Protein AF-A0A9W8A1Z5-F1 (afdb_monomer_lite)

Secondary structure (DSSP, 8-state):
--PPPPPPS-S----HHHHHTTTTSHHHHHHHHHHHHHHTGGGTEEEEEEEEEEEEEE-TT----S--HHHHHHHH-SS--TT---SPTT---S-SEEEEEEESS---GGGGTS--THHHHHHHHHHHHHTGGGGGGEEEEEEEEETTEEEEEEEEGGGTTSEEEEEEEEEE-SGGGTSTTSEEEEEEEEETTEEEEEEEEE---STT-HHHHHHHHHHHHHH-EEPPPGGGG--S---PPPPP-PPP-PPP--------------------------------------------------PPPPPP------HHHHHGGGGS----S-PPEEGGGSSEEEEEEE------S-HHHHHHHHHTT-HHHHHTT-HHHHHHHTT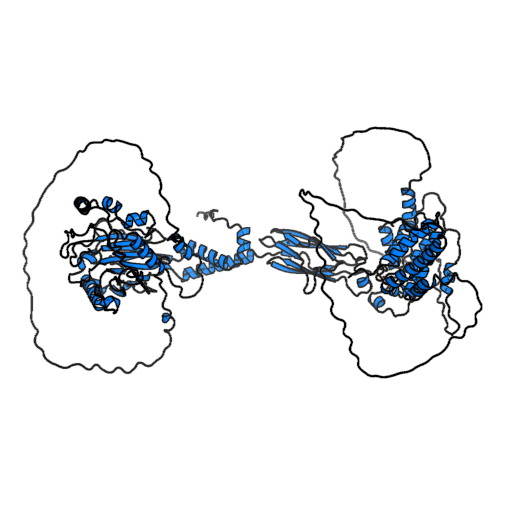SSSTT-B-PPP-S---B-BPTT-SS-B-TTS--B--EEEEEE-TTTTTTEEE---EE-TT--SSSS--EEEEEEEEEEEE-HHHHHHHHHHHHHHHHHHHHHTS--EEES-SEEEEEEE-BT--EEEEEEEEE-SSS-EEEEEEPPTT-SSSS-TTEEEESSEEEE-TT-EEEEEEEE-B-TTTHHHHHTTSS-SEEEEEEEETTS--EEEEEEEEE---STT--HHHHTT-SS-GGGS-HHHHHT--SS-S-SS-HHHHHHHHHHHHHTTT-TTTTTSPPPHHHHHHHHHHHHH-PPP-HHHHSPPPSS-----PPP---SHHHHHT----S---------PPPP------------------------------------------------------HHHHHHHHHHHHHHHHHHHHHHHT-SS-SS-HHHHHHHHHHHHHHHHHHHHHHHHT---S-PPP----------------------------------------------------------STTSTTHHHHHHHTTS-HHHHHHHHHHHHHHHHHHHHSSSHHHHHHHHHHHHHHHHSPPPPP-

Structure (mmCIF, N/CA/C/O backbone):
data_AF-A0A9W8A1Z5-F1
#
_entry.id   AF-A0A9W8A1Z5-F1
#
loop_
_atom_site.group_PDB
_atom_site.id
_atom_site.type_symbol
_atom_site.label_atom_id
_atom_site.label_alt_id
_atom_site.label_comp_id
_atom_site.label_asym_id
_atom_site.label_entity_id
_atom_site.label_seq_id
_atom_site.pdbx_PDB_ins_code
_atom_site.Cartn_x
_atom_site.Cartn_y
_atom_site.Cartn_z
_atom_site.occupancy
_atom_site.B_iso_or_equiv
_atom_site.auth_seq_id
_atom_site.auth_comp_id
_atom_site.auth_asym_id
_atom_site.auth_atom_id
_atom_site.pdbx_PDB_model_num
ATOM 1 N N . MET A 1 1 ? -24.259 -37.748 -8.317 1.00 34.50 1 MET A N 1
ATOM 2 C CA . MET A 1 1 ? -22.861 -37.577 -8.777 1.00 34.50 1 MET A CA 1
ATOM 3 C C . MET A 1 1 ? -22.940 -36.384 -9.686 1.00 34.50 1 MET A C 1
ATOM 5 O O . MET A 1 1 ? -23.249 -36.540 -10.858 1.00 34.50 1 MET A O 1
ATOM 9 N N . ASP A 1 2 ? -22.791 -35.209 -9.100 1.00 25.62 2 ASP A N 1
ATOM 10 C CA . ASP A 1 2 ? -23.153 -33.954 -9.739 1.00 25.62 2 ASP A CA 1
ATOM 11 C C . ASP A 1 2 ? -21.896 -33.095 -9.767 1.00 25.62 2 ASP A C 1
ATOM 13 O O . ASP A 1 2 ? -21.134 -33.070 -8.796 1.00 25.62 2 ASP A O 1
ATOM 17 N N . ALA A 1 3 ? -21.621 -32.506 -10.928 1.00 24.94 3 ALA A N 1
ATOM 18 C CA . ALA A 1 3 ? -20.380 -31.790 -11.178 1.00 24.94 3 ALA A CA 1
ATOM 19 C C . ALA A 1 3 ? -20.265 -30.552 -10.264 1.00 24.94 3 ALA A C 1
ATOM 21 O O . ALA A 1 3 ? -21.286 -29.938 -9.940 1.00 24.94 3 ALA A O 1
ATOM 22 N N . PRO A 1 4 ? -19.045 -30.166 -9.844 1.00 32.12 4 PRO A N 1
ATOM 23 C CA . PRO A 1 4 ? -18.856 -28.943 -9.076 1.00 32.12 4 PRO A CA 1
ATOM 24 C C . PRO A 1 4 ? -19.269 -27.730 -9.918 1.00 32.12 4 PRO A C 1
ATOM 26 O O . PRO A 1 4 ? -18.931 -27.639 -11.097 1.00 32.12 4 PRO A O 1
ATOM 29 N N . ALA A 1 5 ? -20.011 -26.809 -9.303 1.00 28.22 5 ALA A N 1
ATOM 30 C CA . ALA A 1 5 ? -20.472 -25.590 -9.955 1.00 28.22 5 ALA A CA 1
ATOM 31 C C . ALA A 1 5 ? -19.297 -24.677 -10.347 1.00 28.22 5 ALA A C 1
ATOM 33 O O . ALA A 1 5 ? -18.311 -24.574 -9.615 1.00 28.22 5 ALA A O 1
ATOM 34 N N . GLU A 1 6 ? -19.432 -23.988 -11.481 1.00 27.75 6 GLU A N 1
ATOM 35 C CA . GLU A 1 6 ? -18.455 -22.997 -11.934 1.00 27.75 6 GLU A CA 1
ATOM 36 C C . GLU A 1 6 ? -18.339 -21.818 -10.945 1.00 27.75 6 GLU A C 1
ATOM 38 O O . GLU A 1 6 ? -19.338 -21.416 -10.334 1.00 27.75 6 GLU A O 1
ATOM 43 N N . PRO A 1 7 ? -17.138 -21.236 -10.771 1.00 30.55 7 PRO A N 1
ATOM 44 C CA . PRO A 1 7 ? -16.956 -20.068 -9.920 1.00 30.55 7 PRO A CA 1
ATOM 45 C C . PRO A 1 7 ? -17.626 -18.832 -10.540 1.00 30.55 7 PRO A C 1
ATOM 47 O O . PRO A 1 7 ? -17.414 -18.512 -11.708 1.00 30.55 7 PRO A O 1
ATOM 50 N N . ARG A 1 8 ? -18.413 -18.103 -9.737 1.00 27.30 8 ARG A N 1
ATOM 51 C CA . ARG A 1 8 ? -19.038 -16.832 -10.142 1.00 27.30 8 ARG A CA 1
ATOM 52 C C . ARG A 1 8 ? -17.990 -15.803 -10.571 1.00 27.30 8 ARG A C 1
ATOM 54 O O . ARG A 1 8 ? -17.060 -15.523 -9.819 1.00 27.30 8 ARG A O 1
ATOM 61 N N . ALA A 1 9 ? -18.222 -15.165 -11.713 1.00 30.00 9 ALA A N 1
ATOM 62 C CA . ALA A 1 9 ? -17.362 -14.135 -12.299 1.00 30.00 9 ALA A CA 1
ATOM 63 C C . ALA A 1 9 ? -17.538 -12.726 -11.676 1.00 30.00 9 ALA A C 1
ATOM 65 O O . ALA A 1 9 ? -17.346 -11.727 -12.361 1.00 30.00 9 ALA A O 1
ATOM 66 N N . ASP A 1 10 ? -17.892 -12.645 -10.387 1.00 30.38 10 ASP A N 1
ATOM 67 C CA . ASP A 1 10 ? -18.286 -11.400 -9.700 1.00 30.38 10 ASP A CA 1
ATOM 68 C C . ASP A 1 10 ? -17.311 -10.984 -8.574 1.00 30.38 10 ASP A C 1
ATOM 70 O O . ASP A 1 10 ? -17.693 -10.298 -7.623 1.00 30.38 10 ASP A O 1
ATOM 74 N N . ALA A 1 11 ? -16.042 -11.395 -8.650 1.00 29.61 11 ALA A N 1
ATOM 75 C CA . ALA A 1 11 ? -14.982 -10.713 -7.905 1.00 29.61 11 ALA A CA 1
ATOM 76 C C . ALA A 1 11 ? -14.683 -9.370 -8.603 1.00 29.61 11 ALA A C 1
ATOM 78 O O . ALA A 1 11 ? -14.668 -9.340 -9.836 1.00 29.61 11 ALA A O 1
ATOM 79 N N . PRO A 1 12 ? -14.447 -8.260 -7.874 1.00 35.97 12 PRO A N 1
ATOM 80 C CA . PRO A 1 12 ? -14.129 -6.985 -8.506 1.00 35.97 12 PRO A CA 1
ATOM 81 C C . PRO A 1 12 ? -12.854 -7.148 -9.333 1.00 35.97 12 PRO A C 1
ATOM 83 O O . PRO A 1 12 ? -11.787 -7.422 -8.785 1.00 35.97 12 PRO A O 1
ATOM 86 N N . GLY A 1 13 ? -12.989 -7.014 -10.654 1.00 33.50 13 GLY A N 1
ATOM 87 C CA . GLY A 1 13 ? -11.880 -7.160 -11.585 1.00 33.50 13 GLY A CA 1
ATOM 88 C C . GLY A 1 13 ? -10.772 -6.182 -11.227 1.00 33.50 13 GLY A C 1
ATOM 89 O O . GLY A 1 13 ? -10.922 -4.975 -11.418 1.00 33.50 13 GLY A O 1
ATOM 90 N N . LEU A 1 14 ? -9.673 -6.712 -10.690 1.00 40.78 14 LEU A N 1
ATOM 91 C CA . LEU A 1 14 ? -8.438 -5.966 -10.531 1.00 40.78 14 LEU A CA 1
ATOM 92 C C . LEU A 1 14 ? -7.964 -5.598 -11.933 1.00 40.78 14 LEU A C 1
ATOM 94 O O . LEU A 1 14 ? -7.590 -6.471 -12.715 1.00 40.78 14 LEU A O 1
ATOM 98 N N . ASP A 1 15 ? -8.032 -4.307 -12.244 1.00 39.72 15 ASP A N 1
ATOM 99 C CA . ASP A 1 15 ? -7.438 -3.757 -13.452 1.00 39.72 15 ASP A CA 1
ATOM 100 C C . ASP A 1 15 ? -5.943 -4.096 -13.449 1.00 39.72 15 ASP A C 1
ATOM 102 O O . ASP A 1 15 ? -5.185 -3.607 -12.605 1.00 39.72 15 ASP A O 1
ATOM 106 N N . TYR A 1 16 ? -5.548 -4.986 -14.362 1.00 48.47 16 TYR A N 1
ATOM 107 C CA . TYR A 1 16 ? -4.198 -5.535 -14.429 1.00 48.47 16 TYR A CA 1
ATOM 108 C C . TYR A 1 16 ? -3.152 -4.427 -14.586 1.00 48.47 16 TYR A C 1
ATOM 110 O O . TYR A 1 16 ? -2.090 -4.525 -13.969 1.00 48.47 16 TYR A O 1
ATOM 118 N N . ASP A 1 17 ? -3.469 -3.358 -15.323 1.00 42.94 17 ASP A N 1
ATOM 119 C CA . ASP A 1 17 ? -2.543 -2.252 -15.561 1.00 42.94 17 ASP A CA 1
ATOM 120 C C . ASP A 1 17 ? -2.391 -1.376 -14.304 1.00 42.94 17 ASP A C 1
ATOM 122 O O . ASP A 1 17 ? -1.274 -1.176 -13.814 1.00 42.94 17 ASP A O 1
ATOM 126 N N . THR A 1 18 ? -3.494 -0.925 -13.690 1.00 44.88 18 THR A N 1
ATOM 127 C CA . THR A 1 18 ? -3.427 -0.122 -12.449 1.00 44.88 18 THR A CA 1
ATOM 128 C C . THR A 1 18 ? -2.825 -0.902 -11.271 1.00 44.88 18 THR A C 1
ATOM 130 O O . THR A 1 18 ? -2.148 -0.312 -10.419 1.00 44.88 18 THR A O 1
ATOM 133 N N . PHE A 1 19 ? -3.037 -2.221 -11.198 1.00 51.06 19 PHE A N 1
ATOM 134 C CA . PHE A 1 19 ? -2.542 -3.046 -10.094 1.00 51.06 19 PHE A CA 1
ATOM 135 C C . PHE A 1 19 ? -1.055 -3.406 -10.251 1.00 51.06 19 PHE A C 1
ATOM 137 O O . PHE A 1 19 ? -0.282 -3.216 -9.308 1.00 51.06 19 PHE A O 1
ATOM 144 N N . ALA A 1 20 ? -0.614 -3.837 -11.442 1.00 51.03 20 ALA A N 1
ATOM 145 C CA . ALA A 1 20 ? 0.776 -4.242 -11.673 1.00 51.03 20 ALA A CA 1
ATOM 146 C C . ALA A 1 20 ? 1.781 -3.094 -11.463 1.00 51.03 20 ALA A C 1
ATOM 148 O O . ALA A 1 20 ? 2.845 -3.310 -10.880 1.00 51.03 20 ALA A O 1
ATOM 149 N N . HIS A 1 21 ? 1.437 -1.862 -11.857 1.00 51.47 21 HIS A N 1
ATOM 150 C CA . HIS A 1 21 ? 2.330 -0.708 -11.701 1.00 51.47 21 HIS A CA 1
ATOM 151 C C . HIS A 1 21 ? 2.569 -0.272 -10.240 1.00 51.47 21 HIS A C 1
ATOM 153 O O . HIS A 1 21 ? 3.580 0.372 -9.962 1.00 51.47 21 HIS A O 1
ATOM 159 N N . ASN A 1 22 ? 1.689 -0.631 -9.295 1.00 52.16 22 ASN A N 1
ATOM 160 C CA . ASN A 1 22 ? 1.742 -0.147 -7.904 1.00 52.16 22 ASN A CA 1
ATOM 161 C C . ASN A 1 22 ? 2.207 -1.193 -6.870 1.00 52.16 22 ASN A C 1
ATOM 163 O O . ASN A 1 22 ? 2.483 -0.838 -5.716 1.00 52.16 22 ASN A O 1
ATOM 167 N N . LEU A 1 23 ? 2.339 -2.467 -7.262 1.00 55.66 23 LEU A N 1
ATOM 168 C CA . LEU A 1 23 ? 2.708 -3.561 -6.352 1.00 55.66 23 LEU A CA 1
ATOM 169 C C . LEU A 1 23 ? 4.126 -3.458 -5.768 1.00 55.66 23 LEU A C 1
ATOM 171 O O . LEU A 1 23 ? 4.424 -4.113 -4.774 1.00 55.66 23 LEU A O 1
ATOM 175 N N . THR A 1 24 ? 5.012 -2.639 -6.336 1.00 57.50 24 THR A N 1
ATOM 176 C CA . THR A 1 24 ? 6.395 -2.487 -5.848 1.00 57.50 24 THR A CA 1
ATOM 177 C C . THR A 1 24 ? 6.475 -1.880 -4.442 1.00 57.50 24 THR A C 1
ATOM 179 O O . THR A 1 24 ? 7.471 -2.075 -3.742 1.00 57.50 24 THR A O 1
ATOM 182 N N . SER A 1 25 ? 5.434 -1.172 -3.991 1.00 68.50 25 SER A N 1
ATOM 183 C CA . SER A 1 25 ? 5.431 -0.502 -2.691 1.00 68.50 25 SER A CA 1
ATOM 184 C C . SER A 1 25 ? 4.894 -1.397 -1.564 1.00 68.50 25 SER A C 1
ATOM 186 O O . SER A 1 25 ? 3.772 -1.904 -1.606 1.00 68.50 25 SER A O 1
ATOM 188 N N . LYS A 1 26 ? 5.685 -1.540 -0.491 1.00 74.25 26 LYS A N 1
ATOM 189 C CA . LYS A 1 26 ? 5.293 -2.291 0.715 1.00 74.25 26 LYS A CA 1
ATOM 190 C C . LYS A 1 26 ? 3.901 -1.910 1.270 1.00 74.25 26 LYS A C 1
ATOM 192 O O . LYS A 1 26 ? 3.162 -2.832 1.602 1.00 74.25 26 LYS A O 1
ATOM 197 N N . PRO A 1 27 ? 3.490 -0.625 1.348 1.00 75.50 27 PRO A N 1
ATOM 198 C CA . PRO A 1 27 ? 2.172 -0.268 1.879 1.00 75.50 27 PRO A CA 1
ATOM 199 C C . PRO A 1 27 ? 0.997 -0.842 1.078 1.00 75.50 27 PRO A C 1
ATOM 201 O O . PRO A 1 27 ? -0.014 -1.199 1.676 1.00 75.50 27 PRO A O 1
ATOM 204 N N . VAL A 1 28 ? 1.122 -0.962 -0.251 1.00 77.19 28 VAL A N 1
ATOM 205 C CA . VAL A 1 28 ? 0.077 -1.555 -1.106 1.00 77.19 28 VAL A CA 1
ATOM 206 C C . VAL A 1 28 ? -0.020 -3.062 -0.865 1.00 77.19 28 VAL A C 1
ATOM 208 O O . VAL A 1 28 ? -1.125 -3.576 -0.695 1.00 77.19 28 VAL A O 1
ATOM 211 N N . LYS A 1 29 ? 1.124 -3.754 -0.749 1.00 80.31 29 LYS A N 1
ATOM 212 C CA . LYS A 1 29 ? 1.179 -5.180 -0.380 1.00 80.31 29 LYS A CA 1
ATOM 213 C C . LYS A 1 29 ? 0.546 -5.439 0.989 1.00 80.31 29 LYS A C 1
ATOM 215 O O . LYS A 1 29 ? -0.350 -6.272 1.106 1.00 80.31 29 LYS A O 1
ATOM 220 N N . ASP A 1 30 ? 0.972 -4.688 2.007 1.00 80.50 30 ASP A N 1
ATOM 221 C CA . ASP A 1 30 ? 0.468 -4.811 3.380 1.00 80.50 30 ASP A CA 1
ATOM 222 C C . ASP A 1 30 ? -1.053 -4.549 3.436 1.00 80.50 30 ASP A C 1
ATOM 224 O O . ASP A 1 30 ? -1.775 -5.261 4.134 1.00 80.50 30 ASP A O 1
ATOM 228 N N . ALA A 1 31 ? -1.560 -3.570 2.673 1.00 80.44 31 ALA A N 1
ATOM 229 C CA . ALA A 1 31 ? -2.989 -3.264 2.587 1.00 80.44 31 ALA A CA 1
ATOM 230 C C . ALA A 1 31 ? -3.801 -4.360 1.873 1.00 80.44 31 ALA A C 1
ATOM 232 O O . ALA A 1 31 ? -4.887 -4.704 2.344 1.00 80.44 31 ALA A O 1
ATOM 233 N N . TRP A 1 32 ? -3.284 -4.940 0.782 1.00 85.12 32 TRP A N 1
ATOM 234 C CA . TRP A 1 32 ? -3.938 -6.057 0.090 1.00 85.12 32 TRP A CA 1
ATOM 235 C C . TRP A 1 32 ? -4.024 -7.300 0.985 1.00 85.12 32 TRP A C 1
ATOM 237 O O . TRP A 1 32 ? -5.110 -7.853 1.156 1.00 85.12 32 TRP A O 1
ATOM 247 N N . ILE A 1 33 ? -2.921 -7.671 1.651 1.00 87.00 33 ILE A N 1
ATOM 248 C CA . ILE A 1 33 ? -2.903 -8.788 2.610 1.00 87.00 33 ILE A CA 1
ATOM 249 C C . ILE A 1 33 ? -3.905 -8.537 3.745 1.00 87.00 33 ILE A C 1
ATOM 251 O O . ILE A 1 33 ? -4.642 -9.445 4.118 1.00 87.00 33 ILE A O 1
ATOM 255 N N . GLN A 1 34 ? -3.979 -7.317 4.290 1.00 84.38 34 GLN A N 1
ATOM 256 C CA . GLN A 1 34 ? -4.960 -6.982 5.331 1.00 84.38 34 GLN A CA 1
ATOM 257 C C . GLN A 1 34 ? -6.413 -7.067 4.837 1.00 84.38 34 GLN A C 1
ATOM 259 O O . GLN A 1 34 ? -7.278 -7.486 5.608 1.00 84.38 34 GLN A O 1
ATOM 264 N N . GLY A 1 35 ? -6.682 -6.705 3.578 1.00 84.88 35 GLY A N 1
ATOM 265 C CA . GLY A 1 35 ? -7.985 -6.883 2.934 1.00 84.88 35 GLY A CA 1
ATOM 266 C C . GLY A 1 35 ? -8.379 -8.357 2.844 1.00 84.88 35 GLY A C 1
ATOM 267 O O . GLY A 1 35 ? -9.369 -8.767 3.443 1.00 84.88 35 GLY A O 1
ATOM 268 N N . GLU A 1 36 ? -7.543 -9.175 2.206 1.00 89.44 36 GLU A N 1
ATOM 269 C CA . GLU A 1 36 ? -7.762 -10.621 2.070 1.00 89.44 36 GLU A CA 1
ATOM 270 C C . GLU A 1 36 ? -7.882 -11.340 3.423 1.00 89.44 36 GLU A C 1
ATOM 272 O O . GLU A 1 36 ? -8.762 -12.178 3.618 1.00 89.44 36 GLU A O 1
ATOM 277 N N . MET A 1 37 ? -7.037 -10.994 4.400 1.00 90.44 37 MET A N 1
ATOM 278 C CA . MET A 1 37 ? -7.113 -11.550 5.756 1.00 90.44 37 MET A CA 1
ATOM 279 C C . MET A 1 37 ? -8.435 -11.211 6.451 1.00 90.44 37 MET A C 1
ATOM 281 O O . MET A 1 37 ? -8.927 -12.015 7.240 1.00 90.44 37 MET A O 1
ATOM 285 N N . LYS A 1 38 ? -9.012 -10.037 6.175 1.00 85.56 38 LYS A N 1
ATOM 286 C CA . LYS A 1 38 ? -10.305 -9.616 6.719 1.00 85.56 38 LYS A CA 1
ATOM 287 C C . LYS A 1 38 ? -11.466 -10.324 6.016 1.00 85.56 38 LYS A C 1
ATOM 289 O O . LYS A 1 38 ? -12.375 -10.805 6.685 1.00 85.56 38 LYS A O 1
ATOM 294 N N . ASP A 1 39 ? -11.423 -10.454 4.696 1.00 88.50 39 ASP A N 1
ATOM 295 C CA . ASP A 1 39 ? -12.479 -11.144 3.946 1.00 88.50 39 ASP A CA 1
ATOM 296 C C . ASP A 1 39 ? -12.488 -12.658 4.243 1.00 88.50 39 ASP A C 1
ATOM 298 O O . ASP A 1 39 ? -13.541 -13.300 4.252 1.00 88.50 39 ASP A O 1
ATOM 302 N N . ARG A 1 40 ? -11.327 -13.220 4.609 1.00 91.69 40 ARG A N 1
ATOM 303 C CA . ARG A 1 40 ? -11.168 -14.595 5.108 1.00 91.69 40 ARG A CA 1
ATOM 304 C C . ARG A 1 40 ? -11.283 -14.716 6.645 1.00 91.69 40 ARG A C 1
ATOM 306 O O . ARG A 1 40 ? -11.088 -15.815 7.160 1.00 91.69 40 ARG A O 1
ATOM 313 N N . GLU A 1 41 ? -11.650 -13.661 7.390 1.00 87.81 41 GLU A N 1
ATOM 314 C CA . GLU A 1 41 ? -11.654 -13.636 8.875 1.00 87.81 41 GLU A CA 1
ATOM 315 C C . GLU A 1 41 ? -12.489 -14.765 9.500 1.00 87.81 41 GLU A C 1
ATOM 317 O O . GLU A 1 41 ? -12.067 -15.394 10.474 1.00 87.81 41 GLU A O 1
ATOM 322 N N . ALA A 1 42 ? -13.636 -15.086 8.894 1.00 89.56 42 ALA A N 1
ATOM 323 C CA . ALA A 1 42 ? -14.524 -16.164 9.335 1.00 89.56 42 ALA A CA 1
ATOM 324 C C . ALA A 1 42 ? -13.899 -17.573 9.244 1.00 89.56 42 ALA A C 1
ATOM 326 O O . ALA A 1 42 ? -14.386 -18.497 9.891 1.00 89.56 42 ALA A O 1
ATOM 327 N N . GLN A 1 43 ? -12.824 -17.758 8.469 1.00 92.50 43 GLN A N 1
ATOM 328 C CA . GLN A 1 43 ? -12.132 -19.048 8.356 1.00 92.50 43 GLN A CA 1
ATOM 329 C C . GLN A 1 43 ? -11.260 -19.352 9.579 1.00 92.50 43 GLN A C 1
ATOM 331 O O . GLN A 1 43 ? -11.012 -20.519 9.853 1.00 92.50 43 GLN A O 1
ATOM 336 N N . PHE A 1 44 ? -10.819 -18.327 10.318 1.00 93.06 44 PHE A N 1
ATOM 337 C CA . PHE A 1 44 ? -9.899 -18.457 11.454 1.00 93.06 44 PHE A CA 1
ATOM 338 C C . PHE A 1 44 ? -10.428 -17.830 12.757 1.00 93.06 44 PHE A C 1
ATOM 340 O O . PHE A 1 44 ? -9.675 -17.697 13.723 1.00 93.06 44 PHE A O 1
ATOM 347 N N . THR A 1 45 ? -11.704 -17.436 12.807 1.00 93.81 45 THR A N 1
ATOM 348 C CA . THR A 1 45 ? -12.300 -16.721 13.947 1.00 93.81 45 THR A CA 1
ATOM 349 C C . THR A 1 45 ? -13.584 -17.389 14.421 1.00 93.81 45 THR A C 1
ATOM 351 O O . THR A 1 45 ? -14.546 -17.499 13.664 1.00 93.81 45 THR A O 1
ATOM 354 N N . ASP A 1 46 ? -13.625 -17.760 15.700 1.00 93.06 46 ASP A N 1
ATOM 355 C CA . ASP A 1 46 ? -14.859 -18.118 16.400 1.00 93.06 46 ASP A CA 1
ATOM 356 C C . ASP A 1 46 ? -15.490 -16.885 17.056 1.00 93.06 46 ASP A C 1
ATOM 358 O O . ASP A 1 46 ? -14.802 -15.938 17.452 1.00 93.06 46 ASP A O 1
ATOM 362 N N . TYR A 1 47 ? -16.814 -16.905 17.209 1.00 91.38 47 TYR A N 1
ATOM 363 C CA . TYR A 1 47 ? -17.570 -15.836 17.858 1.00 91.38 47 TYR A CA 1
ATOM 364 C C . TYR A 1 47 ? -18.300 -16.362 19.096 1.00 91.38 47 TYR A C 1
ATOM 366 O O . TYR A 1 47 ? -19.066 -17.323 19.015 1.00 91.38 47 TYR A O 1
ATOM 374 N N . HIS A 1 48 ? -18.106 -15.695 20.234 1.00 91.19 48 HIS A N 1
ATOM 375 C CA . HIS A 1 48 ? -18.726 -16.047 21.511 1.00 91.19 48 HIS A CA 1
ATOM 376 C C . HIS A 1 48 ? -19.469 -14.853 22.104 1.00 91.19 48 HIS A C 1
ATOM 378 O O . HIS A 1 48 ? -18.886 -13.787 22.319 1.00 91.19 48 HIS A O 1
ATOM 384 N N . ASP A 1 49 ? -20.749 -15.042 22.404 1.00 92.19 49 ASP A N 1
ATOM 385 C CA . ASP A 1 49 ? -21.570 -14.034 23.067 1.00 92.19 49 ASP A CA 1
ATOM 386 C C . ASP A 1 49 ? -21.324 -14.073 24.586 1.00 92.19 49 ASP A C 1
ATOM 388 O O . ASP A 1 49 ? -21.506 -15.114 25.213 1.00 92.19 49 ASP A O 1
ATOM 392 N N . ILE A 1 50 ? -20.939 -12.938 25.177 1.00 94.12 50 ILE A N 1
ATOM 393 C CA . ILE A 1 50 ? -20.744 -12.761 26.626 1.00 94.12 50 ILE A CA 1
ATOM 394 C C . ILE A 1 50 ? -21.771 -11.798 27.217 1.00 94.12 50 ILE A C 1
ATOM 396 O O . ILE A 1 50 ? -22.285 -10.912 26.529 1.00 94.12 50 ILE A O 1
ATOM 400 N N . ARG A 1 51 ? -22.037 -11.941 28.513 1.00 94.38 51 ARG A N 1
ATOM 401 C CA . ARG A 1 51 ? -22.909 -11.086 29.316 1.00 94.38 51 ARG A CA 1
ATOM 402 C C . ARG A 1 51 ? -22.076 -10.090 30.127 1.00 94.38 51 ARG A C 1
ATOM 404 O O . ARG A 1 51 ? -21.244 -10.471 30.946 1.00 94.38 51 ARG A O 1
ATOM 411 N N . VAL A 1 52 ? -22.334 -8.798 29.933 1.00 96.25 52 VAL A N 1
ATOM 412 C CA . VAL A 1 52 ? -21.674 -7.705 30.667 1.00 96.25 52 VAL A CA 1
ATOM 413 C C . VAL A 1 52 ? -22.722 -6.908 31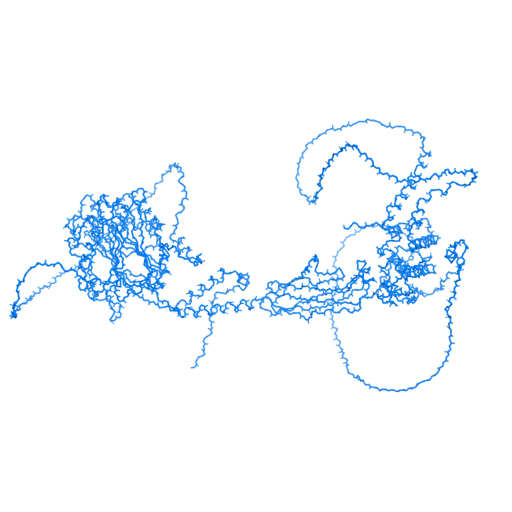.428 1.00 96.25 52 VAL A C 1
ATOM 415 O O . VAL A 1 52 ? -23.532 -6.203 30.826 1.00 96.25 52 VAL A O 1
ATOM 418 N N . PHE A 1 53 ? -22.727 -7.021 32.754 1.00 97.31 53 PHE A N 1
ATOM 419 C CA . PHE A 1 53 ? -23.542 -6.168 33.610 1.00 97.31 53 PHE A CA 1
ATOM 420 C C . PHE A 1 53 ? -22.816 -4.853 33.851 1.00 97.31 53 PHE A C 1
ATOM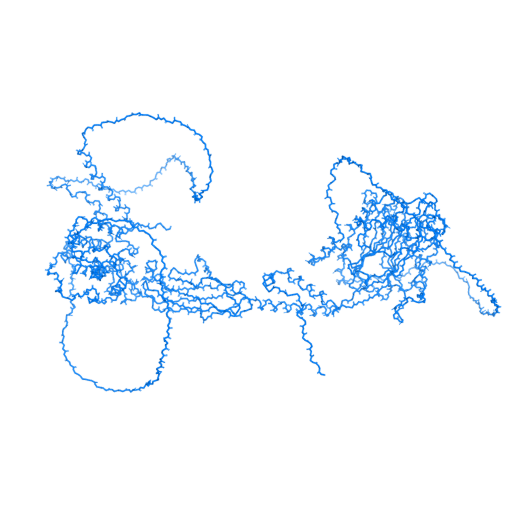 422 O O . PHE A 1 53 ? -21.649 -4.825 34.240 1.00 97.31 53 PHE A O 1
ATOM 429 N N . THR A 1 54 ? -23.535 -3.756 33.664 1.00 97.56 54 THR A N 1
ATOM 430 C CA . THR A 1 54 ? -23.048 -2.414 33.968 1.00 97.56 54 THR A CA 1
ATOM 431 C C . THR A 1 54 ? -24.031 -1.686 34.863 1.00 97.56 54 THR A C 1
ATOM 433 O O . THR A 1 54 ? -25.244 -1.877 34.750 1.00 97.56 54 THR A O 1
ATOM 436 N N . GLY A 1 55 ? -23.518 -0.846 35.754 1.00 97.00 55 GLY A N 1
ATOM 437 C CA . GLY A 1 55 ? -24.342 -0.027 36.631 1.00 97.00 55 GLY A CA 1
ATOM 438 C C . GLY A 1 55 ? -23.720 1.338 36.864 1.00 97.00 55 GLY A C 1
ATOM 439 O O . GLY A 1 55 ? -22.504 1.445 36.969 1.00 97.00 55 GLY A O 1
ATOM 440 N N . THR A 1 56 ? -24.550 2.374 36.975 1.00 98.62 56 THR A N 1
ATOM 441 C CA . THR A 1 56 ? -24.115 3.725 37.351 1.00 98.62 56 THR A CA 1
ATOM 442 C C . THR A 1 56 ? -24.936 4.269 38.514 1.00 98.62 56 THR A C 1
ATOM 444 O O . THR A 1 56 ? -26.154 4.081 38.544 1.00 98.62 56 THR A O 1
ATOM 447 N N . TRP A 1 57 ? -24.287 4.955 39.459 1.00 98.50 57 TRP A N 1
ATOM 448 C CA . TRP A 1 57 ? -24.974 5.622 40.563 1.00 98.50 57 TRP A CA 1
ATOM 449 C C . TRP A 1 57 ? -24.209 6.828 41.129 1.00 98.50 57 TRP A C 1
ATOM 451 O O . TRP A 1 57 ? -23.108 6.688 41.667 1.00 98.50 57 TRP A O 1
ATOM 461 N N . ASN A 1 58 ? -24.830 8.009 41.099 1.00 98.44 58 ASN A N 1
ATOM 462 C CA . ASN A 1 58 ? -24.368 9.147 41.887 1.00 98.44 58 ASN A CA 1
ATOM 463 C C . ASN A 1 58 ? -24.781 8.945 43.362 1.00 98.44 58 ASN A C 1
ATOM 465 O O . ASN A 1 58 ? -25.966 8.827 43.684 1.00 98.44 58 ASN A O 1
ATOM 469 N N . VAL A 1 59 ? -23.806 8.863 44.270 1.00 97.44 59 VAL A N 1
ATOM 470 C CA . VAL A 1 59 ? -24.016 8.494 45.684 1.00 97.44 59 VAL A CA 1
ATOM 471 C C . VAL A 1 59 ? -24.008 9.688 46.641 1.00 97.44 59 VAL A C 1
ATOM 473 O O . VAL A 1 59 ? -24.157 9.481 47.844 1.00 97.44 59 VAL A O 1
ATOM 476 N N . ASN A 1 60 ? -23.854 10.922 46.142 1.00 95.69 60 ASN A N 1
ATOM 477 C CA . ASN A 1 60 ? -23.958 12.168 46.920 1.00 95.69 60 ASN A CA 1
ATOM 478 C C . ASN A 1 60 ? -23.170 12.132 48.255 1.00 95.69 60 ASN A C 1
ATOM 480 O O . ASN A 1 60 ? -23.696 12.348 49.352 1.00 95.69 60 ASN A O 1
ATOM 484 N N . GLY A 1 61 ? -21.898 11.738 48.177 1.00 93.38 61 GLY A N 1
ATOM 485 C CA . GLY A 1 61 ? -20.959 11.642 49.298 1.00 93.38 61 GLY A CA 1
ATOM 486 C C . GLY A 1 61 ? -21.230 10.529 50.317 1.00 93.38 61 GLY A C 1
ATOM 487 O O . GLY A 1 61 ? -20.478 10.429 51.294 1.00 93.38 61 GLY A O 1
ATOM 488 N N . ARG A 1 62 ? -22.282 9.717 50.132 1.00 94.06 62 ARG A N 1
ATOM 489 C CA . ARG A 1 62 ? -22.743 8.712 51.100 1.00 94.06 62 ARG A CA 1
ATOM 490 C C . ARG A 1 62 ? -21.910 7.428 51.083 1.00 94.06 62 ARG A C 1
ATOM 492 O O . ARG A 1 62 ? -21.297 7.046 50.088 1.00 94.06 62 ARG A O 1
ATOM 499 N N . LEU A 1 63 ? -21.938 6.747 52.226 1.00 94.19 63 LEU A N 1
ATOM 500 C CA . LEU A 1 63 ? -21.480 5.368 52.384 1.00 94.19 63 LEU A CA 1
ATOM 501 C C . LEU A 1 63 ? -22.632 4.393 52.070 1.00 94.19 63 LEU A C 1
ATOM 503 O O . LEU A 1 63 ? -23.795 4.791 52.188 1.00 94.19 63 LEU A O 1
ATOM 507 N N . PRO A 1 64 ? -22.344 3.128 51.718 1.00 95.06 64 PRO A N 1
ATOM 508 C CA . PRO A 1 64 ? -23.367 2.118 51.461 1.00 95.06 64 PRO A CA 1
ATOM 509 C C . PRO A 1 64 ? -24.008 1.644 52.778 1.00 95.06 64 PRO A C 1
ATOM 511 O O . PRO A 1 64 ? -23.652 0.613 53.333 1.00 95.06 64 PRO A O 1
ATOM 514 N N . THR A 1 65 ? -24.951 2.424 53.313 1.00 93.69 65 THR A N 1
ATOM 515 C CA . THR A 1 65 ? -25.661 2.115 54.573 1.00 93.69 65 THR A CA 1
ATOM 516 C C . THR A 1 65 ? -26.939 1.293 54.373 1.00 93.69 65 THR A C 1
ATOM 518 O O . THR A 1 65 ? -27.758 1.203 55.283 1.00 93.69 65 THR A O 1
ATOM 521 N N . GLN A 1 66 ? -27.150 0.748 53.176 1.00 92.88 66 GLN A N 1
ATOM 522 C CA . GLN A 1 66 ? -28.271 -0.125 52.826 1.00 92.88 66 GLN A CA 1
ATOM 523 C C . GLN A 1 66 ? -27.745 -1.268 51.935 1.00 92.88 66 GLN A C 1
ATOM 525 O O . GLN A 1 66 ? -26.793 -1.025 51.184 1.00 92.88 66 GLN A O 1
ATOM 530 N N . PRO A 1 67 ? -28.351 -2.468 51.972 1.00 93.12 67 PRO A N 1
ATOM 531 C CA . PRO A 1 67 ? -27.974 -3.568 51.085 1.00 93.12 67 PRO A CA 1
ATOM 532 C C . PRO A 1 67 ? -28.161 -3.198 49.603 1.00 93.12 67 PRO A C 1
ATOM 534 O O . PRO A 1 67 ? -29.070 -2.435 49.259 1.00 93.12 67 PRO A O 1
ATOM 537 N N . LEU A 1 68 ? -27.283 -3.696 48.725 1.00 95.50 68 LEU A N 1
ATOM 538 C CA . LEU A 1 68 ? -27.283 -3.364 47.289 1.00 95.50 68 LEU A CA 1
ATOM 539 C C . LEU A 1 68 ? -28.021 -4.397 46.423 1.00 95.50 68 LEU A C 1
ATOM 541 O O . LEU A 1 68 ? -28.113 -4.218 45.210 1.00 95.50 68 LEU A O 1
ATOM 545 N N . ASP A 1 69 ? -28.587 -5.436 47.035 1.00 90.62 69 ASP A N 1
ATOM 546 C CA . ASP A 1 69 ? -29.285 -6.551 46.390 1.00 90.62 69 ASP A CA 1
ATOM 547 C C . ASP A 1 69 ? -30.353 -6.093 45.382 1.00 90.62 69 ASP A C 1
ATOM 549 O O . ASP A 1 69 ? -30.373 -6.644 44.284 1.00 90.62 69 ASP A O 1
ATOM 553 N N . PRO A 1 70 ? -31.169 -5.040 45.633 1.00 92.06 70 PRO A N 1
ATOM 554 C CA . PRO A 1 70 ? -32.116 -4.544 44.631 1.00 92.06 70 PRO A CA 1
ATOM 555 C C . PRO A 1 70 ? -31.447 -4.091 43.324 1.00 92.06 70 PRO A C 1
ATOM 557 O O . PRO A 1 70 ? -31.994 -4.315 42.251 1.00 92.06 70 PRO A O 1
ATOM 560 N N . TRP A 1 71 ? -30.247 -3.494 43.389 1.00 93.50 71 TRP A N 1
ATOM 561 C CA . TRP A 1 71 ? -29.494 -3.070 42.197 1.00 93.50 71 TRP A CA 1
ATOM 562 C C . TRP A 1 71 ? -28.925 -4.260 41.429 1.00 93.50 71 TRP A C 1
ATOM 564 O O . TRP A 1 71 ? -28.921 -4.270 40.196 1.00 93.50 71 TRP A O 1
ATOM 574 N N . LEU A 1 72 ? -28.443 -5.255 42.175 1.00 90.25 72 LEU A N 1
ATOM 575 C CA . LEU A 1 72 ? -27.789 -6.452 41.655 1.00 90.25 72 LEU A CA 1
ATOM 576 C C . LEU A 1 72 ? -28.778 -7.604 41.400 1.00 90.25 72 LEU A C 1
ATOM 578 O O . LEU A 1 72 ? -28.357 -8.674 40.976 1.00 90.25 72 LEU A O 1
ATOM 582 N N . GLN A 1 73 ? -30.085 -7.388 41.584 1.00 79.06 73 GLN A N 1
ATOM 583 C CA . GLN A 1 73 ? -31.133 -8.412 41.490 1.00 79.06 73 GLN A CA 1
ATOM 584 C C . GLN A 1 73 ? -31.083 -9.207 40.174 1.00 79.06 73 GLN A C 1
ATOM 586 O O . GLN A 1 73 ? -31.186 -10.427 40.191 1.00 79.06 73 GLN A O 1
ATOM 591 N N . ALA A 1 74 ? -30.791 -8.546 39.048 1.00 69.25 74 ALA A N 1
ATOM 592 C CA . ALA A 1 74 ? -30.637 -9.190 37.736 1.00 69.25 74 ALA A CA 1
ATOM 593 C C . ALA A 1 74 ? -29.394 -10.110 37.596 1.00 69.25 74 ALA A C 1
ATOM 595 O O . ALA A 1 74 ? -29.188 -10.698 36.537 1.00 69.25 74 ALA A O 1
ATOM 596 N N . ILE A 1 75 ? -28.543 -10.190 38.624 1.00 76.56 75 ILE A N 1
ATOM 597 C CA . ILE A 1 75 ? -27.427 -11.144 38.783 1.00 76.56 75 ILE A CA 1
ATOM 598 C C . ILE A 1 75 ? -27.807 -12.238 39.802 1.00 76.56 75 ILE A C 1
ATOM 600 O O . ILE A 1 75 ? -27.342 -13.376 39.715 1.00 76.56 75 ILE A O 1
ATOM 604 N N . LEU A 1 76 ? -28.637 -11.884 40.788 1.00 71.62 76 LEU A N 1
ATOM 605 C CA . LEU A 1 76 ? -29.077 -12.766 41.869 1.00 71.62 76 LEU A CA 1
ATOM 606 C C . LEU A 1 76 ? -30.165 -13.752 41.424 1.00 71.62 76 LEU A C 1
ATOM 608 O O . LEU A 1 76 ? -30.185 -14.872 41.920 1.00 71.62 76 LEU A O 1
ATOM 612 N N . GLU A 1 77 ? -31.030 -13.368 40.484 1.00 70.56 77 GLU A N 1
ATOM 613 C CA . GLU A 1 77 ? -32.078 -14.236 39.934 1.00 70.56 77 GLU A CA 1
ATOM 614 C C . GLU A 1 77 ? -31.492 -15.367 39.069 1.00 70.56 77 GLU A C 1
ATOM 616 O O . GLU A 1 77 ? -30.796 -15.125 38.084 1.00 70.56 77 GLU A O 1
ATOM 621 N N . ASP A 1 78 ? -31.794 -16.621 39.422 1.00 55.31 78 ASP A N 1
ATOM 622 C CA . ASP A 1 78 ? -31.223 -17.810 38.765 1.00 55.31 78 ASP A CA 1
ATOM 623 C C . ASP A 1 78 ? -31.832 -18.120 37.384 1.00 55.31 78 ASP A C 1
ATOM 625 O O . ASP A 1 78 ? -31.254 -18.889 36.614 1.00 55.31 78 ASP A O 1
ATOM 629 N N . ALA A 1 79 ? -32.976 -17.521 37.035 1.00 53.66 79 ALA A N 1
ATOM 630 C CA . ALA A 1 79 ? -33.664 -17.749 35.766 1.00 53.66 79 ALA A CA 1
ATOM 631 C C . ALA A 1 79 ? -34.244 -16.448 35.177 1.00 53.66 79 ALA A C 1
ATOM 633 O O . ALA A 1 79 ? -34.835 -15.659 35.916 1.00 53.66 79 ALA A O 1
ATOM 634 N N . PRO A 1 80 ? -34.146 -16.225 33.849 1.00 52.84 80 PRO A N 1
ATOM 635 C CA . PRO A 1 80 ? -34.863 -15.135 33.194 1.00 52.84 80 PRO A CA 1
ATOM 636 C C . PRO A 1 80 ? -36.388 -15.361 33.254 1.00 52.84 80 PRO A C 1
ATOM 638 O O . PRO A 1 80 ? -36.830 -16.515 33.308 1.00 52.84 80 PRO A O 1
ATOM 641 N N . PRO A 1 81 ? -37.209 -14.296 33.165 1.00 47.16 81 PRO A N 1
ATOM 642 C CA . PRO A 1 81 ? -38.661 -14.424 33.081 1.00 47.16 81 PRO A CA 1
ATOM 643 C C . PRO A 1 81 ? -39.088 -15.374 31.954 1.00 47.16 81 PRO A C 1
ATOM 645 O O . PRO A 1 81 ? -38.537 -15.343 30.846 1.00 47.16 81 PRO A O 1
ATOM 648 N N . ALA A 1 82 ? -40.082 -16.219 32.233 1.00 39.78 82 ALA A N 1
ATOM 649 C CA . ALA A 1 82 ? -40.555 -17.232 31.297 1.00 39.78 82 ALA A CA 1
ATOM 650 C C . ALA A 1 82 ? -41.060 -16.592 29.988 1.00 39.78 82 ALA A C 1
ATOM 652 O O . ALA A 1 82 ? -42.112 -15.956 29.965 1.00 39.78 82 ALA A O 1
ATOM 653 N N . GLY A 1 83 ? -40.301 -16.774 28.901 1.00 48.03 83 GLY A N 1
ATOM 654 C CA . GLY A 1 83 ? -40.641 -16.286 27.559 1.00 48.03 83 GLY A CA 1
ATOM 655 C C . GLY A 1 83 ? -39.492 -15.638 26.775 1.00 48.03 83 GLY A C 1
ATOM 656 O O . GLY A 1 83 ? -39.578 -15.586 25.553 1.00 48.03 83 GLY A O 1
ATOM 657 N N . GLU A 1 84 ? -38.410 -15.185 27.426 1.00 48.75 84 GLU A N 1
ATOM 658 C CA . GLU A 1 84 ? -37.341 -14.410 26.749 1.00 48.75 84 GLU A CA 1
ATOM 659 C C . GLU A 1 84 ? -35.992 -15.145 26.569 1.00 48.75 84 GLU A C 1
ATOM 661 O O . GLU A 1 84 ? -35.063 -14.594 25.971 1.00 48.75 84 GLU A O 1
ATOM 666 N N . SER A 1 85 ? -35.841 -16.389 27.044 1.00 46.94 85 SER A N 1
ATOM 667 C CA . SER A 1 85 ? -34.568 -17.116 26.899 1.00 46.94 85 SER A CA 1
ATOM 668 C C . SER A 1 85 ? -34.390 -17.724 25.504 1.00 46.94 85 SER A C 1
ATOM 670 O O . SER A 1 85 ? -34.998 -18.736 25.168 1.00 46.94 85 SER A O 1
ATOM 672 N N . THR A 1 86 ? -33.485 -17.139 24.719 1.00 45.28 86 THR A N 1
ATOM 673 C CA . THR A 1 86 ? -32.956 -17.710 23.463 1.00 45.28 86 THR A CA 1
ATOM 674 C C . THR A 1 86 ? -31.672 -18.526 23.671 1.00 45.28 86 THR A C 1
ATOM 676 O O . THR A 1 86 ? -31.052 -18.961 22.702 1.00 45.28 86 THR A O 1
ATOM 679 N N . ALA A 1 87 ? -31.240 -18.718 24.922 1.00 49.53 87 ALA A N 1
ATOM 680 C CA . ALA A 1 87 ? -29.989 -19.394 25.248 1.00 49.53 87 ALA A CA 1
ATOM 681 C C . ALA A 1 87 ? -30.161 -20.929 25.320 1.00 49.53 87 ALA A C 1
ATOM 683 O O . ALA A 1 87 ? -31.199 -21.395 25.800 1.00 49.53 87 ALA A O 1
ATOM 684 N N . PRO A 1 88 ? -29.159 -21.724 24.891 1.00 48.22 88 PRO A N 1
ATOM 685 C CA . PRO A 1 88 ? -29.181 -23.177 25.050 1.00 48.22 88 PRO A CA 1
ATOM 686 C C . PRO A 1 88 ? -29.339 -23.603 26.521 1.00 48.22 88 PRO A C 1
ATOM 688 O O . PRO A 1 88 ? -28.763 -22.965 27.407 1.00 48.22 88 PRO A O 1
ATOM 691 N N . PRO A 1 89 ? -30.064 -24.700 26.812 1.00 42.38 89 PRO A N 1
ATOM 692 C CA . PRO A 1 89 ? -30.164 -25.216 28.173 1.00 42.38 89 PRO A CA 1
ATOM 693 C C . PRO A 1 89 ? -28.773 -25.578 28.716 1.00 42.38 89 PRO A C 1
ATOM 695 O O . PRO A 1 89 ? -28.045 -26.356 28.104 1.00 42.38 89 PRO A O 1
ATOM 698 N N . GLY A 1 90 ? -28.415 -25.008 29.872 1.00 50.22 90 GLY A N 1
ATOM 699 C CA . GLY A 1 90 ? -27.129 -25.228 30.544 1.00 50.22 90 GLY A CA 1
ATOM 700 C C . GLY A 1 90 ? -26.120 -24.073 30.462 1.00 50.22 90 GLY A C 1
ATOM 701 O O . GLY A 1 90 ? -25.072 -24.167 31.094 1.00 50.22 90 GLY A O 1
ATOM 702 N N . THR A 1 91 ? -26.401 -22.975 29.748 1.00 55.00 91 THR A N 1
ATOM 703 C CA . THR A 1 91 ? -25.553 -21.768 29.836 1.00 55.00 91 THR A CA 1
ATOM 704 C C . THR A 1 91 ? -25.742 -21.055 31.184 1.00 55.00 91 THR A C 1
ATOM 706 O O . THR A 1 91 ? -26.900 -20.800 31.532 1.00 55.00 91 THR A O 1
ATOM 709 N N . PRO A 1 92 ? -24.669 -20.655 31.897 1.00 63.41 92 PRO A N 1
ATOM 710 C CA . PRO A 1 92 ? -24.773 -19.796 33.078 1.00 63.41 92 PRO A CA 1
ATOM 711 C C . PRO A 1 92 ? -25.567 -18.516 32.788 1.00 63.41 92 PRO A C 1
ATOM 713 O O . PRO A 1 92 ? -25.425 -17.907 31.722 1.00 63.41 92 PRO A O 1
ATOM 716 N N . THR A 1 93 ? -26.420 -18.109 33.727 1.00 75.19 93 THR A N 1
ATOM 717 C CA . THR A 1 93 ? -27.202 -16.865 33.627 1.00 75.19 93 THR A CA 1
ATOM 718 C C . THR A 1 93 ? -26.396 -15.664 34.124 1.00 75.19 93 THR A C 1
ATOM 720 O O . THR A 1 93 ? -26.610 -14.540 33.657 1.00 75.19 93 THR A O 1
ATOM 723 N N . GLU A 1 94 ? -25.425 -15.916 35.004 1.00 87.88 94 GLU A N 1
ATOM 724 C CA . GLU A 1 94 ? -24.494 -14.955 35.582 1.00 87.88 94 GLU A CA 1
ATOM 725 C C . GLU A 1 94 ? -23.632 -14.255 34.520 1.00 87.88 94 GLU A C 1
ATOM 727 O O . GLU A 1 94 ? -22.996 -14.928 33.706 1.00 87.88 94 GLU A O 1
ATOM 732 N N . PRO A 1 95 ? -23.507 -12.917 34.559 1.00 93.31 95 PRO A N 1
ATOM 733 C CA . PRO A 1 95 ? -22.587 -12.190 33.692 1.00 93.31 95 PRO A CA 1
ATOM 734 C C . PRO A 1 95 ? -21.123 -12.633 33.829 1.00 93.31 95 PRO A C 1
ATOM 736 O O . PRO A 1 95 ? -20.632 -12.889 34.923 1.00 93.31 95 PRO A O 1
ATOM 739 N N . GLU A 1 96 ? -20.372 -12.641 32.730 1.00 94.94 96 GLU A N 1
ATOM 740 C CA . GLU A 1 96 ? -18.912 -12.806 32.754 1.00 94.94 96 GLU A CA 1
ATOM 741 C C . GLU A 1 96 ? -18.202 -11.606 33.410 1.00 94.94 96 GLU A C 1
ATOM 743 O O . GLU A 1 96 ? -17.119 -11.750 33.987 1.00 94.94 96 GLU A O 1
ATOM 748 N N . LEU A 1 97 ? -18.803 -10.416 33.308 1.00 96.81 97 LEU A N 1
ATOM 749 C CA . LEU A 1 97 ? -18.234 -9.136 33.732 1.00 96.81 97 LEU A CA 1
ATOM 750 C C . LEU A 1 97 ? -19.275 -8.292 34.480 1.00 96.81 97 LEU A C 1
ATOM 752 O O . LEU A 1 97 ? -20.377 -8.082 33.968 1.00 96.81 97 LEU A O 1
ATOM 756 N N . LEU A 1 98 ? -18.904 -7.749 35.645 1.00 97.50 98 LEU A N 1
ATOM 757 C CA . LEU A 1 98 ? -19.676 -6.733 36.376 1.00 97.50 98 LEU A CA 1
ATOM 758 C C . LEU A 1 98 ? -18.853 -5.444 36.444 1.00 97.50 98 LEU A C 1
ATOM 760 O O . LEU A 1 98 ? -17.742 -5.446 36.977 1.00 97.50 98 LEU A O 1
ATOM 764 N N . ILE A 1 99 ? -19.377 -4.340 35.911 1.00 98.31 99 ILE A N 1
ATOM 765 C CA . ILE A 1 99 ? -18.652 -3.067 35.828 1.00 98.31 99 ILE A CA 1
ATOM 766 C C . ILE A 1 99 ? -19.517 -1.951 36.417 1.00 98.31 99 ILE A C 1
ATOM 768 O O . ILE A 1 99 ? -20.529 -1.552 35.844 1.00 98.31 99 ILE A O 1
ATOM 772 N N . LEU A 1 100 ? -19.127 -1.458 37.591 1.00 98.44 100 LEU A N 1
ATOM 773 C CA . LEU A 1 100 ? -19.927 -0.542 38.402 1.00 98.44 100 LEU A CA 1
ATOM 774 C C . LEU A 1 100 ? -19.253 0.829 38.478 1.00 98.44 100 LEU A C 1
ATOM 776 O O . LEU A 1 100 ? -18.096 0.949 38.879 1.00 98.44 100 LEU A O 1
ATOM 780 N N . GLY A 1 101 ? -19.984 1.859 38.062 1.00 98.31 101 GLY A N 1
ATOM 781 C CA . GLY A 1 101 ? -19.589 3.258 38.092 1.00 98.31 101 GLY A CA 1
ATOM 782 C C . GLY A 1 101 ? -20.301 4.018 39.205 1.00 98.31 101 GLY A C 1
ATOM 783 O O . GLY A 1 101 ? -21.521 3.961 39.331 1.00 98.31 101 GLY A O 1
ATOM 784 N N . PHE A 1 102 ? -19.543 4.781 39.979 1.00 98.44 102 PHE A N 1
ATOM 785 C CA . PHE A 1 102 ? -20.058 5.685 40.997 1.00 98.44 102 PHE A CA 1
ATOM 786 C C . PHE A 1 102 ? -19.647 7.125 40.699 1.00 98.44 102 PHE A C 1
ATOM 788 O O . PHE A 1 102 ? -18.579 7.368 40.124 1.00 98.44 102 PHE A O 1
ATOM 795 N N . GLN A 1 103 ? -20.481 8.078 41.109 1.00 98.25 103 GLN A N 1
ATOM 796 C CA . GLN A 1 103 ? -20.191 9.513 41.067 1.00 98.25 103 GLN A CA 1
ATOM 797 C C . GLN A 1 103 ? -20.473 10.152 42.433 1.00 98.25 103 GLN A C 1
ATOM 799 O O . GLN A 1 103 ? -21.268 9.635 43.210 1.00 98.25 103 GLN A O 1
ATOM 804 N N . GLU A 1 104 ? -19.802 11.266 42.735 1.00 95.56 104 GLU A N 1
ATOM 805 C CA . GLU A 1 104 ? -19.831 11.921 44.057 1.00 95.56 104 GLU A CA 1
ATOM 806 C C . GLU A 1 104 ? -19.452 10.996 45.226 1.00 95.56 104 GLU A C 1
ATOM 808 O O . GLU A 1 104 ? -19.895 11.205 46.349 1.00 95.56 104 GLU A O 1
ATOM 813 N N . LEU A 1 105 ? -18.597 9.993 44.992 1.00 93.50 105 LEU A N 1
ATOM 814 C CA . LEU A 1 105 ? -18.099 9.089 46.033 1.00 93.50 105 LEU A CA 1
ATOM 815 C C . LEU A 1 105 ? -17.509 9.874 47.215 1.00 93.50 105 LEU A C 1
ATOM 817 O O . LEU A 1 105 ? -17.828 9.616 48.379 1.00 93.50 105 LEU A O 1
ATOM 821 N N . ASP A 1 106 ? -16.695 10.890 46.914 1.00 86.94 106 ASP A N 1
ATOM 822 C CA . ASP A 1 106 ? -16.232 11.857 47.895 1.00 86.94 106 ASP A CA 1
ATOM 823 C C . ASP A 1 106 ? -16.477 13.308 47.477 1.00 86.94 106 ASP A C 1
ATOM 825 O O . ASP A 1 106 ? -16.214 13.708 46.343 1.00 86.94 106 ASP A O 1
ATOM 829 N N . LEU A 1 107 ? -16.993 14.075 48.439 1.00 85.94 107 LEU A N 1
ATOM 830 C CA . LEU A 1 107 ? -17.336 15.496 48.337 1.00 85.94 107 LEU A CA 1
ATOM 831 C C . LEU A 1 107 ? -16.464 16.368 49.257 1.00 85.94 107 LEU A C 1
ATOM 833 O O . LEU A 1 107 ? -16.583 17.592 49.238 1.00 85.94 107 LEU A O 1
ATOM 837 N N . ARG A 1 108 ? -15.592 15.745 50.062 1.00 84.00 108 ARG A N 1
ATOM 838 C CA . ARG A 1 108 ? -14.600 16.419 50.909 1.00 84.00 108 ARG A CA 1
ATOM 839 C C . ARG A 1 108 ? -13.636 17.261 50.068 1.00 84.00 108 ARG A C 1
ATOM 841 O O . ARG A 1 108 ? -13.201 16.828 49.001 1.00 84.00 108 ARG A O 1
ATOM 848 N N . ALA A 1 109 ? -13.261 18.441 50.561 1.00 78.88 109 ALA A N 1
ATOM 849 C CA . ALA A 1 109 ? -12.285 19.303 49.887 1.00 78.88 109 ALA A CA 1
ATOM 850 C C . ALA A 1 109 ? -10.887 18.655 49.860 1.00 78.88 109 ALA A C 1
ATOM 852 O O . ALA A 1 109 ? -10.122 18.826 48.915 1.00 78.88 109 ALA A O 1
ATOM 853 N N . GLU A 1 110 ? -10.590 17.833 50.862 1.00 79.69 110 GLU A N 1
ATOM 854 C CA . GLU A 1 110 ? -9.358 17.066 51.018 1.00 79.69 110 GLU A CA 1
ATOM 855 C C . GLU A 1 110 ? -9.163 16.037 49.889 1.00 79.69 110 GLU A C 1
ATOM 857 O O . GLU A 1 110 ? -8.029 15.786 49.486 1.00 79.69 110 GLU A O 1
ATOM 862 N N . ALA A 1 111 ? -10.251 15.513 49.305 1.00 77.44 111 ALA A N 1
ATOM 863 C CA . ALA A 1 111 ? -10.211 14.540 48.204 1.00 77.44 111 ALA A CA 1
ATOM 864 C C . ALA A 1 111 ? -9.661 15.117 46.879 1.00 77.44 111 ALA A C 1
ATOM 866 O O . ALA A 1 111 ? -9.427 14.376 45.925 1.00 77.44 111 ALA A O 1
ATOM 867 N N . TYR A 1 112 ? -9.450 16.437 46.811 1.00 75.81 112 TYR A N 1
ATOM 868 C CA . TYR A 1 112 ? -8.762 17.116 45.708 1.00 75.81 112 TYR A CA 1
ATOM 869 C C . TYR A 1 112 ? -7.232 17.103 45.866 1.00 75.81 112 TYR A C 1
ATOM 871 O O . TYR A 1 112 ? -6.526 17.382 44.899 1.00 75.81 112 TYR A O 1
ATOM 879 N N . LEU A 1 113 ? -6.727 16.813 47.071 1.00 76.06 113 LEU A N 1
ATOM 880 C CA . LEU A 1 113 ? -5.305 16.866 47.429 1.00 76.06 113 LEU A CA 1
ATOM 881 C C . LEU A 1 113 ? -4.742 15.490 47.801 1.00 76.06 113 LEU A C 1
ATOM 883 O O . LEU A 1 113 ? -3.592 15.196 47.486 1.00 76.06 113 LEU A O 1
ATOM 887 N N . VAL A 1 114 ? -5.536 14.656 48.478 1.00 76.06 114 VAL A N 1
ATOM 888 C CA . VAL A 1 114 ? -5.111 13.359 49.016 1.00 76.06 114 VAL A CA 1
ATOM 889 C C . VAL A 1 114 ? -6.107 12.277 48.610 1.00 76.06 114 VAL A C 1
ATOM 891 O O . VAL A 1 114 ? -7.317 12.437 48.762 1.00 76.06 114 VAL A O 1
ATOM 894 N N . TYR A 1 115 ? -5.589 11.158 48.107 1.00 81.12 115 TYR A N 1
ATOM 895 C CA . TYR A 1 115 ? -6.389 9.974 47.815 1.00 81.12 115 TYR A CA 1
ATOM 896 C C . TYR A 1 115 ? -6.684 9.177 49.095 1.00 81.12 115 TYR A C 1
ATOM 898 O O . TYR A 1 115 ? -5.767 8.820 49.832 1.00 81.12 115 TYR A O 1
ATOM 906 N N . ASP A 1 116 ? -7.960 8.865 49.325 1.00 80.75 116 ASP A N 1
ATOM 907 C CA . ASP A 1 116 ? -8.446 8.041 50.434 1.00 80.75 116 ASP A CA 1
ATOM 908 C C . ASP A 1 116 ? -9.283 6.874 49.883 1.00 80.75 116 ASP A C 1
ATOM 910 O O . ASP A 1 116 ? -10.428 7.046 49.460 1.00 80.75 116 ASP A O 1
ATOM 914 N N . GLY A 1 117 ? -8.697 5.674 49.900 1.00 86.75 117 GLY A N 1
ATOM 915 C CA . GLY A 1 117 ? -9.330 4.445 49.415 1.00 86.75 117 GLY A CA 1
ATOM 916 C C . GLY A 1 117 ? -10.362 3.825 50.368 1.00 86.75 117 GLY A C 1
ATOM 917 O O . GLY A 1 117 ? -10.954 2.804 50.023 1.00 86.75 117 GLY A O 1
ATOM 918 N N . SER A 1 118 ? -10.609 4.400 51.554 1.00 91.19 118 SER A N 1
ATOM 919 C CA . SER A 1 118 ? -11.566 3.840 52.527 1.00 91.19 118 SER A CA 1
ATOM 920 C C . SER A 1 118 ? -12.987 3.745 51.965 1.00 91.19 118 SER A C 1
ATOM 922 O O . SER A 1 118 ? -13.680 2.747 52.180 1.00 91.19 118 SER A O 1
ATOM 924 N N . LYS A 1 119 ? -13.405 4.746 51.180 1.00 91.81 119 LYS A N 1
ATOM 925 C CA . LYS A 1 119 ? -14.707 4.753 50.505 1.00 91.81 119 LYS A CA 1
ATOM 926 C C . LYS A 1 119 ? -14.784 3.717 49.390 1.00 91.81 119 LYS A C 1
ATOM 928 O O . LYS A 1 119 ? -15.784 3.009 49.316 1.00 91.81 119 LYS A O 1
ATOM 933 N N . GLU A 1 120 ? -13.740 3.584 48.570 1.00 94.31 120 GLU A N 1
ATOM 934 C CA . GLU A 1 120 ? -13.669 2.521 47.559 1.00 94.31 120 GLU A CA 1
ATOM 935 C C . GLU A 1 120 ? -13.825 1.143 48.218 1.00 94.31 120 GLU A C 1
ATOM 937 O O . GLU A 1 120 ? -14.648 0.341 47.779 1.00 94.31 120 GLU A O 1
ATOM 942 N N . MET A 1 121 ? -13.089 0.893 49.305 1.00 95.44 121 MET A N 1
ATOM 943 C CA . MET A 1 121 ? -13.138 -0.368 50.045 1.00 95.44 121 MET A CA 1
ATOM 944 C C . MET A 1 121 ? -14.536 -0.652 50.612 1.00 95.44 121 MET A C 1
ATOM 946 O O . MET A 1 121 ? -15.043 -1.761 50.460 1.00 95.44 121 MET A O 1
ATOM 950 N N . ALA A 1 122 ? -15.187 0.349 51.216 1.00 96.56 122 ALA A N 1
ATOM 951 C CA . ALA A 1 122 ? -16.545 0.213 51.745 1.00 96.56 122 ALA A CA 1
ATOM 952 C C . ALA A 1 122 ? -17.567 -0.136 50.648 1.00 96.56 122 ALA A C 1
ATOM 954 O O . ALA A 1 122 ? -18.414 -1.004 50.851 1.00 96.56 122 ALA A O 1
ATOM 955 N N . TRP A 1 123 ? -17.466 0.499 49.477 1.00 96.62 123 TRP A N 1
ATOM 956 C CA . TRP A 1 123 ? -18.338 0.212 48.338 1.00 96.62 123 TRP A CA 1
ATOM 957 C C . TRP A 1 123 ? -18.058 -1.158 47.704 1.00 96.62 123 TRP A C 1
ATOM 959 O O . TRP A 1 123 ? -19.010 -1.869 47.399 1.00 96.62 123 TRP A O 1
ATOM 969 N N . CYS A 1 124 ? -16.794 -1.582 47.585 1.00 96.88 124 CYS A N 1
ATOM 970 C CA . CYS A 1 124 ? -16.443 -2.938 47.132 1.00 96.88 124 CYS A CA 1
ATOM 971 C C . CYS A 1 124 ? -16.997 -4.013 48.080 1.00 96.88 124 CYS A C 1
ATOM 973 O O . CYS A 1 124 ? -17.638 -4.957 47.629 1.00 96.88 124 CYS A O 1
ATOM 975 N N . LYS A 1 125 ? -16.838 -3.820 49.396 1.00 96.88 125 LYS A N 1
ATOM 976 C CA . LYS A 1 125 ? -17.385 -4.721 50.419 1.00 96.88 125 LYS A CA 1
ATOM 977 C C . LYS A 1 125 ? -18.909 -4.837 50.325 1.00 96.88 125 LYS A C 1
ATOM 979 O O . LYS A 1 125 ? -19.425 -5.946 50.348 1.00 96.88 125 LYS A O 1
ATOM 984 N N . ALA A 1 126 ? -19.620 -3.723 50.141 1.00 96.88 126 ALA A N 1
ATOM 985 C CA . ALA A 1 126 ? -21.076 -3.734 49.982 1.00 96.88 126 ALA A CA 1
ATOM 986 C C . ALA A 1 126 ? -21.550 -4.414 48.680 1.00 96.88 126 ALA A C 1
ATOM 988 O O . ALA A 1 126 ? -22.623 -5.012 48.664 1.00 96.88 126 ALA A O 1
ATOM 989 N N . ILE A 1 127 ? -20.763 -4.347 47.597 1.00 96.62 127 ILE A N 1
ATOM 990 C CA . ILE A 1 127 ? -21.022 -5.108 46.360 1.00 96.62 127 ILE A CA 1
ATOM 991 C C . ILE A 1 127 ? -20.844 -6.608 46.618 1.00 96.62 127 ILE A C 1
ATOM 993 O O . ILE A 1 127 ? -21.700 -7.399 46.241 1.00 96.62 127 ILE A O 1
ATOM 997 N N . GLU A 1 128 ? -19.750 -7.003 47.271 1.00 95.69 128 GLU A N 1
ATOM 998 C CA . GLU A 1 128 ? -19.447 -8.406 47.579 1.00 95.69 128 GLU A CA 1
ATOM 999 C C . GLU A 1 128 ? -20.467 -9.016 48.554 1.00 95.69 128 GLU A C 1
ATOM 1001 O O . GLU A 1 128 ? -20.905 -10.144 48.347 1.00 95.69 128 GLU A O 1
ATOM 1006 N N . GLU A 1 129 ? -20.920 -8.256 49.555 1.00 95.25 129 GLU A N 1
ATOM 1007 C CA . GLU A 1 129 ? -21.995 -8.658 50.470 1.00 95.25 129 GLU A CA 1
ATOM 1008 C C . GLU A 1 129 ? -23.334 -8.841 49.740 1.00 95.25 129 GLU A C 1
ATOM 1010 O O . GLU A 1 129 ? -23.988 -9.865 49.927 1.00 95.25 129 GLU A O 1
ATOM 1015 N N . ALA A 1 130 ? -23.705 -7.911 48.854 1.00 94.19 130 ALA A N 1
ATOM 1016 C CA . ALA A 1 130 ? -24.939 -7.979 48.064 1.00 94.19 130 ALA A CA 1
ATOM 1017 C C . ALA A 1 130 ? -24.910 -9.007 46.917 1.00 94.19 130 ALA A C 1
ATOM 1019 O O . ALA A 1 130 ? -25.945 -9.300 46.326 1.00 94.19 130 ALA A O 1
ATOM 1020 N N . LEU A 1 131 ? -23.742 -9.558 46.570 1.00 92.69 131 LEU A N 1
ATOM 1021 C CA . LEU A 1 131 ? -23.635 -10.736 45.701 1.00 92.69 131 LEU A CA 1
ATOM 1022 C C . LEU A 1 131 ? -23.828 -12.048 46.482 1.00 92.69 131 LEU A C 1
ATOM 1024 O O . LEU A 1 131 ? -24.000 -13.103 45.865 1.00 92.69 131 LEU A O 1
ATOM 1028 N N . GLY A 1 132 ? -23.789 -12.010 47.819 1.00 91.00 132 GLY A N 1
ATOM 1029 C CA . GLY A 1 132 ? -23.978 -13.166 48.691 1.00 91.00 132 GLY A CA 1
ATOM 1030 C C . GLY A 1 132 ? -23.099 -14.355 48.292 1.00 91.00 132 GLY A C 1
ATOM 1031 O O . GLY A 1 132 ? -21.896 -14.223 48.060 1.00 91.00 132 GLY A O 1
ATOM 1032 N N . VAL A 1 133 ? -23.707 -15.535 48.146 1.00 89.62 133 VAL A N 1
ATOM 1033 C CA . VAL A 1 133 ? -22.999 -16.750 47.700 1.00 89.62 133 VAL A CA 1
ATOM 1034 C C . VAL A 1 133 ? -22.384 -16.614 46.300 1.00 89.62 133 VAL A C 1
ATOM 1036 O O . VAL A 1 133 ? -21.337 -17.206 46.036 1.00 89.62 133 VAL A O 1
ATOM 1039 N N . LYS A 1 134 ? -22.964 -15.787 45.414 1.00 90.00 134 LYS A N 1
ATOM 1040 C CA . LYS A 1 134 ? -22.442 -15.568 44.056 1.00 90.00 134 LYS A CA 1
ATOM 1041 C C . LYS A 1 134 ? -21.151 -14.740 44.051 1.00 90.00 134 LYS A C 1
ATOM 1043 O O . LYS A 1 134 ? -20.427 -14.785 43.061 1.00 90.00 134 LYS A O 1
ATOM 1048 N N . ALA A 1 135 ? -20.765 -14.079 45.150 1.00 92.50 135 ALA A N 1
ATOM 1049 C CA . ALA A 1 135 ? -19.453 -13.424 45.273 1.00 92.50 135 ALA A CA 1
ATOM 1050 C C . ALA A 1 135 ? -18.280 -14.412 45.069 1.00 92.50 135 ALA A C 1
ATOM 1052 O O . ALA A 1 135 ? -17.239 -14.061 44.504 1.00 92.50 135 ALA A O 1
ATOM 1053 N N . ALA A 1 136 ? -18.471 -15.688 45.429 1.00 93.38 136 ALA A N 1
ATOM 1054 C CA . ALA A 1 136 ? -17.507 -16.760 45.176 1.00 93.38 136 ALA A CA 1
ATOM 1055 C C . ALA A 1 136 ? -17.284 -17.059 43.675 1.00 93.38 136 ALA A C 1
ATOM 1057 O O . ALA A 1 136 ? -16.277 -17.673 43.318 1.00 93.38 136 ALA A O 1
ATOM 1058 N N . LEU A 1 137 ? -18.127 -16.542 42.775 1.00 93.62 137 LEU A N 1
ATOM 1059 C CA . LEU A 1 137 ? -17.926 -16.624 41.325 1.00 93.62 137 LEU A CA 1
ATOM 1060 C C . LEU A 1 137 ? -17.028 -15.505 40.776 1.00 93.62 137 LEU A C 1
ATOM 1062 O O . LEU A 1 137 ? -16.403 -15.707 39.742 1.00 93.62 137 LEU A O 1
ATOM 1066 N N . TYR A 1 138 ? -16.897 -14.360 41.457 1.00 96.12 138 TYR A N 1
ATOM 1067 C CA . TYR A 1 138 ? -16.229 -13.163 40.919 1.00 96.12 138 TYR A CA 1
ATOM 1068 C C . TYR A 1 138 ? -14.961 -12.744 41.672 1.00 96.12 138 TYR A C 1
ATOM 1070 O O . TYR A 1 138 ? -14.918 -12.736 42.903 1.00 96.12 138 TYR A O 1
ATOM 1078 N N . ARG A 1 139 ? -13.935 -12.302 40.934 1.00 95.50 139 ARG A N 1
ATOM 1079 C CA . ARG A 1 139 ? -12.780 -11.575 41.489 1.00 95.50 139 ARG A CA 1
ATOM 1080 C C . ARG A 1 139 ? -12.815 -10.110 41.057 1.00 95.50 139 ARG A C 1
ATOM 1082 O O . ARG A 1 139 ? -13.083 -9.832 39.889 1.00 95.50 139 ARG A O 1
ATOM 1089 N N . LYS A 1 140 ? -12.491 -9.179 41.960 1.00 97.19 140 LYS A N 1
ATOM 1090 C CA . LYS A 1 140 ? -12.197 -7.787 41.588 1.00 97.19 140 LYS A CA 1
ATOM 1091 C C . LYS A 1 140 ? -10.932 -7.784 40.727 1.00 97.19 140 LYS A C 1
ATOM 1093 O O . LYS A 1 140 ? -9.882 -8.226 41.184 1.00 97.19 140 LYS A O 1
ATOM 1098 N N . ALA A 1 141 ? -11.041 -7.335 39.481 1.00 96.25 141 ALA A N 1
ATOM 1099 C CA . ALA A 1 141 ? -9.920 -7.259 38.547 1.00 96.25 141 ALA A CA 1
ATOM 1100 C C . ALA A 1 141 ? -9.235 -5.890 38.586 1.00 96.25 141 ALA A C 1
ATOM 1102 O O . ALA A 1 141 ? -8.014 -5.815 38.496 1.00 96.25 141 ALA A O 1
ATOM 1103 N N . THR A 1 142 ? -10.004 -4.807 38.739 1.00 96.81 142 THR A N 1
ATOM 1104 C CA . THR A 1 142 ? -9.448 -3.461 38.911 1.00 96.81 142 THR A CA 1
ATOM 1105 C C . THR A 1 142 ? -10.444 -2.492 39.543 1.00 96.81 142 THR A C 1
ATOM 1107 O O . THR A 1 142 ? -11.650 -2.752 39.610 1.00 96.81 142 THR A O 1
ATOM 1110 N N . SER A 1 143 ? -9.931 -1.340 39.951 1.00 96.31 143 SER A N 1
ATOM 1111 C CA . SER A 1 143 ? -10.692 -0.137 40.266 1.00 96.31 143 SER A CA 1
ATOM 1112 C C . SER A 1 143 ? -9.886 1.106 39.890 1.00 96.31 143 SER A C 1
ATOM 1114 O O . SER A 1 143 ? -8.653 1.095 39.880 1.00 96.31 143 SER A O 1
ATOM 1116 N N . LYS A 1 144 ? -10.581 2.198 39.565 1.00 95.12 144 LYS A N 1
ATOM 1117 C CA . LYS A 1 144 ? -9.963 3.504 39.311 1.00 95.12 144 LYS A CA 1
ATOM 1118 C C . LYS A 1 144 ? -10.855 4.614 39.843 1.00 95.12 144 LYS A C 1
ATOM 1120 O O . LYS A 1 144 ? -11.988 4.766 39.390 1.00 95.12 144 LYS A O 1
ATOM 1125 N N . GLN A 1 145 ? -10.313 5.412 40.760 1.00 94.06 145 GLN A N 1
ATOM 1126 C CA . GLN A 1 145 ? -10.959 6.609 41.291 1.00 94.06 145 GLN A CA 1
ATOM 1127 C C . GLN A 1 145 ? -10.307 7.890 40.739 1.00 94.06 145 GLN A C 1
ATOM 1129 O O . GLN A 1 145 ? -9.092 7.952 40.542 1.00 94.06 145 GLN A O 1
ATOM 1134 N N . LEU A 1 146 ? -11.122 8.923 40.517 1.00 91.19 146 LEU A N 1
ATOM 1135 C CA . LEU A 1 146 ? -10.723 10.310 40.278 1.00 91.19 146 LEU A CA 1
ATOM 1136 C C . LEU A 1 146 ? -11.658 11.217 41.091 1.00 91.19 146 LEU A C 1
ATOM 1138 O O . LEU A 1 146 ? -12.801 11.455 40.701 1.00 91.19 146 LEU A O 1
ATOM 1142 N N . ILE A 1 147 ? -11.169 11.695 42.240 1.00 89.31 147 ILE A N 1
ATOM 1143 C CA . ILE A 1 147 ? -11.926 12.464 43.245 1.00 89.31 147 ILE A CA 1
ATOM 1144 C C . ILE A 1 147 ? -13.238 11.747 43.619 1.00 89.31 147 ILE A C 1
ATOM 1146 O O . ILE A 1 147 ? -13.206 10.784 44.382 1.00 89.31 147 ILE A O 1
ATOM 1150 N N . GLY A 1 148 ? -14.376 12.177 43.065 1.00 91.88 148 GLY A N 1
ATOM 1151 C CA . GLY A 1 148 ? -15.695 11.602 43.328 1.00 91.88 148 GLY A CA 1
ATOM 1152 C C . GLY A 1 148 ? -16.165 10.560 42.309 1.00 91.88 148 GLY A C 1
ATOM 1153 O O . GLY A 1 148 ? -17.239 10.001 42.497 1.00 91.88 148 GLY A O 1
ATOM 1154 N N . MET A 1 149 ? -15.430 10.304 41.227 1.00 95.31 149 MET A N 1
ATOM 1155 C CA . MET A 1 149 ? -15.768 9.258 40.252 1.00 95.31 149 MET A CA 1
ATOM 1156 C C . MET A 1 149 ? -14.989 7.986 40.562 1.00 95.31 149 MET A C 1
ATOM 1158 O O . MET A 1 149 ? -13.781 8.062 40.757 1.00 95.31 149 MET A O 1
ATOM 1162 N N . LEU A 1 150 ? -15.648 6.830 40.563 1.00 97.44 150 LEU A N 1
ATOM 1163 C CA . LEU A 1 150 ? -15.024 5.519 40.764 1.00 97.44 150 LEU A CA 1
ATOM 1164 C C . LEU A 1 150 ? -15.583 4.526 39.746 1.00 97.44 150 LEU A C 1
ATOM 1166 O O . LEU A 1 150 ? -16.793 4.459 39.572 1.00 97.44 150 LEU A O 1
ATOM 1170 N N . ILE A 1 151 ? -14.734 3.741 39.091 1.00 98.25 151 ILE A N 1
ATOM 1171 C CA . ILE A 1 151 ? -15.144 2.544 38.347 1.00 98.25 151 ILE A CA 1
ATOM 1172 C C . ILE A 1 151 ? -14.543 1.312 39.021 1.00 98.25 151 ILE A C 1
ATOM 1174 O O . ILE A 1 151 ? -13.376 1.337 39.414 1.00 98.25 151 ILE A O 1
ATOM 1178 N N . VAL A 1 152 ? -15.337 0.254 39.172 1.00 98.19 152 VAL A N 1
ATOM 1179 C CA . VAL A 1 152 ? -14.931 -1.035 39.747 1.00 98.19 152 VAL A CA 1
ATOM 1180 C C . VAL A 1 152 ? -15.283 -2.143 38.762 1.00 98.19 152 VAL A C 1
ATOM 1182 O O . VAL A 1 152 ? -16.393 -2.165 38.232 1.00 98.19 152 VAL A O 1
ATOM 1185 N N . VAL A 1 153 ? -14.344 -3.057 38.517 1.00 98.19 153 VAL A N 1
ATOM 1186 C CA . VAL A 1 153 ? -14.502 -4.182 37.587 1.00 98.19 153 VAL A CA 1
ATOM 1187 C C . VAL A 1 153 ? -14.354 -5.491 38.346 1.00 98.19 153 VAL A C 1
ATOM 1189 O O . VAL A 1 153 ? -13.295 -5.764 38.916 1.00 98.19 153 VAL A O 1
ATOM 1192 N N . TYR A 1 154 ? -15.385 -6.326 38.286 1.00 98.06 154 TYR A N 1
ATOM 1193 C CA . TYR A 1 154 ? -15.349 -7.724 38.696 1.00 98.06 154 TYR A CA 1
ATOM 1194 C C . TYR A 1 154 ? -15.441 -8.629 37.464 1.00 98.06 154 TYR A C 1
ATOM 1196 O O . TYR A 1 154 ? -16.194 -8.357 36.529 1.00 98.06 154 TYR A O 1
ATOM 1204 N N . VAL A 1 155 ? -14.675 -9.717 37.477 1.00 97.62 155 VAL A N 1
ATOM 1205 C CA . VAL A 1 155 ? -14.604 -10.717 36.402 1.00 97.62 155 VAL A CA 1
ATOM 1206 C C . VAL A 1 155 ? -14.920 -12.084 36.996 1.00 97.62 155 VAL A C 1
ATOM 1208 O O . VAL A 1 155 ? -14.397 -12.422 38.066 1.00 97.62 155 VAL A O 1
ATOM 1211 N N . ARG A 1 156 ? -15.771 -12.867 36.327 1.00 96.19 156 ARG A N 1
ATOM 1212 C CA . ARG A 1 156 ? -16.101 -14.236 36.748 1.00 96.19 156 ARG A CA 1
ATOM 1213 C C . ARG A 1 156 ? -14.847 -15.122 36.641 1.00 96.19 156 ARG A C 1
ATOM 1215 O O . ARG A 1 156 ? -14.079 -15.010 35.685 1.00 96.19 156 ARG A O 1
ATOM 1222 N N . ARG A 1 157 ? -14.561 -15.918 37.677 1.00 95.62 157 ARG A N 1
ATOM 1223 C CA . ARG A 1 157 ? -13.256 -16.580 37.899 1.00 95.62 157 ARG A CA 1
ATOM 1224 C C . ARG A 1 157 ? -12.875 -17.554 36.780 1.00 95.62 157 ARG A C 1
ATOM 1226 O O . ARG A 1 157 ? -11.703 -17.625 36.433 1.00 95.62 157 ARG A O 1
ATOM 1233 N N . ASP A 1 158 ? -13.859 -18.252 36.225 1.00 94.44 158 ASP A N 1
ATOM 1234 C CA . ASP A 1 158 ? -13.750 -19.231 35.136 1.00 94.44 158 ASP A CA 1
ATOM 1235 C C . ASP A 1 158 ? -13.323 -18.619 33.794 1.00 94.44 158 ASP A C 1
ATOM 1237 O O . ASP A 1 158 ? -12.610 -19.255 33.029 1.00 94.44 158 ASP A O 1
ATOM 1241 N N . VAL A 1 159 ? -13.718 -17.375 33.510 1.00 94.19 159 VAL A N 1
ATOM 1242 C CA . VAL A 1 159 ? -13.361 -16.680 32.260 1.00 94.19 159 VAL A CA 1
ATOM 1243 C C . VAL A 1 159 ? -12.217 -15.686 32.427 1.00 94.19 159 VAL A C 1
ATOM 1245 O O . VAL A 1 159 ? -11.893 -14.959 31.490 1.00 94.19 159 VAL A O 1
ATOM 1248 N N . ALA A 1 160 ? -11.607 -15.616 33.609 1.00 93.19 160 ALA A N 1
ATOM 1249 C CA . ALA A 1 160 ? -10.724 -14.515 33.968 1.00 93.19 160 ALA A CA 1
ATOM 1250 C C . ALA A 1 160 ? -9.362 -14.514 33.249 1.00 93.19 160 ALA A C 1
ATOM 1252 O O . ALA A 1 160 ? -8.655 -13.511 33.328 1.00 93.19 160 ALA A O 1
ATOM 1253 N N . GLU A 1 161 ? -9.012 -15.604 32.559 1.00 92.94 161 GLU A N 1
ATOM 1254 C CA . GLU A 1 161 ? -7.875 -15.708 31.629 1.00 92.94 161 GLU A CA 1
ATOM 1255 C C . GLU A 1 161 ? -8.152 -15.063 30.260 1.00 92.94 161 GLU A C 1
ATOM 1257 O O . GLU A 1 161 ? -7.229 -14.619 29.581 1.00 92.94 161 GLU A O 1
ATOM 1262 N N . HIS A 1 162 ? -9.426 -14.945 29.867 1.00 94.12 162 HIS A N 1
ATOM 1263 C CA . HIS A 1 162 ? -9.813 -14.301 28.613 1.00 94.12 162 HIS A CA 1
ATOM 1264 C C . HIS A 1 162 ? -9.682 -12.774 28.672 1.00 94.12 162 HIS A C 1
ATOM 1266 O O . HIS A 1 162 ? -9.712 -12.141 27.622 1.00 94.12 162 HIS A O 1
ATOM 1272 N N . VAL A 1 163 ? -9.553 -12.183 29.866 1.00 95.00 163 VAL A N 1
ATOM 1273 C CA . VAL A 1 163 ? -9.373 -10.738 30.064 1.00 95.00 163 VAL A CA 1
ATOM 1274 C C . VAL A 1 163 ? -7.881 -10.415 30.098 1.00 95.00 163 VAL A C 1
ATOM 1276 O O . VAL A 1 163 ? -7.198 -10.698 31.082 1.00 95.00 163 VAL A O 1
ATOM 1279 N N . ARG A 1 164 ? -7.387 -9.796 29.025 1.00 93.12 164 ARG A N 1
ATOM 1280 C CA . ARG A 1 164 ? -5.984 -9.408 28.829 1.00 93.12 164 ARG A CA 1
ATOM 1281 C C . ARG A 1 164 ? -5.846 -7.892 28.711 1.00 93.12 164 ARG A C 1
ATOM 1283 O O . ARG A 1 164 ? -6.837 -7.179 28.558 1.00 93.12 164 ARG A O 1
ATOM 1290 N N . ASP A 1 165 ? -4.609 -7.406 28.806 1.00 90.56 165 ASP A N 1
ATOM 1291 C CA . ASP A 1 165 ? -4.232 -6.025 28.466 1.00 90.56 165 ASP A CA 1
ATOM 1292 C C . ASP A 1 165 ? -5.110 -4.957 29.152 1.00 90.56 165 ASP A C 1
ATOM 1294 O O . ASP A 1 165 ? -5.531 -3.957 28.560 1.00 90.56 165 ASP A O 1
ATOM 1298 N N . LEU A 1 166 ? -5.413 -5.213 30.431 1.00 93.50 166 LEU A N 1
ATOM 1299 C CA . LEU A 1 166 ? -6.274 -4.384 31.262 1.00 93.50 166 LEU A CA 1
ATOM 1300 C C . LEU A 1 166 ? -5.535 -3.110 31.695 1.00 93.50 166 LEU A C 1
ATOM 1302 O O . LEU A 1 166 ? -4.547 -3.161 32.428 1.00 93.50 166 LEU A O 1
ATOM 1306 N N . VAL A 1 167 ? -6.050 -1.955 31.274 1.00 94.44 167 VAL A N 1
ATOM 1307 C CA . VAL A 1 167 ? -5.484 -0.623 31.536 1.00 94.44 167 VAL A CA 1
ATOM 1308 C C . VAL A 1 167 ? -6.590 0.317 32.011 1.00 94.44 167 VAL A C 1
ATOM 1310 O O . VAL A 1 167 ? -7.712 0.272 31.510 1.00 94.44 167 VAL A O 1
ATOM 1313 N N . VAL A 1 168 ? -6.282 1.188 32.974 1.00 94.44 168 VAL A N 1
ATOM 1314 C CA . VAL A 1 168 ? -7.200 2.218 33.486 1.00 94.44 168 VAL A CA 1
ATOM 1315 C C . VAL A 1 168 ? -6.642 3.616 33.254 1.00 94.44 168 VAL A C 1
ATOM 1317 O O . VAL A 1 168 ? -5.452 3.849 33.451 1.00 94.44 168 VAL A O 1
ATOM 1320 N N . ASP A 1 169 ? -7.514 4.557 32.901 1.00 94.81 169 ASP A N 1
ATOM 1321 C CA . ASP A 1 169 ? -7.170 5.966 32.685 1.00 94.81 169 ASP A CA 1
ATOM 1322 C C . ASP A 1 169 ? -8.270 6.896 33.239 1.00 94.81 169 ASP A C 1
ATOM 1324 O O . ASP A 1 169 ? -9.329 6.445 33.690 1.00 94.81 169 ASP A O 1
ATOM 1328 N N . SER A 1 170 ? -8.013 8.201 33.299 1.00 94.69 170 SER A N 1
ATOM 1329 C CA . SER A 1 170 ? -8.938 9.186 33.853 1.00 94.69 170 SER A CA 1
ATOM 1330 C C . SER A 1 170 ? -8.696 10.599 33.319 1.00 94.69 170 SER A C 1
ATOM 1332 O O . SER A 1 170 ? -7.580 11.112 33.392 1.00 94.69 170 SER A O 1
ATOM 1334 N N . ALA A 1 171 ? -9.761 11.277 32.890 1.00 93.75 171 ALA A N 1
ATOM 1335 C CA . ALA A 1 171 ? -9.726 12.647 32.387 1.00 93.75 171 ALA A CA 1
ATOM 1336 C C . ALA A 1 171 ? -10.547 13.572 33.300 1.00 93.75 171 ALA A C 1
ATOM 1338 O O . ALA A 1 171 ? -11.751 13.385 33.447 1.00 93.75 171 ALA A O 1
ATOM 1339 N N . GLY A 1 172 ? -9.913 14.577 33.912 1.00 91.44 172 GLY A N 1
ATOM 1340 C CA . GLY A 1 172 ? -10.599 15.614 34.693 1.00 91.44 172 GLY A CA 1
ATOM 1341 C C . GLY A 1 172 ? -11.012 16.802 33.823 1.00 91.44 172 GLY A C 1
ATOM 1342 O O . GLY A 1 172 ? -10.152 17.404 33.187 1.00 91.44 172 GLY A O 1
ATOM 1343 N N . CYS A 1 173 ? -12.301 17.145 33.832 1.00 87.62 173 CYS A N 1
ATOM 1344 C CA . CYS A 1 173 ? -12.939 18.202 33.029 1.00 87.62 173 CYS A CA 1
ATOM 1345 C C . CYS A 1 173 ? -13.604 19.286 33.898 1.00 87.62 173 CYS A C 1
ATOM 1347 O O . CYS A 1 173 ? -14.458 20.026 33.425 1.00 87.62 173 CYS A O 1
ATOM 1349 N N . GLY A 1 174 ? -13.297 19.360 35.193 1.00 79.88 174 GLY A N 1
ATOM 1350 C CA . GLY A 1 174 ? -13.974 20.233 36.152 1.00 79.88 174 GLY A CA 1
ATOM 1351 C C . GLY A 1 174 ? -13.457 21.670 36.175 1.00 79.88 174 GLY A C 1
ATOM 1352 O O . GLY A 1 174 ? -13.500 22.392 35.173 1.00 79.88 174 GLY A O 1
ATOM 1353 N N . ILE A 1 175 ? -13.010 22.120 37.350 1.00 74.69 175 ILE A N 1
ATOM 1354 C CA . ILE A 1 175 ? -12.441 23.466 37.530 1.00 74.69 175 ILE A CA 1
ATOM 1355 C C . ILE A 1 175 ? -11.261 23.654 36.558 1.00 74.69 175 ILE A C 1
ATOM 1357 O O . ILE A 1 175 ? -10.449 22.745 36.369 1.00 74.69 175 ILE A O 1
ATOM 1361 N N . MET A 1 176 ? -11.227 24.811 35.884 1.00 70.81 176 MET A N 1
ATOM 1362 C CA . MET A 1 176 ? -10.303 25.144 34.782 1.00 70.81 176 MET A CA 1
ATOM 1363 C C . MET A 1 176 ? -10.276 24.135 33.609 1.00 70.81 176 MET A C 1
ATOM 1365 O O . MET A 1 176 ? -9.371 24.184 32.789 1.00 70.81 176 MET A O 1
ATOM 1369 N N . GLY A 1 177 ? -11.253 23.222 33.506 1.00 71.38 177 GLY A N 1
ATOM 1370 C CA . GLY A 1 177 ? -11.248 22.133 32.515 1.00 71.38 177 GLY A CA 1
ATOM 1371 C C . GLY A 1 177 ? -10.264 20.999 32.834 1.00 71.38 177 GLY A C 1
ATOM 1372 O O . GLY A 1 177 ? -10.087 20.097 32.026 1.00 71.38 177 GLY A O 1
ATOM 1373 N N . MET A 1 178 ? -9.614 21.017 34.004 1.00 68.00 178 MET A N 1
ATOM 1374 C CA . MET A 1 178 ? -8.519 20.088 34.325 1.00 68.00 178 MET A CA 1
ATOM 1375 C C . MET A 1 178 ? -8.745 19.279 35.608 1.00 68.00 178 MET A C 1
ATOM 1377 O O . MET A 1 178 ? -8.268 18.148 35.702 1.00 68.00 178 MET A O 1
ATOM 1381 N N . ILE A 1 179 ? -9.472 19.821 36.592 1.00 80.06 179 ILE A N 1
ATOM 1382 C CA . ILE A 1 179 ? -9.651 19.178 37.905 1.00 80.06 179 ILE A CA 1
ATOM 1383 C C . ILE A 1 179 ? -10.688 18.042 37.846 1.00 80.06 179 ILE A C 1
ATOM 1385 O O . ILE A 1 179 ? -11.708 18.139 37.167 1.00 80.06 179 ILE A O 1
ATOM 1389 N N . GLY A 1 180 ? -10.445 16.960 38.589 1.00 78.38 180 GLY A N 1
ATOM 1390 C CA . GLY A 1 180 ? -11.234 15.721 38.562 1.00 78.38 180 GLY A CA 1
ATOM 1391 C C . GLY A 1 180 ? -12.625 15.751 39.212 1.00 78.38 180 GLY A C 1
ATOM 1392 O O . GLY A 1 180 ? -13.195 14.695 39.447 1.00 78.38 180 GLY A O 1
ATOM 1393 N N . ASN A 1 181 ? -13.193 16.917 39.537 1.00 84.44 181 ASN A N 1
ATOM 1394 C CA . ASN A 1 181 ? -14.531 17.008 40.150 1.00 84.44 181 ASN A CA 1
ATOM 1395 C C . ASN A 1 181 ? -15.687 16.861 39.138 1.00 84.44 181 ASN A C 1
ATOM 1397 O O . ASN A 1 181 ? -16.860 16.768 39.521 1.00 84.44 181 ASN A O 1
ATOM 1401 N N . LYS A 1 182 ? -15.334 16.871 37.850 1.00 92.06 182 LYS A N 1
ATOM 1402 C CA . LYS A 1 182 ? -16.110 16.466 36.672 1.00 92.06 182 LYS A CA 1
ATOM 1403 C C . LYS A 1 182 ? -15.138 15.800 35.694 1.00 92.06 182 LYS A C 1
ATOM 1405 O O . LYS A 1 182 ? -13.929 16.003 35.824 1.00 92.06 182 LYS A O 1
ATOM 1410 N N . GLY A 1 183 ? -15.637 15.040 34.727 1.00 95.50 183 GLY A N 1
ATOM 1411 C CA . GLY A 1 183 ? -14.818 14.306 33.757 1.00 95.50 183 GLY A CA 1
ATOM 1412 C C . GLY A 1 183 ? -15.180 12.824 33.704 1.00 95.50 183 GLY A C 1
ATOM 1413 O O . GLY A 1 183 ? -16.366 12.497 33.735 1.00 95.50 183 GLY A O 1
ATOM 1414 N N . ALA A 1 184 ? -14.183 11.940 33.626 1.00 97.56 184 ALA A N 1
ATOM 1415 C CA . ALA A 1 184 ? -14.375 10.491 33.624 1.00 97.56 184 ALA A CA 1
ATOM 1416 C C . ALA A 1 184 ? -13.203 9.688 34.212 1.00 97.56 184 ALA A C 1
ATOM 1418 O O . ALA A 1 184 ? -12.052 10.125 34.209 1.00 97.56 184 ALA A O 1
ATOM 1419 N N . VAL A 1 185 ? -13.517 8.464 34.635 1.00 97.44 185 VAL A N 1
ATOM 1420 C CA . VAL A 1 185 ? -12.585 7.341 34.812 1.00 97.44 185 VAL A CA 1
ATOM 1421 C C . VAL A 1 185 ? -12.975 6.240 33.828 1.00 97.44 185 VAL A C 1
ATOM 1423 O O . VAL A 1 185 ? -14.160 6.027 33.576 1.00 97.44 185 VAL A O 1
ATOM 1426 N N . ALA A 1 186 ? -12.003 5.542 33.257 1.00 97.88 186 ALA A N 1
ATOM 1427 C CA . ALA A 1 186 ? -12.258 4.509 32.265 1.00 97.88 186 ALA A CA 1
ATOM 1428 C C . ALA A 1 186 ? -11.328 3.310 32.437 1.00 97.88 186 ALA A C 1
ATOM 1430 O O . ALA A 1 186 ? -10.228 3.421 32.978 1.00 97.88 186 ALA A O 1
ATOM 1431 N N . VAL A 1 187 ? -11.783 2.167 31.938 1.00 97.31 187 VAL A N 1
ATOM 1432 C CA . VAL A 1 187 ? -11.018 0.926 31.833 1.00 97.31 187 VAL A CA 1
ATOM 1433 C C . VAL A 1 187 ? -11.090 0.427 30.396 1.00 97.31 187 VAL A C 1
ATOM 1435 O O . VAL A 1 187 ? -12.146 0.507 29.769 1.00 97.31 187 VAL A O 1
ATOM 1438 N N . ARG A 1 188 ? -9.992 -0.112 29.874 1.00 95.81 188 ARG A N 1
ATOM 1439 C CA . ARG A 1 188 ? -9.995 -0.958 28.679 1.00 95.81 188 ARG A CA 1
ATOM 1440 C C . ARG A 1 188 ? -9.338 -2.291 28.965 1.00 95.81 188 ARG A C 1
ATOM 1442 O O . ARG A 1 188 ? -8.500 -2.379 29.858 1.00 95.81 188 ARG A O 1
ATOM 1449 N N . PHE A 1 189 ? -9.731 -3.306 28.218 1.00 95.81 189 PHE A N 1
ATOM 1450 C CA . PHE A 1 189 ? -9.163 -4.648 28.247 1.00 95.81 189 PHE A CA 1
ATOM 1451 C C . PHE A 1 189 ? -9.527 -5.361 26.946 1.00 95.81 189 PHE A C 1
ATOM 1453 O O . PHE A 1 189 ? -10.531 -5.040 26.309 1.00 95.81 189 PHE A O 1
ATOM 1460 N N . ASP A 1 190 ? -8.740 -6.355 26.569 1.00 94.94 190 ASP A N 1
ATOM 1461 C CA . ASP A 1 190 ? -9.086 -7.272 25.493 1.00 94.94 190 ASP A CA 1
ATOM 1462 C C . ASP A 1 190 ? -9.801 -8.481 26.101 1.00 94.94 190 ASP A C 1
ATOM 1464 O O . ASP A 1 190 ? -9.249 -9.161 26.965 1.00 94.94 190 ASP A O 1
ATOM 1468 N N . TYR A 1 191 ? -11.047 -8.736 25.688 1.00 95.44 191 TYR A N 1
ATOM 1469 C CA . TYR A 1 191 ? -11.732 -9.988 26.006 1.00 95.44 191 TYR A CA 1
ATOM 1470 C C . TYR A 1 191 ? -11.561 -10.937 24.821 1.00 95.44 191 TYR A C 1
ATOM 1472 O O . TYR A 1 191 ? -12.103 -10.685 23.742 1.00 95.44 191 TYR A O 1
ATOM 1480 N N . ARG A 1 192 ? -10.799 -12.019 25.018 1.00 92.88 192 ARG A N 1
ATOM 1481 C CA . ARG A 1 192 ? -10.285 -12.892 23.949 1.00 92.88 192 ARG A CA 1
ATOM 1482 C C . ARG A 1 192 ? -9.498 -12.067 22.925 1.00 92.88 192 ARG A C 1
ATOM 1484 O O . ARG A 1 192 ? -8.390 -11.645 23.246 1.00 92.88 192 ARG A O 1
ATOM 1491 N N . ASP A 1 193 ? -10.058 -11.809 21.746 1.00 92.38 193 ASP A N 1
ATOM 1492 C CA . ASP A 1 193 ? -9.477 -10.969 20.689 1.00 92.38 193 ASP A CA 1
ATOM 1493 C C . ASP A 1 193 ? -10.379 -9.773 20.318 1.00 92.38 193 ASP A C 1
ATOM 1495 O O . ASP A 1 193 ? -10.287 -9.232 19.212 1.00 92.38 193 ASP A O 1
ATOM 1499 N N . SER A 1 194 ? -11.261 -9.359 21.237 1.00 94.25 194 SER A N 1
ATOM 1500 C CA . SER A 1 194 ? -12.125 -8.180 21.113 1.00 94.25 194 SER A CA 1
ATOM 1501 C C . SER A 1 194 ? -11.797 -7.103 22.165 1.00 94.25 194 SER A C 1
ATOM 1503 O O . SER A 1 194 ? -12.124 -7.297 23.341 1.00 94.25 194 SER A O 1
ATOM 1505 N N . PRO A 1 195 ? -11.222 -5.948 21.770 1.00 95.19 195 PRO A N 1
ATOM 1506 C CA . PRO A 1 195 ? -11.010 -4.810 22.666 1.00 95.19 195 PRO A CA 1
ATOM 1507 C C . PRO A 1 195 ? -12.322 -4.184 23.154 1.00 95.19 195 PRO A C 1
ATOM 1509 O O . PRO A 1 195 ? -13.134 -3.703 22.361 1.00 95.19 195 PRO A O 1
ATOM 1512 N N . ILE A 1 196 ? -12.493 -4.116 24.474 1.00 96.38 196 ILE A N 1
ATOM 1513 C CA . ILE A 1 196 ? -13.622 -3.480 25.162 1.00 96.38 196 ILE A CA 1
ATOM 1514 C C . ILE A 1 196 ? -13.099 -2.299 25.987 1.00 96.38 196 ILE A C 1
ATOM 1516 O O . ILE A 1 196 ? -12.123 -2.425 26.724 1.00 96.38 196 ILE A O 1
ATOM 1520 N N . CYS A 1 197 ? -13.777 -1.154 25.911 1.00 97.62 197 CYS A N 1
ATOM 1521 C CA . CYS A 1 197 ? -13.577 -0.020 26.806 1.00 97.62 197 CYS A CA 1
ATOM 1522 C C . CYS A 1 197 ? -14.883 0.337 27.530 1.00 97.62 197 CYS A C 1
ATOM 1524 O O . CYS A 1 197 ? -15.961 0.339 26.933 1.00 97.62 197 CYS A O 1
ATOM 1526 N N . VAL A 1 198 ? -14.794 0.655 28.823 1.00 98.38 198 VAL A N 1
ATOM 1527 C CA . VAL A 1 198 ? -15.918 1.146 29.625 1.00 98.38 198 VAL A CA 1
ATOM 1528 C C . VAL A 1 198 ? -15.542 2.446 30.322 1.00 98.38 198 VAL A C 1
ATOM 1530 O O . VAL A 1 198 ? -14.561 2.512 31.063 1.00 98.38 198 VAL A O 1
ATOM 1533 N N . VAL A 1 199 ? -16.349 3.480 30.093 1.00 98.62 199 VAL A N 1
ATOM 1534 C CA . VAL A 1 199 ? -16.185 4.832 30.636 1.00 98.62 199 VAL A CA 1
ATOM 1535 C C . VAL A 1 199 ? -17.256 5.085 31.694 1.00 98.62 199 VAL A C 1
ATOM 1537 O O . VAL A 1 199 ? -18.439 4.897 31.424 1.00 98.62 199 VAL A O 1
ATOM 1540 N N . ASN A 1 200 ? -16.853 5.553 32.875 1.00 98.69 200 ASN A N 1
ATOM 1541 C CA . ASN A 1 200 ? -17.733 6.141 33.883 1.00 98.69 200 ASN A CA 1
ATOM 1542 C C . ASN A 1 200 ? -17.467 7.653 33.978 1.00 98.69 200 ASN A C 1
ATOM 1544 O O . ASN A 1 200 ? -16.355 8.056 34.323 1.00 98.69 200 ASN A O 1
ATOM 1548 N N . CYS A 1 201 ? -18.472 8.492 33.717 1.00 98.19 201 CYS A N 1
ATOM 1549 C CA . CYS A 1 201 ? -18.338 9.949 33.750 1.00 98.19 201 CYS A CA 1
ATOM 1550 C C . CYS A 1 201 ? -19.196 10.659 34.810 1.00 98.19 201 CYS A C 1
ATOM 1552 O O . CYS A 1 201 ? -20.243 10.179 35.241 1.00 98.19 201 CYS A O 1
ATOM 1554 N N . HIS A 1 202 ? -18.787 11.881 35.145 1.00 98.25 202 HIS A N 1
ATOM 1555 C CA . HIS A 1 202 ? -19.617 12.886 35.800 1.00 98.25 202 HIS A CA 1
ATOM 1556 C C . HIS A 1 202 ? -19.469 14.203 35.021 1.00 98.25 202 HIS A C 1
ATOM 1558 O O . HIS A 1 202 ? -18.482 14.920 35.191 1.00 98.25 202 HIS A O 1
ATOM 1564 N N . LEU A 1 203 ? -20.439 14.527 34.160 1.00 97.62 203 LEU A N 1
ATOM 1565 C CA . LEU A 1 203 ? -20.408 15.724 33.300 1.00 97.62 203 LEU A CA 1
ATOM 1566 C C . LEU A 1 203 ? -20.997 16.961 33.999 1.00 97.62 203 LEU A C 1
ATOM 1568 O O . LEU A 1 203 ? -21.680 16.848 35.019 1.00 97.62 203 LEU A O 1
ATOM 1572 N N . ALA A 1 204 ? -20.735 18.159 33.471 1.00 96.00 204 ALA A N 1
ATOM 1573 C CA . ALA A 1 204 ? -21.170 19.424 34.058 1.00 96.00 204 ALA A CA 1
ATOM 1574 C C . ALA A 1 204 ? -22.675 19.476 34.383 1.00 96.00 204 ALA A C 1
ATOM 1576 O O . ALA A 1 204 ? -23.543 19.311 33.523 1.00 96.00 204 ALA A O 1
ATOM 1577 N N . ALA A 1 205 ? -22.980 19.772 35.646 1.00 91.88 205 ALA A N 1
ATOM 1578 C CA . ALA A 1 205 ? -24.339 19.896 36.154 1.00 91.88 205 ALA A CA 1
ATOM 1579 C C . ALA A 1 205 ? -25.024 21.209 35.720 1.00 91.88 205 ALA A C 1
ATOM 1581 O O . ALA A 1 205 ? -24.401 22.104 35.152 1.00 91.88 205 ALA A O 1
ATOM 1582 N N . ASN A 1 206 ? -26.302 21.345 36.096 1.00 91.50 206 ASN A N 1
ATOM 1583 C CA . ASN A 1 206 ? -27.190 22.497 35.862 1.00 91.50 206 ASN A CA 1
ATOM 1584 C C . ASN A 1 206 ? -27.870 22.530 34.472 1.00 91.50 206 ASN A C 1
ATOM 1586 O O . ASN A 1 206 ? -27.320 22.081 33.468 1.00 91.50 206 ASN A O 1
ATOM 1590 N N . MET A 1 207 ? -29.103 23.053 34.421 1.00 91.25 207 MET A N 1
ATOM 1591 C CA . MET A 1 207 ? -30.004 22.977 33.255 1.00 91.25 207 MET A CA 1
ATOM 1592 C C . MET A 1 207 ? -29.375 23.574 31.989 1.00 91.25 207 MET A C 1
ATOM 1594 O O . MET A 1 207 ? -29.352 22.920 30.949 1.00 91.25 207 MET A O 1
ATOM 1598 N N . ASN A 1 208 ? -28.790 24.765 32.122 1.00 94.19 208 ASN A N 1
ATOM 1599 C CA . ASN A 1 208 ? -28.327 25.603 31.011 1.00 94.19 208 ASN A CA 1
ATOM 1600 C C . ASN A 1 208 ? -26.879 25.304 30.567 1.00 94.19 208 ASN A C 1
ATOM 1602 O O . ASN A 1 208 ? -26.294 26.099 29.848 1.00 94.19 208 ASN A O 1
ATOM 1606 N N . GLN A 1 209 ? -26.275 24.207 31.035 1.00 95.62 209 GLN A N 1
ATOM 1607 C CA . GLN A 1 209 ? -24.877 23.840 30.753 1.00 95.62 209 GLN A CA 1
ATOM 1608 C C . GLN A 1 209 ? -24.767 22.713 29.706 1.00 95.62 209 GLN A C 1
ATOM 1610 O O . GLN A 1 209 ? -23.922 21.826 29.820 1.00 95.62 209 GLN A O 1
ATOM 1615 N N . VAL A 1 210 ? -25.647 22.712 28.698 1.00 96.81 210 VAL A N 1
ATOM 1616 C CA . VAL A 1 210 ? -25.705 21.658 27.664 1.00 96.81 210 VAL A CA 1
ATOM 1617 C C . VAL A 1 210 ? -24.429 21.657 26.828 1.00 96.81 210 VAL A C 1
ATOM 1619 O O . VAL A 1 210 ? -23.781 20.627 26.665 1.00 96.81 210 VAL A O 1
ATOM 1622 N N . GLU A 1 211 ? -24.014 22.836 26.379 1.00 96.56 211 GLU A N 1
ATOM 1623 C CA . GLU A 1 211 ? -22.813 23.057 25.582 1.00 96.56 211 GLU A CA 1
ATOM 1624 C C . GLU A 1 211 ? -21.562 22.658 26.367 1.00 96.56 211 GLU A C 1
ATOM 1626 O O . GLU A 1 211 ? -20.634 22.087 25.797 1.00 96.56 211 GLU A O 1
ATOM 1631 N N . ARG A 1 212 ? -21.554 22.875 27.690 1.00 95.94 212 ARG A N 1
ATOM 1632 C CA . ARG A 1 212 ? -20.456 22.425 28.548 1.00 95.94 212 ARG A CA 1
ATOM 1633 C C . ARG A 1 212 ? -20.436 20.903 28.720 1.00 95.94 212 ARG A C 1
ATOM 1635 O O . ARG A 1 212 ? -19.359 20.328 28.653 1.00 95.94 212 ARG A O 1
ATOM 1642 N N . ARG A 1 213 ? -21.583 20.224 28.848 1.00 97.75 213 ARG A N 1
ATOM 1643 C CA . ARG A 1 213 ? -21.625 18.745 28.825 1.00 97.75 213 ARG A CA 1
ATOM 1644 C C . ARG A 1 213 ? -21.133 18.172 27.495 1.00 97.75 213 ARG A C 1
ATOM 1646 O O . ARG A 1 213 ? -20.410 17.177 27.494 1.00 97.75 213 ARG A O 1
ATOM 1653 N N . ASN A 1 214 ? -21.466 18.823 26.378 1.00 97.75 214 ASN A N 1
ATOM 1654 C CA . ASN A 1 214 ? -20.914 18.473 25.071 1.00 97.75 214 ASN A CA 1
ATOM 1655 C C . ASN A 1 214 ? -19.385 18.660 25.055 1.00 97.75 214 ASN A C 1
ATOM 1657 O O . ASN A 1 214 ? -18.673 17.790 24.560 1.00 97.75 214 ASN A O 1
ATOM 1661 N N . GLN A 1 215 ? -18.862 19.767 25.594 1.00 95.56 215 GLN A N 1
ATOM 1662 C CA . GLN A 1 215 ? -17.415 20.013 25.695 1.00 95.56 215 GLN A CA 1
ATOM 1663 C C . GLN A 1 215 ? -16.714 18.960 26.564 1.00 95.56 215 GLN A C 1
ATOM 1665 O O . GLN A 1 215 ? -15.733 18.379 26.104 1.00 95.56 215 GLN A O 1
ATOM 1670 N N . ASP A 1 216 ? -17.247 18.656 27.753 1.00 95.94 216 ASP A N 1
ATOM 1671 C CA . ASP A 1 216 ? -16.715 17.618 28.645 1.00 95.94 216 ASP A CA 1
ATOM 1672 C C . ASP A 1 216 ? -16.640 16.260 27.914 1.00 95.94 216 ASP A C 1
ATOM 1674 O O . ASP A 1 216 ? -15.608 15.597 27.956 1.00 95.94 216 ASP A O 1
ATOM 1678 N N . PHE A 1 217 ? -17.687 15.867 27.170 1.00 97.06 217 PHE A N 1
ATOM 1679 C CA . PHE A 1 217 ? -17.694 14.641 26.354 1.00 97.06 217 PHE A CA 1
ATOM 1680 C C . PHE A 1 217 ? -16.550 14.599 25.324 1.00 97.06 217 PHE A C 1
ATOM 1682 O O . PHE A 1 217 ? -15.817 13.608 25.263 1.00 97.06 217 PHE A O 1
ATOM 1689 N N . HIS A 1 218 ? -16.364 15.661 24.530 1.00 95.12 218 HIS A N 1
ATOM 1690 C CA . HIS A 1 218 ? -15.281 15.706 23.537 1.00 95.12 218 HIS A CA 1
ATOM 1691 C C . HIS A 1 218 ? -13.902 15.740 24.196 1.00 95.12 218 HIS A C 1
ATOM 1693 O O . HIS A 1 218 ? -12.959 15.142 23.681 1.00 95.12 218 HIS A O 1
ATOM 1699 N N . GLU A 1 219 ? -13.769 16.423 25.333 1.00 92.81 219 GLU A N 1
ATOM 1700 C CA . GLU A 1 219 ? -12.514 16.472 26.067 1.00 92.81 219 GLU A CA 1
ATOM 1701 C C . GLU A 1 219 ? -12.142 15.104 26.657 1.00 92.81 219 GLU A C 1
ATOM 1703 O O . GLU A 1 219 ? -10.986 14.699 26.538 1.00 92.81 219 GLU A O 1
ATOM 1708 N N . ILE A 1 220 ? -13.111 14.355 27.195 1.00 95.31 220 ILE A N 1
ATOM 1709 C CA . ILE A 1 220 ? -12.921 12.962 27.622 1.00 95.31 220 ILE A CA 1
ATOM 1710 C C . ILE A 1 220 ? -12.486 12.097 26.427 1.00 95.31 220 ILE A C 1
ATOM 1712 O O . ILE A 1 220 ? -11.466 11.418 26.521 1.00 95.31 220 ILE A O 1
ATOM 1716 N N . CYS A 1 221 ? -13.181 12.180 25.283 1.00 94.06 221 CYS A N 1
ATOM 1717 C CA . CYS A 1 221 ? -12.818 11.437 24.063 1.00 94.06 221 CYS A CA 1
ATOM 1718 C C . CYS A 1 221 ? -11.408 11.765 23.542 1.00 94.06 221 CYS A C 1
ATOM 1720 O O . CYS A 1 221 ? -10.766 10.911 22.939 1.00 94.06 221 CYS A O 1
ATOM 1722 N N . ARG A 1 222 ? -10.940 13.005 23.738 1.00 90.75 222 ARG A N 1
ATOM 1723 C CA . ARG A 1 222 ? -9.617 13.483 23.307 1.00 90.75 222 ARG A CA 1
ATOM 1724 C C . ARG A 1 222 ? -8.496 13.107 24.280 1.00 90.75 222 ARG A C 1
ATOM 1726 O O . ARG A 1 222 ? -7.347 13.033 23.858 1.00 90.75 222 ARG A O 1
ATOM 1733 N N . ARG A 1 223 ? -8.798 12.981 25.577 1.00 91.38 223 ARG A N 1
ATOM 1734 C CA . ARG A 1 223 ? -7.789 12.802 26.637 1.00 91.38 223 ARG A CA 1
ATOM 1735 C C . ARG A 1 223 ? -7.622 11.359 27.083 1.00 91.38 223 ARG A C 1
ATOM 1737 O O . ARG A 1 223 ? -6.492 11.003 27.395 1.00 91.38 223 ARG A O 1
ATOM 1744 N N . LEU A 1 224 ? -8.689 10.554 27.103 1.00 91.50 224 LEU A N 1
ATOM 1745 C CA . LEU A 1 224 ? -8.581 9.143 27.479 1.00 91.50 224 LEU A CA 1
ATOM 1746 C C . LEU A 1 224 ? -7.700 8.393 26.478 1.00 91.50 224 LEU A C 1
ATOM 1748 O O . LEU A 1 224 ? -8.060 8.253 25.307 1.00 91.50 224 LEU A O 1
ATOM 1752 N N . THR A 1 225 ? -6.543 7.944 26.958 1.00 89.88 225 THR A N 1
ATOM 1753 C CA . THR A 1 225 ? -5.461 7.397 26.139 1.00 89.88 225 THR A CA 1
ATOM 1754 C C . THR A 1 225 ? -4.797 6.248 26.888 1.00 89.88 225 THR A C 1
ATOM 1756 O O . THR A 1 225 ? -4.114 6.452 27.888 1.00 89.88 225 THR A O 1
ATOM 1759 N N . PHE A 1 226 ? -4.984 5.023 26.407 1.00 88.12 226 PHE A N 1
ATOM 1760 C CA . PHE A 1 226 ? -4.560 3.817 27.111 1.00 88.12 226 PHE A CA 1
ATOM 1761 C C . PHE A 1 226 ? -3.244 3.292 26.531 1.00 88.12 226 PHE A C 1
ATOM 1763 O O . PHE A 1 226 ? -3.227 2.638 25.489 1.00 88.12 226 PHE A O 1
ATOM 1770 N N . THR A 1 227 ? -2.129 3.571 27.204 1.00 80.31 227 THR A N 1
ATOM 1771 C CA . THR A 1 227 ? -0.831 2.956 26.899 1.00 80.31 227 THR A CA 1
ATOM 1772 C C . THR A 1 227 ? -0.682 1.621 27.625 1.00 80.31 227 THR A C 1
ATOM 1774 O O . THR A 1 227 ? -0.945 1.512 28.824 1.00 80.31 227 THR A O 1
ATOM 1777 N N . ALA A 1 228 ? -0.227 0.589 26.910 1.00 59.19 228 ALA A N 1
ATOM 1778 C CA . ALA A 1 228 ? 0.226 -0.643 27.548 1.00 59.19 228 ALA A CA 1
ATOM 1779 C C . ALA A 1 228 ? 1.465 -0.348 28.415 1.00 59.19 228 ALA A C 1
ATOM 1781 O O . ALA A 1 228 ? 2.347 0.415 28.011 1.00 59.19 228 ALA A O 1
ATOM 1782 N N . ARG A 1 229 ? 1.550 -0.940 29.613 1.00 52.00 229 ARG A N 1
ATOM 1783 C CA . ARG A 1 229 ? 2.731 -0.777 30.478 1.00 52.00 229 ARG A CA 1
ATOM 1784 C C . ARG A 1 229 ? 3.913 -1.524 29.866 1.00 52.00 229 ARG A C 1
ATOM 1786 O O . ARG A 1 229 ? 3.822 -2.725 29.632 1.00 52.00 229 ARG A O 1
ATOM 1793 N N . ALA A 1 230 ? 5.037 -0.833 29.684 1.00 38.28 230 ALA A N 1
ATOM 1794 C CA . ALA A 1 230 ? 6.283 -1.436 29.198 1.00 38.28 230 ALA A CA 1
ATOM 1795 C C . ALA A 1 230 ? 6.890 -2.464 30.183 1.00 38.28 230 ALA A C 1
ATOM 1797 O O . ALA A 1 230 ? 7.739 -3.265 29.801 1.00 38.28 230 ALA A O 1
ATOM 1798 N N . ASP A 1 231 ? 6.420 -2.471 31.435 1.00 32.12 231 ASP A N 1
ATOM 1799 C CA . ASP A 1 231 ? 6.941 -3.276 32.548 1.00 32.12 231 ASP A CA 1
ATOM 1800 C C . ASP A 1 231 ? 6.742 -4.804 32.383 1.00 32.12 231 ASP A C 1
ATOM 1802 O O . ASP A 1 231 ? 7.272 -5.579 33.174 1.00 32.12 231 ASP A O 1
ATOM 1806 N N . ALA A 1 232 ? 5.989 -5.261 31.374 1.00 35.78 232 ALA A N 1
ATOM 1807 C CA . ALA A 1 232 ? 5.677 -6.680 31.157 1.00 35.78 232 ALA A CA 1
ATOM 1808 C C . ALA A 1 232 ? 6.751 -7.474 30.376 1.00 35.78 232 ALA A C 1
ATOM 1810 O O . ALA A 1 232 ? 6.587 -8.675 30.182 1.00 35.78 232 ALA A O 1
ATOM 1811 N N . VAL A 1 233 ? 7.834 -6.832 29.916 1.00 33.97 233 VAL A N 1
ATOM 1812 C CA . VAL A 1 233 ? 8.840 -7.456 29.023 1.00 33.97 233 VAL A CA 1
ATOM 1813 C C . VAL A 1 233 ? 10.072 -8.008 29.771 1.00 33.97 233 VAL A C 1
ATOM 1815 O O . VAL A 1 233 ? 10.881 -8.703 29.172 1.00 33.97 233 VAL A O 1
ATOM 1818 N N . ASN A 1 234 ? 10.205 -7.778 31.086 1.00 28.67 234 ASN A N 1
ATOM 1819 C CA . ASN A 1 234 ? 11.316 -8.299 31.904 1.00 28.67 234 ASN A CA 1
ATOM 1820 C C . ASN A 1 234 ? 10.815 -9.071 33.141 1.00 28.67 234 ASN A C 1
ATOM 1822 O O . ASN A 1 234 ? 10.924 -8.604 34.273 1.00 28.67 234 ASN A O 1
ATOM 1826 N N . MET A 1 235 ? 10.280 -10.273 32.915 1.00 30.92 235 MET A N 1
ATOM 1827 C CA . MET A 1 235 ? 9.970 -11.258 33.966 1.00 30.92 235 MET A CA 1
ATOM 1828 C C . MET A 1 235 ? 10.344 -12.693 33.537 1.00 30.92 235 MET A C 1
ATOM 1830 O O . MET A 1 235 ? 9.630 -13.652 33.811 1.00 30.92 235 MET A O 1
ATOM 1834 N N . GLU A 1 236 ? 11.513 -12.850 32.908 1.00 31.02 236 GLU A N 1
ATOM 1835 C CA . GLU A 1 236 ? 12.242 -14.124 32.889 1.00 31.02 236 GLU A CA 1
ATOM 1836 C C . GLU A 1 236 ? 13.681 -13.919 33.391 1.00 31.02 236 GLU A C 1
ATOM 1838 O O . GLU A 1 236 ? 14.382 -12.995 32.983 1.00 31.02 236 GLU A O 1
ATOM 1843 N N . SER A 1 237 ? 14.134 -14.823 34.266 1.00 35.22 237 SER A N 1
ATOM 1844 C CA . SER A 1 237 ? 15.507 -14.940 34.794 1.00 35.22 237 SER A CA 1
ATOM 1845 C C . SER A 1 237 ? 16.057 -13.832 35.723 1.00 35.22 237 SER A C 1
ATOM 1847 O O . SER A 1 237 ? 17.107 -13.247 35.473 1.00 35.22 237 SER A O 1
ATOM 1849 N N . THR A 1 238 ? 15.480 -13.689 36.922 1.00 28.28 238 THR A N 1
ATOM 1850 C CA . THR A 1 238 ? 16.276 -13.326 38.118 1.00 28.28 238 THR A CA 1
ATOM 1851 C C . THR A 1 238 ? 16.257 -14.467 39.127 1.00 28.28 238 THR A C 1
ATOM 1853 O O . THR A 1 238 ? 15.302 -14.642 39.882 1.00 28.28 238 THR A O 1
ATOM 1856 N N . ASN A 1 239 ? 17.325 -15.263 39.117 1.00 35.72 239 ASN A N 1
ATOM 1857 C CA . ASN A 1 239 ? 17.535 -16.378 40.034 1.00 35.72 239 ASN A CA 1
ATOM 1858 C C . ASN A 1 239 ? 18.192 -15.861 41.331 1.00 35.72 239 ASN A C 1
ATOM 1860 O O . ASN A 1 239 ? 19.387 -16.061 41.541 1.00 35.72 239 ASN A O 1
ATOM 1864 N N . GLU A 1 240 ? 17.432 -15.140 42.166 1.00 33.22 240 GLU A N 1
ATOM 1865 C CA . GLU A 1 240 ? 17.875 -14.729 43.509 1.00 33.22 240 GLU A CA 1
ATOM 1866 C C . GLU A 1 240 ? 17.342 -15.681 44.599 1.00 33.22 240 GLU A C 1
ATOM 1868 O O . GLU A 1 240 ? 16.198 -16.139 44.507 1.00 33.22 240 GLU A O 1
ATOM 1873 N N . PRO A 1 241 ? 18.126 -15.989 45.654 1.00 30.03 241 PRO A N 1
ATOM 1874 C CA . PRO A 1 241 ? 17.677 -16.870 46.728 1.00 30.03 241 PRO A CA 1
ATOM 1875 C C . PRO A 1 241 ? 16.616 -16.203 47.611 1.00 30.03 241 PRO A C 1
ATOM 1877 O O . PRO A 1 241 ? 16.786 -15.072 48.064 1.00 30.03 241 PRO A O 1
ATOM 1880 N N . LEU A 1 242 ? 15.556 -16.946 47.940 1.00 31.09 242 LEU A N 1
ATOM 1881 C CA . LEU A 1 242 ? 14.554 -16.521 48.921 1.00 31.09 242 LEU A CA 1
ATOM 1882 C C . LEU A 1 242 ? 15.207 -16.207 50.286 1.00 31.09 242 LEU A C 1
ATOM 1884 O O . LEU A 1 242 ? 15.977 -17.034 50.789 1.00 31.09 242 LEU A O 1
ATOM 1888 N N . PRO A 1 243 ? 14.874 -15.074 50.937 1.00 35.53 243 PRO A N 1
ATOM 1889 C CA . PRO A 1 243 ? 15.302 -14.815 52.307 1.00 35.53 243 PRO A CA 1
ATOM 1890 C C . PRO A 1 243 ? 14.652 -15.821 53.279 1.00 35.53 243 PRO A C 1
ATOM 1892 O O . PRO A 1 243 ? 13.532 -16.283 53.039 1.00 35.53 243 PRO A O 1
ATOM 1895 N N . PRO A 1 244 ? 15.324 -16.176 54.391 1.00 31.94 244 PRO A N 1
ATOM 1896 C CA . PRO A 1 244 ? 14.847 -17.216 55.293 1.00 31.94 244 PRO A CA 1
ATOM 1897 C C . PRO A 1 244 ? 13.551 -16.810 56.006 1.00 31.94 244 PRO A C 1
ATOM 1899 O O . PRO A 1 244 ? 13.449 -15.732 56.594 1.00 31.94 244 PRO A O 1
ATOM 1902 N N . VAL A 1 245 ? 12.576 -17.720 55.998 1.00 32.53 245 VAL A N 1
ATOM 1903 C CA . VAL A 1 245 ? 11.300 -17.569 56.706 1.00 32.53 245 VAL A CA 1
ATOM 1904 C C . VAL A 1 245 ? 11.549 -17.530 58.216 1.00 32.53 245 VAL A C 1
ATOM 1906 O O . VAL A 1 245 ? 11.918 -18.538 58.818 1.00 32.53 245 VAL A O 1
ATOM 1909 N N . LEU A 1 246 ? 11.306 -16.376 58.841 1.00 34.59 246 LEU A N 1
ATOM 1910 C CA . LEU A 1 246 ? 11.199 -16.270 60.296 1.00 34.59 246 LEU A CA 1
ATOM 1911 C C . LEU A 1 246 ? 9.788 -16.701 60.745 1.00 34.59 246 LEU A C 1
ATOM 1913 O O . LEU A 1 246 ? 8.805 -16.285 60.127 1.00 34.59 246 LEU A O 1
ATOM 1917 N N . PRO A 1 247 ? 9.657 -17.530 61.798 1.00 33.59 247 PRO A N 1
ATOM 1918 C CA . PRO A 1 247 ? 8.361 -18.021 62.259 1.00 33.59 247 PRO A CA 1
ATOM 1919 C C . PRO A 1 247 ? 7.530 -16.916 62.943 1.00 33.59 247 PRO A C 1
ATOM 1921 O O . PRO A 1 247 ? 8.095 -15.985 63.524 1.00 33.59 247 PRO A O 1
ATOM 1924 N N . PRO A 1 248 ? 6.187 -17.011 62.913 1.00 33.94 248 PRO A N 1
ATOM 1925 C CA . PRO A 1 248 ? 5.307 -15.964 63.422 1.00 33.94 248 PRO A CA 1
ATOM 1926 C C . PRO A 1 248 ? 5.322 -15.874 64.954 1.00 33.94 248 PRO A C 1
ATOM 1928 O O . PRO A 1 248 ? 5.108 -16.861 65.658 1.00 33.94 248 PRO A O 1
ATOM 1931 N N . VAL A 1 249 ? 5.498 -14.656 65.469 1.00 32.88 249 VAL A N 1
ATOM 1932 C CA . VAL A 1 249 ? 5.319 -14.336 66.892 1.00 32.88 249 VAL A CA 1
ATOM 1933 C C . VAL A 1 249 ? 3.835 -14.082 67.165 1.00 32.88 249 VAL A C 1
ATOM 1935 O O . VAL A 1 249 ? 3.260 -13.118 66.663 1.00 32.88 249 VAL A O 1
ATOM 1938 N N . LEU A 1 250 ? 3.219 -14.942 67.977 1.00 32.75 250 LEU A N 1
ATOM 1939 C CA . LEU A 1 250 ? 1.854 -14.760 68.479 1.00 32.75 250 LEU A CA 1
ATOM 1940 C C . LEU A 1 250 ? 1.823 -13.736 69.630 1.00 32.75 250 LEU A C 1
ATOM 1942 O O . LEU A 1 250 ? 2.628 -13.856 70.558 1.00 32.75 250 LEU A O 1
ATOM 1946 N N . PRO A 1 251 ? 0.853 -12.805 69.668 1.00 33.22 251 PRO A N 1
ATOM 1947 C CA . PRO A 1 251 ? 0.463 -12.134 70.902 1.00 33.22 251 PRO A CA 1
ATOM 1948 C C . PRO A 1 251 ? -0.289 -13.118 71.810 1.00 33.22 251 PRO A C 1
ATOM 1950 O O . PRO A 1 251 ? -1.231 -13.782 71.378 1.00 33.22 251 PRO A O 1
ATOM 1953 N N . ALA A 1 252 ? 0.112 -13.205 73.076 1.00 32.88 252 ALA A N 1
ATOM 1954 C CA . ALA A 1 252 ? -0.575 -14.006 74.087 1.00 32.88 252 ALA A CA 1
ATOM 1955 C C . ALA A 1 252 ? -1.656 -13.188 74.817 1.00 32.88 252 ALA A C 1
ATOM 1957 O O . ALA A 1 252 ? -1.454 -12.000 75.061 1.00 32.88 252 ALA A O 1
ATOM 1958 N N . GLY A 1 253 ? -2.736 -13.842 75.272 1.00 32.03 253 GLY A N 1
ATOM 1959 C CA . GLY A 1 253 ? -3.543 -13.307 76.378 1.00 32.03 253 GLY A CA 1
ATOM 1960 C C . GLY A 1 253 ? -5.037 -13.649 76.414 1.00 32.03 253 GLY A C 1
ATOM 1961 O O . GLY A 1 253 ? -5.828 -12.805 76.024 1.00 32.03 253 GLY A O 1
ATOM 1962 N N . LEU A 1 254 ? -5.375 -14.783 77.057 1.00 31.25 254 LEU A N 1
ATOM 1963 C CA . LEU A 1 254 ? -6.625 -15.050 77.817 1.00 31.25 254 LEU A CA 1
ATOM 1964 C C . LEU A 1 254 ? -7.968 -15.076 77.033 1.00 31.25 254 LEU A C 1
ATOM 1966 O O . LEU A 1 254 ? -8.200 -14.255 76.162 1.00 31.25 254 LEU A O 1
ATOM 1970 N N . SER A 1 255 ? -8.979 -15.903 77.331 1.00 31.81 255 SER A N 1
ATOM 1971 C CA . SER A 1 255 ? -9.124 -17.179 78.067 1.00 31.81 255 SER A CA 1
ATOM 1972 C C . SER A 1 255 ? -10.498 -17.802 77.671 1.00 31.81 255 SER A C 1
ATOM 1974 O O . SER A 1 255 ? -11.320 -17.080 77.108 1.00 31.81 255 SER A O 1
ATOM 1976 N N . PRO A 1 256 ? -10.761 -19.110 77.891 1.00 38.91 256 PRO A N 1
ATOM 1977 C CA . PRO A 1 256 ? -11.809 -19.867 77.171 1.00 38.91 256 PRO A CA 1
ATOM 1978 C C . PRO A 1 256 ? -13.153 -20.035 77.932 1.00 38.91 256 PRO A C 1
ATOM 1980 O O . PRO A 1 256 ? -13.322 -19.429 78.988 1.00 38.91 256 PRO A O 1
ATOM 1983 N N . LEU A 1 257 ? -14.012 -20.947 77.413 1.00 28.66 257 LEU A N 1
ATOM 1984 C CA . LEU A 1 257 ? -15.356 -21.443 77.841 1.00 28.66 257 LEU A CA 1
ATOM 1985 C C . LEU A 1 257 ? -16.502 -20.846 76.975 1.00 28.66 257 LEU A C 1
ATOM 1987 O O . LEU A 1 257 ? -16.497 -19.647 76.731 1.00 28.66 257 LEU A O 1
ATOM 1991 N N . GLU A 1 258 ? -17.496 -21.573 76.434 1.00 28.09 258 GLU A N 1
ATOM 1992 C CA . GLU A 1 258 ? -17.897 -22.998 76.509 1.00 28.09 258 GLU A CA 1
ATOM 1993 C C . GLU A 1 258 ? -18.773 -23.398 75.282 1.00 28.09 258 GLU A C 1
ATOM 1995 O O . GLU A 1 258 ? -19.436 -22.553 74.686 1.00 28.09 258 GLU A O 1
ATOM 2000 N N . ILE A 1 259 ? -18.810 -24.692 74.929 1.00 34.06 259 ILE A N 1
ATOM 2001 C CA . ILE A 1 259 ? -19.767 -25.368 74.011 1.00 34.06 259 ILE A CA 1
ATOM 2002 C C . ILE A 1 259 ? -20.054 -26.722 74.701 1.00 34.06 259 ILE A C 1
ATOM 2004 O O . ILE A 1 259 ? -19.056 -27.376 75.023 1.00 34.06 259 ILE A O 1
ATOM 2008 N N . PRO A 1 260 ? -21.311 -27.170 74.982 1.00 39.47 260 PRO A N 1
ATOM 2009 C CA . PRO A 1 260 ? -22.163 -27.766 73.928 1.00 39.47 260 PRO A CA 1
ATOM 2010 C C . PRO A 1 260 ? -23.708 -27.822 74.126 1.00 39.47 260 PRO A C 1
ATOM 2012 O O . PRO A 1 260 ? -24.237 -27.659 75.221 1.00 39.47 260 PRO A O 1
ATOM 2015 N N . GLY A 1 261 ? -24.408 -28.226 73.051 1.00 27.95 261 GLY A N 1
ATOM 2016 C CA . GLY A 1 261 ? -25.786 -28.767 73.053 1.00 27.95 261 GLY A CA 1
ATOM 2017 C C . GLY A 1 261 ? -26.837 -27.861 72.384 1.00 27.95 261 GLY A C 1
ATOM 2018 O O . GLY A 1 261 ? -26.751 -26.646 72.496 1.00 27.95 261 GLY A O 1
ATOM 2019 N N . GLY A 1 262 ? -27.855 -28.364 71.671 1.00 27.22 262 GLY A N 1
ATOM 2020 C CA . GLY A 1 262 ? -28.159 -29.748 71.271 1.00 27.22 262 GLY A CA 1
ATOM 2021 C C . GLY A 1 262 ? -29.614 -29.909 70.773 1.00 27.22 262 GLY A C 1
ATOM 2022 O O . GLY A 1 262 ? -30.511 -29.341 71.378 1.00 27.22 262 GLY A O 1
ATOM 2023 N N . SER A 1 263 ? -29.806 -30.689 69.696 1.00 26.98 263 SER A N 1
ATOM 2024 C CA . SER A 1 263 ? -31.053 -31.311 69.165 1.00 26.98 263 SER A CA 1
ATOM 2025 C C . SER A 1 263 ? -32.352 -30.498 68.927 1.00 26.98 263 SER A C 1
ATOM 2027 O O . SER A 1 263 ? -32.951 -29.968 69.851 1.00 26.98 263 SER A O 1
ATOM 2029 N N . GLU A 1 264 ? -32.835 -30.590 67.678 1.00 31.84 264 GLU A N 1
ATOM 2030 C CA . GLU A 1 264 ? -34.207 -30.966 67.244 1.00 31.84 264 GLU A CA 1
ATOM 2031 C C . GLU A 1 264 ? -35.469 -30.386 67.928 1.00 31.84 264 GLU A C 1
ATOM 2033 O O . GLU A 1 264 ? -35.731 -30.645 69.097 1.00 31.84 264 GLU A O 1
ATOM 2038 N N . ALA A 1 265 ? -36.376 -29.798 67.125 1.00 29.22 265 ALA A N 1
ATOM 2039 C CA . ALA A 1 265 ? -37.666 -30.429 66.757 1.00 29.22 265 ALA A CA 1
ATOM 2040 C C . ALA A 1 265 ? -38.534 -29.536 65.831 1.00 29.22 265 ALA A C 1
ATOM 2042 O O . ALA A 1 265 ? -38.512 -28.311 65.925 1.00 29.22 265 ALA A O 1
ATOM 2043 N N . VAL A 1 266 ? -39.335 -30.173 64.968 1.00 32.19 266 VAL A N 1
ATOM 2044 C CA . VAL A 1 266 ? -40.394 -29.573 64.117 1.00 32.19 266 VAL A CA 1
ATOM 2045 C C . VAL A 1 266 ? -41.762 -29.838 64.779 1.00 32.19 266 VAL A C 1
ATOM 2047 O O . VAL A 1 266 ? -41.884 -30.832 65.500 1.00 32.19 266 VAL A O 1
ATOM 2050 N N . PRO A 1 267 ? -42.790 -28.985 64.590 1.00 44.09 267 PRO A N 1
ATOM 2051 C CA . PRO A 1 267 ? -43.989 -29.491 63.896 1.00 44.09 267 PRO A CA 1
ATOM 2052 C C . PRO A 1 267 ? -44.722 -28.476 62.982 1.00 44.09 267 PRO A C 1
ATOM 2054 O O . PRO A 1 267 ? -44.623 -27.261 63.142 1.00 44.09 267 PRO A O 1
ATOM 2057 N N . ASP A 1 268 ? -45.504 -29.026 62.048 1.00 30.98 268 ASP A N 1
ATOM 2058 C CA . ASP A 1 268 ? -46.387 -28.349 61.082 1.00 30.98 268 ASP A CA 1
ATOM 2059 C C . ASP A 1 268 ? -47.607 -27.623 61.695 1.00 30.98 268 ASP A C 1
ATOM 2061 O O . ASP A 1 268 ? -48.108 -28.011 62.753 1.00 30.98 268 ASP A O 1
ATOM 2065 N N . SER A 1 269 ? -48.223 -26.687 60.951 1.00 32.28 269 SER A N 1
ATOM 2066 C CA . SER A 1 269 ? -49.538 -26.944 60.301 1.00 32.28 269 SER A CA 1
ATOM 2067 C C . SER A 1 269 ? -50.144 -25.754 59.525 1.00 32.28 269 SER A C 1
ATOM 2069 O O . SER A 1 269 ? -49.919 -24.585 59.816 1.00 32.28 269 SER A O 1
ATOM 2071 N N . ALA A 1 270 ? -50.904 -26.125 58.489 1.00 30.53 270 ALA A N 1
ATOM 2072 C CA . ALA A 1 270 ? -51.538 -25.340 57.425 1.00 30.53 270 ALA A CA 1
ATOM 2073 C C . ALA A 1 270 ? -52.598 -24.285 57.830 1.00 30.53 270 ALA A C 1
ATOM 2075 O O . ALA A 1 270 ? -53.079 -24.287 58.957 1.00 30.53 270 ALA A O 1
ATOM 2076 N N . VAL A 1 271 ? -53.058 -23.482 56.847 1.00 30.66 271 VAL A N 1
ATOM 2077 C CA . VAL A 1 271 ? -54.475 -23.376 56.382 1.00 30.66 271 VAL A CA 1
ATOM 2078 C C . VAL A 1 271 ? -54.574 -22.461 55.128 1.00 30.66 271 VAL A C 1
ATOM 2080 O O . VAL A 1 271 ? -53.585 -21.865 54.710 1.00 30.66 271 VAL A O 1
ATOM 2083 N N . SER A 1 272 ? -55.729 -22.477 54.454 1.00 28.89 272 SER A N 1
ATOM 2084 C CA . SER A 1 272 ? -55.998 -22.174 53.037 1.00 28.89 272 SER A CA 1
ATOM 2085 C C . SER A 1 272 ? -56.383 -20.732 52.630 1.00 28.89 272 SER A C 1
ATOM 2087 O O . SER A 1 272 ? -56.848 -19.933 53.438 1.00 28.89 272 SER A O 1
ATOM 2089 N N . ASP A 1 273 ? -56.294 -20.510 51.310 1.00 30.97 273 ASP A N 1
ATOM 2090 C CA . ASP A 1 273 ? -56.971 -19.526 50.422 1.00 30.97 273 ASP A CA 1
ATOM 2091 C C . ASP A 1 273 ? -58.524 -19.467 50.640 1.00 30.97 273 ASP A C 1
ATOM 2093 O O . ASP A 1 273 ? -59.029 -20.401 51.283 1.00 30.97 273 ASP A O 1
ATOM 2097 N N . PRO A 1 274 ? -59.326 -18.467 50.149 1.00 49.38 274 PRO A N 1
ATOM 2098 C CA . PRO A 1 274 ? -59.576 -18.295 48.696 1.00 49.38 274 PRO A CA 1
ATOM 2099 C C . PRO A 1 274 ? -59.988 -16.898 48.112 1.00 49.38 274 PRO A C 1
ATOM 2101 O O . PRO A 1 274 ? -60.792 -16.155 48.674 1.00 49.38 274 PRO A O 1
ATOM 2104 N N . THR A 1 275 ? -59.649 -16.698 46.826 1.00 29.08 275 THR A N 1
ATOM 2105 C CA . THR A 1 275 ? -60.450 -16.071 45.721 1.00 29.08 275 THR A CA 1
ATOM 2106 C C . THR A 1 275 ? -60.832 -14.571 45.654 1.00 29.08 275 THR A C 1
ATOM 2108 O O . THR A 1 275 ? -61.415 -13.989 46.562 1.00 29.08 275 THR A O 1
ATOM 2111 N N . ILE A 1 276 ? -60.698 -14.022 44.430 1.00 29.78 276 ILE A N 1
ATOM 2112 C CA . ILE A 1 276 ? -61.405 -12.849 43.858 1.00 29.78 276 ILE A CA 1
ATOM 2113 C C . ILE A 1 276 ? -61.782 -13.174 42.393 1.00 29.78 276 ILE A C 1
ATOM 2115 O O . ILE A 1 276 ? -60.972 -13.803 41.708 1.00 29.78 276 ILE A O 1
ATOM 2119 N N . PRO A 1 277 ? -62.932 -12.706 41.865 1.00 43.62 277 PRO A N 1
ATOM 2120 C CA . PRO A 1 277 ? -63.144 -12.598 40.417 1.00 43.62 277 PRO A CA 1
ATOM 2121 C C . PRO A 1 277 ? -63.571 -11.190 39.935 1.00 43.62 277 PRO A C 1
ATOM 2123 O O . PRO A 1 277 ? -64.415 -10.567 40.565 1.00 43.62 277 PRO A O 1
ATOM 2126 N N . THR A 1 278 ? -63.075 -10.791 38.747 1.00 30.42 278 THR A N 1
ATOM 2127 C CA . THR A 1 278 ? -63.719 -9.925 37.706 1.00 30.42 278 THR A CA 1
ATOM 2128 C C . THR A 1 278 ? -64.258 -8.527 38.093 1.00 30.42 278 THR A C 1
ATOM 2130 O O . THR A 1 278 ? -64.906 -8.360 39.111 1.00 30.42 278 THR A O 1
ATOM 2133 N N . GLY A 1 279 ? -64.156 -7.458 37.295 1.00 27.42 279 GLY A N 1
ATOM 2134 C CA . GLY A 1 279 ? -63.762 -7.229 35.890 1.00 27.42 279 GLY A CA 1
ATOM 2135 C C . GLY A 1 279 ? -64.537 -5.991 35.364 1.00 27.42 279 GLY A C 1
ATOM 2136 O O . GLY A 1 279 ? -65.402 -5.523 36.096 1.00 27.42 279 GLY A O 1
ATOM 2137 N N . LEU A 1 280 ? -64.236 -5.452 34.164 1.00 27.80 280 LEU A N 1
ATOM 2138 C CA . LEU A 1 280 ? -65.129 -4.708 33.219 1.00 27.80 280 LEU A CA 1
ATOM 2139 C C . LEU A 1 280 ? -64.301 -3.951 32.121 1.00 27.80 280 LEU A C 1
ATOM 2141 O O . LEU A 1 280 ? -63.088 -3.821 32.304 1.00 27.80 280 LEU A O 1
ATOM 2145 N N . PRO A 1 281 ? -64.902 -3.503 30.985 1.00 46.25 281 PRO A N 1
ATOM 2146 C CA . PRO A 1 281 ? -64.176 -3.153 29.745 1.00 46.25 281 PRO A CA 1
ATOM 2147 C C . PRO A 1 281 ? -64.466 -1.744 29.131 1.00 46.25 281 PRO A C 1
ATOM 2149 O O . PRO A 1 281 ? -65.310 -1.019 29.640 1.00 46.25 281 PRO A O 1
ATOM 2152 N N . GLU A 1 282 ? -63.781 -1.440 28.006 1.00 29.02 282 GLU A N 1
ATOM 2153 C CA . GLU A 1 282 ? -64.241 -0.747 26.755 1.00 29.02 282 GLU A CA 1
ATOM 2154 C C . GLU A 1 282 ? -64.816 0.718 26.766 1.00 29.02 282 GLU A C 1
ATOM 2156 O O . GLU A 1 282 ? -65.682 1.041 27.564 1.00 29.02 282 GLU A O 1
ATOM 2161 N N . ILE A 1 283 ? -64.262 1.666 25.957 1.00 32.34 283 ILE A N 1
ATOM 2162 C CA . ILE A 1 283 ? -64.785 2.254 24.661 1.00 32.34 283 ILE A CA 1
ATOM 2163 C C . ILE A 1 283 ? -65.735 3.483 24.871 1.00 32.34 283 ILE A C 1
ATOM 2165 O O . ILE A 1 283 ? -66.379 3.548 25.909 1.00 32.34 283 ILE A O 1
ATOM 2169 N N . ASP A 1 284 ? -65.865 4.559 24.058 1.00 31.41 284 ASP A N 1
ATOM 2170 C CA . ASP A 1 284 ? -65.467 4.987 22.673 1.00 31.41 284 ASP A CA 1
ATOM 2171 C C . ASP A 1 284 ? -64.896 6.472 22.688 1.00 31.41 284 ASP A C 1
ATOM 2173 O O . ASP A 1 284 ? -64.503 6.896 23.779 1.00 31.41 284 ASP A O 1
ATOM 2177 N N . PRO A 1 285 ? -64.770 7.291 21.591 1.00 63.16 285 PRO A N 1
ATOM 2178 C CA . PRO A 1 285 ? -63.896 8.487 21.538 1.00 63.16 285 PRO A CA 1
ATOM 2179 C C . PRO A 1 285 ? -64.578 9.802 21.016 1.00 63.16 285 PRO A C 1
ATOM 2181 O O . PRO A 1 285 ? -65.554 10.248 21.608 1.00 63.16 285 PRO A O 1
ATOM 2184 N N . ASP A 1 286 ? -64.058 10.404 19.920 1.00 28.89 286 ASP A N 1
ATOM 2185 C CA . ASP A 1 286 ? -64.387 11.698 19.251 1.00 28.89 286 ASP A CA 1
ATOM 2186 C C . ASP A 1 286 ? -63.910 13.012 19.938 1.00 28.89 286 ASP A C 1
ATOM 2188 O O . ASP A 1 286 ? -63.776 13.073 21.155 1.00 28.89 286 ASP A O 1
ATOM 2192 N N . THR A 1 287 ? -63.588 14.125 19.241 1.00 31.41 287 THR A N 1
ATOM 2193 C CA . THR A 1 287 ? -63.661 14.484 17.794 1.00 31.41 287 THR A CA 1
ATOM 2194 C C . THR A 1 287 ? -62.538 15.470 17.353 1.00 31.41 287 THR A C 1
ATOM 2196 O O . THR A 1 287 ? -61.767 15.981 18.162 1.00 31.41 287 THR A O 1
ATOM 2199 N N . SER A 1 288 ? -62.469 15.770 16.046 1.00 29.92 288 SER A N 1
ATOM 2200 C CA . SER A 1 288 ? -61.495 16.623 15.319 1.00 29.92 288 SER A CA 1
ATOM 2201 C C . SER A 1 288 ? -61.832 18.127 15.154 1.00 29.92 288 SER A C 1
ATOM 2203 O O . SER A 1 288 ? -63.009 18.444 15.009 1.00 29.92 288 SER A O 1
ATOM 2205 N N . ALA A 1 289 ? -60.813 18.997 14.972 1.00 29.59 289 ALA A N 1
ATOM 2206 C CA . ALA A 1 289 ? -60.714 20.135 14.002 1.00 29.59 289 ALA A CA 1
ATOM 2207 C C . ALA A 1 289 ? -59.423 20.960 14.290 1.00 29.59 289 ALA A C 1
ATOM 2209 O O . ALA A 1 289 ? -59.186 21.312 15.439 1.00 29.59 289 ALA A O 1
ATOM 2210 N N . VAL A 1 290 ? -58.430 21.114 13.396 1.00 30.08 290 VAL A N 1
ATOM 2211 C CA . VAL A 1 290 ? -58.324 22.003 12.206 1.00 30.08 290 VAL A CA 1
ATOM 2212 C C . VAL A 1 290 ? -58.429 23.508 12.516 1.00 30.08 290 VAL A C 1
ATOM 2214 O O . VAL A 1 290 ? -59.530 23.982 12.753 1.00 30.08 290 VAL A O 1
ATOM 2217 N N . ASP A 1 291 ? -57.315 24.254 12.386 1.00 27.81 291 ASP A N 1
ATOM 2218 C CA . ASP A 1 291 ? -57.251 25.452 11.515 1.00 27.81 291 ASP A CA 1
ATOM 2219 C C . ASP A 1 291 ? -55.800 25.888 11.175 1.00 27.81 291 ASP A C 1
ATOM 2221 O O . ASP A 1 291 ? -54.832 25.376 11.744 1.00 27.81 291 ASP A O 1
ATOM 2225 N N . SER A 1 292 ? -55.645 26.810 10.217 1.00 29.64 292 SER A N 1
ATOM 2226 C CA . SER A 1 292 ? -54.385 27.202 9.561 1.00 29.64 292 SER A CA 1
ATOM 2227 C C . SER A 1 292 ? -54.165 28.725 9.498 1.00 29.64 292 SER A C 1
ATOM 2229 O O . SER A 1 292 ? -55.114 29.479 9.310 1.00 29.64 292 SER A O 1
ATOM 2231 N N . ALA A 1 293 ? -52.909 29.194 9.587 1.00 28.14 293 ALA A N 1
ATOM 2232 C CA . ALA A 1 293 ? -52.524 30.571 9.233 1.00 28.14 293 ALA A CA 1
ATOM 2233 C C . ALA A 1 293 ? -51.018 30.711 8.907 1.00 28.14 293 ALA A C 1
ATOM 2235 O O . ALA A 1 293 ? -50.197 29.892 9.317 1.00 28.14 293 ALA A O 1
ATOM 2236 N N . ALA A 1 294 ? -50.679 31.749 8.133 1.00 29.16 294 ALA A N 1
ATOM 2237 C CA . ALA A 1 294 ? -49.426 31.917 7.382 1.00 29.16 294 ALA A CA 1
ATOM 2238 C C . ALA A 1 294 ? -48.302 32.693 8.142 1.00 29.16 294 ALA A C 1
ATOM 2240 O O . ALA A 1 294 ? -48.551 33.218 9.228 1.00 29.16 294 ALA A O 1
ATOM 2241 N N . PRO A 1 295 ? -47.055 32.766 7.615 1.00 32.97 295 PRO A N 1
ATOM 2242 C CA . PRO A 1 295 ? -45.877 33.191 8.380 1.00 32.97 295 PRO A CA 1
ATOM 2243 C C . PRO A 1 295 ? -45.575 34.699 8.306 1.00 32.97 295 PRO A C 1
ATOM 2245 O O . PRO A 1 295 ? -45.928 35.377 7.343 1.00 32.97 295 PRO A O 1
ATOM 2248 N N . VAL A 1 296 ? -44.821 35.202 9.292 1.00 30.00 296 VAL A N 1
ATOM 2249 C CA . VAL A 1 296 ? -44.316 36.586 9.340 1.00 30.00 296 VAL A CA 1
ATOM 2250 C C . VAL A 1 296 ? -42.787 36.598 9.264 1.00 30.00 296 VAL A C 1
ATOM 2252 O O . VAL A 1 296 ? -42.103 36.012 10.100 1.00 30.00 296 VAL A O 1
ATOM 2255 N N . THR A 1 297 ? -42.246 37.296 8.267 1.00 30.55 297 THR A N 1
ATOM 2256 C CA . THR A 1 297 ? -40.809 37.568 8.100 1.00 30.55 297 THR A CA 1
ATOM 2257 C C . THR A 1 297 ? -40.333 38.712 8.995 1.00 30.55 297 THR A C 1
ATOM 2259 O O . THR A 1 297 ? -40.940 39.782 8.976 1.00 30.55 297 THR A O 1
ATOM 2262 N N . ALA A 1 298 ? -39.191 38.550 9.675 1.00 28.89 298 ALA A N 1
ATOM 2263 C CA . ALA A 1 298 ? -38.496 39.648 10.353 1.00 28.89 298 ALA A CA 1
ATOM 2264 C C . ALA A 1 298 ? -36.958 39.509 10.288 1.00 28.89 298 ALA A C 1
ATOM 2266 O O . ALA A 1 298 ? -36.363 38.670 10.954 1.00 28.89 298 ALA A O 1
ATOM 2267 N N . THR A 1 299 ? -36.353 40.362 9.454 1.00 27.47 299 THR A N 1
ATOM 2268 C CA . THR A 1 299 ? -35.065 41.077 9.627 1.00 27.47 299 THR A CA 1
ATOM 2269 C C . THR A 1 299 ? -33.945 40.478 10.498 1.00 27.47 299 THR A C 1
ATOM 2271 O O . THR A 1 299 ? -34.065 40.368 11.717 1.00 27.47 299 THR A O 1
ATOM 2274 N N . ALA A 1 300 ? -32.775 40.279 9.882 1.00 30.95 300 ALA A N 1
ATOM 2275 C CA . ALA A 1 300 ? -31.517 39.951 10.556 1.00 30.95 300 ALA A CA 1
ATOM 2276 C C . ALA A 1 300 ? -30.840 41.168 11.236 1.00 30.95 300 ALA A C 1
ATOM 2278 O O . ALA A 1 300 ? -30.861 42.263 10.669 1.00 30.95 300 ALA A O 1
ATOM 2279 N N . PRO A 1 301 ? -30.144 40.968 12.373 1.00 30.61 301 PRO A N 1
ATOM 2280 C CA . PRO A 1 301 ? -29.165 41.916 12.900 1.00 30.61 301 PRO A CA 1
ATOM 2281 C C . PRO A 1 301 ? -27.713 41.383 12.881 1.00 30.61 301 PRO A C 1
ATOM 2283 O O . PRO A 1 301 ? -27.425 40.298 13.372 1.00 30.61 301 PRO A O 1
ATOM 2286 N N . VAL A 1 302 ? -26.821 42.215 12.330 1.00 27.89 302 VAL A N 1
ATOM 2287 C CA . VAL A 1 302 ? -25.398 42.468 12.672 1.00 27.89 302 VAL A CA 1
ATOM 2288 C C . VAL A 1 302 ? -24.575 41.348 13.348 1.00 27.89 302 VAL A C 1
ATOM 2290 O O . VAL A 1 302 ? -24.811 40.970 14.493 1.00 27.89 302 VAL A O 1
ATOM 2293 N N . ALA A 1 303 ? -23.491 40.930 12.683 1.00 26.55 303 ALA A N 1
ATOM 2294 C CA . ALA A 1 303 ? -22.535 39.941 13.187 1.00 26.55 303 ALA A CA 1
ATOM 2295 C C . ALA A 1 303 ? -21.492 40.514 14.186 1.00 26.55 303 ALA A C 1
ATOM 2297 O O . ALA A 1 303 ? -20.880 41.545 13.896 1.00 26.55 303 ALA A O 1
ATOM 2298 N N . PRO A 1 304 ? -21.213 39.825 15.312 1.00 28.66 304 PRO A N 1
ATOM 2299 C CA . PRO A 1 304 ? -19.995 39.991 16.115 1.00 28.66 304 PRO A CA 1
ATOM 2300 C C . PRO A 1 304 ? -18.825 39.131 15.562 1.00 28.66 304 PRO A C 1
ATOM 2302 O O . PRO A 1 304 ? -19.056 38.254 14.727 1.00 28.66 304 PRO A O 1
ATOM 2305 N N . PRO A 1 305 ? -17.562 39.375 15.973 1.00 28.52 305 PRO A N 1
ATOM 2306 C CA . PRO A 1 305 ? -16.379 38.884 15.253 1.00 28.52 305 PRO A CA 1
ATOM 2307 C C . PRO A 1 305 ? -16.102 37.376 15.388 1.00 28.52 305 PRO A C 1
ATOM 2309 O O . PRO A 1 305 ? -16.427 36.745 16.392 1.00 28.52 305 PRO A O 1
ATOM 2312 N N . ASN A 1 306 ? -15.430 36.833 14.365 1.00 26.22 306 ASN A N 1
ATOM 2313 C CA . ASN A 1 306 ? -15.085 35.417 14.200 1.00 26.22 306 ASN A CA 1
ATOM 2314 C C . ASN A 1 306 ? -14.403 34.781 15.431 1.00 26.22 306 ASN A C 1
ATOM 2316 O O . ASN A 1 306 ? -13.272 35.159 15.752 1.00 26.22 306 ASN A O 1
ATOM 2320 N N . PRO A 1 307 ? -14.978 33.722 16.033 1.00 28.75 307 PRO A N 1
ATOM 2321 C CA . PRO A 1 307 ? -14.187 32.720 16.732 1.00 28.75 307 PRO A CA 1
ATOM 2322 C C . PRO A 1 307 ? -13.433 31.855 15.709 1.00 28.75 307 PRO A C 1
ATOM 2324 O O . PRO A 1 307 ? -13.960 31.501 14.653 1.00 28.75 307 PRO A O 1
ATOM 2327 N N . THR A 1 308 ? -12.188 31.503 16.021 1.00 26.25 308 THR A N 1
ATOM 2328 C CA . THR A 1 308 ? -11.337 30.643 15.191 1.00 26.25 308 THR A CA 1
ATOM 2329 C C . THR A 1 308 ? -11.988 29.283 14.930 1.00 26.25 308 THR A C 1
ATOM 2331 O O . THR A 1 308 ? -12.424 28.598 15.853 1.00 26.25 308 THR A O 1
ATOM 2334 N N . SER A 1 309 ? -12.019 28.872 13.660 1.00 25.27 309 SER A N 1
ATOM 2335 C CA . SER A 1 309 ? -12.620 27.613 13.211 1.00 25.27 309 SER A CA 1
ATOM 2336 C C . SER A 1 309 ? -11.816 26.384 13.661 1.00 25.27 309 SER A C 1
ATOM 2338 O O . SER A 1 309 ? -11.024 25.828 12.898 1.00 25.27 309 SER A O 1
ATOM 2340 N N . THR A 1 310 ? -12.076 25.887 14.869 1.00 29.55 310 THR A N 1
ATOM 2341 C CA . THR A 1 310 ? -11.849 24.474 15.196 1.00 29.55 310 THR A CA 1
ATOM 2342 C C . THR A 1 310 ? -12.973 23.639 14.588 1.00 29.55 310 THR A C 1
ATOM 2344 O O . THR A 1 310 ? -14.046 23.481 15.169 1.00 29.55 310 THR A O 1
ATOM 2347 N N . ALA A 1 311 ? -12.729 23.098 13.391 1.00 29.14 311 ALA A N 1
ATOM 2348 C CA . ALA A 1 311 ? -13.635 22.136 12.774 1.00 29.14 311 ALA A CA 1
ATOM 2349 C C . ALA A 1 311 ? -13.831 20.937 13.719 1.00 29.14 311 ALA A C 1
ATOM 2351 O O . ALA A 1 311 ? -12.864 20.297 14.140 1.00 29.14 311 ALA A O 1
ATOM 2352 N N . ALA A 1 312 ? -15.082 20.653 14.084 1.00 33.72 312 ALA A N 1
ATOM 2353 C CA . ALA A 1 312 ? -15.404 19.566 14.997 1.00 33.72 312 ALA A CA 1
ATOM 2354 C C . ALA A 1 312 ? -15.147 18.214 14.312 1.00 33.72 312 ALA A C 1
ATOM 2356 O O . ALA A 1 312 ? -15.923 17.799 13.451 1.00 33.72 312 ALA A O 1
ATOM 2357 N N . LEU A 1 313 ? -14.063 17.538 14.707 1.00 39.88 313 LEU A N 1
ATOM 2358 C CA . LEU A 1 313 ? -13.757 16.169 14.288 1.00 39.88 313 LEU A CA 1
ATOM 2359 C C . LEU A 1 313 ? -14.947 15.262 14.609 1.00 39.88 313 LEU A C 1
ATOM 2361 O O . LEU A 1 313 ? -15.338 15.124 15.770 1.00 39.88 313 LEU A O 1
ATOM 2365 N N . THR A 1 314 ? -15.526 14.634 13.589 1.00 46.09 314 THR A N 1
ATOM 2366 C CA . THR A 1 314 ? -16.628 13.697 13.795 1.00 46.09 314 THR A CA 1
ATOM 2367 C C . THR A 1 314 ? -16.101 12.355 14.305 1.00 46.09 314 THR A C 1
ATOM 2369 O O . THR A 1 314 ? -14.943 11.992 14.093 1.00 46.09 314 THR A O 1
ATOM 2372 N N . VAL A 1 315 ? -16.969 11.551 14.925 1.00 46.66 315 VAL A N 1
ATOM 2373 C CA . VAL A 1 315 ? -16.628 10.167 15.311 1.00 46.66 315 VAL A CA 1
ATOM 2374 C C . VAL A 1 315 ? -16.217 9.329 14.085 1.00 46.66 315 VAL A C 1
ATOM 2376 O O . VAL A 1 315 ? -15.384 8.436 14.207 1.00 46.66 315 VAL A O 1
ATOM 2379 N N . ALA A 1 316 ? -16.707 9.666 12.884 1.00 42.88 316 ALA A N 1
ATOM 2380 C CA . ALA A 1 316 ? -16.260 9.052 11.634 1.00 42.88 316 ALA A CA 1
ATOM 2381 C C . ALA A 1 316 ? -14.831 9.473 11.228 1.00 42.88 316 ALA A C 1
ATOM 2383 O O . ALA A 1 316 ? -14.095 8.658 10.681 1.00 42.88 316 ALA A O 1
ATOM 2384 N N . ASP A 1 317 ? -14.405 10.706 11.524 1.00 43.59 317 ASP A N 1
ATOM 2385 C CA . ASP A 1 317 ? -13.026 11.169 11.280 1.00 43.59 317 ASP A CA 1
ATOM 2386 C C . ASP A 1 317 ? -12.021 10.536 12.243 1.00 43.59 317 ASP A C 1
ATOM 2388 O O . ASP A 1 317 ? -10.880 10.276 11.868 1.00 43.59 317 ASP A O 1
ATOM 2392 N N . LEU A 1 318 ? -12.455 10.252 13.473 1.00 45.53 318 LEU A N 1
ATOM 2393 C CA . LEU A 1 318 ? -11.670 9.502 14.452 1.00 45.53 318 LEU A CA 1
ATOM 2394 C C . LEU A 1 318 ? -11.569 8.021 14.054 1.00 45.53 318 LEU A C 1
ATOM 2396 O O . LEU A 1 318 ? -10.462 7.498 13.973 1.00 45.53 318 LEU A O 1
ATOM 2400 N N . ALA A 1 319 ? -12.685 7.376 13.695 1.00 41.75 319 ALA A N 1
ATOM 2401 C CA . ALA A 1 319 ? -12.698 5.980 13.246 1.00 41.75 319 ALA A CA 1
ATOM 2402 C C . ALA A 1 319 ? -11.883 5.741 11.955 1.00 41.75 319 ALA A C 1
ATOM 2404 O O . ALA A 1 319 ? -11.275 4.682 11.796 1.00 41.75 319 ALA A O 1
ATOM 2405 N N . ARG A 1 320 ? -11.807 6.730 11.050 1.00 40.62 320 ARG A N 1
ATOM 2406 C CA . ARG A 1 320 ? -10.978 6.665 9.830 1.00 40.62 320 ARG A CA 1
ATOM 2407 C C . ARG A 1 320 ? -9.474 6.518 10.100 1.00 40.62 320 ARG A C 1
ATOM 2409 O O . ARG A 1 320 ? -8.768 6.004 9.238 1.00 40.62 320 ARG A O 1
ATOM 2416 N N . ARG A 1 321 ? -8.972 6.899 11.284 1.00 43.88 321 ARG A N 1
ATOM 2417 C CA . ARG A 1 321 ? -7.540 6.781 11.638 1.00 43.88 321 ARG A CA 1
ATOM 2418 C C . ARG A 1 321 ? -7.063 5.338 11.844 1.00 43.88 321 ARG A C 1
ATOM 2420 O O . ARG A 1 321 ? -5.859 5.097 11.816 1.00 43.88 321 ARG A O 1
ATOM 2427 N N . ARG A 1 322 ? -7.986 4.375 11.971 1.00 41.62 322 ARG A N 1
ATOM 2428 C CA . ARG A 1 322 ? -7.692 2.935 12.098 1.00 41.62 322 ARG A CA 1
ATOM 2429 C C . ARG A 1 322 ? -6.937 2.354 10.887 1.00 41.62 322 ARG A C 1
ATOM 2431 O O . ARG A 1 322 ? -6.338 1.295 11.012 1.00 41.62 322 ARG A O 1
ATOM 2438 N N . ALA A 1 323 ? -6.947 3.032 9.735 1.00 32.06 323 ALA A N 1
ATOM 2439 C CA . ALA A 1 323 ? -6.400 2.525 8.472 1.00 32.06 323 ALA A CA 1
ATOM 2440 C C . ALA A 1 323 ? -4.901 2.815 8.216 1.00 32.06 323 ALA A C 1
ATOM 2442 O O . ALA A 1 323 ? -4.392 2.410 7.176 1.00 32.06 323 ALA A O 1
ATOM 2443 N N . THR A 1 324 ? -4.191 3.536 9.096 1.00 30.17 324 THR A N 1
ATOM 2444 C CA . THR A 1 324 ? -2.856 4.098 8.766 1.00 30.17 324 THR A CA 1
ATOM 2445 C C . THR A 1 324 ? -1.732 3.828 9.776 1.00 30.17 324 THR A C 1
ATOM 2447 O O . THR A 1 324 ? -0.686 4.464 9.682 1.00 30.17 324 THR A O 1
ATOM 2450 N N . SER A 1 325 ? -1.898 2.915 10.741 1.00 32.75 325 SER A N 1
ATOM 2451 C CA . SER A 1 325 ? -0.862 2.641 11.756 1.00 32.75 325 SER A CA 1
ATOM 2452 C C . SER A 1 325 ? -0.292 1.223 11.659 1.00 32.75 325 SER A C 1
ATOM 2454 O O . SER A 1 325 ? -0.796 0.288 12.277 1.00 32.75 325 SER A O 1
ATOM 2456 N N . VAL A 1 326 ? 0.796 1.078 10.896 1.00 35.19 326 VAL A N 1
ATOM 2457 C CA . VAL A 1 326 ? 1.676 -0.101 10.920 1.00 35.19 326 VAL A CA 1
ATOM 2458 C C . VAL A 1 326 ? 3.024 0.327 11.497 1.00 35.19 326 VAL A C 1
ATOM 2460 O O . VAL A 1 326 ? 3.853 0.916 10.806 1.00 35.19 326 VAL A O 1
ATOM 2463 N N . THR A 1 327 ? 3.263 0.057 12.781 1.00 28.83 327 THR A N 1
ATOM 2464 C CA . THR A 1 327 ? 4.614 0.086 13.374 1.00 28.83 327 THR A CA 1
ATOM 2465 C C . THR A 1 327 ? 4.632 -0.678 14.695 1.00 28.83 327 THR A C 1
ATOM 2467 O O . THR A 1 327 ? 3.802 -0.425 15.566 1.00 28.83 327 THR A O 1
ATOM 2470 N N . LEU A 1 328 ? 5.586 -1.603 14.859 1.00 31.36 328 LEU A N 1
ATOM 2471 C CA . LEU A 1 328 ? 5.772 -2.341 16.111 1.00 31.36 328 LEU A CA 1
ATOM 2472 C C . LEU A 1 328 ? 6.283 -1.399 17.214 1.00 31.36 328 LEU A C 1
ATOM 2474 O O . LEU A 1 328 ? 7.418 -0.932 17.179 1.00 31.36 328 LEU A O 1
ATOM 2478 N N . GLY A 1 329 ? 5.428 -1.153 18.200 1.00 32.03 329 GLY A N 1
ATOM 2479 C CA . GLY A 1 329 ? 5.692 -0.380 19.409 1.00 32.03 329 GLY A CA 1
ATOM 2480 C C . GLY A 1 329 ? 4.415 -0.324 20.247 1.00 32.03 329 GLY A C 1
ATOM 2481 O O . GLY A 1 329 ? 3.326 -0.528 19.711 1.00 32.03 329 GLY A O 1
ATOM 2482 N N . ALA A 1 330 ? 4.524 -0.069 21.553 1.00 48.16 330 ALA A N 1
ATOM 2483 C CA . ALA A 1 330 ? 3.367 0.032 22.448 1.00 48.16 330 ALA A CA 1
ATOM 2484 C C . ALA A 1 330 ? 2.587 1.338 22.192 1.00 48.16 330 ALA A C 1
ATOM 2486 O O . ALA A 1 330 ? 2.711 2.313 22.935 1.00 48.16 330 ALA A O 1
ATOM 2487 N N . GLN A 1 331 ? 1.829 1.374 21.094 1.00 57.44 331 GLN A N 1
ATOM 2488 C CA . GLN A 1 331 ? 1.057 2.543 20.689 1.00 57.44 331 GLN A CA 1
ATOM 2489 C C . GLN A 1 331 ? -0.062 2.834 21.707 1.00 57.44 331 GLN A C 1
ATOM 2491 O O . GLN A 1 331 ? -0.717 1.905 22.184 1.00 57.44 331 GLN A O 1
ATOM 2496 N N . PRO A 1 332 ? -0.310 4.111 22.048 1.00 74.25 332 PRO A N 1
ATOM 2497 C CA . PRO A 1 332 ? -1.472 4.494 22.838 1.00 74.25 332 PRO A CA 1
ATOM 2498 C C . PRO A 1 332 ? -2.776 4.174 22.095 1.00 74.25 332 PRO A C 1
ATOM 2500 O O . PRO A 1 332 ? -2.993 4.674 20.993 1.00 74.25 332 PRO A O 1
ATOM 2503 N N . HIS A 1 333 ? -3.674 3.417 22.725 1.00 82.00 333 HIS A N 1
ATOM 2504 C CA . HIS A 1 333 ? -5.030 3.210 22.217 1.00 82.00 333 HIS A CA 1
ATOM 2505 C C . HIS A 1 333 ? -5.934 4.382 22.616 1.00 82.00 333 HIS A C 1
ATOM 2507 O O . HIS A 1 333 ? -6.084 4.689 23.801 1.00 82.00 333 HIS A O 1
ATOM 2513 N N . ALA A 1 334 ? -6.581 5.012 21.641 1.00 88.75 334 ALA A N 1
ATOM 2514 C CA . ALA A 1 334 ? -7.659 5.964 21.864 1.00 88.75 334 ALA A CA 1
ATOM 2515 C C . ALA A 1 334 ? -8.993 5.238 22.115 1.00 88.75 334 ALA A C 1
ATOM 2517 O O . ALA A 1 334 ? -9.149 4.040 21.866 1.00 88.75 334 ALA A O 1
ATOM 2518 N N . LEU A 1 335 ? -10.005 5.975 22.581 1.00 87.56 335 LEU A N 1
ATOM 2519 C CA . LEU A 1 335 ? -11.317 5.407 22.910 1.00 87.56 335 LEU A CA 1
ATOM 2520 C C . LEU A 1 335 ? -11.941 4.602 21.750 1.00 87.56 335 LEU A C 1
ATOM 2522 O O . LEU A 1 335 ? -12.407 3.486 21.963 1.00 87.56 335 LEU A O 1
ATOM 2526 N N . PHE A 1 336 ? -11.910 5.142 20.529 1.00 88.25 336 PHE A N 1
ATOM 2527 C CA . PHE A 1 336 ? -12.560 4.554 19.347 1.00 88.25 336 PHE A CA 1
ATOM 2528 C C . PHE A 1 336 ? -11.710 3.516 18.590 1.00 88.25 336 PHE A C 1
ATOM 2530 O O . PHE A 1 336 ? -12.158 3.012 17.561 1.00 88.25 336 PHE A O 1
ATOM 2537 N N . ASP A 1 337 ? -10.533 3.151 19.112 1.00 87.75 337 ASP A N 1
ATOM 2538 C CA . ASP A 1 337 ? -9.751 2.008 18.610 1.00 87.75 337 ASP A CA 1
ATOM 2539 C C . ASP A 1 337 ? -10.294 0.659 19.127 1.00 87.75 337 ASP A C 1
ATOM 2541 O O . ASP A 1 337 ? -9.860 -0.405 18.687 1.00 87.75 337 ASP A O 1
ATOM 2545 N N . HIS A 1 338 ? -11.249 0.697 20.063 1.00 92.81 338 HIS A N 1
ATOM 2546 C CA . HIS A 1 338 ? -11.884 -0.475 20.662 1.00 92.81 338 HIS A CA 1
ATOM 2547 C C . HIS A 1 338 ? -13.104 -0.932 19.845 1.00 92.81 338 HIS A C 1
ATOM 2549 O O . HIS A 1 338 ? -13.824 -0.122 19.263 1.00 92.81 338 HIS A O 1
ATOM 2555 N N . ASP A 1 339 ? -13.379 -2.237 19.846 1.00 93.25 339 ASP A N 1
ATOM 2556 C CA . ASP A 1 339 ? -14.549 -2.826 19.183 1.00 93.25 339 ASP A CA 1
ATOM 2557 C C . ASP A 1 339 ? -15.859 -2.413 19.860 1.00 93.25 339 ASP A C 1
ATOM 2559 O O . ASP A 1 339 ? -16.901 -2.281 19.212 1.00 93.25 339 ASP A O 1
ATOM 2563 N N . TYR A 1 340 ? -15.799 -2.242 21.180 1.00 96.25 340 TYR A N 1
ATOM 2564 C CA . TYR A 1 340 ? -16.947 -1.994 22.035 1.00 96.25 340 TYR A CA 1
ATOM 2565 C C . TYR A 1 340 ? -16.607 -0.899 23.036 1.00 96.25 340 TYR A C 1
ATOM 2567 O O . TYR A 1 340 ? -15.672 -1.038 23.822 1.00 96.25 340 TYR A O 1
ATOM 2575 N N . VAL A 1 341 ? -17.390 0.177 23.036 1.00 97.38 341 VAL A N 1
ATOM 2576 C CA . VAL A 1 341 ? -17.300 1.246 24.033 1.00 97.38 341 VAL A CA 1
ATOM 2577 C C . VAL A 1 341 ? -18.626 1.317 24.775 1.00 97.38 341 VAL A C 1
ATOM 2579 O O . VAL A 1 341 ? -19.633 1.690 24.179 1.00 97.38 341 VAL A O 1
ATOM 2582 N N . ILE A 1 342 ? -18.645 0.993 26.067 1.00 98.31 342 ILE A N 1
ATOM 2583 C CA . ILE A 1 342 ? -19.787 1.288 26.944 1.00 98.31 342 ILE A CA 1
ATOM 2584 C C . ILE A 1 342 ? -19.500 2.610 27.654 1.00 98.31 342 ILE A C 1
ATOM 2586 O O . ILE A 1 342 ? -18.432 2.796 28.231 1.00 98.31 342 ILE A O 1
ATOM 2590 N N . TRP A 1 343 ? -20.454 3.535 27.632 1.00 98.56 343 TRP A N 1
ATOM 2591 C CA . TRP A 1 343 ? -20.335 4.823 28.303 1.00 98.56 343 TRP A CA 1
ATOM 2592 C C . TRP A 1 343 ? -21.479 4.998 29.289 1.00 98.56 343 TRP A C 1
ATOM 2594 O O . TRP A 1 343 ? -22.642 5.098 28.901 1.00 98.56 343 TRP A O 1
ATOM 2604 N N . MET A 1 344 ? -21.143 5.068 30.570 1.00 98.56 344 MET A N 1
ATOM 2605 C CA . MET A 1 344 ? -22.088 5.248 31.662 1.00 98.56 344 MET A CA 1
ATOM 2606 C C . MET A 1 344 ? -21.700 6.422 32.558 1.00 98.56 344 MET A C 1
ATOM 2608 O O . MET A 1 344 ? -20.592 6.952 32.463 1.00 98.56 344 MET A O 1
ATOM 2612 N N . GLY A 1 345 ? -22.608 6.839 33.432 1.00 98.44 345 GLY A N 1
ATOM 2613 C CA . GLY A 1 345 ? -22.305 7.833 34.454 1.00 98.44 345 GLY A CA 1
ATOM 2614 C C . GLY A 1 345 ? -23.482 8.724 34.819 1.00 98.44 345 GLY A C 1
ATOM 2615 O O . GLY A 1 345 ? -24.602 8.522 34.347 1.00 98.44 345 GLY A O 1
ATOM 2616 N N . ASP A 1 346 ? -23.181 9.775 35.581 1.00 98.56 346 ASP A N 1
ATOM 2617 C CA . ASP A 1 346 ? -24.023 10.965 35.676 1.00 98.56 346 ASP A CA 1
ATOM 2618 C C . ASP A 1 346 ? -23.654 11.902 34.516 1.00 98.56 346 ASP A C 1
ATOM 2620 O O . ASP A 1 346 ? -22.727 12.720 34.584 1.00 98.56 346 ASP A O 1
ATOM 2624 N N . LEU A 1 347 ? -24.370 11.751 33.402 1.00 98.50 347 LEU A N 1
ATOM 2625 C CA . LEU A 1 347 ? -24.195 12.591 32.221 1.00 98.50 347 LEU A CA 1
ATOM 2626 C C . LEU A 1 347 ? -24.851 13.967 32.400 1.00 98.50 347 LEU A C 1
ATOM 2628 O O . LEU A 1 347 ? -24.647 14.845 31.567 1.00 98.50 347 LEU A O 1
ATOM 2632 N N . ASN A 1 348 ? -25.621 14.178 33.472 1.00 98.19 348 ASN A N 1
ATOM 2633 C CA . ASN A 1 348 ? -26.189 15.457 33.891 1.00 98.19 348 ASN A CA 1
ATOM 2634 C C . ASN A 1 348 ? -27.083 16.202 32.873 1.00 98.19 348 ASN A C 1
ATOM 2636 O O . ASN A 1 348 ? -27.458 17.352 33.127 1.00 98.19 348 ASN A O 1
ATOM 2640 N N . TYR A 1 349 ? -27.461 15.582 31.749 1.00 98.25 349 TYR A N 1
ATOM 2641 C CA . TYR A 1 349 ? -28.453 16.128 30.819 1.00 98.25 349 TYR A CA 1
ATOM 2642 C C . TYR A 1 349 ? -29.840 16.159 31.459 1.00 98.25 349 TYR A C 1
ATOM 2644 O O . TYR A 1 349 ? -30.190 15.322 32.289 1.00 98.25 349 TYR A O 1
ATOM 2652 N N . ARG A 1 350 ? -30.608 17.195 31.120 1.00 97.44 350 ARG A N 1
ATOM 2653 C CA . ARG A 1 350 ? -31.850 17.562 31.803 1.00 97.44 350 ARG A CA 1
ATOM 2654 C C . ARG A 1 350 ? -33.023 17.625 30.828 1.00 97.44 350 ARG A C 1
ATOM 2656 O O . ARG A 1 350 ? -32.838 17.579 29.616 1.00 97.44 350 ARG A O 1
ATOM 2663 N N . ILE A 1 351 ? -34.224 17.782 31.374 1.00 96.50 351 ILE A N 1
ATOM 2664 C CA . ILE A 1 351 ? -35.459 17.958 30.609 1.00 96.50 351 ILE A CA 1
ATOM 2665 C C . ILE A 1 351 ? -35.907 19.424 30.779 1.00 96.50 351 ILE A C 1
ATOM 2667 O O . ILE A 1 351 ? -36.236 19.818 31.899 1.00 96.50 351 ILE A O 1
ATOM 2671 N N . PRO A 1 352 ? -35.922 20.260 29.722 1.00 94.56 352 PRO A N 1
ATOM 2672 C CA . PRO A 1 352 ? -36.214 21.691 29.791 1.00 94.56 352 PRO A CA 1
ATOM 2673 C C . PRO A 1 352 ? -37.730 21.966 29.815 1.00 94.56 352 PRO A C 1
ATOM 2675 O O . PRO A 1 352 ? -38.247 22.785 29.059 1.00 94.56 352 PRO A O 1
ATOM 2678 N N . LEU A 1 353 ? -38.457 21.266 30.688 1.00 94.38 353 LEU A N 1
ATOM 2679 C CA . LEU A 1 353 ? -39.882 21.470 30.953 1.00 94.38 353 LEU A CA 1
ATOM 2680 C C . LEU A 1 353 ? -40.087 21.941 32.400 1.00 94.38 353 LEU A C 1
ATOM 2682 O O . LEU A 1 353 ? -39.254 21.714 33.274 1.00 94.38 353 LEU A O 1
ATOM 2686 N N . SER A 1 354 ? -41.221 22.586 32.680 1.00 93.44 354 SER A N 1
ATOM 2687 C CA . SER A 1 354 ? -41.606 22.925 34.056 1.00 93.44 354 SER A CA 1
ATOM 2688 C C . SER A 1 354 ? -41.823 21.658 34.891 1.00 93.44 354 SER A C 1
ATOM 2690 O O . SER A 1 354 ? -42.449 20.718 34.396 1.00 93.44 354 SER A O 1
ATOM 2692 N N . GLY A 1 355 ? -41.418 21.668 36.166 1.00 90.69 355 GLY A N 1
ATOM 2693 C CA . GLY A 1 355 ? -41.574 20.520 37.070 1.00 90.69 355 GLY A CA 1
ATOM 2694 C C . GLY A 1 355 ? -43.002 19.963 37.120 1.00 90.69 355 GLY A C 1
ATOM 2695 O O . GLY A 1 355 ? -43.173 18.758 36.996 1.00 90.69 355 GLY A O 1
ATOM 2696 N N . ALA A 1 356 ? -44.021 20.832 37.176 1.00 91.81 356 ALA A N 1
ATOM 2697 C CA . ALA A 1 356 ? -45.431 20.429 37.141 1.00 91.81 356 ALA A CA 1
ATOM 2698 C C . ALA A 1 356 ? -45.785 19.598 35.891 1.00 91.81 356 ALA A C 1
ATOM 2700 O O . ALA A 1 356 ? -46.284 18.486 36.020 1.00 91.81 356 ALA A O 1
ATOM 2701 N N . LYS A 1 357 ? -45.440 20.084 34.686 1.00 93.81 357 LYS A N 1
ATOM 2702 C CA . LYS A 1 357 ? -45.659 19.348 33.425 1.00 93.81 357 LYS A CA 1
ATOM 2703 C C . LYS A 1 357 ? -44.943 17.994 33.406 1.00 93.81 357 LYS A C 1
ATOM 2705 O O . LYS A 1 357 ? -45.499 17.037 32.881 1.00 93.81 357 LYS A O 1
ATOM 2710 N N . ILE A 1 358 ? -43.729 17.902 33.960 1.00 93.81 358 ILE A N 1
ATOM 2711 C CA . ILE A 1 358 ? -43.034 16.611 34.059 1.00 93.81 358 ILE A CA 1
ATOM 2712 C C . ILE A 1 358 ? -43.802 15.670 34.985 1.00 93.81 358 ILE A C 1
ATOM 2714 O O . ILE A 1 358 ? -44.080 14.552 34.575 1.00 93.81 358 ILE A O 1
ATOM 2718 N N . LEU A 1 359 ? -44.189 16.112 36.185 1.00 93.12 359 LEU A N 1
ATOM 2719 C CA . LEU A 1 359 ? -44.923 15.275 37.141 1.00 93.12 359 LEU A CA 1
ATOM 2720 C C . LEU A 1 359 ? -46.229 14.721 36.540 1.00 93.12 359 LEU A C 1
ATOM 2722 O O . LEU A 1 359 ? -46.433 13.513 36.601 1.00 93.12 359 LEU A O 1
ATOM 2726 N N . THR A 1 360 ? -47.023 15.541 35.841 1.00 93.94 360 THR A N 1
ATOM 2727 C CA . THR A 1 360 ? -48.223 15.076 35.114 1.00 93.94 360 THR A CA 1
ATOM 2728 C C . THR A 1 360 ? -47.902 14.011 34.053 1.00 93.94 360 THR A C 1
ATOM 2730 O O . THR A 1 360 ? -48.624 13.025 33.917 1.00 93.94 360 THR A O 1
ATOM 2733 N N . LEU A 1 361 ? -46.796 14.155 33.311 1.00 93.50 361 LEU A N 1
ATOM 2734 C CA . LEU A 1 361 ? -46.358 13.136 32.345 1.00 93.50 361 LEU A CA 1
ATOM 2735 C C . LEU A 1 361 ? -45.847 11.855 33.031 1.00 93.50 361 LEU A C 1
ATOM 2737 O O . LEU A 1 361 ? -45.976 10.771 32.467 1.00 93.50 361 LEU A O 1
ATOM 2741 N N . LEU A 1 362 ? -45.289 11.945 34.243 1.00 92.69 362 LEU A N 1
ATOM 2742 C CA . LEU A 1 362 ? -44.866 10.775 35.020 1.00 92.69 362 LEU A CA 1
ATOM 2743 C C . LEU A 1 362 ? -46.051 10.010 35.621 1.00 92.69 362 LEU A C 1
ATOM 2745 O O . LEU A 1 362 ? -46.006 8.781 35.636 1.00 92.69 362 LEU A O 1
ATOM 2749 N N . GLU A 1 363 ? -47.108 10.706 36.048 1.00 91.81 363 GLU A N 1
ATOM 2750 C CA . GLU A 1 363 ? -48.379 10.105 36.482 1.00 91.81 363 GLU A CA 1
ATOM 2751 C C . GLU A 1 363 ? -49.015 9.280 35.351 1.00 91.81 363 GLU A C 1
ATOM 2753 O O . GLU A 1 363 ? -49.378 8.122 35.561 1.00 91.81 363 GLU A O 1
ATOM 2758 N N . GLY A 1 364 ? -49.041 9.824 34.128 1.00 91.88 364 GLY A N 1
ATOM 2759 C CA . GLY A 1 364 ? -49.474 9.108 32.919 1.00 91.88 364 GLY A CA 1
ATOM 2760 C C . GLY A 1 364 ? -48.486 8.058 32.384 1.00 91.88 364 GLY A C 1
ATOM 2761 O O . GLY A 1 364 ? -48.805 7.361 31.427 1.00 91.88 364 GLY A O 1
ATOM 2762 N N . LYS A 1 365 ? -47.289 7.924 32.978 1.00 92.19 365 LYS A N 1
ATOM 2763 C CA . LYS A 1 365 ? -46.173 7.079 32.490 1.00 92.19 365 LYS A CA 1
ATOM 2764 C C . LYS A 1 365 ? -45.737 7.382 31.045 1.00 92.19 365 LYS A C 1
ATOM 2766 O O . LYS A 1 365 ? -45.180 6.521 30.363 1.00 92.19 365 LYS A O 1
ATOM 2771 N N . GLU A 1 366 ? -45.901 8.628 30.601 1.00 93.88 366 GLU A N 1
ATOM 2772 C CA . GLU A 1 366 ? -45.601 9.123 29.248 1.00 93.88 366 GLU A CA 1
ATOM 2773 C C . GLU A 1 366 ? -44.093 9.338 29.005 1.00 93.88 366 GLU A C 1
ATOM 2775 O O . GLU A 1 366 ? -43.630 10.363 28.492 1.00 93.88 366 GLU A O 1
ATOM 2780 N N . TYR A 1 367 ? -43.277 8.349 29.384 1.00 93.25 367 TYR A N 1
ATOM 2781 C CA . TYR A 1 367 ? -41.817 8.420 29.311 1.00 93.25 367 TYR A CA 1
ATOM 2782 C C . TYR A 1 367 ? -41.308 8.589 27.878 1.00 93.25 367 TYR A C 1
ATOM 2784 O O . TYR A 1 367 ? -40.242 9.171 27.683 1.00 93.25 367 TYR A O 1
ATOM 2792 N N . LYS A 1 368 ? -42.044 8.088 26.875 1.00 92.44 368 LYS A N 1
ATOM 2793 C CA . LYS A 1 368 ? -41.676 8.215 25.457 1.00 92.44 368 LYS A CA 1
ATOM 2794 C C . LYS A 1 368 ? -41.741 9.675 25.003 1.00 92.44 368 LYS A C 1
ATOM 2796 O O . LYS A 1 368 ? -40.752 10.180 24.496 1.00 92.44 368 LYS A O 1
ATOM 2801 N N . TYR A 1 369 ? -42.854 10.361 25.258 1.00 93.19 369 TYR A N 1
ATOM 2802 C CA . TYR A 1 369 ? -43.000 11.778 24.919 1.00 93.19 369 TYR A CA 1
ATOM 2803 C C . TYR A 1 369 ? -42.052 12.667 25.738 1.00 93.19 369 TYR A C 1
ATOM 2805 O O . TYR A 1 369 ? -41.476 13.626 25.234 1.00 93.19 369 TYR A O 1
ATOM 2813 N N . LEU A 1 370 ? -41.814 12.317 27.005 1.00 94.69 370 LEU A N 1
ATOM 2814 C CA . LEU A 1 370 ? -40.859 13.033 27.849 1.00 94.69 370 LEU A CA 1
ATOM 2815 C C . LEU A 1 370 ? -39.402 12.913 27.336 1.00 94.69 370 LEU A C 1
ATOM 2817 O O . LEU A 1 370 ? -38.613 13.840 27.528 1.00 94.69 370 LEU A O 1
ATOM 2821 N N . GLN A 1 371 ? -39.052 11.817 26.647 1.00 94.44 371 GLN A N 1
ATOM 2822 C CA . GLN A 1 371 ? -37.741 11.614 26.008 1.00 94.44 371 GLN A CA 1
ATOM 2823 C C . GLN A 1 371 ? -37.497 12.509 24.783 1.00 94.44 371 GLN A C 1
ATOM 2825 O O . GLN A 1 371 ? -36.329 12.747 24.471 1.00 94.44 371 GLN A O 1
ATOM 2830 N N . ASP A 1 372 ? -38.536 13.045 24.135 1.00 94.50 372 ASP A N 1
ATOM 2831 C CA . ASP A 1 372 ? -38.388 13.981 23.006 1.00 94.50 372 ASP A CA 1
ATOM 2832 C C . ASP A 1 372 ? -37.823 15.343 23.459 1.00 94.50 372 ASP A C 1
ATOM 2834 O O . ASP A 1 372 ? -37.206 16.071 22.682 1.00 94.50 372 ASP A O 1
ATOM 2838 N N . PHE A 1 373 ? -37.980 15.669 24.748 1.00 96.38 373 PHE A N 1
ATOM 2839 C CA . PHE A 1 373 ? -37.425 16.867 25.384 1.00 96.38 373 PHE A CA 1
ATOM 2840 C C . PHE A 1 373 ? -36.090 16.605 26.107 1.00 96.38 373 PHE A C 1
ATOM 2842 O O . PHE A 1 373 ? -35.463 17.549 26.583 1.00 96.38 373 PHE A O 1
ATOM 2849 N N . ASP A 1 374 ? -35.635 15.353 26.220 1.00 97.12 374 ASP A N 1
ATOM 2850 C CA . ASP A 1 374 ? -34.372 15.025 26.889 1.00 97.12 374 ASP A CA 1
ATOM 2851 C C . ASP A 1 374 ? -33.181 15.648 26.148 1.00 97.12 374 ASP A C 1
ATOM 2853 O O . ASP A 1 374 ? -32.937 15.367 24.972 1.00 97.12 374 ASP A O 1
ATOM 2857 N N . GLN A 1 375 ? -32.398 16.477 26.845 1.00 98.31 375 GLN A N 1
ATOM 2858 C CA . GLN A 1 375 ? -31.280 17.181 26.219 1.00 98.31 375 GLN A CA 1
ATOM 2859 C C . GLN A 1 375 ? -30.264 16.216 25.589 1.00 98.31 375 GLN A C 1
ATOM 2861 O O . GLN A 1 375 ? -29.745 16.543 24.526 1.00 98.31 375 GLN A O 1
ATOM 2866 N N . LEU A 1 376 ? -29.989 15.041 26.179 1.00 98.12 376 LEU A N 1
ATOM 2867 C CA . LEU A 1 376 ? -29.037 14.085 25.594 1.00 98.12 376 LEU A CA 1
ATOM 2868 C C . LEU A 1 376 ? -29.553 13.530 24.261 1.00 98.12 376 LEU A C 1
ATOM 2870 O O . LEU A 1 376 ? -28.805 13.505 23.285 1.00 98.12 376 LEU A O 1
ATOM 2874 N N . ASN A 1 377 ? -30.828 13.141 24.189 1.00 96.88 377 ASN A N 1
ATOM 2875 C CA . ASN A 1 377 ? -31.455 12.717 22.935 1.00 96.88 377 ASN A CA 1
ATOM 2876 C C . ASN A 1 377 ? -31.389 13.815 21.862 1.00 96.88 377 ASN A C 1
ATOM 2878 O O . ASN A 1 377 ? -30.976 13.537 20.735 1.00 96.88 377 ASN A O 1
ATOM 2882 N N . ILE A 1 378 ? -31.682 15.068 22.226 1.00 96.94 378 ILE A N 1
ATOM 2883 C CA . ILE A 1 378 ? -31.575 16.224 21.322 1.00 96.94 378 ILE A CA 1
ATOM 2884 C C . ILE A 1 378 ? -30.123 16.431 20.847 1.00 96.94 378 ILE A C 1
ATOM 2886 O O . ILE A 1 378 ? -29.891 16.644 19.656 1.00 96.94 378 ILE A O 1
ATOM 2890 N N . GLN A 1 379 ? -29.123 16.340 21.735 1.00 97.62 379 GLN A N 1
ATOM 2891 C CA . GLN A 1 379 ? -27.712 16.494 21.348 1.00 97.62 379 GLN A CA 1
ATOM 2892 C C . GLN A 1 379 ? -27.211 15.339 20.465 1.00 97.62 379 GLN A C 1
ATOM 2894 O O . GLN A 1 379 ? -26.475 15.597 19.510 1.00 97.62 379 GLN A O 1
ATOM 2899 N N . LYS A 1 380 ? -27.647 14.095 20.718 1.00 96.19 380 LYS A N 1
ATOM 2900 C CA . LYS A 1 380 ? -27.369 12.920 19.867 1.00 96.19 380 LYS A CA 1
ATOM 2901 C C . LYS A 1 380 ? -27.983 13.089 18.474 1.00 96.19 380 LYS A C 1
ATOM 2903 O O . LYS A 1 380 ? -27.285 12.924 17.474 1.00 96.19 380 LYS A O 1
ATOM 2908 N N . MET A 1 381 ? -29.261 13.469 18.402 1.00 94.94 381 MET A N 1
ATOM 2909 C CA . MET A 1 381 ? -29.991 13.689 17.146 1.00 94.94 381 MET A CA 1
ATOM 2910 C C . MET A 1 381 ? -29.349 14.799 16.302 1.00 94.94 381 MET A C 1
ATOM 2912 O O . MET A 1 381 ? -29.093 14.606 15.115 1.00 94.94 381 MET A O 1
ATOM 2916 N N . ASN A 1 382 ? -28.984 15.917 16.935 1.00 96.44 382 ASN A N 1
ATOM 2917 C CA . ASN A 1 382 ? -28.305 17.045 16.292 1.00 96.44 382 ASN A CA 1
ATOM 2918 C C . ASN A 1 382 ? -26.793 16.825 16.074 1.00 96.44 382 ASN A C 1
ATOM 2920 O O . ASN A 1 382 ? -26.092 17.758 15.672 1.00 96.44 382 ASN A O 1
ATOM 2924 N N . ARG A 1 383 ? -26.277 15.614 16.342 1.00 96.31 383 ARG A N 1
ATOM 2925 C CA . ARG A 1 383 ? -24.862 15.214 16.196 1.00 96.31 383 ARG A CA 1
ATOM 2926 C C . ARG A 1 383 ? -23.874 16.122 16.950 1.00 96.31 383 ARG A C 1
ATOM 2928 O O . ARG A 1 383 ? -22.737 16.301 16.515 1.00 96.31 383 ARG A O 1
ATOM 2935 N N . LYS A 1 384 ? -24.311 16.711 18.069 1.00 96.19 384 LYS A N 1
ATOM 2936 C CA . LYS A 1 384 ? -23.543 17.654 18.903 1.00 96.19 384 LYS A CA 1
ATOM 2937 C C . LYS A 1 384 ? -22.728 16.986 20.007 1.00 96.19 384 LYS A C 1
ATOM 2939 O O . LYS A 1 384 ? -21.762 17.585 20.455 1.00 96.19 384 LYS A O 1
ATOM 2944 N N . ALA A 1 385 ? -23.107 15.790 20.445 1.00 96.56 385 ALA A N 1
ATOM 2945 C CA . ALA A 1 385 ? -22.340 14.930 21.347 1.00 96.56 385 ALA A CA 1
ATOM 2946 C C . ALA A 1 385 ? -22.854 13.489 21.219 1.00 96.56 385 ALA A C 1
ATOM 2948 O O . ALA A 1 385 ? -23.969 13.279 20.738 1.00 96.56 385 ALA A O 1
ATOM 2949 N N . PHE A 1 386 ? -22.062 12.498 21.645 1.00 96.56 386 PHE A N 1
ATOM 2950 C CA . PHE A 1 386 ? -22.440 11.076 21.599 1.00 96.56 386 PHE A CA 1
ATOM 2951 C C . PHE A 1 386 ? -22.897 10.589 20.202 1.00 96.56 386 PHE A C 1
ATOM 2953 O O . PHE A 1 386 ? -23.702 9.668 20.072 1.00 96.56 386 PHE A O 1
ATOM 2960 N N . THR A 1 387 ? -22.378 11.193 19.129 1.00 91.19 387 THR A N 1
ATOM 2961 C CA . THR A 1 387 ? -22.732 10.845 17.745 1.00 91.19 387 THR A CA 1
ATOM 2962 C C . THR A 1 387 ? -22.404 9.380 17.450 1.00 91.19 387 THR A C 1
ATOM 2964 O O . THR A 1 387 ? -21.265 8.949 17.597 1.00 91.19 387 THR A O 1
ATOM 2967 N N . GLY A 1 388 ? -23.409 8.610 17.028 1.00 90.56 388 GLY A N 1
ATOM 2968 C CA . GLY A 1 388 ? -23.284 7.173 16.766 1.00 90.56 388 GLY A CA 1
ATOM 2969 C C . GLY A 1 388 ? -23.436 6.271 17.998 1.00 90.56 388 GLY A C 1
ATOM 2970 O O . GLY A 1 388 ? -23.586 5.064 17.821 1.00 90.56 388 GLY A O 1
ATOM 2971 N N . PHE A 1 389 ? -23.450 6.815 19.223 1.00 95.50 389 PHE A N 1
ATOM 2972 C CA . PHE A 1 389 ? -23.788 6.028 20.411 1.00 95.50 389 PHE A CA 1
ATOM 2973 C C . PHE A 1 389 ? -25.274 5.666 20.413 1.00 95.50 389 PHE A C 1
ATOM 2975 O O . PHE A 1 389 ? -26.155 6.485 20.135 1.00 95.50 389 PHE A O 1
ATOM 2982 N N . ARG A 1 390 ? -25.543 4.420 20.785 1.00 95.62 390 ARG A N 1
ATOM 2983 C CA . ARG A 1 390 ? -26.865 3.822 20.928 1.00 95.62 390 ARG A CA 1
ATOM 2984 C C . ARG A 1 390 ? -27.214 3.696 22.407 1.00 95.62 390 ARG A C 1
ATOM 2986 O O . ARG A 1 390 ? -26.351 3.654 23.279 1.00 95.62 390 ARG A O 1
ATOM 2993 N N . GLU A 1 391 ? -28.507 3.673 22.680 1.00 95.75 391 GLU A N 1
ATOM 2994 C CA . GLU A 1 391 ? -29.085 3.577 24.016 1.00 95.75 391 GLU A CA 1
ATOM 2995 C C . GLU A 1 391 ? -30.470 2.946 23.859 1.00 95.75 391 GLU A C 1
ATOM 2997 O O . GLU A 1 391 ? -31.210 3.317 22.941 1.00 95.75 391 GLU A O 1
ATOM 3002 N N . ARG A 1 392 ? -30.825 1.977 24.704 1.00 93.75 392 ARG A N 1
ATOM 3003 C CA . ARG A 1 392 ? -32.169 1.393 24.705 1.00 93.75 392 ARG A CA 1
ATOM 3004 C C . ARG A 1 392 ? -33.179 2.438 25.183 1.00 93.75 392 ARG A C 1
ATOM 3006 O O . ARG A 1 392 ? -32.917 3.159 26.139 1.00 93.75 392 ARG A O 1
ATOM 3013 N N . GLY A 1 393 ? -34.346 2.497 24.538 1.00 91.25 393 GLY A N 1
ATOM 3014 C CA . GLY A 1 393 ? -35.408 3.435 24.917 1.00 91.25 393 GLY A CA 1
ATOM 3015 C C . GLY A 1 393 ? -35.781 3.303 26.396 1.00 91.25 393 GLY A C 1
ATOM 3016 O O . GLY A 1 393 ? -36.032 2.194 26.876 1.00 91.25 393 GLY A O 1
ATOM 3017 N N . ILE A 1 394 ? -35.804 4.430 27.107 1.00 93.94 394 ILE A N 1
ATOM 3018 C CA . ILE A 1 394 ? -35.983 4.473 28.558 1.00 93.94 394 ILE A CA 1
ATOM 3019 C C . ILE A 1 394 ? -37.445 4.164 28.899 1.00 93.94 394 ILE A C 1
ATOM 3021 O O . ILE A 1 394 ? -38.369 4.725 28.307 1.00 93.94 394 ILE A O 1
ATOM 3025 N N . ARG A 1 395 ? -37.650 3.254 29.858 1.00 92.69 395 ARG A N 1
ATOM 3026 C CA . ARG A 1 395 ? -38.975 2.812 30.340 1.00 92.69 395 ARG A CA 1
ATOM 3027 C C . ARG A 1 395 ? -39.160 2.986 31.852 1.00 92.69 395 ARG A C 1
ATOM 3029 O O . ARG A 1 395 ? -40.083 2.425 32.430 1.00 92.69 395 ARG A O 1
ATOM 3036 N N . PHE A 1 396 ? -38.274 3.751 32.482 1.00 94.56 396 PHE A N 1
ATOM 3037 C CA . PHE A 1 396 ? -38.248 4.017 33.917 1.00 94.56 396 PHE A CA 1
ATOM 3038 C C . PHE A 1 396 ? -38.304 5.531 34.181 1.00 94.56 396 PHE A C 1
ATOM 3040 O O . PHE A 1 396 ? -37.854 6.309 33.335 1.00 94.56 396 PHE A O 1
ATOM 3047 N N . PRO A 1 397 ? -38.846 5.983 35.326 1.00 95.12 397 PRO A N 1
ATOM 3048 C CA . PRO A 1 397 ? -38.980 7.407 35.619 1.00 95.12 397 PRO A CA 1
ATOM 3049 C C . PRO A 1 397 ? -37.611 8.096 35.822 1.00 95.12 397 PRO A C 1
ATOM 3051 O O . PRO A 1 397 ? -36.621 7.415 36.108 1.00 95.12 397 PRO A O 1
ATOM 3054 N N . PRO A 1 398 ? -37.538 9.436 35.691 1.00 96.94 398 PRO A N 1
ATOM 3055 C CA . PRO A 1 398 ? -36.344 10.239 35.946 1.00 96.94 398 PRO A CA 1
ATOM 3056 C C . PRO A 1 398 ? -35.641 9.872 37.252 1.00 96.94 398 PRO A C 1
ATOM 3058 O O . PRO A 1 398 ? -36.284 9.761 38.295 1.00 96.94 398 PRO A O 1
ATOM 3061 N N . THR A 1 399 ? -34.324 9.688 37.197 1.00 97.31 399 THR A N 1
ATOM 3062 C CA . THR A 1 399 ? -33.501 9.171 38.305 1.00 97.31 399 THR A CA 1
ATOM 3063 C C . THR A 1 399 ? -33.063 10.250 39.290 1.00 97.31 399 THR A C 1
ATOM 3065 O O . THR A 1 399 ? -32.697 9.925 40.416 1.00 97.31 399 THR A O 1
ATOM 3068 N N . TYR A 1 400 ? -33.158 11.518 38.889 1.00 97.12 400 TYR A N 1
ATOM 3069 C CA . TYR A 1 400 ? -32.840 12.714 39.666 1.00 97.12 400 TYR A CA 1
ATOM 3070 C C . TYR A 1 400 ? -34.040 13.681 39.641 1.00 97.12 400 TYR A C 1
ATOM 3072 O O . TYR A 1 400 ? -34.768 13.711 38.654 1.00 97.12 400 TYR A O 1
ATOM 3080 N N . ARG A 1 401 ? -34.315 14.515 40.651 1.00 94.50 401 ARG A N 1
ATOM 3081 C CA . ARG A 1 401 ? -33.729 14.563 41.999 1.00 94.50 401 ARG A CA 1
ATOM 3082 C C . ARG A 1 401 ? -34.758 14.105 43.022 1.00 94.50 401 ARG A C 1
ATOM 3084 O O . ARG A 1 401 ? -35.801 14.739 43.139 1.00 94.50 401 ARG A O 1
ATOM 3091 N N . PHE A 1 402 ? -34.457 13.066 43.786 1.00 94.94 402 PHE A N 1
ATOM 3092 C CA . PHE A 1 402 ? -35.328 12.578 44.852 1.00 94.94 402 PHE A CA 1
ATOM 3093 C C . PHE A 1 402 ? -35.073 13.281 46.185 1.00 94.94 402 PHE A C 1
ATOM 3095 O O . PHE A 1 402 ? -33.973 13.752 46.467 1.00 94.94 402 PHE A O 1
ATOM 3102 N N . GLU A 1 403 ? -36.087 13.294 47.045 1.00 93.88 403 GLU A N 1
ATOM 3103 C CA . GLU A 1 403 ? -35.854 13.461 48.478 1.00 93.88 403 GLU A CA 1
ATOM 3104 C C . GLU A 1 403 ? -35.086 12.237 49.006 1.00 93.88 403 GLU A C 1
ATOM 3106 O O . GLU A 1 403 ? -35.499 11.095 48.785 1.00 93.88 403 GLU A O 1
ATOM 3111 N N . ILE A 1 404 ? -33.976 12.454 49.720 1.00 92.62 404 ILE A N 1
ATOM 3112 C CA . ILE A 1 404 ? -33.220 11.365 50.362 1.00 92.62 404 ILE A CA 1
ATOM 3113 C C . ILE A 1 404 ? -34.143 10.637 51.350 1.00 92.62 404 ILE A C 1
ATOM 3115 O O . ILE A 1 404 ? -34.849 11.274 52.131 1.00 92.62 404 ILE A O 1
ATOM 3119 N N . GLY A 1 405 ? -34.153 9.302 51.306 1.00 91.25 405 GLY A N 1
ATOM 3120 C CA . GLY A 1 405 ? -35.112 8.478 52.051 1.00 91.25 405 GLY A CA 1
ATOM 3121 C C . GLY A 1 405 ? -36.444 8.218 51.328 1.00 91.25 405 GLY A C 1
ATOM 3122 O O . GLY A 1 405 ? -37.279 7.494 51.863 1.00 91.25 405 GLY A O 1
ATOM 3123 N N . SER A 1 406 ? -36.665 8.759 50.122 1.00 88.12 406 SER A N 1
ATOM 3124 C CA . SER A 1 406 ? -37.892 8.556 49.336 1.00 88.12 406 SER A CA 1
ATOM 3125 C C . SER A 1 406 ? -37.647 7.779 48.038 1.00 88.12 406 SER A C 1
ATOM 3127 O O . SER A 1 406 ? -36.620 7.947 47.378 1.00 88.12 406 SER A O 1
ATOM 3129 N N . HIS A 1 407 ? -38.612 6.940 47.652 1.00 86.19 407 HIS A N 1
ATOM 3130 C CA . HIS A 1 407 ? -38.645 6.232 46.362 1.00 86.19 407 HIS A CA 1
ATOM 3131 C C . HIS A 1 407 ? -39.621 6.858 45.349 1.00 86.19 407 HIS A C 1
ATOM 3133 O O . HIS A 1 407 ? -39.573 6.506 44.175 1.00 86.19 407 HIS A O 1
ATOM 3139 N N . HIS A 1 408 ? -40.506 7.766 45.786 1.00 85.81 408 HIS A N 1
ATOM 3140 C CA . HIS A 1 408 ? -41.591 8.324 44.961 1.00 85.81 408 HIS A CA 1
ATOM 3141 C C . HIS A 1 408 ? -41.684 9.860 44.972 1.00 85.81 408 HIS A C 1
ATOM 3143 O O . HIS A 1 408 ? -42.425 10.416 44.167 1.00 85.81 408 HIS A O 1
ATOM 3149 N N . ARG A 1 409 ? -40.963 10.567 45.859 1.00 89.56 409 ARG A N 1
ATOM 3150 C CA . ARG A 1 409 ? -40.997 12.043 45.926 1.00 89.56 409 ARG A CA 1
ATOM 3151 C C . ARG A 1 409 ? -39.737 12.669 45.350 1.00 89.56 409 ARG A C 1
ATOM 3153 O O . ARG A 1 409 ? -38.629 12.390 45.812 1.00 89.56 409 ARG A O 1
ATOM 3160 N N . TYR A 1 410 ? -39.945 13.552 44.381 1.00 92.94 410 TYR A N 1
ATOM 3161 C CA . TYR A 1 410 ? -38.926 14.442 43.840 1.00 92.94 410 TYR A CA 1
ATOM 3162 C C . TYR A 1 410 ? -38.772 15.693 44.718 1.00 92.94 410 TYR A C 1
ATOM 3164 O O . TYR A 1 410 ? -39.762 16.206 45.235 1.00 92.94 410 TYR A O 1
ATOM 3172 N N . ASP A 1 411 ? -37.546 16.203 44.858 1.00 90.31 411 ASP A N 1
ATOM 3173 C CA . ASP A 1 411 ? -37.269 17.477 45.535 1.00 90.31 411 ASP A CA 1
ATOM 3174 C C . ASP A 1 411 ? -37.862 18.638 44.711 1.00 90.31 411 ASP A C 1
ATOM 3176 O O . ASP A 1 411 ? -37.363 18.909 43.613 1.00 90.31 411 ASP A O 1
ATOM 3180 N N . PRO A 1 412 ? -38.865 19.385 45.217 1.00 86.88 412 PRO A N 1
ATOM 3181 C CA . PRO A 1 412 ? -39.535 20.443 44.456 1.00 86.88 412 PRO A CA 1
ATOM 3182 C C . PRO A 1 412 ? -38.607 21.605 44.063 1.00 86.88 412 PRO A C 1
ATOM 3184 O O . PRO A 1 412 ? -38.962 22.418 43.210 1.00 86.88 412 PRO A O 1
ATOM 3187 N N . LYS A 1 413 ? -37.398 21.698 44.638 1.00 87.38 413 LYS A N 1
ATOM 3188 C CA . LYS A 1 413 ? -36.378 22.696 44.268 1.00 87.38 413 LYS A CA 1
ATOM 3189 C C . LYS A 1 413 ? -35.675 22.375 42.944 1.00 87.38 413 LYS A C 1
ATOM 3191 O O . LYS A 1 413 ? -34.887 23.199 42.461 1.00 87.38 413 LYS A O 1
ATOM 3196 N N . ARG A 1 414 ? -35.887 21.186 42.366 1.00 87.44 414 ARG A N 1
ATOM 3197 C CA . ARG A 1 414 ? -35.254 20.735 41.119 1.00 87.44 414 ARG A CA 1
ATOM 3198 C C . ARG A 1 414 ? -36.260 20.044 40.198 1.00 87.44 414 ARG A C 1
ATOM 3200 O O . ARG A 1 414 ? -37.093 19.257 40.617 1.00 87.44 414 ARG A O 1
ATOM 3207 N N . VAL A 1 415 ? -36.138 20.333 38.906 1.00 93.00 415 VAL A N 1
ATOM 3208 C CA . VAL A 1 415 ? -36.898 19.654 37.850 1.00 93.00 415 VAL A CA 1
ATOM 3209 C C . VAL A 1 415 ? -36.363 18.220 37.691 1.00 93.00 415 VAL A C 1
ATOM 3211 O O . VAL A 1 415 ? -35.135 18.075 37.610 1.00 93.00 415 VAL A O 1
ATOM 3214 N N . PRO A 1 416 ? -37.224 17.182 37.635 1.00 96.38 416 PRO A N 1
ATOM 3215 C CA . PRO A 1 416 ? -36.775 15.810 37.421 1.00 96.38 416 PRO A CA 1
ATOM 3216 C C . PRO A 1 416 ? -36.043 15.617 36.081 1.00 96.38 416 PRO A C 1
ATOM 3218 O O . PRO A 1 416 ? -36.383 16.255 35.085 1.00 96.38 416 PRO A O 1
ATOM 3221 N N . ALA A 1 417 ? -35.034 14.745 36.048 1.00 96.81 417 ALA A N 1
ATOM 3222 C CA . ALA A 1 417 ? -34.215 14.456 34.870 1.00 96.81 417 ALA A CA 1
ATOM 3223 C C . ALA A 1 417 ? -33.634 13.028 34.872 1.00 96.81 417 ALA A C 1
ATOM 3225 O O . ALA A 1 417 ? -33.366 12.453 35.928 1.00 96.81 417 ALA A O 1
ATOM 3226 N N . TRP A 1 418 ? -33.386 12.482 33.677 1.00 97.94 418 TRP A N 1
ATOM 3227 C CA . TRP A 1 418 ? -32.553 11.291 33.475 1.00 97.94 418 TRP A CA 1
ATOM 3228 C C . TRP A 1 418 ? -31.080 11.703 33.362 1.00 97.94 418 TRP A C 1
ATOM 3230 O O . TRP A 1 418 ? -30.511 11.752 32.269 1.00 97.94 418 TRP A O 1
ATOM 3240 N N . CYS A 1 419 ? -30.491 12.040 34.510 1.00 98.06 419 CYS A N 1
ATOM 3241 C CA . CYS A 1 419 ? -29.071 12.373 34.630 1.00 98.06 419 CYS A CA 1
ATOM 3242 C C . CYS A 1 419 ? -28.181 11.132 34.438 1.00 98.06 419 CYS A C 1
ATOM 3244 O O . CYS A 1 419 ? -27.167 11.191 33.744 1.00 98.06 419 CYS A O 1
ATOM 3246 N N . ASP A 1 420 ? -28.591 10.010 35.033 1.00 98.62 420 ASP A N 1
ATOM 3247 C CA . ASP A 1 420 ? -27.848 8.752 35.087 1.00 98.62 420 ASP A CA 1
ATOM 3248 C C . ASP A 1 420 ? -28.167 7.898 33.849 1.00 98.62 420 ASP A C 1
ATOM 3250 O O . ASP A 1 420 ? -29.330 7.561 33.614 1.00 98.62 420 ASP A O 1
ATOM 3254 N N . ARG A 1 421 ? -27.162 7.579 33.020 1.00 98.50 421 ARG A N 1
ATOM 3255 C CA . ARG A 1 421 ? -27.367 6.930 31.705 1.00 98.50 421 ARG A CA 1
ATOM 3256 C C . ARG A 1 421 ? -26.340 5.837 31.428 1.00 98.50 421 ARG A C 1
ATOM 3258 O O . ARG A 1 421 ? -25.234 5.876 31.962 1.00 98.50 421 ARG A O 1
ATOM 3265 N N . VAL A 1 422 ? -26.696 4.898 30.548 1.00 98.44 422 VAL A N 1
ATOM 3266 C CA . VAL A 1 422 ? -25.800 3.876 29.988 1.00 98.44 422 VAL A CA 1
ATOM 3267 C C . VAL A 1 422 ? -26.019 3.765 28.476 1.00 98.44 422 VAL A C 1
ATOM 3269 O O . VAL A 1 422 ? -27.063 3.304 28.013 1.00 98.44 422 VAL A O 1
ATOM 3272 N N . LEU A 1 423 ? -25.010 4.176 27.713 1.00 98.00 423 LEU A N 1
ATOM 3273 C CA . LEU A 1 423 ? -24.949 4.148 26.255 1.00 98.00 423 LEU A CA 1
ATOM 3274 C C . LEU A 1 423 ? -23.849 3.192 25.788 1.00 98.00 423 LEU A C 1
ATOM 3276 O O . LEU A 1 423 ? -22.972 2.805 26.559 1.00 98.00 423 LEU A O 1
ATOM 3280 N N . TRP A 1 424 ? -23.854 2.851 24.504 1.00 97.31 424 TRP A N 1
ATOM 3281 C CA . TRP A 1 424 ? -22.806 2.038 23.894 1.00 97.31 424 TRP A CA 1
ATOM 3282 C C . TRP A 1 424 ? -22.510 2.444 22.448 1.00 97.31 424 TRP A C 1
ATOM 3284 O O . TRP A 1 424 ? -23.357 3.010 21.759 1.00 97.31 424 TRP A O 1
ATOM 3294 N N . TRP A 1 425 ? -21.308 2.137 21.975 1.00 95.56 425 TRP A N 1
ATOM 3295 C CA . TRP A 1 425 ? -20.871 2.316 20.593 1.00 95.56 425 TRP A CA 1
ATOM 3296 C C . TRP A 1 425 ? -20.083 1.088 20.128 1.00 95.56 425 TRP A C 1
ATOM 3298 O O . TRP A 1 425 ? -19.354 0.474 20.908 1.00 95.56 425 TRP A O 1
ATOM 3308 N N . SER A 1 426 ? -20.252 0.725 18.858 1.00 93.44 426 SER A N 1
ATOM 3309 C CA . SER A 1 426 ? -19.489 -0.323 18.177 1.00 93.44 426 SER A CA 1
ATOM 3310 C C . SER A 1 426 ? -19.576 -0.109 16.662 1.00 93.44 426 SER A C 1
ATOM 3312 O O . SER A 1 426 ? -20.661 0.247 16.180 1.00 93.44 426 SER A O 1
ATOM 3314 N N . PRO A 1 427 ? -18.501 -0.343 15.885 1.00 88.38 427 PRO A N 1
ATOM 3315 C CA . PRO A 1 427 ? -18.550 -0.233 14.430 1.00 88.38 427 PRO A CA 1
ATOM 3316 C C . PRO A 1 427 ? -19.358 -1.369 13.778 1.00 88.38 427 PRO A C 1
ATOM 3318 O O . PRO A 1 427 ? -19.827 -1.198 12.657 1.00 88.38 427 PRO A O 1
ATOM 3321 N N . TYR A 1 428 ? -19.576 -2.494 14.473 1.00 83.19 428 TYR A N 1
ATOM 3322 C CA . TYR A 1 428 ? -20.270 -3.679 13.941 1.00 83.19 428 TYR A CA 1
ATOM 3323 C C . TYR A 1 428 ? -21.802 -3.653 14.133 1.00 83.19 428 TYR A C 1
ATOM 3325 O O . TYR A 1 428 ? -22.494 -4.613 13.805 1.00 83.19 428 TYR A O 1
ATOM 3333 N N . GLY A 1 429 ? -22.363 -2.562 14.668 1.00 77.88 429 GLY A N 1
ATOM 3334 C CA . GLY A 1 429 ? -23.814 -2.400 14.813 1.00 77.88 429 GLY A CA 1
ATOM 3335 C C . GLY A 1 429 ? -24.450 -3.229 15.940 1.00 77.88 429 GLY A C 1
ATOM 3336 O O . GLY A 1 429 ? -23.837 -3.490 16.971 1.00 77.88 429 GLY A O 1
ATOM 3337 N N . THR A 1 430 ? -25.735 -3.561 15.782 1.00 80.56 430 THR A N 1
ATOM 3338 C CA . THR A 1 430 ? -26.591 -4.177 16.823 1.00 80.56 430 THR A CA 1
ATOM 3339 C C . THR A 1 430 ? -26.510 -5.694 16.914 1.00 80.56 430 THR A C 1
ATOM 3341 O O . THR A 1 430 ? -26.908 -6.264 17.927 1.00 80.56 430 THR A O 1
ATOM 3344 N N . ASP A 1 431 ? -25.977 -6.360 15.895 1.00 82.12 431 ASP A N 1
ATOM 3345 C CA . ASP A 1 431 ? -25.912 -7.825 15.880 1.00 82.12 431 ASP A CA 1
ATOM 3346 C C . ASP A 1 431 ? -24.840 -8.327 16.860 1.00 82.12 431 ASP A C 1
ATOM 3348 O O . ASP A 1 431 ? -25.002 -9.362 17.519 1.00 82.12 431 ASP A O 1
ATOM 3352 N N . TYR A 1 432 ? -23.793 -7.514 17.036 1.00 89.56 432 TYR A N 1
ATOM 3353 C CA . TYR A 1 432 ? -22.679 -7.741 17.951 1.00 89.56 432 TYR A CA 1
ATOM 3354 C C . TYR A 1 432 ? -22.905 -7.187 19.364 1.00 89.56 432 TYR A C 1
ATOM 3356 O O . TYR A 1 432 ? -22.281 -7.684 20.297 1.00 89.56 432 TYR A O 1
ATOM 3364 N N . VAL A 1 433 ? -23.792 -6.201 19.555 1.00 93.19 433 VAL A N 1
ATOM 3365 C CA . VAL A 1 433 ? -24.123 -5.648 20.882 1.00 93.19 433 VAL A CA 1
ATOM 3366 C C . VAL A 1 433 ? -25.631 -5.488 21.046 1.00 93.19 433 VAL A C 1
ATOM 3368 O O . VAL A 1 433 ? -26.260 -4.668 20.376 1.00 93.19 433 VAL A O 1
ATOM 3371 N N . ALA A 1 434 ? -26.202 -6.209 22.011 1.00 91.50 434 ALA A N 1
ATOM 3372 C CA . ALA A 1 434 ? -27.596 -6.055 22.417 1.00 91.50 434 ALA A CA 1
ATOM 3373 C C . ALA A 1 434 ? -27.701 -5.648 23.893 1.00 91.50 434 ALA A C 1
ATOM 3375 O O . ALA A 1 434 ? -27.216 -6.348 24.779 1.00 91.50 434 ALA A O 1
ATOM 3376 N N . GLN A 1 435 ? -28.377 -4.531 24.165 1.00 92.31 435 GLN A N 1
ATOM 3377 C CA . GLN A 1 435 ? -28.688 -4.066 25.520 1.00 92.31 435 GLN A CA 1
ATOM 3378 C C . GLN A 1 435 ? -29.933 -4.813 26.040 1.00 92.31 435 GLN A C 1
ATOM 3380 O O . GLN A 1 435 ? -31.068 -4.410 25.780 1.00 92.31 435 GLN A O 1
ATOM 3385 N N . LEU A 1 436 ? -29.713 -5.944 26.719 1.00 90.50 436 LEU A N 1
ATOM 3386 C CA . LEU A 1 436 ? -30.736 -6.906 27.153 1.00 90.50 436 LEU A CA 1
ATOM 3387 C C . LEU A 1 436 ? -31.665 -6.363 28.244 1.00 90.50 436 LEU A C 1
ATOM 3389 O O . LEU A 1 436 ? -32.862 -6.640 28.218 1.00 90.50 436 LEU A O 1
ATOM 3393 N N . THR A 1 437 ? -31.149 -5.555 29.173 1.00 91.88 437 THR A N 1
ATOM 3394 C CA . THR A 1 437 ? -31.928 -4.859 30.218 1.00 91.88 437 THR A CA 1
ATOM 3395 C C . THR A 1 437 ? -31.482 -3.401 30.313 1.00 91.88 437 THR A C 1
ATOM 3397 O O . THR A 1 437 ? -30.352 -3.079 29.952 1.00 91.88 437 THR A O 1
ATOM 3400 N N . TYR A 1 438 ? -32.374 -2.499 30.733 1.00 94.81 438 TYR A N 1
ATOM 3401 C CA . TYR A 1 438 ? -32.026 -1.111 31.063 1.00 94.81 438 TYR A CA 1
ATOM 3402 C C . TYR A 1 438 ? -33.080 -0.547 32.020 1.00 94.81 438 TYR A C 1
ATOM 3404 O O . TYR A 1 438 ? -34.227 -0.339 31.619 1.00 94.81 438 TYR A O 1
ATOM 3412 N N . GLN A 1 439 ? -32.720 -0.370 33.291 1.00 94.94 439 GLN A N 1
ATOM 3413 C CA . GLN A 1 439 ? -33.674 -0.078 34.369 1.00 94.94 439 GLN A CA 1
ATOM 3414 C C . GLN A 1 439 ? -33.057 0.772 35.483 1.00 94.94 439 GLN A C 1
ATOM 3416 O O . GLN A 1 439 ? -31.842 0.751 35.683 1.00 94.94 439 GLN A O 1
ATOM 3421 N N . SER A 1 440 ? -33.900 1.491 36.227 1.00 95.56 440 SER A N 1
ATOM 3422 C CA . SER A 1 440 ? -33.515 2.177 37.463 1.00 95.56 440 SER A CA 1
ATOM 3423 C C . SER A 1 440 ? -34.035 1.450 38.702 1.00 95.56 440 SER A C 1
ATOM 3425 O O . SER A 1 440 ? -34.962 0.643 38.629 1.00 95.56 440 SER A O 1
ATOM 3427 N N . HIS A 1 441 ? -33.425 1.751 39.847 1.00 95.75 441 HIS A N 1
ATOM 3428 C CA . HIS A 1 441 ? -33.585 1.000 41.093 1.00 95.75 441 HIS A CA 1
ATOM 3429 C C . HIS A 1 441 ? -34.121 1.892 42.224 1.00 95.75 441 HIS A C 1
ATOM 3431 O O . HIS A 1 441 ? -33.379 2.275 43.133 1.00 95.75 441 HIS A O 1
ATOM 3437 N N . PRO A 1 442 ? -35.413 2.278 42.183 1.00 93.31 442 PRO A N 1
ATOM 3438 C CA . PRO A 1 442 ? -35.988 3.272 43.095 1.00 93.31 442 PRO A CA 1
ATOM 3439 C C . PRO A 1 442 ? -36.045 2.823 44.562 1.00 93.31 442 PRO A C 1
ATOM 3441 O O . PRO A 1 442 ? -36.145 3.678 45.441 1.00 93.31 442 PRO A O 1
ATOM 3444 N N . ALA A 1 443 ? -35.939 1.515 44.830 1.00 93.31 443 ALA A N 1
ATOM 3445 C CA . ALA A 1 443 ? -35.878 0.935 46.173 1.00 93.31 443 ALA A CA 1
ATOM 3446 C C . ALA A 1 443 ? -34.653 1.393 46.989 1.00 93.31 443 ALA A C 1
ATOM 3448 O O . ALA A 1 443 ? -34.657 1.279 48.211 1.00 93.31 443 ALA A O 1
ATOM 3449 N N . LEU A 1 444 ? -33.617 1.927 46.334 1.00 94.69 444 LEU A N 1
ATOM 3450 C CA . LEU A 1 444 ? -32.396 2.396 46.978 1.00 94.69 444 LEU A CA 1
ATOM 3451 C C . LEU A 1 444 ? -32.513 3.896 47.318 1.00 94.69 444 LEU A C 1
ATOM 3453 O O . LEU A 1 444 ? -32.765 4.743 46.457 1.00 94.69 444 LEU A O 1
ATOM 3457 N N . LEU A 1 445 ? -32.381 4.231 48.609 1.00 95.81 445 LEU A N 1
ATOM 3458 C CA . LEU A 1 445 ? -32.885 5.494 49.178 1.00 95.81 445 LEU A CA 1
ATOM 3459 C C . LEU A 1 445 ? -31.814 6.463 49.702 1.00 95.81 445 LEU A C 1
ATOM 3461 O O . LEU A 1 445 ? -32.142 7.621 49.964 1.00 95.81 445 LEU A O 1
ATOM 3465 N N . ILE A 1 446 ? -30.562 6.020 49.869 1.00 95.69 446 ILE A N 1
ATOM 3466 C CA . ILE A 1 446 ? -29.498 6.825 50.507 1.00 95.69 446 ILE A CA 1
ATOM 3467 C C . ILE A 1 446 ? -29.087 8.079 49.719 1.00 95.69 446 ILE A C 1
ATOM 3469 O O . ILE A 1 446 ? -28.583 9.027 50.318 1.00 95.69 446 ILE A O 1
ATOM 3473 N N . SER A 1 447 ? -29.308 8.093 48.402 1.00 96.50 447 SER A N 1
ATOM 3474 C CA . SER A 1 447 ? -28.959 9.194 47.498 1.00 96.50 447 SER A CA 1
ATOM 3475 C C . SER A 1 447 ? -30.214 9.873 46.935 1.00 96.50 447 SER A C 1
ATOM 3477 O O . SER A 1 447 ? -31.296 9.280 46.867 1.00 96.50 447 SER A O 1
ATOM 3479 N N . ASP A 1 448 ? -30.055 11.127 46.511 1.00 95.81 448 ASP A N 1
ATOM 3480 C CA . ASP A 1 448 ? -31.030 11.878 45.715 1.00 95.81 448 ASP A CA 1
ATOM 3481 C C . ASP A 1 448 ? -31.006 11.496 44.219 1.00 95.81 448 ASP A C 1
ATOM 3483 O O . ASP A 1 448 ? -31.867 11.949 43.460 1.00 95.81 448 ASP A O 1
ATOM 3487 N N . HIS A 1 449 ? -30.090 10.609 43.816 1.00 97.88 449 HIS A N 1
ATOM 3488 C CA . HIS A 1 449 ? -30.142 9.843 42.569 1.00 97.88 449 HIS A CA 1
ATOM 3489 C C . HIS A 1 449 ? -30.544 8.382 42.811 1.00 97.88 449 HIS A C 1
ATOM 3491 O O . HIS A 1 449 ? -30.192 7.781 43.834 1.00 97.88 449 HIS A O 1
ATOM 3497 N N . LYS A 1 450 ? -31.223 7.772 41.832 1.00 97.25 450 LYS A N 1
ATOM 3498 C CA . LYS A 1 450 ? -31.478 6.322 41.796 1.00 97.25 450 LYS A CA 1
ATOM 3499 C C . LYS A 1 450 ? -30.448 5.603 40.920 1.00 97.25 450 LYS A C 1
ATOM 3501 O O . LYS A 1 450 ? -30.194 6.082 39.816 1.00 97.25 450 LYS A O 1
ATOM 3506 N N . PRO A 1 451 ? -29.889 4.462 41.369 1.00 97.69 451 PRO A N 1
ATOM 3507 C CA . PRO A 1 451 ? -28.973 3.682 40.551 1.00 97.69 451 PRO A CA 1
ATOM 3508 C C . PRO A 1 451 ? -29.660 3.215 39.269 1.00 97.69 451 PRO A C 1
ATOM 3510 O O . PRO A 1 451 ? -30.860 2.926 39.258 1.00 97.69 451 PRO A O 1
ATOM 3513 N N . VAL A 1 452 ? -28.874 3.091 38.207 1.00 98.06 452 VAL A N 1
ATOM 3514 C CA . VAL A 1 452 ? -29.280 2.535 36.914 1.00 98.06 452 VAL A CA 1
ATOM 3515 C C . VAL A 1 452 ? -28.434 1.300 36.635 1.00 98.06 452 VAL A C 1
ATOM 3517 O O . VAL A 1 452 ? -27.253 1.264 36.987 1.00 98.06 452 VAL A O 1
ATOM 3520 N N . SER A 1 453 ? -29.018 0.275 36.018 1.00 97.19 453 SER A N 1
ATOM 3521 C CA . SER A 1 453 ? -28.283 -0.887 35.516 1.00 97.19 453 SER A CA 1
ATOM 3522 C C . SER A 1 453 ? -28.658 -1.232 34.081 1.00 97.19 453 SER A C 1
ATOM 3524 O O . SER A 1 453 ? -29.743 -0.905 33.592 1.00 97.19 453 SER A O 1
ATOM 3526 N N . SER A 1 454 ? -27.735 -1.910 33.408 1.00 95.88 454 SER A N 1
ATOM 3527 C CA . SER A 1 454 ? -27.865 -2.360 32.032 1.00 95.88 454 SER A CA 1
ATOM 3528 C C . SER A 1 454 ? -27.062 -3.639 31.819 1.00 95.88 454 SER A C 1
ATOM 3530 O O . SER A 1 454 ? -25.841 -3.639 31.995 1.00 95.88 454 SER A O 1
ATOM 3532 N N . LEU A 1 455 ? -27.733 -4.718 31.415 1.00 95.00 455 LEU A N 1
ATOM 3533 C CA . LEU A 1 455 ? -27.098 -5.962 30.984 1.00 95.00 455 LEU A CA 1
ATOM 3534 C C . LEU A 1 455 ? -26.907 -5.946 29.465 1.00 95.00 455 LEU A C 1
ATOM 3536 O O . LEU A 1 455 ? -27.855 -5.693 28.724 1.00 95.00 455 LEU A O 1
ATOM 3540 N N . PHE A 1 456 ? -25.705 -6.263 28.996 1.00 94.44 456 PHE A N 1
ATOM 3541 C CA . PHE A 1 456 ? -25.370 -6.376 27.578 1.00 94.44 456 PHE A CA 1
ATOM 3542 C C . PHE A 1 456 ? -25.058 -7.818 27.185 1.00 94.44 456 PHE A C 1
ATOM 3544 O O . PHE A 1 456 ? -24.392 -8.519 27.937 1.00 94.44 456 PHE A O 1
ATOM 3551 N N . ARG A 1 457 ? -25.469 -8.222 25.979 1.00 93.62 457 ARG A N 1
ATOM 3552 C CA . ARG A 1 457 ? -24.874 -9.327 25.212 1.00 93.62 457 ARG A CA 1
ATOM 3553 C C . ARG A 1 457 ? -23.862 -8.719 24.244 1.00 93.62 457 ARG A C 1
ATOM 3555 O O . ARG A 1 457 ? -24.262 -7.882 23.434 1.00 93.62 457 ARG A O 1
ATOM 3562 N N . ILE A 1 458 ? -22.598 -9.128 24.316 1.00 95.06 458 ILE A N 1
ATOM 3563 C CA . ILE A 1 458 ? -21.516 -8.666 23.432 1.00 95.06 458 ILE A CA 1
ATOM 3564 C C . ILE A 1 458 ? -20.895 -9.871 22.727 1.00 95.06 458 ILE A C 1
ATOM 3566 O O . ILE A 1 458 ? -20.460 -10.809 23.384 1.00 95.06 458 ILE A O 1
ATOM 3570 N N . ARG A 1 459 ? -20.831 -9.846 21.396 1.00 94.25 459 ARG A N 1
ATOM 3571 C CA . ARG A 1 459 ? -20.214 -10.897 20.580 1.00 94.25 459 ARG A CA 1
ATOM 3572 C C . ARG A 1 459 ? -18.709 -10.665 20.447 1.00 94.25 459 ARG A C 1
ATOM 3574 O O . ARG A 1 459 ? -18.267 -9.797 19.701 1.00 94.25 459 ARG A O 1
ATOM 3581 N N . THR A 1 460 ? -17.914 -11.449 21.155 1.00 94.00 460 THR A N 1
ATOM 3582 C CA . THR A 1 460 ? -16.445 -11.369 21.149 1.00 94.00 460 THR A CA 1
ATOM 3583 C C . THR A 1 460 ? -15.824 -12.343 20.151 1.00 94.00 460 THR A C 1
ATOM 3585 O O . THR A 1 460 ? -16.397 -13.399 19.882 1.00 94.00 460 THR A O 1
ATOM 3588 N N . ARG A 1 461 ? -14.660 -11.990 19.593 1.00 93.56 461 ARG A N 1
ATOM 3589 C CA . ARG A 1 461 ? -13.866 -12.857 18.707 1.00 93.56 461 ARG A CA 1
ATOM 3590 C C . ARG A 1 461 ? -12.893 -13.731 19.496 1.00 93.56 461 ARG A C 1
ATOM 3592 O O . ARG A 1 461 ? -12.285 -13.253 20.450 1.00 93.56 461 ARG A O 1
ATOM 3599 N N . ALA A 1 462 ? -12.692 -14.963 19.042 1.00 92.75 462 ALA A N 1
ATOM 3600 C CA . ALA A 1 462 ? -11.564 -15.821 19.391 1.00 92.75 462 ALA A CA 1
ATOM 3601 C C . ALA A 1 462 ? -10.822 -16.203 18.104 1.00 92.75 462 ALA A C 1
ATOM 3603 O O . ALA A 1 462 ? -11.358 -16.917 17.260 1.00 92.75 462 ALA A O 1
ATOM 3604 N N . ILE A 1 463 ? -9.600 -15.707 17.934 1.00 92.06 463 ILE A N 1
ATOM 3605 C CA . ILE A 1 463 ? -8.807 -15.912 16.722 1.00 92.06 463 ILE A CA 1
ATOM 3606 C C . ILE A 1 463 ? -7.956 -17.174 16.884 1.00 92.06 463 ILE A C 1
ATOM 3608 O O . ILE A 1 463 ? -7.049 -17.236 17.718 1.00 92.06 463 ILE A O 1
ATOM 3612 N N . ARG A 1 464 ? -8.187 -18.171 16.027 1.00 93.38 464 ARG A N 1
ATOM 3613 C CA . ARG A 1 464 ? -7.377 -19.390 15.923 1.00 93.38 464 ARG A CA 1
ATOM 3614 C C . ARG A 1 464 ? -6.055 -19.059 15.227 1.00 93.38 464 ARG A C 1
ATOM 3616 O O . ARG A 1 464 ? -5.891 -19.214 14.020 1.00 93.38 464 ARG A O 1
ATOM 3623 N N . ARG A 1 465 ? -5.090 -18.572 16.016 1.00 89.75 465 ARG A N 1
ATOM 3624 C CA . ARG A 1 465 ? -3.796 -18.027 15.552 1.00 89.75 465 ARG A CA 1
ATOM 3625 C C . ARG A 1 465 ? -3.011 -18.954 14.615 1.00 89.75 465 ARG A C 1
ATOM 3627 O O . ARG A 1 465 ? -2.349 -18.458 13.710 1.00 89.75 465 ARG A O 1
ATOM 3634 N N . ALA A 1 466 ? -3.110 -20.273 14.790 1.00 92.25 466 ALA A N 1
ATOM 3635 C CA . ALA A 1 466 ? -2.478 -21.244 13.896 1.00 92.25 466 ALA A CA 1
ATOM 3636 C C . ALA A 1 466 ? -3.073 -21.209 12.473 1.00 92.25 466 ALA A C 1
ATOM 3638 O O . ALA A 1 466 ? -2.331 -21.130 11.499 1.00 92.25 466 ALA A O 1
ATOM 3639 N N . GLU A 1 467 ? -4.402 -21.196 12.345 1.00 93.12 467 GLU A N 1
ATOM 3640 C CA . GLU A 1 467 ? -5.095 -21.099 11.051 1.00 93.12 467 GLU A CA 1
ATOM 3641 C C . GLU A 1 467 ? -4.901 -19.720 10.415 1.00 93.12 467 GLU A C 1
ATOM 3643 O O . GLU A 1 467 ? -4.615 -19.627 9.222 1.00 93.12 467 GLU A O 1
ATOM 3648 N N . GLN A 1 468 ? -4.946 -18.657 11.228 1.00 93.38 468 GLN A N 1
ATOM 3649 C CA . GLN A 1 468 ? -4.626 -17.297 10.794 1.00 93.38 468 GLN A CA 1
ATOM 3650 C C . GLN A 1 468 ? -3.225 -17.228 10.157 1.00 93.38 468 GLN A C 1
ATOM 3652 O O . GLN A 1 468 ? -3.059 -16.640 9.090 1.00 93.38 468 GLN A O 1
ATOM 3657 N N . ALA A 1 469 ? -2.221 -17.855 10.782 1.00 91.12 469 ALA A N 1
ATOM 3658 C CA . ALA A 1 469 ? -0.860 -17.910 10.253 1.00 91.12 469 ALA A CA 1
ATOM 3659 C C . ALA A 1 469 ? -0.765 -18.733 8.956 1.00 91.12 469 ALA A C 1
ATOM 3661 O O . ALA A 1 469 ? -0.084 -18.312 8.023 1.00 91.12 469 ALA A O 1
ATOM 3662 N N . VAL A 1 470 ? -1.476 -19.865 8.857 1.00 94.31 470 VAL A N 1
ATOM 3663 C CA . VAL A 1 470 ? -1.523 -20.680 7.628 1.00 94.31 470 VAL A CA 1
ATOM 3664 C C . VAL A 1 470 ? -2.092 -19.881 6.453 1.00 94.31 470 VAL A C 1
ATOM 3666 O O . VAL A 1 470 ? -1.475 -19.875 5.387 1.00 94.31 470 VAL A O 1
ATOM 3669 N N . ILE A 1 471 ? -3.210 -19.176 6.652 1.00 92.50 471 ILE A N 1
ATOM 3670 C CA . ILE A 1 471 ? -3.854 -18.351 5.617 1.00 92.50 471 ILE A CA 1
ATOM 3671 C C . ILE A 1 471 ? -2.959 -17.164 5.239 1.00 92.50 471 ILE A C 1
ATOM 3673 O O . ILE A 1 471 ? -2.719 -16.931 4.057 1.00 92.50 471 ILE A O 1
ATOM 3677 N N . HIS A 1 472 ? -2.361 -16.477 6.214 1.00 91.19 472 HIS A N 1
ATOM 3678 C CA . HIS A 1 472 ? -1.406 -15.396 5.952 1.00 91.19 472 HIS A CA 1
ATOM 3679 C C . HIS A 1 472 ? -0.195 -15.876 5.127 1.00 91.19 472 HIS A C 1
ATOM 3681 O O . HIS A 1 472 ? 0.207 -15.238 4.155 1.00 91.19 472 HIS A O 1
ATOM 3687 N N . SER A 1 473 ? 0.363 -17.046 5.455 1.00 91.31 473 SER A N 1
ATOM 3688 C CA . SER A 1 473 ? 1.438 -17.668 4.674 1.00 91.31 473 SER A CA 1
ATOM 3689 C C . SER A 1 473 ? 0.983 -18.217 3.317 1.00 91.31 473 SER A C 1
ATOM 3691 O O . SER A 1 473 ? 1.835 -18.475 2.471 1.00 91.31 473 SER A O 1
ATOM 3693 N N . GLN A 1 474 ? -0.310 -18.454 3.080 1.00 92.31 474 GLN A N 1
ATOM 3694 C CA . GLN A 1 474 ? -0.843 -18.744 1.740 1.00 92.31 474 GLN A CA 1
ATOM 3695 C C . GLN A 1 474 ? -0.911 -17.459 0.909 1.00 92.31 474 GLN A C 1
ATOM 3697 O O . GLN A 1 474 ? -0.319 -17.425 -0.164 1.00 92.31 474 GLN A O 1
ATOM 3702 N N . LEU A 1 475 ? -1.496 -16.386 1.452 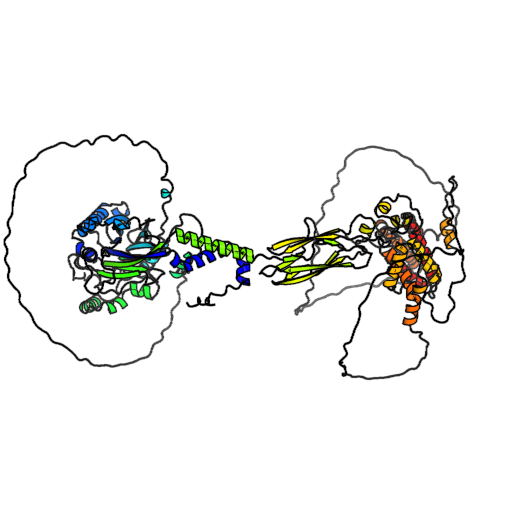1.00 90.94 475 LEU A N 1
ATOM 3703 C CA . LEU A 1 475 ? -1.598 -15.075 0.798 1.00 90.94 475 LEU A CA 1
ATOM 3704 C C . LEU A 1 475 ? -0.238 -14.495 0.397 1.00 90.94 475 LEU A C 1
ATOM 3706 O O . LEU A 1 475 ? -0.088 -14.015 -0.721 1.00 90.94 475 LEU A O 1
ATOM 3710 N N . LEU A 1 476 ? 0.777 -14.598 1.263 1.00 88.31 476 LEU A N 1
ATOM 3711 C CA . LEU A 1 476 ? 2.147 -14.199 0.917 1.00 88.31 476 LEU A CA 1
ATOM 3712 C C . LEU A 1 476 ? 2.689 -14.974 -0.294 1.00 88.31 476 LEU A C 1
ATOM 3714 O O . LEU A 1 476 ? 3.255 -14.374 -1.198 1.00 88.31 476 LEU A O 1
ATOM 3718 N N . ARG A 1 477 ? 2.466 -16.294 -0.358 1.00 89.00 477 ARG A N 1
ATOM 3719 C CA . ARG A 1 477 ? 2.902 -17.125 -1.496 1.00 89.00 477 ARG A CA 1
ATOM 3720 C C . ARG A 1 477 ? 2.098 -16.855 -2.769 1.00 89.00 477 ARG A C 1
ATOM 3722 O O . ARG A 1 477 ? 2.651 -16.975 -3.858 1.00 89.00 477 ARG A O 1
ATOM 3729 N N . GLU A 1 478 ? 0.816 -16.515 -2.646 1.00 87.94 478 GLU A N 1
ATOM 3730 C CA . GLU A 1 478 ? -0.028 -16.070 -3.762 1.00 87.94 478 GLU A CA 1
ATOM 3731 C C . GLU A 1 478 ? 0.494 -14.739 -4.333 1.00 87.94 478 GLU A C 1
ATOM 3733 O O . GLU A 1 478 ? 0.664 -14.627 -5.548 1.00 87.94 478 GLU A O 1
ATOM 3738 N N . LEU A 1 479 ? 0.852 -13.786 -3.465 1.00 85.88 479 LEU A N 1
ATOM 3739 C CA . LEU A 1 479 ? 1.429 -12.492 -3.836 1.00 85.88 479 LEU A CA 1
ATOM 3740 C C . LEU A 1 479 ? 2.825 -12.627 -4.466 1.00 85.88 479 LEU A C 1
ATOM 3742 O O . LEU A 1 479 ? 3.043 -12.129 -5.568 1.00 85.88 479 LEU A O 1
ATOM 3746 N N . ASP A 1 480 ? 3.741 -13.368 -3.832 1.00 84.38 480 ASP A N 1
ATOM 3747 C CA . ASP A 1 480 ? 5.083 -13.642 -4.368 1.00 84.38 480 ASP A CA 1
ATOM 3748 C C . ASP A 1 480 ? 5.004 -14.319 -5.746 1.00 84.38 480 ASP A C 1
ATOM 3750 O O . ASP A 1 480 ? 5.786 -14.021 -6.653 1.00 84.38 480 ASP A O 1
ATOM 3754 N N . LYS A 1 481 ? 4.047 -15.238 -5.936 1.00 84.62 481 LYS A N 1
ATOM 3755 C CA . LYS A 1 481 ? 3.806 -15.874 -7.234 1.00 84.62 481 LYS A CA 1
ATOM 3756 C C . LYS A 1 481 ? 3.319 -14.853 -8.264 1.00 84.62 481 LYS A C 1
ATOM 3758 O O . LYS A 1 481 ? 3.853 -14.837 -9.370 1.00 84.62 481 LYS A O 1
ATOM 3763 N N . PHE A 1 482 ? 2.342 -14.017 -7.915 1.00 82.88 482 PHE A N 1
ATOM 3764 C CA . PHE A 1 482 ? 1.808 -12.984 -8.804 1.00 82.88 482 PHE A CA 1
ATOM 3765 C C . PHE A 1 482 ? 2.898 -11.990 -9.237 1.00 82.88 482 PHE A C 1
ATOM 3767 O O . PHE A 1 482 ? 3.046 -11.727 -10.426 1.00 82.88 482 PHE A O 1
ATOM 3774 N N . GLU A 1 483 ? 3.739 -11.523 -8.311 1.00 82.00 483 GLU A N 1
ATOM 3775 C CA . GLU A 1 483 ? 4.865 -10.629 -8.619 1.00 82.00 483 GLU A CA 1
ATOM 3776 C C . GLU A 1 483 ? 5.874 -11.253 -9.590 1.00 82.00 483 GLU A C 1
ATOM 3778 O O . GLU A 1 483 ? 6.320 -10.594 -10.530 1.00 82.00 483 GLU A O 1
ATOM 3783 N N . ASN A 1 484 ? 6.202 -12.536 -9.410 1.00 81.94 484 ASN A N 1
ATOM 3784 C CA . ASN A 1 484 ? 7.075 -13.255 -10.338 1.00 81.94 484 ASN A CA 1
ATOM 3785 C C . ASN A 1 484 ? 6.419 -13.467 -11.716 1.00 81.94 484 ASN A C 1
ATOM 3787 O O . ASN A 1 484 ? 7.099 -13.364 -12.735 1.00 81.94 484 ASN A O 1
ATOM 3791 N N . GLU A 1 485 ? 5.108 -13.729 -11.772 1.00 80.12 485 GLU A N 1
ATOM 3792 C CA . GLU A 1 485 ? 4.354 -13.859 -13.029 1.00 80.12 485 GLU A CA 1
ATOM 3793 C C . GLU A 1 485 ? 4.192 -12.516 -13.772 1.00 80.12 485 GLU A C 1
ATOM 3795 O O . GLU A 1 485 ? 4.086 -12.506 -15.001 1.00 80.12 485 GLU A O 1
ATOM 3800 N N . CYS A 1 486 ? 4.228 -11.393 -13.048 1.00 80.50 486 CYS A N 1
ATOM 3801 C CA . CYS A 1 486 ? 4.162 -10.029 -13.578 1.00 80.50 486 CYS A CA 1
ATOM 3802 C C . CYS A 1 486 ? 5.531 -9.406 -13.912 1.00 80.50 486 CYS A C 1
ATOM 3804 O O . CYS A 1 486 ? 5.582 -8.238 -14.292 1.00 80.50 486 CYS A O 1
ATOM 3806 N N . LYS A 1 487 ? 6.646 -10.143 -13.811 1.00 84.62 487 LYS A N 1
ATOM 3807 C CA . LYS A 1 487 ? 7.972 -9.603 -14.148 1.00 84.62 487 LYS A CA 1
ATOM 3808 C C . LYS A 1 487 ? 8.181 -9.497 -15.676 1.00 84.62 487 LYS A C 1
ATOM 3810 O O . LYS A 1 487 ? 8.096 -10.524 -16.361 1.00 84.62 487 LYS A O 1
ATOM 3815 N N . PRO A 1 488 ? 8.535 -8.314 -16.227 1.00 88.44 488 PRO A N 1
ATOM 3816 C CA . PRO A 1 488 ? 8.839 -8.147 -17.650 1.00 88.44 488 PRO A CA 1
ATOM 3817 C C . PRO A 1 488 ? 9.929 -9.119 -18.120 1.00 88.44 488 PRO A C 1
ATOM 3819 O O . PRO A 1 488 ? 11.053 -9.114 -17.614 1.00 88.44 488 PRO A O 1
ATOM 3822 N N . THR A 1 489 ? 9.580 -9.980 -19.080 1.00 90.88 489 THR A N 1
ATOM 3823 C CA . THR A 1 489 ? 10.429 -11.086 -19.544 1.00 90.88 489 THR A CA 1
ATOM 3824 C C . THR A 1 489 ? 10.332 -11.214 -21.058 1.00 90.88 489 THR A C 1
ATOM 3826 O O . THR A 1 489 ? 9.239 -11.294 -21.613 1.00 90.88 489 THR A O 1
ATOM 3829 N N . ALA A 1 490 ? 11.478 -11.271 -21.730 1.00 94.38 490 ALA A N 1
ATOM 3830 C CA . ALA A 1 490 ? 11.553 -11.400 -23.178 1.00 94.38 490 ALA A CA 1
ATOM 3831 C C . ALA A 1 490 ? 12.617 -12.420 -23.594 1.00 94.38 490 ALA A C 1
ATOM 3833 O O . ALA A 1 490 ? 13.376 -12.934 -22.771 1.00 94.38 490 ALA A O 1
ATOM 3834 N N . LYS A 1 491 ? 12.684 -12.695 -24.892 1.00 96.19 491 LYS A N 1
ATOM 3835 C CA . LYS A 1 491 ? 13.703 -13.528 -25.519 1.00 96.19 491 LYS A CA 1
ATOM 3836 C C . LYS A 1 491 ? 14.219 -12.832 -26.776 1.00 96.19 491 LYS A C 1
ATOM 3838 O O . LYS A 1 491 ? 13.422 -12.346 -27.573 1.00 96.19 491 LYS A O 1
ATOM 3843 N N . LEU A 1 492 ? 15.537 -12.820 -26.957 1.00 96.88 492 LEU A N 1
ATOM 3844 C CA . LEU A 1 492 ? 16.169 -12.440 -28.220 1.00 96.88 492 LEU A CA 1
ATOM 3845 C C . LEU A 1 492 ? 16.359 -13.676 -29.109 1.00 96.88 492 LEU A C 1
ATOM 3847 O O . LEU A 1 492 ? 16.603 -14.774 -28.599 1.00 96.88 492 LEU A O 1
ATOM 3851 N N . SER A 1 493 ? 16.256 -13.503 -30.427 1.00 97.00 493 SER A N 1
ATOM 3852 C CA . SER A 1 493 ? 16.599 -14.551 -31.399 1.00 97.00 493 SER A CA 1
ATOM 3853 C C . SER A 1 493 ? 18.098 -14.843 -31.432 1.00 97.00 493 SER A C 1
ATOM 3855 O O . SER A 1 493 ? 18.480 -15.995 -31.601 1.00 97.00 493 SER A O 1
ATOM 3857 N N . ASP A 1 494 ? 18.916 -13.804 -31.257 1.00 94.94 494 ASP A N 1
ATOM 3858 C CA . ASP A 1 494 ? 20.375 -13.861 -31.260 1.00 94.94 494 ASP A CA 1
ATOM 3859 C C . ASP A 1 494 ? 20.954 -12.784 -30.323 1.00 94.94 494 ASP A C 1
ATOM 3861 O O . ASP A 1 494 ? 20.287 -11.800 -29.994 1.00 94.94 494 ASP A O 1
ATOM 3865 N N . THR A 1 495 ? 22.196 -12.977 -29.895 1.00 95.50 495 THR A N 1
ATOM 3866 C CA . THR A 1 495 ? 23.001 -12.035 -29.104 1.00 95.50 495 THR A CA 1
ATOM 3867 C C . THR A 1 495 ? 24.387 -11.789 -29.707 1.00 95.50 495 THR A C 1
ATOM 3869 O O . THR A 1 495 ? 25.139 -10.989 -29.157 1.00 95.50 495 THR A O 1
ATOM 3872 N N . GLN A 1 496 ? 24.746 -12.458 -30.808 1.00 96.75 496 GLN A N 1
ATOM 3873 C CA . GLN A 1 496 ? 26.026 -12.289 -31.497 1.00 96.75 496 GLN A CA 1
ATOM 3874 C C . GLN A 1 496 ? 25.777 -11.957 -32.970 1.00 96.75 496 GLN A C 1
ATOM 3876 O O . GLN A 1 496 ? 25.301 -12.786 -33.737 1.00 96.75 496 GLN A O 1
ATOM 3881 N N . LEU A 1 497 ? 26.083 -10.725 -33.374 1.00 96.50 497 LEU A N 1
ATOM 3882 C CA . LEU A 1 497 ? 25.854 -10.249 -34.734 1.00 96.50 497 LEU A CA 1
ATOM 3883 C C . LEU A 1 497 ? 27.172 -10.129 -35.489 1.00 96.50 497 LEU A C 1
ATOM 3885 O O . LEU A 1 497 ? 27.937 -9.196 -35.250 1.00 96.50 497 LEU A O 1
ATOM 3889 N N . ASP A 1 498 ? 27.394 -11.049 -36.426 1.00 95.69 498 ASP A N 1
ATOM 3890 C CA . ASP A 1 498 ? 28.488 -10.968 -37.390 1.00 95.69 498 ASP A CA 1
ATOM 3891 C C . ASP A 1 498 ? 28.003 -10.367 -38.720 1.00 95.69 498 ASP A C 1
ATOM 3893 O O . ASP A 1 498 ? 27.098 -10.881 -39.397 1.00 95.69 498 ASP A O 1
ATOM 3897 N N . PHE A 1 499 ? 28.601 -9.241 -39.089 1.00 96.00 499 PHE A N 1
ATOM 3898 C CA . PHE A 1 499 ? 28.312 -8.521 -40.324 1.00 96.00 499 PHE A CA 1
ATOM 3899 C C . PHE A 1 499 ? 29.142 -9.028 -41.511 1.00 96.00 499 PHE A C 1
ATOM 3901 O O . PHE A 1 499 ? 28.768 -8.773 -42.655 1.00 96.00 499 PHE A O 1
ATOM 3908 N N . GLY A 1 500 ? 30.192 -9.820 -41.274 1.00 94.12 500 GLY A N 1
ATOM 3909 C CA . GLY A 1 500 ? 31.118 -10.272 -42.307 1.00 94.12 500 GLY A CA 1
ATOM 3910 C C . GLY A 1 500 ? 31.936 -9.107 -42.882 1.00 94.12 500 GLY A C 1
ATOM 3911 O O . GLY A 1 500 ? 32.258 -8.177 -42.138 1.00 94.12 500 GLY A O 1
ATOM 3912 N N . PRO A 1 501 ? 32.312 -9.139 -44.176 1.00 92.62 501 PRO A N 1
ATOM 3913 C CA . PRO A 1 501 ? 33.047 -8.047 -44.806 1.00 92.62 501 PRO A CA 1
ATOM 3914 C C . PRO A 1 501 ? 32.187 -6.778 -44.908 1.00 92.62 501 PRO A C 1
ATOM 3916 O O . PRO A 1 501 ? 31.092 -6.801 -45.471 1.00 92.62 501 PRO A O 1
ATOM 3919 N N . VAL A 1 502 ? 32.710 -5.665 -44.396 1.00 93.75 502 VAL A N 1
ATOM 3920 C CA . VAL A 1 502 ? 32.097 -4.333 -44.455 1.00 93.75 502 VAL A CA 1
ATOM 3921 C C . VAL A 1 502 ? 32.987 -3.418 -45.289 1.00 93.75 502 VAL A C 1
ATOM 3923 O O . VAL A 1 502 ? 34.170 -3.256 -44.997 1.00 93.75 502 VAL A O 1
ATOM 3926 N N . GLU A 1 503 ? 32.406 -2.804 -46.315 1.00 91.44 503 GLU A N 1
ATOM 3927 C CA . GLU A 1 503 ? 33.082 -1.853 -47.200 1.00 91.44 503 GLU A CA 1
ATOM 3928 C C . GLU A 1 503 ? 32.695 -0.412 -46.852 1.00 91.44 503 GLU A C 1
ATOM 3930 O O . GLU A 1 503 ? 31.611 -0.136 -46.335 1.00 91.44 503 GLU A O 1
ATOM 3935 N N . TYR A 1 504 ? 33.572 0.525 -47.196 1.00 91.44 504 TYR A N 1
ATOM 3936 C CA . TYR A 1 504 ? 33.309 1.957 -47.094 1.00 91.44 504 TYR A CA 1
ATOM 3937 C C . TYR A 1 504 ? 32.047 2.386 -47.878 1.00 91.44 504 TYR A C 1
ATOM 3939 O O . TYR A 1 504 ? 31.808 1.920 -48.994 1.00 91.44 504 TYR A O 1
ATOM 3947 N N . GLU A 1 505 ? 31.222 3.248 -47.272 1.00 89.56 505 GLU A N 1
ATOM 3948 C CA . GLU A 1 505 ? 29.913 3.740 -47.755 1.00 89.56 505 GLU A CA 1
ATOM 3949 C C . GLU A 1 505 ? 28.862 2.665 -48.110 1.00 89.56 505 GLU A C 1
ATOM 3951 O O . GLU A 1 505 ? 27.766 2.993 -48.565 1.00 89.56 505 GLU A O 1
ATOM 3956 N N . LYS A 1 506 ? 29.132 1.380 -47.854 1.00 90.38 506 LYS A N 1
ATOM 3957 C CA . LYS A 1 506 ? 28.216 0.270 -48.139 1.00 90.38 506 LYS A CA 1
ATOM 3958 C C . LYS A 1 506 ? 27.520 -0.175 -46.859 1.00 90.38 506 LYS A C 1
ATOM 3960 O O . LYS A 1 506 ? 28.160 -0.679 -45.938 1.00 90.38 506 LYS A O 1
ATOM 3965 N N . SER A 1 507 ? 26.203 -0.001 -46.798 1.00 93.06 507 SER A N 1
ATOM 3966 C CA . SER A 1 507 ? 25.416 -0.440 -45.648 1.00 93.06 507 SER A CA 1
ATOM 3967 C C . SER A 1 507 ? 25.300 -1.965 -45.595 1.00 93.06 507 SER A C 1
ATOM 3969 O O . SER A 1 507 ? 24.996 -2.626 -46.590 1.00 93.06 507 SER A O 1
ATOM 3971 N N . VAL A 1 508 ? 25.514 -2.536 -44.409 1.00 96.12 508 VAL A N 1
ATOM 3972 C CA . VAL A 1 508 ? 25.269 -3.958 -44.132 1.00 96.12 508 VAL A CA 1
ATOM 3973 C C . VAL A 1 508 ? 24.327 -4.055 -42.942 1.00 96.12 508 VAL A C 1
ATOM 3975 O O . VAL A 1 508 ? 24.629 -3.520 -41.877 1.00 96.12 508 VAL A O 1
ATOM 3978 N N . THR A 1 509 ? 23.195 -4.743 -43.106 1.00 97.06 509 THR A N 1
ATOM 3979 C CA . THR A 1 509 ? 22.162 -4.876 -42.065 1.00 97.06 509 THR A CA 1
ATOM 3980 C C . THR A 1 509 ? 22.050 -6.315 -41.547 1.00 97.06 509 THR A C 1
ATOM 3982 O O . THR A 1 509 ? 22.129 -7.295 -42.297 1.00 97.06 509 THR A O 1
ATOM 3985 N N . ARG A 1 510 ? 21.836 -6.437 -40.236 1.00 97.25 510 ARG A N 1
ATOM 3986 C CA . ARG A 1 510 ? 21.467 -7.657 -39.506 1.00 97.25 510 ARG A CA 1
ATOM 3987 C C . ARG A 1 510 ? 20.245 -7.381 -38.631 1.00 97.25 510 ARG A C 1
ATOM 3989 O O . ARG A 1 510 ? 19.917 -6.228 -38.359 1.00 97.25 510 ARG A O 1
ATOM 3996 N N . THR A 1 511 ? 19.564 -8.432 -38.188 1.00 97.56 511 THR A N 1
ATOM 3997 C CA . THR A 1 511 ? 18.309 -8.315 -37.432 1.00 97.56 511 THR A CA 1
ATOM 3998 C C . THR A 1 511 ? 18.281 -9.227 -36.216 1.00 97.56 511 THR A C 1
ATOM 4000 O O . THR A 1 511 ? 18.595 -10.410 -36.337 1.00 97.56 511 THR A O 1
ATOM 4003 N N . VAL A 1 512 ? 17.800 -8.716 -35.081 1.00 97.81 512 VAL A N 1
ATOM 4004 C CA . VAL A 1 512 ? 17.443 -9.520 -33.902 1.00 97.81 512 VAL A CA 1
ATOM 4005 C C . VAL A 1 512 ? 15.953 -9.369 -33.636 1.00 97.81 512 VAL A C 1
ATOM 4007 O O . VAL A 1 512 ? 15.435 -8.258 -33.582 1.00 97.81 512 VAL A O 1
ATOM 4010 N N . THR A 1 513 ? 15.252 -10.481 -33.439 1.00 97.75 513 THR A N 1
ATOM 4011 C CA . THR A 1 513 ? 13.859 -10.464 -32.981 1.00 97.75 513 THR A CA 1
ATOM 4012 C C . THR A 1 513 ? 13.819 -10.460 -31.456 1.00 97.75 513 THR A C 1
ATOM 4014 O O . THR A 1 513 ? 14.376 -11.359 -30.828 1.00 97.75 513 THR A O 1
ATOM 4017 N N . LEU A 1 514 ? 13.131 -9.484 -30.864 1.00 97.62 514 LEU A N 1
ATOM 4018 C CA . LEU A 1 514 ? 12.778 -9.441 -29.446 1.00 97.62 514 LEU A CA 1
ATOM 4019 C C . LEU A 1 514 ? 11.324 -9.909 -29.289 1.00 97.62 514 LEU A C 1
ATOM 4021 O O . LEU A 1 514 ? 10.398 -9.237 -29.741 1.00 97.62 514 LEU A O 1
ATOM 4025 N N . GLN A 1 515 ? 11.118 -11.053 -28.642 1.00 97.44 515 GLN A N 1
ATOM 4026 C CA . GLN A 1 515 ? 9.802 -11.629 -28.352 1.00 97.44 515 GLN A CA 1
ATOM 4027 C C . GLN A 1 515 ? 9.451 -11.436 -26.874 1.00 97.44 515 GLN A C 1
ATOM 4029 O O . GLN A 1 515 ? 10.234 -11.824 -26.009 1.00 97.44 515 GLN A O 1
ATOM 4034 N N . ASN A 1 516 ? 8.269 -10.899 -26.562 1.00 95.75 516 ASN A N 1
ATOM 4035 C CA . ASN A 1 516 ? 7.775 -10.858 -25.185 1.00 95.75 516 ASN A CA 1
ATOM 4036 C C . ASN A 1 516 ? 7.196 -12.229 -24.802 1.00 95.75 516 ASN A C 1
ATOM 4038 O O . ASN A 1 516 ? 6.187 -12.670 -25.353 1.00 95.75 516 ASN A O 1
ATOM 4042 N N . THR A 1 517 ? 7.841 -12.893 -23.843 1.00 93.38 517 THR A N 1
ATOM 4043 C CA . THR A 1 517 ? 7.449 -14.214 -23.328 1.00 93.38 517 THR A CA 1
ATOM 4044 C C . THR A 1 517 ? 6.851 -14.144 -21.917 1.00 93.38 517 THR A C 1
ATOM 4046 O O . THR A 1 517 ? 6.588 -15.184 -21.315 1.00 93.38 517 THR A O 1
ATOM 4049 N N . GLY A 1 518 ? 6.692 -12.940 -21.359 1.00 88.38 518 GLY A N 1
ATOM 4050 C CA . GLY A 1 518 ? 6.044 -12.683 -20.075 1.00 88.38 518 GLY A CA 1
ATOM 4051 C C . GLY A 1 518 ? 4.534 -12.460 -20.206 1.00 88.38 518 GLY A C 1
ATOM 4052 O O . GLY A 1 518 ? 3.955 -12.584 -21.284 1.00 88.38 518 GLY A O 1
ATOM 4053 N N . ARG A 1 519 ? 3.883 -12.119 -19.085 1.00 85.81 519 ARG A N 1
ATOM 4054 C CA . ARG A 1 519 ? 2.440 -11.800 -19.040 1.00 85.81 519 ARG A CA 1
ATOM 4055 C C . ARG A 1 519 ? 2.114 -10.306 -19.073 1.00 85.81 519 ARG A C 1
ATOM 4057 O O . ARG A 1 519 ? 0.949 -9.956 -19.205 1.00 85.81 519 ARG A O 1
ATOM 4064 N N . VAL A 1 520 ? 3.119 -9.443 -18.947 1.00 88.81 520 VAL A N 1
ATOM 4065 C CA . VAL A 1 520 ? 2.981 -7.977 -18.933 1.00 88.81 520 VAL A CA 1
ATOM 4066 C C . VAL A 1 520 ? 3.650 -7.361 -20.165 1.00 88.81 520 VAL A C 1
ATOM 4068 O O . VAL A 1 520 ? 4.556 -7.988 -20.726 1.00 88.81 520 VAL A O 1
ATOM 4071 N N . PRO A 1 521 ? 3.251 -6.154 -20.607 1.00 90.25 521 PRO A N 1
ATOM 4072 C CA . PRO A 1 521 ? 3.983 -5.414 -21.631 1.00 90.25 521 PRO A CA 1
ATOM 4073 C C . PRO A 1 521 ? 5.461 -5.250 -21.258 1.00 90.25 521 PRO A C 1
ATOM 4075 O O . PRO A 1 521 ? 5.803 -4.949 -20.116 1.00 90.25 521 PRO A O 1
ATOM 4078 N N . VAL A 1 522 ? 6.345 -5.447 -22.234 1.00 93.75 522 VAL A N 1
ATOM 4079 C CA . VAL A 1 522 ? 7.789 -5.256 -22.077 1.00 93.75 522 VAL A CA 1
ATOM 4080 C C . VAL A 1 522 ? 8.173 -3.956 -22.766 1.00 93.75 522 VAL A C 1
ATOM 4082 O O . VAL A 1 522 ? 8.044 -3.852 -23.984 1.00 93.75 522 VAL A O 1
ATOM 4085 N N . GLN A 1 523 ? 8.670 -2.985 -22.000 1.00 95.44 523 GLN A N 1
ATOM 4086 C CA . GLN A 1 523 ? 9.337 -1.803 -22.543 1.00 95.44 523 GLN A CA 1
ATOM 4087 C C . GLN A 1 523 ? 10.843 -2.064 -22.602 1.00 95.44 523 GLN A C 1
ATOM 4089 O O . GLN A 1 523 ? 11.423 -2.550 -21.627 1.00 95.44 523 GLN A O 1
ATOM 4094 N N . PHE A 1 524 ? 11.466 -1.769 -23.742 1.00 97.25 524 PHE A N 1
ATOM 4095 C CA . PHE A 1 524 ? 12.904 -1.918 -23.944 1.00 97.25 524 PHE A CA 1
ATOM 4096 C C . PHE A 1 524 ? 13.541 -0.622 -24.441 1.00 97.25 524 PHE A C 1
ATOM 4098 O O . PHE A 1 524 ? 12.914 0.171 -25.149 1.00 97.25 524 PHE A O 1
ATOM 4105 N N . ARG A 1 525 ? 14.818 -0.437 -24.103 1.00 97.44 525 ARG A N 1
ATOM 4106 C CA . ARG A 1 525 ? 15.671 0.633 -24.627 1.00 97.44 525 ARG A CA 1
ATOM 4107 C C . ARG A 1 525 ? 17.131 0.204 -24.645 1.00 97.44 525 ARG A C 1
ATOM 4109 O O . ARG A 1 525 ? 17.567 -0.506 -23.740 1.00 97.44 525 ARG A O 1
ATOM 4116 N N . PHE A 1 526 ? 17.894 0.660 -25.629 1.00 97.62 526 PHE A N 1
ATOM 4117 C CA . PHE A 1 526 ? 19.351 0.610 -25.528 1.00 97.62 526 PHE A CA 1
ATOM 4118 C C . PHE A 1 526 ? 19.850 1.688 -24.561 1.00 97.62 526 PHE A C 1
ATOM 4120 O O . PHE A 1 526 ? 19.311 2.796 -24.528 1.00 97.62 526 PHE A O 1
ATOM 4127 N N . ILE A 1 527 ? 20.846 1.349 -23.739 1.00 96.06 527 ILE A N 1
ATOM 4128 C CA . ILE A 1 527 ? 21.450 2.267 -22.762 1.00 96.06 527 ILE A CA 1
ATOM 4129 C C . ILE A 1 527 ? 22.964 2.403 -22.991 1.00 96.06 527 ILE A C 1
ATOM 4131 O O . ILE A 1 527 ? 23.587 1.434 -23.438 1.00 96.06 527 ILE A O 1
ATOM 4135 N N . PRO A 1 528 ? 23.564 3.573 -22.688 1.00 94.81 528 PRO A N 1
ATOM 4136 C CA . PRO A 1 528 ? 25.011 3.747 -22.726 1.00 94.81 528 PRO A CA 1
ATOM 4137 C C . PRO A 1 528 ? 25.753 2.758 -21.827 1.00 94.81 528 PRO A C 1
ATOM 4139 O O . PRO A 1 528 ? 25.242 2.310 -20.795 1.00 94.81 528 PRO A O 1
ATOM 4142 N N . LYS A 1 529 ? 26.979 2.426 -22.236 1.00 92.12 529 LYS A N 1
ATOM 4143 C CA . LYS A 1 529 ? 27.938 1.687 -21.409 1.00 92.12 529 LYS A CA 1
ATOM 4144 C C . LYS A 1 529 ? 28.417 2.589 -20.263 1.00 92.12 529 LYS A C 1
ATOM 4146 O O . LYS A 1 529 ? 28.209 3.801 -20.286 1.00 92.12 529 LYS A O 1
ATOM 4151 N N . LEU A 1 530 ? 29.062 2.005 -19.250 1.00 80.19 530 LEU A N 1
ATOM 4152 C CA . LEU A 1 530 ? 29.763 2.814 -18.248 1.00 80.19 530 LEU A CA 1
ATOM 4153 C C . LEU A 1 530 ? 30.802 3.691 -18.971 1.00 80.19 530 LEU A C 1
ATOM 4155 O O . LEU A 1 530 ? 31.508 3.186 -19.839 1.00 80.19 530 LEU A O 1
ATOM 4159 N N . ASP A 1 531 ? 30.855 4.973 -18.614 1.00 84.38 531 ASP A N 1
ATOM 4160 C CA . ASP A 1 531 ? 31.737 6.012 -19.174 1.00 84.38 531 ASP A CA 1
ATOM 4161 C C . ASP A 1 531 ? 31.435 6.505 -20.613 1.00 84.38 531 ASP A C 1
ATOM 4163 O O . ASP A 1 531 ? 31.985 7.531 -21.014 1.00 84.38 531 ASP A O 1
ATOM 4167 N N . ASP A 1 532 ? 30.505 5.884 -21.354 1.00 87.62 532 ASP A N 1
ATOM 4168 C CA . ASP A 1 532 ? 30.070 6.352 -22.685 1.00 87.62 532 ASP A CA 1
ATOM 4169 C C . ASP A 1 532 ? 28.836 7.280 -22.612 1.00 87.62 532 ASP A C 1
ATOM 4171 O O . ASP A 1 532 ? 27.947 7.110 -21.774 1.00 87.62 532 ASP A O 1
ATOM 4175 N N . THR A 1 533 ? 28.736 8.250 -23.532 1.00 88.38 533 THR A N 1
ATOM 4176 C CA . THR A 1 533 ? 27.540 9.109 -23.687 1.00 88.38 533 THR A CA 1
ATOM 4177 C C . THR A 1 533 ? 26.477 8.497 -24.599 1.00 88.38 533 THR A C 1
ATOM 4179 O O . THR A 1 533 ? 25.285 8.672 -24.358 1.00 88.38 533 THR A O 1
ATOM 4182 N N . GLU A 1 534 ? 26.911 7.778 -25.634 1.00 91.88 534 GLU A N 1
ATOM 4183 C CA . GLU A 1 534 ? 26.063 7.110 -26.625 1.00 91.88 534 GLU A CA 1
ATOM 4184 C C . GLU A 1 534 ? 26.017 5.598 -26.370 1.00 91.88 534 GLU A C 1
ATOM 4186 O O . GLU A 1 534 ? 26.930 5.015 -25.784 1.00 91.88 534 GLU A O 1
ATOM 4191 N N . PHE A 1 535 ? 24.951 4.926 -26.811 1.00 93.94 535 PHE A N 1
ATOM 4192 C CA . PHE A 1 535 ? 24.824 3.476 -26.610 1.00 93.94 535 PHE A CA 1
ATOM 4193 C C . PHE A 1 535 ? 25.583 2.637 -27.648 1.00 93.94 535 PHE A C 1
ATOM 4195 O O . PHE A 1 535 ? 25.968 1.507 -27.337 1.00 93.94 535 PHE A O 1
ATOM 4202 N N . CYS A 1 536 ? 25.847 3.182 -28.839 1.00 94.00 536 CYS A N 1
ATOM 4203 C CA . CYS A 1 536 ? 26.558 2.518 -29.933 1.00 94.00 536 CYS A CA 1
ATOM 4204 C C . CYS A 1 536 ? 27.647 3.406 -30.558 1.00 94.00 536 CYS A C 1
ATOM 4206 O O . CYS A 1 536 ? 27.621 4.631 -30.437 1.00 94.00 536 CYS A O 1
ATOM 4208 N N . ARG A 1 537 ? 28.610 2.781 -31.246 1.00 92.81 537 ARG A N 1
ATOM 4209 C CA . ARG A 1 537 ? 29.635 3.481 -32.044 1.00 92.81 537 ARG A CA 1
ATOM 4210 C C . ARG A 1 537 ? 29.029 4.235 -33.248 1.00 92.81 537 ARG A C 1
ATOM 4212 O O . ARG A 1 537 ? 28.022 3.778 -33.787 1.00 92.81 537 ARG A O 1
ATOM 4219 N N . PRO A 1 538 ? 29.662 5.318 -33.755 1.00 91.50 538 PRO A N 1
ATOM 4220 C CA . PRO A 1 538 ? 29.115 6.136 -34.852 1.00 91.50 538 PRO A CA 1
ATOM 4221 C C . PRO A 1 538 ? 28.878 5.397 -36.178 1.00 91.50 538 PRO A C 1
ATOM 4223 O O . PRO A 1 538 ? 28.048 5.821 -36.978 1.00 91.50 538 PRO A O 1
ATOM 4226 N N . TRP A 1 539 ? 29.600 4.300 -36.423 1.00 94.44 539 TRP A N 1
ATOM 4227 C CA . TRP A 1 539 ? 29.441 3.452 -37.608 1.00 94.44 539 TRP A CA 1
ATOM 4228 C C . TRP A 1 539 ? 28.277 2.452 -37.503 1.00 94.44 539 TRP A C 1
ATOM 4230 O O . TRP A 1 539 ? 28.032 1.720 -38.460 1.00 94.44 539 TRP A O 1
ATOM 4240 N N . LEU A 1 540 ? 27.562 2.396 -36.371 1.00 96.06 540 LEU A N 1
ATOM 4241 C CA . LEU A 1 540 ? 26.472 1.457 -36.103 1.00 96.06 540 LEU A CA 1
ATOM 4242 C C . LEU A 1 540 ? 25.162 2.196 -35.800 1.00 96.06 540 LEU A C 1
ATOM 4244 O O . LEU A 1 540 ? 25.056 2.917 -34.814 1.00 96.06 540 LEU A O 1
ATOM 4248 N N . ALA A 1 541 ? 24.132 1.941 -36.605 1.00 96.12 541 ALA A N 1
ATOM 4249 C CA . ALA A 1 541 ? 22.771 2.414 -36.374 1.00 96.12 541 ALA A CA 1
ATOM 4250 C C . ALA A 1 541 ? 21.863 1.268 -35.898 1.00 96.12 541 ALA A C 1
ATOM 4252 O O . ALA A 1 541 ? 21.899 0.167 -36.454 1.00 96.12 541 ALA A O 1
ATOM 4253 N N . VAL A 1 542 ? 21.009 1.535 -34.905 1.00 97.56 542 VAL A N 1
ATOM 4254 C CA . VAL A 1 542 ? 20.044 0.565 -34.356 1.00 97.56 542 VAL A CA 1
ATOM 4255 C C . VAL A 1 542 ? 18.631 1.132 -34.437 1.00 97.56 542 VAL A C 1
ATOM 4257 O O . VAL A 1 542 ? 18.367 2.218 -33.925 1.00 97.56 542 VAL A O 1
ATOM 4260 N N . ASN A 1 543 ? 17.711 0.399 -35.065 1.00 96.50 543 ASN A N 1
ATOM 4261 C CA . ASN A 1 543 ? 16.330 0.833 -35.265 1.00 96.50 543 ASN A CA 1
ATOM 4262 C C . ASN A 1 543 ? 15.335 -0.331 -35.080 1.00 96.50 543 ASN A C 1
ATOM 4264 O O . ASN A 1 543 ? 15.484 -1.344 -35.759 1.00 96.50 543 ASN A O 1
ATOM 4268 N N . PRO A 1 544 ? 14.295 -0.213 -34.238 1.00 97.69 544 PRO A N 1
ATOM 4269 C CA . PRO A 1 544 ? 14.087 0.846 -33.254 1.00 97.69 544 PRO A CA 1
ATOM 4270 C C . PRO A 1 544 ? 15.018 0.681 -32.041 1.00 97.69 544 PRO A C 1
ATOM 4272 O O . PRO A 1 544 ? 15.242 -0.428 -31.558 1.00 97.69 544 PRO A O 1
ATOM 4275 N N . ALA A 1 545 ? 15.546 1.796 -31.527 1.00 96.06 545 ALA A N 1
ATOM 4276 C CA . ALA A 1 545 ? 16.404 1.806 -30.336 1.00 96.06 545 ALA A CA 1
ATOM 4277 C C . ALA A 1 545 ? 15.615 1.714 -29.008 1.00 96.06 545 ALA A C 1
ATOM 4279 O O . ALA A 1 545 ? 16.179 1.395 -27.960 1.00 96.06 545 ALA A O 1
ATOM 4280 N N . THR A 1 546 ? 14.308 1.981 -29.042 1.00 97.44 546 THR A N 1
ATOM 4281 C CA . THR A 1 546 ? 13.380 1.837 -27.913 1.00 97.44 546 THR A CA 1
ATOM 4282 C C . THR A 1 546 ? 12.028 1.325 -28.409 1.00 97.44 546 THR A C 1
ATOM 4284 O O . THR A 1 546 ? 11.695 1.474 -29.585 1.00 97.44 546 THR A O 1
ATOM 4287 N N . GLY A 1 547 ? 11.222 0.721 -27.537 1.00 95.19 547 GLY A N 1
ATOM 4288 C CA . GLY A 1 547 ? 9.873 0.307 -27.916 1.00 95.19 547 GLY A CA 1
ATOM 4289 C C . GLY A 1 547 ? 9.133 -0.484 -26.847 1.00 95.19 547 GLY A C 1
ATOM 4290 O O . GLY A 1 547 ? 9.678 -0.815 -25.797 1.00 95.19 547 GLY A O 1
ATOM 4291 N N . THR A 1 548 ? 7.869 -0.800 -27.134 1.00 95.56 548 THR A N 1
ATOM 4292 C CA . THR A 1 548 ? 7.008 -1.628 -26.278 1.00 95.56 548 THR A CA 1
ATOM 4293 C C . THR A 1 548 ? 6.535 -2.856 -27.047 1.00 95.56 548 THR A C 1
ATOM 4295 O O . THR A 1 548 ? 6.073 -2.740 -28.179 1.00 95.56 548 THR A O 1
ATOM 4298 N N . VAL A 1 549 ? 6.623 -4.032 -26.425 1.00 95.25 549 VAL A N 1
ATOM 4299 C CA . VAL A 1 549 ? 6.174 -5.312 -26.985 1.00 95.25 549 VAL A CA 1
ATOM 4300 C C . VAL A 1 549 ? 5.104 -5.902 -26.068 1.00 95.25 549 VAL A C 1
ATOM 4302 O O . VAL A 1 549 ? 5.365 -6.180 -24.895 1.00 95.25 549 VAL A O 1
ATOM 4305 N N . LEU A 1 550 ? 3.891 -6.094 -26.586 1.00 93.88 550 LEU A N 1
ATOM 4306 C CA . LEU A 1 550 ? 2.781 -6.701 -25.840 1.00 93.88 550 LEU A CA 1
ATOM 4307 C C . LEU A 1 550 ? 3.009 -8.211 -25.605 1.00 93.88 550 LEU A C 1
ATOM 4309 O O . LEU A 1 550 ? 3.768 -8.825 -26.358 1.00 93.88 550 LEU A O 1
ATOM 4313 N N . PRO A 1 551 ? 2.386 -8.827 -24.580 1.00 93.12 551 PRO A N 1
ATOM 4314 C CA . PRO A 1 551 ? 2.530 -10.258 -24.291 1.00 93.12 551 PRO A CA 1
ATOM 4315 C C . PRO A 1 551 ? 2.271 -11.148 -25.513 1.00 93.12 551 PRO A C 1
ATOM 4317 O O . PRO A 1 551 ? 1.255 -11.007 -26.190 1.00 93.12 551 PRO A O 1
ATOM 4320 N N . GLY A 1 552 ? 3.195 -12.067 -25.807 1.00 91.06 552 GLY A N 1
ATOM 4321 C CA . GLY A 1 552 ? 3.117 -12.970 -26.961 1.00 91.06 552 GLY A CA 1
ATOM 4322 C C . GLY A 1 552 ? 3.492 -12.346 -28.313 1.00 91.06 552 GLY A C 1
ATOM 4323 O O . GLY A 1 552 ? 3.710 -13.086 -29.272 1.00 91.06 552 GLY A O 1
ATOM 4324 N N . CYS A 1 553 ? 3.619 -11.019 -28.408 1.00 96.25 553 CYS A N 1
ATOM 4325 C CA . CYS A 1 553 ? 4.091 -10.339 -29.613 1.00 96.25 553 CYS A CA 1
ATOM 4326 C C . CYS A 1 553 ? 5.625 -10.364 -29.731 1.00 96.25 553 CYS A C 1
ATOM 4328 O O . CYS A 1 553 ? 6.358 -10.661 -28.781 1.00 96.25 553 CYS A O 1
ATOM 4330 N N . GLN A 1 554 ? 6.117 -10.002 -30.916 1.00 97.56 554 GLN A N 1
ATOM 4331 C CA . GLN A 1 554 ? 7.538 -9.831 -31.203 1.00 97.56 554 GLN A CA 1
ATOM 4332 C C . GLN A 1 554 ? 7.787 -8.576 -32.043 1.00 97.56 554 GLN A C 1
ATOM 4334 O O . GLN A 1 554 ? 6.911 -8.149 -32.795 1.00 97.56 554 GLN A O 1
ATOM 4339 N N . ILE A 1 555 ? 8.991 -8.019 -31.945 1.00 97.25 555 ILE A N 1
ATOM 4340 C CA . ILE A 1 555 ? 9.477 -6.905 -32.765 1.00 97.25 555 ILE A CA 1
ATOM 4341 C C . ILE A 1 555 ? 10.838 -7.262 -33.368 1.00 97.25 555 ILE A C 1
ATOM 4343 O O . ILE A 1 555 ? 11.631 -7.964 -32.740 1.00 97.25 555 ILE A O 1
ATOM 4347 N N . THR A 1 556 ? 11.110 -6.790 -34.584 1.00 98.19 556 THR A N 1
ATOM 4348 C CA . THR A 1 556 ? 12.423 -6.944 -35.230 1.00 98.19 556 THR A CA 1
ATOM 4349 C C . THR A 1 556 ? 13.224 -5.663 -35.047 1.00 98.19 556 THR A C 1
ATOM 4351 O O . THR A 1 556 ? 12.750 -4.587 -35.401 1.00 98.19 556 THR A O 1
ATOM 4354 N N . ILE A 1 557 ? 14.426 -5.792 -34.491 1.00 98.31 557 ILE A N 1
ATOM 4355 C CA . ILE A 1 557 ? 15.403 -4.719 -34.320 1.00 98.31 557 ILE A CA 1
ATOM 4356 C C . ILE A 1 557 ? 16.459 -4.880 -35.412 1.00 98.31 557 ILE A C 1
ATOM 4358 O O . ILE A 1 557 ? 17.083 -5.936 -35.530 1.00 98.31 557 ILE A O 1
ATOM 4362 N N . TYR A 1 558 ? 16.639 -3.835 -36.209 1.00 98.06 558 TYR A N 1
ATOM 4363 C CA . TYR A 1 558 ? 17.595 -3.743 -37.303 1.00 98.06 558 TYR A CA 1
ATOM 4364 C C . TYR A 1 558 ? 18.875 -3.073 -36.803 1.00 98.06 558 TYR A C 1
ATOM 4366 O O . TYR A 1 558 ? 18.833 -1.994 -36.216 1.00 98.06 558 TYR A O 1
ATOM 4374 N N . PHE A 1 559 ? 20.012 -3.702 -37.073 1.00 98.06 559 PHE A N 1
ATOM 4375 C CA . PHE A 1 559 ? 21.350 -3.209 -36.772 1.00 98.06 559 PHE A CA 1
ATOM 4376 C C . PHE A 1 559 ? 22.048 -3.012 -38.112 1.00 98.06 559 PHE A C 1
ATOM 4378 O O . PHE A 1 559 ? 22.156 -3.968 -38.878 1.00 98.06 559 PHE A O 1
ATOM 4385 N N . THR A 1 560 ? 22.477 -1.795 -38.425 1.00 97.62 560 THR A N 1
ATOM 4386 C CA . THR A 1 560 ? 23.083 -1.462 -39.720 1.00 97.62 560 THR A CA 1
ATOM 4387 C C . THR A 1 560 ? 24.443 -0.827 -39.501 1.00 97.62 560 THR A C 1
ATOM 4389 O O . THR A 1 560 ? 24.529 0.213 -38.853 1.00 97.62 560 THR A O 1
ATOM 4392 N N . ILE A 1 561 ? 25.490 -1.442 -40.048 1.00 96.75 561 ILE A N 1
ATOM 4393 C CA . ILE A 1 561 ? 26.821 -0.841 -40.099 1.00 96.75 561 ILE A CA 1
ATOM 4394 C C . ILE A 1 561 ? 26.937 -0.018 -41.382 1.00 96.75 561 ILE A C 1
ATOM 4396 O O . ILE A 1 561 ? 26.608 -0.513 -42.462 1.00 96.75 561 ILE A O 1
ATOM 4400 N N . VAL A 1 562 ? 27.423 1.219 -41.259 1.00 94.12 562 VAL A N 1
ATOM 4401 C CA . VAL A 1 562 ? 27.826 2.081 -42.379 1.00 94.12 562 VAL A CA 1
ATOM 4402 C C . VAL A 1 562 ? 29.131 2.778 -42.006 1.00 94.12 562 VAL A C 1
ATOM 4404 O O . VAL A 1 562 ? 29.157 3.626 -41.115 1.00 94.12 562 VAL A O 1
ATOM 4407 N N . VAL A 1 563 ? 30.222 2.451 -42.699 1.00 92.94 563 VAL A N 1
ATOM 4408 C CA . VAL A 1 563 ? 31.491 3.167 -42.517 1.00 92.94 563 VAL A CA 1
ATOM 4409 C C . VAL A 1 563 ? 31.507 4.395 -43.420 1.00 92.94 563 VAL A C 1
ATOM 4411 O O . VAL A 1 563 ? 31.406 4.280 -44.637 1.00 92.94 563 VAL A O 1
ATOM 4414 N N . THR A 1 564 ? 31.647 5.573 -42.816 1.00 90.50 564 THR A N 1
ATOM 4415 C CA . THR A 1 564 ? 31.724 6.872 -43.504 1.00 90.50 564 THR A CA 1
ATOM 4416 C C . THR A 1 564 ? 33.064 7.550 -43.215 1.00 90.50 564 THR A C 1
ATOM 4418 O O . THR A 1 564 ? 33.858 7.058 -42.412 1.00 90.50 564 THR A O 1
ATOM 4421 N N . ASN A 1 565 ? 33.304 8.731 -43.792 1.00 86.56 565 ASN A N 1
ATOM 4422 C CA . ASN A 1 565 ? 34.492 9.558 -43.518 1.00 86.56 565 ASN A CA 1
ATOM 4423 C C . ASN A 1 565 ? 34.736 9.895 -42.037 1.00 86.56 565 ASN A C 1
ATOM 4425 O O . ASN A 1 565 ? 35.843 10.294 -41.691 1.00 86.56 565 ASN A O 1
ATOM 4429 N N . ALA A 1 566 ? 33.735 9.744 -41.162 1.00 85.62 566 ALA A N 1
ATOM 4430 C CA . ALA A 1 566 ? 33.906 9.932 -39.723 1.00 85.62 566 ALA A CA 1
ATOM 4431 C C . ALA A 1 566 ? 34.649 8.768 -39.035 1.00 85.62 566 ALA A C 1
ATOM 4433 O O . ALA A 1 566 ? 35.294 8.992 -38.017 1.00 85.62 566 ALA A O 1
ATOM 4434 N N . SER A 1 567 ? 34.574 7.547 -39.583 1.00 90.62 567 SER A N 1
ATOM 4435 C CA . SER A 1 567 ? 35.150 6.327 -38.980 1.00 90.62 567 SER A CA 1
ATOM 4436 C C . SER A 1 567 ? 36.167 5.621 -39.879 1.00 90.62 567 SER A C 1
ATOM 4438 O O . SER A 1 567 ? 37.017 4.888 -39.387 1.00 90.62 567 SER A O 1
ATOM 4440 N N . ALA A 1 568 ? 36.136 5.851 -41.195 1.00 90.50 568 ALA A N 1
ATOM 4441 C CA . ALA A 1 568 ? 37.110 5.276 -42.121 1.00 90.50 568 ALA A CA 1
ATOM 4442 C C . ALA A 1 568 ? 38.579 5.551 -41.729 1.00 90.50 568 ALA A C 1
ATOM 4444 O O . ALA A 1 568 ? 39.360 4.608 -41.791 1.00 90.50 568 ALA A O 1
ATOM 4445 N N . PRO A 1 569 ? 38.987 6.752 -41.258 1.00 89.75 569 PRO A N 1
ATOM 4446 C CA . PRO A 1 569 ? 40.390 7.010 -40.912 1.00 89.75 569 PRO A CA 1
ATOM 4447 C C . PRO A 1 569 ? 40.933 6.141 -39.766 1.00 89.75 569 PRO A C 1
ATOM 4449 O O . PRO A 1 569 ? 42.047 5.617 -39.858 1.00 89.75 569 PRO A O 1
ATOM 4452 N N . THR A 1 570 ? 40.149 5.957 -38.697 1.00 89.69 570 THR A N 1
ATOM 4453 C CA . THR A 1 570 ? 40.527 5.139 -37.531 1.00 89.69 570 THR A CA 1
ATOM 4454 C C . THR A 1 570 ? 40.489 3.649 -37.861 1.00 89.69 570 THR A C 1
ATOM 4456 O O . THR A 1 570 ? 41.373 2.904 -37.439 1.00 89.69 570 THR A O 1
ATOM 4459 N N . LEU A 1 571 ? 39.524 3.219 -38.679 1.00 90.25 571 LEU A N 1
ATOM 4460 C CA . LEU A 1 571 ? 39.393 1.834 -39.140 1.00 90.25 571 LEU A CA 1
ATOM 4461 C C . LEU A 1 571 ? 40.474 1.447 -40.175 1.00 90.25 571 LEU A C 1
ATOM 4463 O O . LEU A 1 571 ? 41.056 0.370 -40.075 1.00 90.25 571 LEU A O 1
ATOM 4467 N N . ASN A 1 572 ? 40.813 2.327 -41.129 1.00 89.56 572 ASN A N 1
ATOM 4468 C CA . ASN A 1 572 ? 41.869 2.108 -42.138 1.00 89.56 572 ASN A CA 1
ATOM 4469 C C . ASN A 1 572 ? 43.260 1.930 -41.499 1.00 89.56 572 ASN A C 1
ATOM 4471 O O . ASN A 1 572 ? 44.123 1.264 -42.066 1.00 89.56 572 ASN A O 1
ATOM 4475 N N . THR A 1 573 ? 43.482 2.536 -40.329 1.00 83.44 573 THR A N 1
ATOM 4476 C CA . THR A 1 573 ? 44.746 2.480 -39.573 1.00 83.44 573 THR A CA 1
ATOM 4477 C C . THR A 1 573 ? 44.702 1.512 -38.383 1.00 83.44 573 THR A C 1
ATOM 4479 O O . THR A 1 573 ? 45.676 1.413 -37.636 1.00 83.44 573 THR A O 1
ATOM 4482 N N . SER A 1 574 ? 43.590 0.784 -38.199 1.00 82.19 574 SER A N 1
ATOM 4483 C CA . SER A 1 574 ? 43.344 -0.126 -37.069 1.00 82.19 574 SER A CA 1
ATOM 4484 C C . SER A 1 574 ? 43.546 0.519 -35.682 1.00 82.19 574 SER A C 1
ATOM 4486 O O . SER A 1 574 ? 43.954 -0.143 -34.726 1.00 82.19 574 SER A O 1
ATOM 4488 N N . GLN A 1 575 ? 43.254 1.820 -35.565 1.00 84.38 575 GLN A N 1
ATOM 4489 C CA . GLN A 1 575 ? 43.075 2.511 -34.279 1.00 84.38 575 GLN A CA 1
ATOM 4490 C C . GLN A 1 575 ? 41.711 2.186 -33.649 1.00 84.38 575 GLN A C 1
ATOM 4492 O O . GLN A 1 575 ? 41.545 2.269 -32.434 1.00 84.38 575 GLN A O 1
ATOM 4497 N N . GLU A 1 576 ? 40.743 1.811 -34.483 1.00 86.88 576 GLU A N 1
ATOM 4498 C CA . GLU A 1 576 ? 39.422 1.321 -34.105 1.00 86.88 576 GLU A CA 1
ATOM 4499 C C . GLU A 1 576 ? 39.154 -0.005 -34.837 1.00 86.88 576 GLU A C 1
ATOM 4501 O O . GLU A 1 576 ? 39.702 -0.253 -35.912 1.00 86.88 576 GLU A O 1
ATOM 4506 N N . GLU A 1 577 ? 38.303 -0.855 -34.265 1.00 90.31 577 GLU A N 1
ATOM 4507 C CA . GLU A 1 577 ? 37.799 -2.079 -34.894 1.00 90.31 577 GLU A CA 1
ATOM 4508 C C . GLU A 1 577 ? 36.274 -1.978 -35.059 1.00 90.31 577 GLU A C 1
ATOM 4510 O O . GLU A 1 577 ? 35.601 -1.328 -34.256 1.00 90.31 577 GLU A O 1
ATOM 4515 N N . LEU A 1 578 ? 35.695 -2.699 -36.027 1.00 93.12 578 LEU A N 1
ATOM 4516 C CA . LEU A 1 578 ? 34.240 -2.895 -36.106 1.00 93.12 578 LEU A CA 1
ATOM 4517 C C . LEU A 1 578 ? 33.766 -3.891 -35.035 1.00 93.12 578 LEU A C 1
ATOM 4519 O O . LEU A 1 578 ? 33.324 -4.998 -35.346 1.00 93.12 578 LEU A O 1
ATOM 4523 N N . ARG A 1 579 ? 33.890 -3.510 -33.761 1.00 94.62 579 ARG A N 1
ATOM 4524 C CA . ARG A 1 579 ? 33.415 -4.264 -32.596 1.00 94.62 579 ARG A CA 1
ATOM 4525 C C . ARG A 1 579 ? 32.720 -3.343 -31.598 1.00 94.62 579 ARG A C 1
ATOM 4527 O O . ARG A 1 579 ? 33.250 -2.298 -31.234 1.00 94.62 579 ARG A O 1
ATOM 4534 N N . ASP A 1 580 ? 31.547 -3.753 -31.125 1.00 94.69 580 ASP A N 1
ATOM 4535 C CA . ASP A 1 580 ? 30.811 -3.046 -30.071 1.00 94.69 580 ASP A CA 1
ATOM 4536 C C . ASP A 1 580 ? 29.988 -4.026 -29.215 1.00 94.69 580 ASP A C 1
ATOM 4538 O O . ASP A 1 580 ? 29.667 -5.137 -29.642 1.00 94.69 580 ASP A O 1
ATOM 4542 N N . ILE A 1 581 ? 29.629 -3.618 -27.998 1.00 95.62 581 ILE A N 1
ATOM 4543 C CA . ILE A 1 581 ? 28.678 -4.329 -27.137 1.00 95.62 581 ILE A CA 1
ATOM 4544 C C . ILE A 1 581 ? 27.547 -3.369 -26.780 1.00 95.62 581 ILE A C 1
ATOM 4546 O O . ILE A 1 581 ? 27.758 -2.306 -26.189 1.00 95.62 581 ILE A O 1
ATOM 4550 N N . LEU A 1 582 ? 26.330 -3.771 -27.128 1.00 97.00 582 LEU A N 1
ATOM 4551 C CA . LEU A 1 582 ? 25.110 -3.015 -26.889 1.00 97.00 582 LEU A CA 1
ATOM 4552 C C . LEU A 1 582 ? 24.335 -3.617 -25.719 1.00 97.00 582 LEU A C 1
ATOM 4554 O O . LEU A 1 582 ? 24.186 -4.837 -25.628 1.00 97.00 582 LEU A O 1
ATOM 4558 N N . ILE A 1 583 ? 23.813 -2.759 -24.843 1.00 97.31 583 ILE A N 1
ATOM 4559 C CA . ILE A 1 583 ? 23.015 -3.164 -23.683 1.00 97.31 583 ILE A CA 1
ATOM 4560 C C . ILE A 1 583 ? 21.549 -2.844 -23.972 1.00 97.31 583 ILE A C 1
ATOM 4562 O O . ILE A 1 583 ? 21.147 -1.683 -23.933 1.00 97.31 583 ILE A O 1
ATOM 4566 N N . LEU A 1 584 ? 20.751 -3.873 -24.263 1.00 97.44 584 LEU A N 1
ATOM 4567 C CA . LEU A 1 584 ? 19.295 -3.771 -24.350 1.00 97.44 584 LEU A CA 1
ATOM 4568 C C . LEU A 1 584 ? 18.720 -3.976 -22.946 1.00 97.44 584 LEU A C 1
ATOM 4570 O O . LEU A 1 584 ? 18.712 -5.087 -22.414 1.00 97.44 584 LEU A O 1
ATOM 4574 N N . HIS A 1 585 ? 18.251 -2.886 -22.350 1.00 96.56 585 HIS A N 1
ATOM 4575 C CA . HIS A 1 585 ? 17.624 -2.849 -21.036 1.00 96.56 585 HIS A CA 1
ATOM 4576 C C . HIS A 1 585 ? 16.115 -3.063 -21.158 1.00 96.56 585 HIS A C 1
ATOM 4578 O O . HIS A 1 585 ? 15.465 -2.411 -21.980 1.00 96.56 585 HIS A O 1
ATOM 4584 N N . LEU A 1 586 ? 15.548 -3.932 -20.317 1.00 94.88 586 LEU A N 1
ATOM 4585 C CA . LEU A 1 586 ? 14.101 -4.013 -20.108 1.00 94.88 586 LEU A CA 1
ATOM 4586 C C . LEU A 1 586 ? 13.724 -3.276 -18.826 1.00 94.88 586 LEU A C 1
ATOM 4588 O O . LEU A 1 586 ? 14.261 -3.591 -17.760 1.00 94.88 586 LEU A O 1
ATOM 4592 N N . GLU A 1 587 ? 12.754 -2.365 -18.898 1.00 89.62 587 GLU A N 1
ATOM 4593 C CA . GLU A 1 587 ? 12.291 -1.649 -17.708 1.00 89.62 587 GLU A CA 1
ATOM 4594 C C . GLU A 1 587 ? 11.740 -2.627 -16.662 1.00 89.62 587 GLU A C 1
ATOM 4596 O O . GLU A 1 587 ? 10.901 -3.475 -16.964 1.00 89.62 587 GLU A O 1
ATOM 4601 N N . ASN A 1 588 ? 12.245 -2.536 -15.426 1.00 84.25 588 ASN A N 1
ATOM 4602 C CA . ASN A 1 588 ? 11.956 -3.467 -14.321 1.00 84.25 588 ASN A CA 1
ATOM 4603 C C . ASN A 1 588 ? 12.239 -4.961 -14.631 1.00 84.25 588 ASN A C 1
ATOM 4605 O O . ASN A 1 588 ? 11.783 -5.853 -13.908 1.00 84.25 588 ASN A O 1
ATOM 4609 N N . GLY A 1 589 ? 12.994 -5.249 -15.697 1.00 85.94 589 GLY A N 1
ATOM 4610 C CA . GLY A 1 589 ? 13.231 -6.589 -16.228 1.00 85.94 589 GLY A CA 1
ATOM 4611 C C . GLY A 1 589 ? 14.673 -7.076 -16.059 1.00 85.94 589 GLY A C 1
ATOM 4612 O O . GLY A 1 589 ? 15.225 -7.092 -14.958 1.00 85.94 589 GLY A O 1
ATOM 4613 N N . LYS A 1 590 ? 15.249 -7.567 -17.160 1.00 89.81 590 LYS A N 1
ATOM 4614 C CA . LYS A 1 590 ? 16.618 -8.088 -17.276 1.00 89.81 590 LYS A CA 1
ATOM 4615 C C . LYS A 1 590 ? 17.326 -7.375 -18.432 1.00 89.81 590 LYS A C 1
ATOM 4617 O O . LYS A 1 590 ? 16.691 -7.129 -19.452 1.00 89.81 590 LYS A O 1
ATOM 4622 N N . ASP A 1 591 ? 18.632 -7.158 -18.303 1.00 94.88 591 ASP A N 1
ATOM 4623 C CA . ASP A 1 591 ? 19.483 -6.657 -19.387 1.00 94.88 591 ASP A CA 1
ATOM 4624 C C . ASP A 1 591 ? 19.988 -7.777 -20.314 1.00 94.88 591 ASP A C 1
ATOM 4626 O O . ASP A 1 591 ? 20.302 -8.895 -19.880 1.00 94.88 591 ASP A O 1
ATOM 4630 N N . TYR A 1 592 ? 20.097 -7.458 -21.602 1.00 96.19 592 TYR A N 1
ATOM 4631 C CA . TYR A 1 592 ? 20.651 -8.320 -22.643 1.00 96.19 592 TYR A CA 1
ATOM 4632 C C . TYR A 1 592 ? 21.856 -7.635 -23.277 1.00 96.19 592 TYR A C 1
ATOM 4634 O O . TYR A 1 592 ? 21.782 -6.477 -23.680 1.00 96.19 592 TYR A O 1
ATOM 4642 N N . PHE A 1 593 ? 22.953 -8.377 -23.395 1.00 96.75 593 PHE A N 1
ATOM 4643 C CA . PHE A 1 593 ? 24.183 -7.915 -24.025 1.00 96.75 593 PHE A CA 1
ATOM 4644 C C . PHE A 1 593 ? 24.236 -8.481 -25.442 1.00 96.75 593 PHE A C 1
ATOM 4646 O O . PHE A 1 593 ? 24.192 -9.699 -25.616 1.00 96.75 593 PHE A O 1
ATOM 4653 N N . ILE A 1 594 ? 24.293 -7.601 -26.440 1.00 97.56 594 ILE A N 1
ATOM 4654 C CA . ILE A 1 594 ? 24.382 -7.955 -27.858 1.00 97.56 594 ILE A CA 1
ATOM 4655 C C . ILE A 1 594 ? 25.774 -7.547 -28.338 1.00 97.56 594 ILE A C 1
ATOM 4657 O O . ILE A 1 594 ? 26.085 -6.357 -28.372 1.00 97.56 594 ILE A O 1
ATOM 4661 N N . SER A 1 595 ? 26.620 -8.518 -28.680 1.00 96.94 595 SER A N 1
ATOM 4662 C CA . SER A 1 595 ? 27.937 -8.248 -29.262 1.00 96.94 595 SER A CA 1
ATOM 4663 C C . SER A 1 595 ? 27.820 -8.102 -30.775 1.00 96.94 595 SER A C 1
ATOM 4665 O O . SER A 1 595 ? 27.290 -8.992 -31.443 1.00 96.94 595 SER A O 1
ATOM 4667 N N . VAL A 1 596 ? 28.347 -7.008 -31.308 1.00 96.81 596 VAL A N 1
ATOM 4668 C CA . VAL A 1 596 ? 28.409 -6.704 -32.737 1.00 96.81 596 VAL A CA 1
ATOM 4669 C C . VAL A 1 596 ? 29.856 -6.820 -33.196 1.00 96.81 596 VAL A C 1
ATOM 4671 O O . VAL A 1 596 ? 30.744 -6.254 -32.561 1.00 96.81 596 VAL A O 1
ATOM 4674 N N . GLN A 1 597 ? 30.089 -7.536 -34.296 1.00 96.06 597 GLN A N 1
ATOM 4675 C CA . GLN A 1 597 ? 31.394 -7.639 -34.944 1.00 96.06 597 GLN A CA 1
ATOM 4676 C C . GLN A 1 597 ? 31.280 -7.571 -36.473 1.00 96.06 597 GLN A C 1
ATOM 4678 O O . GLN A 1 597 ? 30.300 -8.031 -37.060 1.00 96.06 597 GLN A O 1
ATOM 4683 N N . GLY A 1 598 ? 32.305 -7.035 -37.127 1.00 93.50 598 GLY A N 1
ATOM 4684 C CA . GLY A 1 598 ? 32.468 -7.067 -38.577 1.00 93.50 598 GLY A CA 1
ATOM 4685 C C . GLY A 1 598 ? 33.942 -7.085 -38.972 1.00 93.50 598 GLY A C 1
ATOM 4686 O O . GLY A 1 598 ? 34.818 -6.745 -38.178 1.00 93.50 598 GLY A O 1
ATOM 4687 N N . ASN A 1 599 ? 34.216 -7.478 -40.212 1.00 91.62 599 ASN A N 1
ATOM 4688 C CA . ASN A 1 599 ? 35.542 -7.427 -40.813 1.00 91.62 599 ASN A CA 1
ATOM 4689 C C . ASN A 1 599 ? 35.609 -6.230 -41.767 1.00 91.62 599 ASN A C 1
ATOM 4691 O O . ASN A 1 599 ? 35.011 -6.261 -42.841 1.00 91.62 599 ASN A O 1
ATOM 4695 N N . TYR A 1 600 ? 36.296 -5.161 -41.378 1.00 92.50 600 TYR A N 1
ATOM 4696 C CA . TYR A 1 600 ? 36.406 -3.974 -42.221 1.00 92.50 600 TYR A CA 1
ATOM 4697 C C . TYR A 1 600 ? 37.373 -4.203 -43.388 1.00 92.50 600 TYR A C 1
ATOM 4699 O O . TYR A 1 600 ? 38.483 -4.689 -43.186 1.00 92.50 600 TYR A O 1
ATOM 4707 N N . LEU A 1 601 ? 36.966 -3.823 -44.600 1.00 91.19 601 LEU A N 1
ATOM 4708 C CA . LEU A 1 601 ? 37.828 -3.800 -45.779 1.00 91.19 601 LEU A CA 1
ATOM 4709 C C . LEU A 1 601 ? 38.382 -2.377 -45.978 1.00 91.19 601 LEU A C 1
ATOM 4711 O O . LEU A 1 601 ? 37.603 -1.486 -46.329 1.00 91.19 601 LEU A O 1
ATOM 4715 N N . PRO A 1 602 ? 39.699 -2.146 -45.788 1.00 90.88 602 PRO A N 1
ATOM 4716 C CA . PRO A 1 602 ? 40.289 -0.816 -45.901 1.00 90.88 602 PRO A CA 1
ATOM 4717 C C . PRO A 1 602 ? 40.098 -0.175 -47.278 1.00 90.88 602 PRO A C 1
ATOM 4719 O O . PRO A 1 602 ? 40.004 -0.858 -48.306 1.00 90.88 602 PRO A O 1
ATOM 4722 N N . THR A 1 603 ? 40.092 1.156 -47.286 1.00 92.81 603 THR A N 1
ATOM 4723 C CA . THR A 1 603 ? 39.950 1.978 -48.490 1.00 92.81 603 THR A CA 1
ATOM 4724 C C . THR A 1 603 ? 40.986 3.103 -48.524 1.00 92.81 603 THR A C 1
ATOM 4726 O O . THR A 1 603 ? 41.416 3.615 -47.488 1.00 92.81 603 THR A O 1
ATOM 4729 N N . CYS A 1 604 ? 41.415 3.511 -49.718 1.00 91.81 604 CYS A N 1
ATOM 4730 C CA . CYS A 1 604 ? 42.267 4.686 -49.875 1.00 91.81 604 CYS A CA 1
ATOM 4731 C C . CYS A 1 604 ? 41.521 5.988 -49.526 1.00 91.81 604 CYS A C 1
ATOM 4733 O O . CYS A 1 604 ? 42.151 6.968 -49.128 1.00 91.81 604 CYS A O 1
ATOM 4735 N N . PHE A 1 605 ? 40.184 5.984 -49.582 1.00 91.81 605 PHE A N 1
ATOM 4736 C CA . PHE A 1 605 ? 39.349 7.097 -49.134 1.00 91.81 605 PHE A CA 1
ATOM 4737 C C . PHE A 1 605 ? 39.417 7.213 -47.606 1.00 91.81 605 PHE A C 1
ATOM 4739 O O . PHE A 1 605 ? 39.371 6.219 -46.882 1.00 91.81 605 PHE A O 1
ATOM 4746 N N . GLY A 1 606 ? 39.574 8.436 -47.096 1.00 89.31 606 GLY A N 1
ATOM 4747 C CA . GLY A 1 606 ? 39.783 8.663 -45.663 1.00 89.31 606 GLY A CA 1
ATOM 4748 C C . GLY A 1 606 ? 41.136 8.173 -45.127 1.00 89.31 606 GLY A C 1
ATOM 4749 O O . GLY A 1 606 ? 41.330 8.170 -43.915 1.00 89.31 606 GLY A O 1
ATOM 4750 N N . THR A 1 607 ? 42.086 7.776 -45.980 1.00 91.50 607 THR A N 1
ATOM 4751 C CA . THR A 1 607 ? 43.471 7.478 -45.572 1.00 91.50 607 THR A CA 1
ATOM 4752 C C . THR A 1 607 ? 44.358 8.716 -45.773 1.00 91.50 607 THR A C 1
ATOM 4754 O O . THR A 1 607 ? 44.190 9.459 -46.738 1.00 91.50 607 THR A O 1
ATOM 4757 N N . GLY A 1 608 ? 45.284 8.978 -44.843 1.00 90.62 608 GLY A N 1
ATOM 4758 C CA . GLY A 1 608 ? 46.190 10.135 -44.901 1.00 90.62 608 GLY A CA 1
ATOM 4759 C C . GLY A 1 608 ? 47.172 10.074 -46.078 1.00 90.62 608 GLY A C 1
ATOM 4760 O O . GLY A 1 608 ? 47.601 8.991 -46.478 1.00 90.62 608 GLY A O 1
ATOM 4761 N N . LEU A 1 609 ? 47.547 11.235 -46.634 1.00 89.94 609 LEU A N 1
ATOM 4762 C CA . LEU A 1 609 ? 48.491 11.315 -47.764 1.00 89.94 609 LEU A CA 1
ATOM 4763 C C . LEU A 1 609 ? 49.857 10.709 -47.435 1.00 89.94 609 LEU A C 1
ATOM 4765 O O . LEU A 1 609 ? 50.490 10.109 -48.301 1.00 89.94 609 LEU A O 1
ATOM 4769 N N . ASP A 1 610 ? 50.295 10.861 -46.189 1.00 85.12 610 ASP A N 1
ATOM 4770 C CA . ASP A 1 610 ? 51.526 10.292 -45.657 1.00 85.12 610 ASP A CA 1
ATOM 4771 C C . ASP A 1 610 ? 51.492 8.754 -45.672 1.00 85.12 610 ASP A C 1
ATOM 4773 O O . ASP A 1 610 ? 52.491 8.124 -46.010 1.00 85.12 610 ASP A O 1
ATOM 4777 N N . VAL A 1 611 ? 50.347 8.138 -45.354 1.00 87.75 611 VAL A N 1
ATOM 4778 C CA . VAL A 1 611 ? 50.152 6.684 -45.406 1.00 87.75 611 VAL A CA 1
ATOM 4779 C C . VAL A 1 611 ? 50.059 6.234 -46.863 1.00 87.75 611 VAL A C 1
ATOM 4781 O O . VAL A 1 611 ? 50.790 5.333 -47.269 1.00 87.75 611 VAL A O 1
ATOM 4784 N N . LEU A 1 612 ? 49.237 6.897 -47.687 1.00 90.25 612 LEU A N 1
ATOM 4785 C CA . LEU A 1 612 ? 49.068 6.543 -49.102 1.00 90.25 612 LEU A CA 1
ATOM 4786 C C . LEU A 1 612 ? 50.389 6.614 -49.893 1.00 90.25 612 LEU A C 1
ATOM 4788 O O . LEU A 1 612 ? 50.685 5.712 -50.676 1.00 90.25 612 LEU A O 1
ATOM 4792 N N . ALA A 1 613 ? 51.225 7.629 -49.646 1.00 88.12 613 ALA A N 1
ATOM 4793 C CA . ALA A 1 613 ? 52.545 7.779 -50.271 1.00 88.12 613 ALA A CA 1
ATOM 4794 C C . ALA A 1 613 ? 53.576 6.720 -49.822 1.00 88.12 613 ALA A C 1
ATOM 4796 O O . ALA A 1 613 ? 54.619 6.555 -50.463 1.00 88.12 613 ALA A O 1
ATOM 4797 N N . ARG A 1 614 ? 53.301 5.997 -48.728 1.00 88.62 614 ARG A N 1
ATOM 4798 C CA . ARG A 1 614 ? 54.135 4.913 -48.186 1.00 88.62 614 ARG A CA 1
ATOM 4799 C C . ARG A 1 614 ? 53.674 3.510 -48.593 1.00 88.62 614 ARG A C 1
ATOM 4801 O O . ARG A 1 614 ? 54.449 2.571 -48.437 1.00 88.62 614 ARG A O 1
ATOM 4808 N N . LEU A 1 615 ? 52.458 3.348 -49.123 1.00 87.50 615 LEU A N 1
ATOM 4809 C CA . LEU A 1 615 ? 51.895 2.040 -49.483 1.00 87.50 615 LEU A CA 1
ATOM 4810 C C . LEU A 1 615 ? 52.559 1.436 -50.746 1.00 87.50 615 LEU A C 1
ATOM 4812 O O . LEU A 1 615 ? 52.268 1.916 -51.850 1.00 87.50 615 LEU A O 1
ATOM 4816 N N . PRO A 1 616 ? 53.330 0.327 -50.643 1.00 84.25 616 PRO A N 1
ATOM 4817 C CA . PRO A 1 616 ? 53.991 -0.321 -51.790 1.00 84.25 616 PRO A CA 1
ATOM 4818 C C . PRO A 1 616 ? 53.015 -0.971 -52.777 1.00 84.25 616 PRO A C 1
ATOM 4820 O O . PRO A 1 616 ? 53.365 -1.267 -53.918 1.00 84.25 616 PRO A O 1
ATOM 4823 N N . LYS A 1 617 ? 51.795 -1.258 -52.319 1.00 87.56 617 LYS A N 1
ATOM 4824 C CA . LYS A 1 617 ? 50.745 -1.997 -53.025 1.00 87.56 617 LYS A CA 1
ATOM 4825 C C . LYS A 1 617 ? 49.385 -1.327 -52.774 1.00 87.56 617 LYS A C 1
ATOM 4827 O O . LYS A 1 617 ? 49.301 -0.443 -51.916 1.00 87.56 617 LYS A O 1
ATOM 4832 N N . PRO A 1 618 ? 48.330 -1.670 -53.532 1.00 91.31 618 PRO A N 1
ATOM 4833 C CA . PRO A 1 618 ? 46.960 -1.257 -53.217 1.00 91.31 618 PRO A CA 1
ATOM 4834 C C . PRO A 1 618 ? 46.585 -1.627 -51.777 1.00 91.31 618 PRO A C 1
ATOM 4836 O O . PRO A 1 618 ? 47.067 -2.637 -51.262 1.00 91.31 618 PRO A O 1
ATOM 4839 N N . ILE A 1 619 ? 45.750 -0.818 -51.120 1.00 90.62 619 ILE A N 1
ATOM 4840 C CA . ILE A 1 619 ? 45.530 -0.928 -49.668 1.00 90.62 619 ILE A CA 1
ATOM 4841 C C . ILE A 1 619 ? 44.950 -2.289 -49.247 1.00 90.62 619 ILE A C 1
ATOM 4843 O O . ILE A 1 619 ? 45.322 -2.805 -48.200 1.00 90.62 619 ILE A O 1
ATOM 4847 N N . ARG A 1 620 ? 44.123 -2.931 -50.087 1.00 89.69 620 ARG A N 1
ATOM 4848 C CA . ARG A 1 620 ? 43.561 -4.269 -49.813 1.00 89.69 620 ARG A CA 1
ATOM 4849 C C . ARG A 1 620 ? 44.503 -5.434 -50.147 1.00 89.69 620 ARG A C 1
ATOM 4851 O O . ARG A 1 620 ? 44.137 -6.587 -49.945 1.00 89.69 620 ARG A O 1
ATOM 4858 N N . HIS A 1 621 ? 45.708 -5.154 -50.647 1.00 89.56 621 HIS A N 1
ATOM 4859 C CA . HIS A 1 621 ? 46.801 -6.127 -50.796 1.00 89.56 621 HIS A CA 1
ATOM 4860 C C . HIS A 1 621 ? 47.823 -6.048 -49.647 1.00 89.56 621 HIS A C 1
ATOM 4862 O O . HIS A 1 621 ? 48.909 -6.620 -49.758 1.00 89.56 621 HIS A O 1
ATOM 4868 N N . MET A 1 622 ? 47.477 -5.330 -48.577 1.00 86.06 622 MET A N 1
ATOM 4869 C CA . MET A 1 622 ? 48.229 -5.199 -47.331 1.00 86.06 622 MET A CA 1
ATOM 4870 C C . MET A 1 622 ? 47.322 -5.630 -46.172 1.00 86.06 622 MET A C 1
ATOM 4872 O O . MET A 1 622 ? 46.119 -5.356 -46.195 1.00 86.06 622 MET A O 1
ATOM 4876 N N . THR A 1 623 ? 47.871 -6.267 -45.141 1.00 83.00 623 THR A N 1
ATOM 4877 C CA . THR A 1 623 ? 47.158 -6.434 -43.866 1.00 83.00 623 THR A CA 1
ATOM 4878 C C . THR A 1 623 ? 47.197 -5.136 -43.053 1.00 83.00 623 THR A C 1
ATOM 4880 O O . THR A 1 623 ? 48.075 -4.292 -43.238 1.00 83.00 623 THR A O 1
ATOM 4883 N N . LEU A 1 624 ? 46.265 -4.970 -42.108 1.00 77.75 624 LEU A N 1
ATOM 4884 C CA . LEU A 1 624 ? 46.269 -3.822 -41.186 1.00 77.75 624 LEU A CA 1
ATOM 4885 C C . LEU A 1 624 ? 47.580 -3.733 -40.381 1.00 77.75 624 LEU A C 1
ATOM 4887 O O . LEU A 1 624 ? 48.085 -2.642 -40.131 1.00 77.75 624 LEU A O 1
ATOM 4891 N N . GLU A 1 625 ? 48.166 -4.882 -40.044 1.00 80.31 625 GLU A N 1
ATOM 4892 C CA . GLU A 1 625 ? 49.449 -5.002 -39.344 1.00 80.31 625 GLU A CA 1
ATOM 4893 C C . GLU A 1 625 ? 50.619 -4.515 -40.221 1.00 80.31 625 GLU A C 1
ATOM 4895 O O . GLU A 1 625 ? 51.479 -3.774 -39.748 1.00 80.31 625 GLU A O 1
ATOM 4900 N N . GLU A 1 626 ? 50.630 -4.857 -41.516 1.00 83.31 626 GLU A N 1
ATOM 4901 C CA . GLU A 1 626 ? 51.622 -4.353 -42.477 1.00 83.31 626 GLU A CA 1
ATOM 4902 C C . GLU A 1 626 ? 51.475 -2.842 -42.727 1.00 83.31 626 GLU A C 1
ATOM 4904 O O . GLU A 1 626 ? 52.480 -2.161 -42.925 1.00 83.31 626 GLU A O 1
ATOM 4909 N N . ILE A 1 627 ? 50.248 -2.302 -42.687 1.00 81.75 627 ILE A N 1
ATOM 4910 C CA . ILE A 1 627 ? 49.981 -0.856 -42.798 1.00 81.75 627 ILE A CA 1
ATOM 4911 C C . ILE A 1 627 ? 50.501 -0.110 -41.557 1.00 81.75 627 ILE A C 1
ATOM 4913 O O . ILE A 1 627 ? 51.132 0.938 -41.693 1.00 81.75 627 ILE A O 1
ATOM 4917 N N . GLN A 1 628 ? 50.295 -0.653 -40.353 1.00 78.25 628 GLN A N 1
ATOM 4918 C CA . GLN A 1 628 ? 50.841 -0.080 -39.114 1.00 78.25 628 GLN A CA 1
ATOM 4919 C C . GLN A 1 628 ? 52.375 -0.163 -39.038 1.00 78.25 628 GLN A C 1
ATOM 4921 O O . GLN A 1 628 ? 53.003 0.695 -38.421 1.00 78.25 628 GLN A O 1
ATOM 4926 N N . ALA A 1 629 ? 52.985 -1.166 -39.677 1.00 81.69 629 ALA A N 1
ATOM 4927 C CA . ALA A 1 629 ? 54.433 -1.376 -39.699 1.00 81.69 629 ALA A CA 1
ATOM 4928 C C . ALA A 1 629 ? 55.189 -0.574 -40.786 1.00 81.69 629 ALA A C 1
ATOM 4930 O O . ALA A 1 629 ? 56.396 -0.766 -40.956 1.00 81.69 629 ALA A O 1
ATOM 4931 N N . LEU A 1 630 ? 54.518 0.316 -41.530 1.00 81.69 630 LEU A N 1
ATOM 4932 C CA . LEU A 1 630 ? 55.163 1.162 -42.541 1.00 81.69 630 LEU A CA 1
ATOM 4933 C C . LEU A 1 630 ? 56.180 2.128 -41.907 1.00 81.69 630 LEU A C 1
ATOM 4935 O O . LEU A 1 630 ? 55.852 2.891 -40.998 1.00 81.69 630 LEU A O 1
ATOM 4939 N N . GLY A 1 631 ? 57.405 2.137 -42.443 1.00 72.38 631 GLY A N 1
ATOM 4940 C CA . GLY A 1 631 ? 58.474 3.056 -42.029 1.00 72.38 631 GLY A CA 1
ATOM 4941 C C . GLY A 1 631 ? 58.179 4.532 -42.331 1.00 72.38 631 GLY A C 1
ATOM 4942 O O . GLY A 1 631 ? 57.125 4.882 -42.856 1.00 72.38 631 GLY A O 1
ATOM 4943 N N . GLU A 1 632 ? 59.117 5.421 -42.004 1.00 70.44 632 GLU A N 1
ATOM 4944 C CA . GLU A 1 632 ? 58.921 6.877 -42.141 1.00 70.44 632 GLU A CA 1
ATOM 4945 C C . GLU A 1 632 ? 59.153 7.410 -43.571 1.00 70.44 632 GLU A C 1
ATOM 4947 O O . GLU A 1 632 ? 58.635 8.469 -43.924 1.00 70.44 632 GLU A O 1
ATOM 4952 N N . GLU A 1 633 ? 59.889 6.688 -44.423 1.00 71.94 633 GLU A N 1
ATOM 4953 C CA . GLU A 1 633 ? 60.214 7.149 -45.780 1.00 71.94 633 GLU A CA 1
ATOM 4954 C C . GLU A 1 633 ? 59.070 6.916 -46.784 1.00 71.94 633 GLU A C 1
ATOM 4956 O O . GLU A 1 633 ? 58.569 5.802 -46.949 1.00 71.94 633 GLU A O 1
ATOM 4961 N N . SER A 1 634 ? 58.674 7.975 -47.500 1.00 72.50 634 SER A N 1
ATOM 4962 C CA . SER A 1 634 ? 57.701 7.906 -48.599 1.00 72.50 634 SER A CA 1
ATOM 4963 C C . SER A 1 634 ? 58.273 7.149 -49.799 1.00 72.50 634 SER A C 1
ATOM 4965 O O . SER A 1 634 ? 59.342 7.496 -50.297 1.00 72.50 634 SER A O 1
ATOM 4967 N N . GLN A 1 635 ? 57.533 6.163 -50.309 1.00 73.56 635 GLN A N 1
ATOM 4968 C CA . GLN A 1 635 ? 57.943 5.375 -51.477 1.00 73.56 635 GLN A CA 1
ATOM 4969 C C . GLN A 1 635 ? 57.626 6.083 -52.798 1.00 73.56 635 GLN A C 1
ATOM 4971 O O . GLN A 1 635 ? 58.363 5.946 -53.772 1.00 73.56 635 GLN A O 1
ATOM 4976 N N . PHE A 1 636 ? 56.543 6.862 -52.824 1.00 79.50 636 PHE A N 1
ATOM 4977 C CA . PHE A 1 636 ? 56.101 7.610 -53.996 1.00 79.50 636 PHE A CA 1
ATOM 4978 C C . PHE A 1 636 ? 56.024 9.104 -53.682 1.00 79.50 636 PHE A C 1
ATOM 4980 O O . PHE A 1 636 ? 55.537 9.504 -52.625 1.00 79.50 636 PHE A O 1
ATOM 4987 N N . SER A 1 637 ? 56.462 9.946 -54.623 1.00 81.12 637 SER A N 1
ATOM 4988 C CA . SER A 1 637 ? 56.342 11.405 -54.491 1.00 81.12 637 SER A CA 1
ATOM 4989 C C . SER A 1 637 ? 54.880 11.856 -54.417 1.00 81.12 637 SER A C 1
ATOM 4991 O O . SER A 1 637 ? 54.570 12.776 -53.670 1.00 81.12 637 SER A O 1
ATOM 4993 N N . VAL A 1 638 ? 53.989 11.197 -55.161 1.00 86.94 638 VAL A N 1
ATOM 4994 C CA . VAL A 1 638 ? 52.534 11.405 -55.161 1.00 86.94 638 VAL A CA 1
ATOM 4995 C C . VAL A 1 638 ? 51.877 10.032 -54.971 1.00 86.94 638 VAL A C 1
ATOM 4997 O O . VAL A 1 638 ? 52.324 9.085 -55.620 1.00 86.94 638 VAL A O 1
ATOM 5000 N N . PRO A 1 639 ? 50.837 9.888 -54.127 1.00 93.19 639 PRO A N 1
ATOM 5001 C CA . PRO A 1 639 ? 50.074 8.650 -54.009 1.00 93.19 639 PRO A CA 1
ATOM 5002 C C . PRO A 1 639 ? 49.618 8.092 -55.357 1.00 93.19 639 PRO A C 1
ATOM 5004 O O . PRO A 1 639 ? 49.044 8.812 -56.181 1.00 93.19 639 PRO A O 1
ATOM 5007 N N . LYS A 1 640 ? 49.833 6.790 -55.561 1.00 91.44 640 LYS A N 1
ATOM 5008 C CA . LYS A 1 640 ? 49.482 6.087 -56.803 1.00 91.44 640 LYS A CA 1
ATOM 5009 C C . LYS A 1 640 ? 47.991 6.188 -57.132 1.00 91.44 640 LYS A C 1
ATOM 5011 O O . LYS A 1 640 ? 47.625 6.203 -58.299 1.00 91.44 640 LYS A O 1
ATOM 5016 N N . GLU A 1 641 ? 47.136 6.314 -56.123 1.00 94.38 641 GLU A N 1
ATOM 5017 C CA . GLU A 1 641 ? 45.690 6.449 -56.269 1.00 94.38 641 GLU A CA 1
ATOM 5018 C C . GLU A 1 641 ? 45.304 7.810 -56.876 1.00 94.38 641 GLU A C 1
ATOM 5020 O O . GLU A 1 641 ? 44.537 7.862 -57.836 1.00 94.38 641 GLU A O 1
ATOM 5025 N N . ILE A 1 642 ? 45.912 8.900 -56.390 1.00 93.81 642 ILE A N 1
ATOM 5026 C CA . ILE A 1 642 ? 45.746 10.255 -56.947 1.00 93.81 642 ILE A CA 1
ATOM 5027 C C . ILE A 1 642 ? 46.333 10.320 -58.361 1.00 93.81 642 ILE A C 1
ATOM 5029 O O . ILE A 1 642 ? 45.713 10.887 -59.260 1.00 93.81 642 ILE A O 1
ATOM 5033 N N . TRP A 1 643 ? 47.507 9.712 -58.570 1.00 93.19 643 TRP A N 1
ATOM 5034 C CA . TRP A 1 643 ? 48.139 9.649 -59.886 1.00 93.19 643 TRP A CA 1
ATOM 5035 C C . TRP A 1 643 ? 47.257 8.921 -60.908 1.00 93.19 643 TRP A C 1
ATOM 5037 O O . TRP A 1 643 ? 47.013 9.474 -61.973 1.00 93.19 643 TRP A O 1
ATOM 5047 N N . ARG A 1 644 ? 46.707 7.742 -60.575 1.00 94.25 644 ARG A N 1
ATOM 5048 C CA . ARG A 1 644 ? 45.833 6.967 -61.478 1.00 94.25 644 ARG A CA 1
ATOM 5049 C C . ARG A 1 644 ? 44.567 7.727 -61.881 1.00 94.25 644 ARG A C 1
ATOM 5051 O O . ARG A 1 644 ? 44.163 7.642 -63.038 1.00 94.25 644 ARG A O 1
ATOM 5058 N N . LEU A 1 645 ? 43.940 8.447 -60.947 1.00 95.12 645 LEU A N 1
ATOM 5059 C CA . LEU A 1 645 ? 42.763 9.277 -61.235 1.00 95.12 645 LEU A CA 1
ATOM 5060 C C . LEU A 1 645 ? 43.114 10.435 -62.180 1.00 95.12 645 LEU A C 1
ATOM 5062 O O . LEU A 1 645 ? 42.436 10.642 -63.182 1.00 95.12 645 LEU A O 1
ATOM 5066 N N . ILE A 1 646 ? 44.199 11.160 -61.892 1.00 94.31 646 ILE A N 1
ATOM 5067 C CA . ILE A 1 646 ? 44.649 12.282 -62.726 1.00 94.31 646 ILE A CA 1
ATOM 5068 C C . ILE A 1 646 ? 45.109 11.808 -64.111 1.00 94.31 646 ILE A C 1
ATOM 5070 O O . ILE A 1 646 ? 44.769 12.451 -65.096 1.00 94.31 646 ILE A O 1
ATOM 5074 N N . ASP A 1 647 ? 45.811 10.678 -64.216 1.00 92.06 647 ASP A N 1
ATOM 5075 C CA . ASP A 1 647 ? 46.251 10.090 -65.490 1.00 92.06 647 ASP A CA 1
ATOM 5076 C C . ASP A 1 647 ? 45.066 9.708 -66.397 1.00 92.06 647 ASP A C 1
ATOM 5078 O O . ASP A 1 647 ? 45.080 10.003 -67.596 1.00 92.06 647 ASP A O 1
ATOM 5082 N N . PHE A 1 648 ? 43.988 9.155 -65.823 1.00 92.50 648 PHE A N 1
ATOM 5083 C CA . PHE A 1 648 ? 42.745 8.894 -66.554 1.00 92.50 648 PHE A CA 1
ATOM 5084 C C . PHE A 1 648 ? 42.110 10.192 -67.072 1.00 92.50 648 PHE A C 1
ATOM 5086 O O . PHE A 1 648 ? 41.827 10.307 -68.265 1.00 92.50 648 PHE A O 1
ATOM 5093 N N . ILE A 1 649 ? 41.909 11.190 -66.203 1.00 91.75 649 ILE A N 1
ATOM 5094 C CA . ILE A 1 649 ? 41.251 12.450 -66.592 1.00 91.75 649 ILE A CA 1
ATOM 5095 C C . ILE A 1 649 ? 42.131 13.240 -67.578 1.00 91.75 649 ILE A C 1
ATOM 5097 O O . ILE A 1 649 ? 41.617 13.855 -68.508 1.00 91.75 649 ILE A O 1
ATOM 5101 N N . TYR A 1 650 ? 43.458 13.176 -67.450 1.00 88.56 650 TYR A N 1
ATOM 5102 C CA . TYR A 1 650 ? 44.391 13.765 -68.413 1.00 88.56 650 TYR A CA 1
ATOM 5103 C C . TYR A 1 650 ? 44.320 13.071 -69.785 1.00 88.56 650 TYR A C 1
ATOM 5105 O O . TYR A 1 650 ? 44.385 13.734 -70.818 1.00 88.56 650 TYR A O 1
ATOM 5113 N N . SER A 1 651 ? 44.151 11.745 -69.803 1.00 86.50 651 SER A N 1
ATOM 5114 C CA . SER A 1 651 ? 44.098 10.943 -71.033 1.00 86.50 651 SER A CA 1
ATOM 5115 C C . SER A 1 651 ? 42.764 11.027 -71.783 1.00 86.50 651 SER A C 1
ATOM 5117 O O . SER A 1 651 ? 42.765 10.933 -73.011 1.00 86.50 651 SER A O 1
ATOM 5119 N N . TYR A 1 652 ? 41.643 11.177 -71.066 1.00 86.75 652 TYR A N 1
ATOM 5120 C CA . TYR A 1 652 ? 40.289 11.048 -71.632 1.00 86.75 652 TYR A CA 1
ATOM 5121 C C . TYR A 1 652 ? 39.342 12.220 -71.318 1.00 86.75 652 TYR A C 1
ATOM 5123 O O . TYR A 1 652 ? 38.306 12.340 -71.962 1.00 86.75 652 TYR A O 1
ATOM 5131 N N . GLY A 1 653 ? 39.669 13.079 -70.346 1.00 85.62 653 GLY A N 1
ATOM 5132 C CA . GLY A 1 653 ? 38.743 14.072 -69.786 1.00 85.62 653 GLY A CA 1
ATOM 5133 C C . GLY A 1 653 ? 39.040 15.544 -70.081 1.00 85.62 653 GLY A C 1
ATOM 5134 O O . GLY A 1 653 ? 38.146 16.362 -69.910 1.00 85.62 653 GLY A O 1
ATOM 5135 N N . LEU A 1 654 ? 40.241 15.917 -70.546 1.00 83.81 654 LEU A N 1
ATOM 5136 C CA . LEU A 1 654 ? 40.622 17.336 -70.714 1.00 83.81 654 LEU A CA 1
ATOM 5137 C C . LEU A 1 654 ? 39.697 18.152 -71.637 1.00 83.81 654 LEU A C 1
ATOM 5139 O O . LEU A 1 654 ? 39.608 19.361 -71.466 1.00 83.81 654 LEU A O 1
ATOM 5143 N N . GLY A 1 655 ? 39.041 17.513 -72.609 1.00 78.12 655 GLY A N 1
ATOM 5144 C CA . GLY A 1 655 ? 38.097 18.162 -73.529 1.00 78.12 655 GLY A CA 1
ATOM 5145 C C . GLY A 1 655 ? 36.619 17.991 -73.163 1.00 78.12 655 GLY A C 1
ATOM 5146 O O . GLY A 1 655 ? 35.769 18.329 -73.980 1.00 78.12 655 GLY A O 1
ATOM 5147 N N . VAL A 1 656 ? 36.300 17.421 -71.997 1.00 83.94 656 VAL A N 1
ATOM 5148 C CA . VAL A 1 656 ? 34.913 17.147 -71.588 1.00 83.94 656 VAL A CA 1
ATOM 5149 C C . VAL A 1 656 ? 34.264 18.423 -71.021 1.00 83.94 656 VAL A C 1
ATOM 5151 O O . VAL A 1 656 ? 34.844 19.035 -70.116 1.00 83.94 656 VAL A O 1
ATOM 5154 N N . PRO A 1 657 ? 33.075 18.840 -71.509 1.00 82.06 657 PRO A N 1
ATOM 5155 C CA . PRO A 1 657 ? 32.351 19.997 -70.976 1.00 82.06 657 PRO A CA 1
ATOM 5156 C C . PRO A 1 657 ? 32.077 19.868 -69.475 1.00 82.06 657 PRO A C 1
ATOM 5158 O O . PRO A 1 657 ? 31.871 18.765 -68.979 1.00 82.06 657 PRO A O 1
ATOM 5161 N N . ASN A 1 658 ? 32.061 20.985 -68.740 1.00 84.31 658 ASN A N 1
ATOM 5162 C CA . ASN A 1 658 ? 31.680 21.040 -67.317 1.00 84.31 658 ASN A CA 1
ATOM 5163 C C . ASN A 1 658 ? 32.428 20.066 -66.369 1.00 84.31 658 ASN A C 1
ATOM 5165 O O . ASN A 1 658 ? 31.960 19.775 -65.266 1.00 84.31 658 ASN A O 1
ATOM 5169 N N . LEU A 1 659 ? 33.624 19.598 -66.751 1.00 86.31 659 LEU A N 1
ATOM 5170 C CA . LEU A 1 659 ? 34.471 18.730 -65.928 1.00 86.31 659 LEU A CA 1
ATOM 5171 C C . LEU A 1 659 ? 34.690 19.320 -64.518 1.00 86.31 659 LEU A C 1
ATOM 5173 O O . LEU A 1 659 ? 35.068 20.482 -64.380 1.00 86.31 659 LEU A O 1
ATOM 5177 N N . PHE A 1 660 ? 34.493 18.489 -63.485 1.00 89.62 660 PHE A N 1
ATOM 5178 C CA . PHE A 1 660 ? 34.460 18.836 -62.049 1.00 89.62 660 PHE A CA 1
ATOM 5179 C C . PHE A 1 660 ? 33.233 19.616 -61.540 1.00 89.62 660 PHE A C 1
ATOM 5181 O O . PHE A 1 660 ? 33.176 19.896 -60.341 1.00 89.62 660 PHE A O 1
ATOM 5188 N N . PHE A 1 661 ? 32.253 19.937 -62.392 1.00 87.94 661 PHE A N 1
ATOM 5189 C CA . PHE A 1 661 ? 31.033 20.657 -61.994 1.00 87.94 661 PHE A CA 1
ATOM 5190 C C . PHE A 1 661 ? 29.742 19.838 -62.135 1.00 87.94 661 PHE A C 1
ATOM 5192 O O . PHE A 1 661 ? 28.750 20.200 -61.509 1.00 87.94 661 PHE A O 1
ATOM 5199 N N . ILE A 1 662 ? 29.777 18.724 -62.872 1.00 87.94 662 ILE A N 1
ATOM 5200 C CA . ILE A 1 662 ? 28.722 17.698 -62.901 1.00 87.94 662 ILE A CA 1
ATOM 5201 C C . ILE A 1 662 ? 29.070 16.596 -61.886 1.00 87.94 662 ILE A C 1
ATOM 5203 O O . ILE A 1 662 ? 30.228 16.173 -61.792 1.00 87.94 662 ILE A O 1
ATOM 5207 N N . GLU A 1 663 ? 28.086 16.155 -61.095 1.00 88.88 663 GLU A N 1
ATOM 5208 C CA . GLU A 1 663 ? 28.276 15.100 -60.090 1.00 88.88 663 GLU A CA 1
ATOM 5209 C C . GLU A 1 663 ? 28.383 13.710 -60.732 1.00 88.88 663 GLU A C 1
ATOM 5211 O O . GLU A 1 663 ? 27.719 13.384 -61.713 1.00 88.88 663 GLU A O 1
ATOM 5216 N N . GLY A 1 664 ? 29.224 12.850 -60.156 1.00 88.94 664 GLY A N 1
ATOM 5217 C CA . GLY A 1 664 ? 29.423 11.506 -60.675 1.00 88.94 664 GLY A CA 1
ATOM 5218 C C . GLY A 1 664 ? 28.337 10.524 -60.235 1.00 88.94 664 GLY A C 1
ATOM 5219 O O . GLY A 1 664 ? 27.859 10.541 -59.099 1.00 88.94 664 GLY A O 1
ATOM 5220 N N . LYS A 1 665 ? 28.029 9.545 -61.090 1.00 91.38 665 LYS A N 1
ATOM 5221 C CA . LYS A 1 665 ? 27.147 8.424 -60.738 1.00 91.38 665 LYS A CA 1
ATOM 5222 C C . LYS A 1 665 ? 27.750 7.596 -59.598 1.00 91.38 665 LYS A C 1
ATOM 5224 O O . LYS A 1 665 ? 28.795 6.964 -59.766 1.00 91.38 665 LYS A O 1
ATOM 5229 N N . GLN A 1 666 ? 27.074 7.554 -58.446 1.00 90.44 666 GLN A N 1
ATOM 5230 C CA . GLN A 1 666 ? 27.593 6.944 -57.209 1.00 90.44 666 GLN A CA 1
ATOM 5231 C C . GLN A 1 666 ? 27.986 5.460 -57.353 1.00 90.44 666 GLN A C 1
ATOM 5233 O O . GLN A 1 666 ? 28.918 5.019 -56.682 1.00 90.44 666 GLN A O 1
ATOM 5238 N N . SER A 1 667 ? 27.322 4.684 -58.223 1.00 89.94 667 SER A N 1
ATOM 5239 C CA . SER A 1 667 ? 27.724 3.293 -58.489 1.00 89.94 667 SER A CA 1
ATOM 5240 C C . SER A 1 667 ? 29.121 3.229 -59.111 1.00 89.94 667 SER A C 1
ATOM 5242 O O . SER A 1 667 ? 29.988 2.548 -58.576 1.00 89.94 667 SER A O 1
ATOM 5244 N N . LEU A 1 668 ? 29.374 4.039 -60.144 1.00 91.31 668 LEU A N 1
ATOM 5245 C CA . LEU A 1 668 ? 30.683 4.131 -60.791 1.00 91.31 668 LEU A CA 1
ATOM 5246 C C . LEU A 1 668 ? 31.753 4.658 -59.830 1.00 91.31 668 LEU A C 1
ATOM 5248 O O . LEU A 1 668 ? 32.863 4.144 -59.829 1.00 91.31 668 LEU A O 1
ATOM 5252 N N . ILE A 1 669 ? 31.430 5.622 -58.958 1.00 91.69 669 ILE A N 1
ATOM 5253 C CA . ILE A 1 669 ? 32.365 6.103 -57.920 1.00 91.69 669 ILE A CA 1
ATOM 5254 C C . ILE A 1 669 ? 32.767 4.963 -56.967 1.00 91.69 669 ILE A C 1
ATOM 5256 O O . ILE A 1 669 ? 33.942 4.843 -56.613 1.00 91.69 669 ILE A O 1
ATOM 5260 N N . ASN A 1 670 ? 31.825 4.095 -56.581 1.00 90.38 670 ASN A N 1
ATOM 5261 C CA . ASN A 1 670 ? 32.121 2.918 -55.760 1.00 90.38 670 ASN A CA 1
ATOM 5262 C C . ASN A 1 670 ? 33.024 1.913 -56.502 1.00 90.38 670 ASN A C 1
ATOM 5264 O O . ASN A 1 670 ? 33.949 1.370 -55.892 1.00 90.38 670 ASN A O 1
ATOM 5268 N N . ASP A 1 671 ? 32.800 1.700 -57.801 1.00 90.00 671 ASP A N 1
ATOM 5269 C CA . ASP A 1 671 ? 33.606 0.799 -58.636 1.00 90.00 671 ASP A CA 1
ATOM 5270 C C . ASP A 1 671 ? 35.021 1.356 -58.879 1.00 90.00 671 ASP A C 1
ATOM 5272 O O . ASP A 1 671 ? 36.011 0.640 -58.709 1.00 90.00 671 ASP A O 1
ATOM 5276 N N . ILE A 1 672 ? 35.142 2.657 -59.166 1.00 93.88 672 ILE A N 1
ATOM 5277 C CA . ILE A 1 672 ? 36.408 3.403 -59.271 1.00 93.88 672 ILE A CA 1
ATOM 5278 C C . ILE A 1 672 ? 37.200 3.280 -57.966 1.00 93.88 672 ILE A C 1
ATOM 5280 O O . ILE A 1 672 ? 38.370 2.895 -57.985 1.00 93.88 672 ILE A O 1
ATOM 5284 N N . ARG A 1 673 ? 36.559 3.528 -56.815 1.00 93.94 673 ARG A N 1
ATOM 5285 C CA . ARG A 1 673 ? 37.157 3.328 -55.486 1.00 93.94 673 ARG A CA 1
ATOM 5286 C C . ARG A 1 673 ? 37.624 1.885 -55.295 1.00 93.94 673 ARG A C 1
ATOM 5288 O O . ARG A 1 673 ? 38.740 1.666 -54.836 1.00 93.94 673 ARG A O 1
ATOM 5295 N N . ASN A 1 674 ? 36.822 0.897 -55.686 1.00 91.81 674 ASN A N 1
ATOM 5296 C CA . ASN A 1 674 ? 37.197 -0.512 -55.591 1.00 91.81 674 ASN A CA 1
ATOM 5297 C C . ASN A 1 674 ? 38.422 -0.850 -56.471 1.00 91.81 674 ASN A C 1
ATOM 5299 O O . ASN A 1 674 ? 39.311 -1.578 -56.025 1.00 91.81 674 ASN A O 1
ATOM 5303 N N . CYS A 1 675 ? 38.527 -0.269 -57.671 1.00 93.12 675 CYS A N 1
ATOM 5304 C CA . CYS A 1 675 ? 39.696 -0.390 -58.552 1.00 93.12 675 CYS A CA 1
ATOM 5305 C C . CYS A 1 675 ? 40.950 0.286 -57.970 1.00 93.12 675 CYS A C 1
ATOM 5307 O O . CYS A 1 675 ? 42.064 -0.202 -58.168 1.00 93.12 675 CYS A O 1
ATOM 5309 N N . LEU A 1 676 ? 40.804 1.379 -57.215 1.00 93.75 676 LEU A N 1
ATOM 5310 C CA . LEU A 1 676 ? 41.908 2.007 -56.480 1.00 93.75 676 LEU A CA 1
ATOM 5311 C C . LEU A 1 676 ? 42.347 1.163 -55.274 1.00 93.75 676 LEU A C 1
ATOM 5313 O O . LEU A 1 676 ? 43.539 0.912 -55.104 1.00 93.75 676 LEU A O 1
ATOM 5317 N N . ASP A 1 677 ? 41.389 0.680 -54.483 1.00 93.19 677 ASP A N 1
ATOM 5318 C CA . ASP A 1 677 ? 41.621 -0.098 -53.261 1.00 93.19 677 ASP A CA 1
ATOM 5319 C C . ASP A 1 677 ? 42.310 -1.449 -53.533 1.00 93.19 677 ASP A C 1
ATOM 5321 O O . ASP A 1 677 ? 43.146 -1.899 -52.743 1.00 93.19 677 ASP A O 1
ATOM 5325 N N . THR A 1 678 ? 41.957 -2.093 -54.651 1.00 92.00 678 THR A N 1
ATOM 5326 C CA . THR A 1 678 ? 42.490 -3.397 -55.096 1.00 92.00 678 THR A CA 1
ATOM 5327 C C . THR A 1 678 ? 43.617 -3.282 -56.123 1.00 92.00 678 THR A C 1
ATOM 5329 O O . THR A 1 678 ? 44.377 -4.225 -56.313 1.00 92.00 678 THR A O 1
ATOM 5332 N N . GLY A 1 679 ? 43.753 -2.139 -56.797 1.00 89.81 679 GLY A N 1
ATOM 5333 C CA . GLY A 1 679 ? 44.676 -1.974 -57.921 1.00 89.81 679 GLY A CA 1
ATOM 5334 C C . GLY A 1 679 ? 44.222 -2.623 -59.229 1.00 89.81 679 GLY A C 1
ATOM 5335 O O . GLY A 1 679 ? 45.030 -2.678 -60.150 1.00 89.81 679 GLY A O 1
ATOM 5336 N N . ALA A 1 680 ? 42.978 -3.105 -59.322 1.00 91.50 680 ALA A N 1
ATOM 5337 C CA . ALA A 1 680 ? 42.407 -3.581 -60.580 1.00 91.50 680 ALA A CA 1
ATOM 5338 C C . ALA A 1 680 ? 42.369 -2.463 -61.637 1.00 91.50 680 ALA A C 1
ATOM 5340 O O . ALA A 1 680 ? 42.237 -1.283 -61.294 1.00 91.50 680 ALA A O 1
ATOM 5341 N N . ASP A 1 681 ? 42.493 -2.832 -62.913 1.00 89.50 681 ASP A N 1
ATOM 5342 C CA . ASP A 1 681 ? 42.438 -1.900 -64.041 1.00 89.50 681 ASP A CA 1
ATOM 5343 C C . ASP A 1 681 ? 41.063 -1.231 -64.189 1.00 89.50 681 ASP A C 1
ATOM 5345 O O . ASP A 1 681 ? 40.054 -1.692 -63.657 1.00 89.50 681 ASP A O 1
ATOM 5349 N N . TRP A 1 682 ? 41.030 -0.118 -64.922 1.00 90.19 682 TRP A N 1
ATOM 5350 C CA . TRP A 1 682 ? 39.794 0.592 -65.236 1.00 90.19 682 TRP A CA 1
ATOM 5351 C C . TRP A 1 682 ? 38.922 -0.217 -66.203 1.00 90.19 682 TRP A C 1
ATOM 5353 O O . TRP A 1 682 ? 39.394 -0.603 -67.275 1.00 90.19 682 TRP A O 1
ATOM 5363 N N . ASP A 1 683 ? 37.634 -0.388 -65.892 1.00 88.75 683 ASP A N 1
ATOM 5364 C CA . ASP A 1 683 ? 36.660 -0.840 -66.890 1.00 88.75 683 ASP A CA 1
ATOM 5365 C C . ASP A 1 683 ? 36.339 0.308 -67.857 1.00 88.75 683 ASP A C 1
ATOM 5367 O O . ASP A 1 683 ? 35.408 1.094 -67.668 1.00 88.75 683 ASP A O 1
ATOM 5371 N N . LEU A 1 684 ? 37.155 0.414 -68.905 1.00 86.62 684 LEU A N 1
ATOM 5372 C CA . LEU A 1 684 ? 37.006 1.434 -69.938 1.00 86.62 684 LEU A CA 1
ATOM 5373 C C . LEU A 1 684 ? 35.700 1.293 -70.732 1.00 86.62 684 LEU A C 1
ATOM 5375 O O . LEU A 1 684 ? 35.248 2.292 -71.274 1.00 86.62 684 LEU A O 1
ATOM 5379 N N . ALA A 1 685 ? 35.081 0.108 -70.800 1.00 82.88 685 ALA A N 1
ATOM 5380 C CA . ALA A 1 685 ? 33.812 -0.059 -71.511 1.00 82.88 685 ALA A CA 1
ATOM 5381 C C . ALA A 1 685 ? 32.646 0.566 -70.730 1.00 82.88 685 ALA A C 1
ATOM 5383 O O . ALA A 1 685 ? 31.752 1.160 -71.329 1.00 82.88 685 ALA A O 1
ATOM 5384 N N . THR A 1 686 ? 32.690 0.479 -69.398 1.00 84.81 686 THR A N 1
ATOM 5385 C CA . THR A 1 686 ? 31.703 1.104 -68.506 1.00 84.81 686 THR A CA 1
ATOM 5386 C C . THR A 1 686 ? 31.979 2.597 -68.274 1.00 84.81 686 THR A C 1
ATOM 5388 O O . THR A 1 686 ? 31.039 3.376 -68.135 1.00 84.81 686 THR A O 1
ATOM 5391 N N . LEU A 1 687 ? 33.249 3.023 -68.239 1.00 86.06 687 LEU A N 1
ATOM 5392 C CA . LEU A 1 687 ? 33.621 4.431 -68.015 1.00 86.06 687 LEU A CA 1
ATOM 5393 C C . LEU A 1 687 ? 33.632 5.296 -69.288 1.00 86.06 687 LEU A C 1
ATOM 5395 O O . LEU A 1 687 ? 33.580 6.519 -69.175 1.00 86.06 687 LEU A O 1
ATOM 5399 N N . LEU A 1 688 ? 33.723 4.688 -70.474 1.00 85.81 688 LEU A N 1
ATOM 5400 C CA . LEU A 1 688 ? 33.702 5.360 -71.780 1.00 85.81 688 LEU A CA 1
ATOM 5401 C C . LEU A 1 688 ? 32.752 4.606 -72.738 1.00 85.81 688 LEU A C 1
ATOM 5403 O O . LEU A 1 688 ? 33.218 3.977 -73.695 1.00 85.81 688 LEU A O 1
ATOM 5407 N N . PRO A 1 689 ? 31.428 4.612 -72.481 1.00 72.50 689 PRO A N 1
ATOM 5408 C CA . PRO A 1 689 ? 30.463 3.944 -73.349 1.00 72.50 689 PRO A CA 1
ATOM 5409 C C . PRO A 1 689 ? 30.493 4.556 -74.759 1.00 72.50 689 PRO A C 1
ATOM 5411 O O . PRO A 1 689 ? 30.337 5.761 -74.946 1.00 72.50 689 PRO A O 1
ATOM 5414 N N . MET A 1 690 ? 30.711 3.714 -75.771 1.00 58.25 690 MET A N 1
ATOM 5415 C CA . MET A 1 690 ? 30.706 4.128 -77.177 1.00 58.25 690 MET A CA 1
ATOM 5416 C C . MET A 1 690 ? 29.272 4.430 -77.630 1.00 58.25 690 MET A C 1
ATOM 5418 O O . MET A 1 690 ? 28.411 3.555 -77.535 1.00 58.25 690 MET A O 1
ATOM 5422 N N . THR A 1 691 ? 29.029 5.609 -78.205 1.00 49.62 691 THR A N 1
ATOM 5423 C CA . THR A 1 691 ? 27.817 5.851 -79.001 1.00 49.62 691 THR A CA 1
ATOM 5424 C C . THR A 1 691 ? 27.944 5.174 -80.373 1.00 49.62 691 THR A C 1
ATOM 5426 O O . THR A 1 691 ? 29.050 5.015 -80.903 1.00 49.62 691 THR A O 1
ATOM 5429 N N . GLU A 1 692 ? 26.828 4.732 -80.964 1.00 41.09 692 GLU A N 1
ATOM 5430 C CA . GLU A 1 692 ? 26.841 4.055 -82.270 1.00 41.09 692 GLU A CA 1
ATOM 5431 C C . GLU A 1 692 ? 27.196 5.030 -83.409 1.00 41.09 692 GLU A C 1
ATOM 5433 O O . GLU A 1 692 ? 26.326 5.625 -84.036 1.00 41.09 692 GLU A O 1
ATOM 5438 N N . GLY A 1 693 ? 28.493 5.163 -83.708 1.00 43.62 693 GLY A N 1
ATOM 5439 C CA . GLY A 1 693 ? 28.984 5.875 -84.895 1.00 43.62 693 GLY A CA 1
ATOM 5440 C C . GLY A 1 693 ? 29.957 7.024 -84.622 1.00 43.62 693 GLY A C 1
ATOM 5441 O O . GLY A 1 693 ? 29.698 8.155 -85.015 1.00 43.62 693 GLY A O 1
ATOM 5442 N N . GLY A 1 694 ? 31.117 6.743 -84.025 1.00 36.16 694 GLY A N 1
ATOM 5443 C CA . GLY A 1 694 ? 32.199 7.725 -83.894 1.00 36.16 694 GLY A CA 1
ATOM 5444 C C . GLY A 1 694 ? 33.541 7.079 -83.552 1.00 36.16 694 GLY A C 1
ATOM 5445 O O . GLY A 1 694 ? 33.590 6.074 -82.847 1.00 36.16 694 GLY A O 1
ATOM 5446 N N . GLU A 1 695 ? 34.643 7.621 -84.076 1.00 37.81 695 GLU A N 1
ATOM 5447 C CA . GLU A 1 695 ? 35.987 7.110 -83.784 1.00 37.81 695 GLU A CA 1
ATOM 5448 C C . GLU A 1 695 ? 36.367 7.315 -82.309 1.00 37.81 695 GLU A C 1
ATOM 5450 O O . GLU A 1 695 ? 36.078 8.349 -81.711 1.00 37.81 695 GLU A O 1
ATOM 5455 N N . SER A 1 696 ? 37.098 6.352 -81.738 1.00 37.97 696 SER A N 1
ATOM 5456 C CA . SER A 1 696 ? 37.696 6.473 -80.403 1.00 37.97 696 SER A CA 1
ATOM 5457 C C . SER A 1 696 ? 38.637 7.682 -80.345 1.00 37.97 696 SER A C 1
ATOM 5459 O O . SER A 1 696 ? 39.781 7.599 -80.803 1.00 37.97 696 SER A O 1
ATOM 5461 N N . THR A 1 697 ? 38.209 8.764 -79.694 1.00 40.59 697 THR A N 1
ATOM 5462 C CA . THR A 1 697 ? 38.988 9.989 -79.461 1.00 40.59 697 THR A CA 1
ATOM 5463 C C . THR A 1 697 ? 40.091 9.794 -78.415 1.00 40.59 697 THR A C 1
ATOM 5465 O O . THR A 1 697 ? 40.173 10.485 -77.401 1.00 40.59 697 THR A O 1
ATOM 5468 N N . LYS A 1 698 ? 41.057 8.915 -78.712 1.00 37.78 698 LYS A N 1
ATOM 5469 C CA . LYS A 1 698 ? 42.412 9.130 -78.199 1.00 37.78 698 LYS A CA 1
ATOM 5470 C C . LYS A 1 698 ? 42.930 10.411 -78.835 1.00 37.78 698 LYS A C 1
ATOM 5472 O O . LYS A 1 698 ? 43.298 10.404 -80.009 1.00 37.78 698 LYS A O 1
ATOM 5477 N N . VAL A 1 699 ? 42.986 11.490 -78.056 1.00 36.16 699 VAL A N 1
ATOM 5478 C CA . VAL A 1 699 ? 43.687 12.714 -78.459 1.00 36.16 699 VAL A CA 1
ATOM 5479 C C . VAL A 1 699 ? 45.118 12.320 -78.870 1.00 36.16 699 VAL A C 1
ATOM 5481 O O . VAL A 1 699 ? 45.823 11.695 -78.068 1.00 36.16 699 VAL A O 1
ATOM 5484 N N . PRO A 1 700 ? 45.565 12.601 -80.112 1.00 30.38 700 PRO A N 1
ATOM 5485 C CA . PRO A 1 700 ? 46.864 12.138 -80.586 1.00 30.38 700 PRO A CA 1
ATOM 5486 C C . PRO A 1 700 ? 48.008 12.658 -79.710 1.00 30.38 700 PRO A C 1
ATOM 5488 O O . PRO A 1 700 ? 48.078 13.841 -79.380 1.00 30.38 700 PRO A O 1
ATOM 5491 N N . GLY A 1 701 ? 48.897 11.747 -79.315 1.00 36.97 701 GLY A N 1
ATOM 5492 C CA . GLY A 1 701 ? 49.742 11.926 -78.137 1.00 36.97 701 GLY A CA 1
ATOM 5493 C C . GLY A 1 701 ? 50.613 13.186 -78.107 1.00 36.97 701 GLY A C 1
ATOM 5494 O O . GLY A 1 701 ? 51.505 13.369 -78.938 1.00 36.97 701 GLY A O 1
ATOM 5495 N N . ARG A 1 702 ? 50.477 13.959 -77.023 1.00 33.06 702 ARG A N 1
ATOM 5496 C CA . ARG A 1 702 ? 51.587 14.735 -76.457 1.00 33.06 702 ARG A CA 1
ATOM 5497 C C . ARG A 1 702 ? 52.332 13.870 -75.442 1.00 33.06 702 ARG A C 1
ATOM 5499 O O . ARG A 1 702 ? 51.832 13.617 -74.353 1.00 33.06 702 ARG A O 1
ATOM 5506 N N . ARG A 1 703 ? 53.557 13.450 -75.771 1.00 32.44 703 ARG A N 1
ATOM 5507 C CA . ARG A 1 703 ? 54.490 12.944 -74.752 1.00 32.44 703 ARG A CA 1
ATOM 5508 C C . ARG A 1 703 ? 55.014 14.113 -73.915 1.00 32.44 703 ARG A C 1
ATOM 5510 O O . ARG A 1 703 ? 55.643 15.012 -74.460 1.00 32.44 703 ARG A O 1
ATOM 5517 N N . SER A 1 704 ? 54.747 14.044 -72.612 1.00 38.12 704 SER A N 1
ATOM 5518 C CA . SER A 1 704 ? 55.358 14.782 -71.500 1.00 38.12 704 SER A CA 1
ATOM 5519 C C . SER A 1 704 ? 55.725 16.264 -71.690 1.00 38.12 704 SER A C 1
ATOM 5521 O O . SER A 1 704 ? 56.801 16.613 -72.177 1.00 38.12 704 SER A O 1
ATOM 5523 N N . SER A 1 705 ? 54.980 17.115 -70.982 1.00 40.00 705 SER A N 1
ATOM 5524 C CA . SER A 1 705 ? 55.616 18.064 -70.046 1.00 40.00 705 SER A CA 1
ATOM 5525 C C . SER A 1 705 ? 55.597 17.570 -68.584 1.00 40.00 705 SER A C 1
ATOM 5527 O O . SER A 1 705 ? 56.396 18.041 -67.779 1.00 40.00 705 SER A O 1
ATOM 5529 N N . LEU A 1 706 ? 54.749 16.584 -68.246 1.00 43.19 706 LEU A N 1
ATOM 5530 C CA . LEU A 1 706 ? 54.571 16.089 -66.873 1.00 43.19 706 LEU A CA 1
ATOM 5531 C C . LEU A 1 706 ? 55.647 15.090 -66.390 1.00 43.19 706 LEU A C 1
ATOM 5533 O O . LEU A 1 706 ? 56.003 15.138 -65.216 1.00 43.19 706 LEU A O 1
ATOM 5537 N N . GLU A 1 707 ? 56.221 14.230 -67.249 1.00 39.53 707 GLU A N 1
ATOM 5538 C CA . GLU A 1 707 ? 57.302 13.306 -66.825 1.00 39.53 707 GLU A CA 1
ATOM 5539 C C . GLU A 1 707 ? 58.580 14.087 -66.456 1.00 39.53 707 GLU A C 1
ATOM 5541 O O . GLU A 1 707 ? 59.287 13.741 -65.509 1.00 39.53 707 GLU A O 1
ATOM 5546 N N . MET A 1 708 ? 58.840 15.199 -67.154 1.00 37.16 708 MET A N 1
ATOM 5547 C CA . MET A 1 708 ? 59.994 16.076 -66.907 1.00 37.16 708 MET A CA 1
ATOM 5548 C C . MET A 1 708 ? 59.931 16.802 -65.554 1.00 37.16 708 MET A C 1
ATOM 5550 O O . MET A 1 708 ? 60.975 17.056 -64.956 1.00 37.16 708 MET A O 1
ATOM 5554 N N . ALA A 1 709 ? 58.734 17.111 -65.043 1.00 37.94 709 ALA A N 1
ATOM 5555 C CA . ALA A 1 709 ? 58.576 17.773 -63.745 1.00 37.94 709 ALA A CA 1
ATOM 5556 C C . ALA A 1 709 ? 58.958 16.855 -62.567 1.00 37.94 709 ALA A C 1
ATOM 5558 O O . ALA A 1 709 ? 59.476 17.328 -61.557 1.00 37.94 709 ALA A O 1
ATOM 5559 N N . VAL A 1 710 ? 58.763 15.538 -62.708 1.00 38.62 710 VAL A N 1
ATOM 5560 C CA . VAL A 1 710 ? 59.058 14.549 -61.654 1.00 38.62 710 VAL A CA 1
ATOM 5561 C C . VAL A 1 710 ? 60.550 14.178 -61.604 1.00 38.62 710 VAL A C 1
ATOM 5563 O O . VAL A 1 710 ? 61.051 13.806 -60.546 1.00 38.62 710 VAL A O 1
ATOM 5566 N N . MET A 1 711 ? 61.293 14.342 -62.706 1.00 34.41 711 MET A N 1
ATOM 5567 C CA . MET A 1 711 ? 62.749 14.106 -62.758 1.00 34.41 711 MET A CA 1
ATOM 5568 C C . MET A 1 711 ? 63.605 15.369 -62.514 1.00 34.41 711 MET A C 1
ATOM 5570 O O . MET A 1 711 ? 64.831 15.310 -62.592 1.00 34.41 711 MET A O 1
ATOM 5574 N N . GLY A 1 712 ? 62.979 16.518 -62.231 1.00 31.94 712 GLY A N 1
ATOM 5575 C CA . GLY A 1 712 ? 63.609 17.845 -62.286 1.00 31.94 712 GLY A CA 1
ATOM 5576 C C . GLY A 1 712 ? 64.166 18.436 -60.982 1.00 31.94 712 GLY A C 1
ATOM 5577 O O . GLY A 1 712 ? 64.599 19.586 -61.005 1.00 31.94 712 GLY A O 1
ATOM 5578 N N . VAL A 1 713 ? 64.169 17.713 -59.853 1.00 31.11 713 VAL A N 1
ATOM 5579 C CA . VAL A 1 713 ? 64.666 18.232 -58.555 1.00 31.11 713 VAL A CA 1
ATOM 5580 C C . VAL A 1 713 ? 65.719 17.294 -57.952 1.00 31.11 713 VAL A C 1
ATOM 5582 O O . VAL A 1 713 ? 65.482 16.584 -56.977 1.00 31.11 713 VAL A O 1
ATOM 5585 N N . GLY A 1 714 ? 66.905 17.290 -58.566 1.00 28.00 714 GLY A N 1
ATOM 5586 C CA . GLY A 1 714 ? 68.100 16.603 -58.070 1.00 28.00 714 GLY A CA 1
ATOM 5587 C C . GLY A 1 714 ? 69.114 17.593 -57.496 1.00 28.00 714 GLY A C 1
ATOM 5588 O O . GLY A 1 714 ? 69.562 18.500 -58.196 1.00 28.00 714 GLY A O 1
ATOM 5589 N N . ALA A 1 715 ? 69.482 17.417 -56.225 1.00 27.39 715 ALA A N 1
ATOM 5590 C CA . ALA A 1 715 ? 70.515 18.213 -55.566 1.00 27.39 715 ALA A CA 1
ATOM 5591 C C . ALA A 1 715 ? 71.909 18.011 -56.197 1.00 27.39 715 ALA A C 1
ATOM 5593 O O . ALA A 1 715 ? 72.173 17.033 -56.898 1.00 27.39 715 ALA A O 1
ATOM 5594 N N . SER A 1 716 ? 72.831 18.932 -55.915 1.00 25.94 716 SER A N 1
ATOM 5595 C CA . SER A 1 716 ? 74.216 18.853 -56.381 1.00 25.94 716 SER A CA 1
ATOM 5596 C C . SER A 1 716 ? 74.962 17.632 -55.821 1.00 25.94 716 SER A C 1
ATOM 5598 O O . SER A 1 716 ? 75.164 17.554 -54.613 1.00 25.94 716 SER A O 1
ATOM 5600 N N . ALA A 1 717 ? 75.417 16.760 -56.726 1.00 28.50 717 ALA A N 1
ATOM 5601 C CA . ALA A 1 717 ? 76.547 15.821 -56.633 1.00 28.50 717 ALA A CA 1
ATOM 5602 C C . ALA A 1 717 ? 76.928 15.237 -55.247 1.00 28.50 717 ALA A C 1
ATOM 5604 O O . ALA A 1 717 ? 77.587 15.897 -54.443 1.00 28.50 717 ALA A O 1
ATOM 5605 N N . GLY A 1 718 ? 76.656 13.940 -55.054 1.00 24.58 718 GLY A N 1
ATOM 5606 C CA . GLY A 1 718 ? 77.169 13.142 -53.932 1.00 24.58 718 GLY A CA 1
ATOM 5607 C C . GLY A 1 718 ? 76.673 11.688 -53.941 1.00 24.58 718 GLY A C 1
ATOM 5608 O O . GLY A 1 718 ? 75.702 11.382 -53.264 1.00 24.58 718 GLY A O 1
ATOM 5609 N N . ASP A 1 719 ? 77.327 10.839 -54.738 1.00 28.62 719 ASP A N 1
ATOM 5610 C CA . ASP A 1 719 ? 77.330 9.360 -54.773 1.00 28.62 719 ASP A CA 1
ATOM 5611 C C . ASP A 1 719 ? 76.237 8.552 -54.024 1.00 28.62 719 ASP A C 1
ATOM 5613 O O . ASP A 1 719 ? 76.331 8.319 -52.819 1.00 28.62 719 ASP A O 1
ATOM 5617 N N . ALA A 1 720 ? 75.307 7.954 -54.785 1.00 24.27 720 ALA A N 1
ATOM 5618 C CA . ALA A 1 720 ? 74.660 6.668 -54.473 1.00 24.27 720 ALA A CA 1
ATOM 5619 C C . ALA A 1 720 ? 74.083 6.021 -55.756 1.00 24.27 720 ALA A C 1
ATOM 5621 O O . ALA A 1 720 ? 73.460 6.705 -56.568 1.00 24.27 720 ALA A O 1
ATOM 5622 N N . GLU A 1 721 ? 74.286 4.713 -55.959 1.00 25.64 721 GLU A N 1
ATOM 5623 C CA . GLU A 1 721 ? 73.756 3.978 -57.122 1.00 25.64 721 GLU A CA 1
ATOM 5624 C C . GLU A 1 721 ? 72.238 3.739 -57.016 1.00 25.64 721 GLU A C 1
ATOM 5626 O O . GLU A 1 721 ? 71.746 3.275 -55.988 1.00 25.64 721 GLU A O 1
ATOM 5631 N N . VAL A 1 722 ? 71.501 3.969 -58.110 1.00 25.38 722 VAL A N 1
ATOM 5632 C CA . VAL A 1 722 ? 70.082 3.592 -58.237 1.00 25.38 722 VAL A CA 1
ATOM 5633 C C . VAL A 1 722 ? 69.959 2.366 -59.140 1.00 25.38 722 VAL A C 1
ATOM 5635 O O . VAL A 1 722 ? 70.255 2.425 -60.334 1.00 25.38 722 VAL A O 1
ATOM 5638 N N . VAL A 1 723 ? 69.486 1.253 -58.577 1.00 24.69 723 VAL A N 1
ATOM 5639 C CA . VAL A 1 723 ? 69.194 0.022 -59.324 1.00 24.69 723 VAL A CA 1
ATOM 5640 C C . VAL A 1 723 ? 67.813 0.129 -59.970 1.00 24.69 723 VAL A C 1
ATOM 5642 O O . VAL A 1 723 ? 66.797 0.187 -59.282 1.00 24.69 723 VAL A O 1
ATOM 5645 N N . VAL A 1 724 ? 67.765 0.112 -61.303 1.00 24.44 724 VAL A N 1
ATOM 5646 C CA . VAL A 1 724 ? 66.510 0.074 -62.068 1.00 24.44 724 VAL A CA 1
ATOM 5647 C C . VAL A 1 724 ? 66.013 -1.370 -62.170 1.00 24.44 724 VAL A C 1
ATOM 5649 O O . VAL A 1 724 ? 66.598 -2.181 -62.888 1.00 24.44 724 VAL A O 1
ATOM 5652 N N . ALA A 1 725 ? 64.913 -1.690 -61.487 1.00 24.53 725 ALA A N 1
ATOM 5653 C CA . ALA A 1 725 ? 64.208 -2.960 -61.643 1.00 24.53 725 ALA A CA 1
ATOM 5654 C C . ALA A 1 725 ? 63.069 -2.814 -62.667 1.00 24.53 725 ALA A C 1
ATOM 5656 O O . ALA A 1 725 ? 62.026 -2.232 -62.377 1.00 24.53 725 ALA A O 1
ATOM 5657 N N . ALA A 1 726 ? 63.272 -3.340 -63.876 1.00 24.61 726 ALA A N 1
ATOM 5658 C CA . ALA A 1 726 ? 62.231 -3.412 -64.898 1.00 24.61 726 ALA A CA 1
ATOM 5659 C C . ALA A 1 726 ? 61.246 -4.562 -64.614 1.00 24.61 726 ALA A C 1
ATOM 5661 O O . ALA A 1 726 ? 61.660 -5.648 -64.207 1.00 24.61 726 ALA A O 1
ATOM 5662 N N . ILE A 1 727 ? 59.958 -4.348 -64.899 1.00 26.20 727 ILE A N 1
ATOM 5663 C CA . ILE A 1 727 ? 58.925 -5.396 -64.900 1.00 26.20 727 ILE A CA 1
ATOM 5664 C C . ILE A 1 727 ? 58.633 -5.772 -66.367 1.00 26.20 727 ILE A C 1
ATOM 5666 O O . ILE A 1 727 ? 58.450 -4.869 -67.187 1.00 26.20 727 ILE A O 1
ATOM 5670 N N . PRO A 1 728 ? 58.648 -7.067 -66.741 1.00 26.45 728 PRO A N 1
ATOM 5671 C CA . PRO A 1 728 ? 58.605 -7.482 -68.140 1.00 26.45 728 PRO A CA 1
ATOM 5672 C C . PRO A 1 728 ? 57.187 -7.503 -68.722 1.00 26.45 728 PRO A C 1
ATOM 5674 O O . PRO A 1 728 ? 56.218 -7.848 -68.049 1.00 26.45 728 PRO A O 1
ATOM 5677 N N . SER A 1 729 ? 57.092 -7.228 -70.022 1.00 26.03 729 SER A N 1
ATOM 5678 C CA . SER A 1 729 ? 55.928 -7.574 -70.836 1.00 26.03 729 SER A CA 1
ATOM 5679 C C . SER A 1 729 ? 55.968 -9.051 -71.241 1.00 26.03 729 SER A C 1
ATOM 5681 O O . SER A 1 729 ? 57.038 -9.637 -71.408 1.00 26.03 729 SER A O 1
ATOM 5683 N N . SER A 1 730 ? 54.799 -9.654 -71.459 1.00 27.34 730 SER A N 1
ATOM 5684 C CA . SER A 1 730 ? 54.694 -10.924 -72.179 1.00 27.34 730 SER A CA 1
ATOM 5685 C C . SER A 1 730 ? 53.451 -10.940 -73.067 1.00 27.34 730 SER A C 1
ATOM 5687 O O . SER A 1 730 ? 52.425 -10.346 -72.740 1.00 27.34 730 SER A O 1
ATOM 5689 N N . LYS A 1 731 ? 53.592 -11.592 -74.219 1.00 25.86 731 LYS A N 1
ATOM 5690 C CA . LYS A 1 731 ? 52.525 -11.960 -75.147 1.00 25.86 731 LYS A CA 1
ATOM 5691 C C . LYS A 1 731 ? 52.632 -13.459 -75.407 1.00 25.86 731 LYS A C 1
ATOM 5693 O O . LYS A 1 731 ? 53.748 -13.966 -75.451 1.00 25.86 731 LYS A O 1
ATOM 5698 N N . ASP A 1 732 ? 51.470 -14.070 -75.610 1.00 29.91 732 ASP A N 1
ATOM 5699 C CA . ASP A 1 732 ? 51.183 -15.227 -76.464 1.00 29.91 732 ASP A CA 1
ATOM 5700 C C . ASP A 1 732 ? 52.175 -16.411 -76.468 1.00 29.91 732 ASP A C 1
ATOM 5702 O O . ASP A 1 732 ? 53.237 -16.328 -77.078 1.00 29.91 732 ASP A O 1
ATOM 5706 N N . ASP A 1 733 ? 51.736 -17.577 -75.969 1.00 27.05 733 ASP A N 1
ATOM 5707 C CA . ASP A 1 733 ? 51.800 -18.799 -76.793 1.00 27.05 733 ASP A CA 1
ATOM 5708 C C . ASP A 1 733 ? 50.751 -19.867 -76.395 1.00 27.05 733 ASP A C 1
ATOM 5710 O O . ASP A 1 733 ? 50.168 -19.822 -75.309 1.00 27.05 733 ASP A O 1
ATOM 5714 N N . GLN A 1 734 ? 50.477 -20.805 -77.307 1.00 27.14 734 GLN A N 1
ATOM 5715 C CA . GLN A 1 734 ? 49.425 -21.839 -77.223 1.00 27.14 734 GLN A CA 1
ATOM 5716 C C . GLN A 1 734 ? 49.964 -23.199 -76.712 1.00 27.14 734 GLN A C 1
ATOM 5718 O O . GLN A 1 734 ? 51.144 -23.490 -76.886 1.00 27.14 734 GLN A O 1
ATOM 5723 N N . GLY A 1 735 ? 49.118 -24.091 -76.155 1.00 25.95 735 GLY A N 1
ATOM 5724 C CA . GLY A 1 735 ? 49.582 -25.449 -75.786 1.00 25.95 735 GLY A CA 1
ATOM 5725 C C . GLY A 1 735 ? 48.624 -26.402 -75.040 1.00 25.95 735 GLY A C 1
ATOM 5726 O O . GLY A 1 735 ? 48.753 -26.592 -73.840 1.00 25.95 735 GLY A O 1
ATOM 5727 N N . GLU A 1 736 ? 47.700 -27.014 -75.784 1.00 25.61 736 GLU A N 1
ATOM 5728 C CA . GLU A 1 736 ? 47.041 -28.339 -75.644 1.00 25.61 736 GLU A CA 1
ATOM 5729 C C . GLU A 1 736 ? 47.082 -29.268 -74.380 1.00 25.61 736 GLU A C 1
ATOM 5731 O O . GLU A 1 736 ? 48.126 -29.623 -73.847 1.00 25.61 736 GLU A O 1
ATOM 5736 N N . TYR A 1 737 ? 45.891 -29.855 -74.120 1.00 25.84 737 TYR A N 1
ATOM 5737 C CA . TYR A 1 737 ? 45.533 -31.203 -73.589 1.00 25.84 737 TYR A CA 1
ATOM 5738 C C . TYR A 1 737 ? 45.923 -31.695 -72.168 1.00 25.84 737 TYR A C 1
ATOM 5740 O O . TYR A 1 737 ? 47.087 -31.867 -71.828 1.00 25.84 737 TYR A O 1
ATOM 5748 N N . GLY A 1 738 ? 44.899 -32.112 -71.385 1.00 25.91 738 GLY A N 1
ATOM 5749 C CA . GLY A 1 738 ? 45.076 -32.686 -70.030 1.00 25.91 738 GLY A CA 1
ATOM 5750 C C . GLY A 1 738 ? 43.912 -33.452 -69.341 1.00 25.91 738 GLY A C 1
ATOM 5751 O O . GLY A 1 738 ? 44.056 -33.777 -68.176 1.00 25.91 738 GLY A O 1
ATOM 5752 N N . SER A 1 739 ? 42.790 -33.742 -70.021 1.00 25.80 739 SER A N 1
ATOM 5753 C CA . SER A 1 739 ? 41.858 -34.892 -69.822 1.00 25.80 739 SER A CA 1
ATOM 5754 C C . SER A 1 739 ? 41.493 -35.472 -68.414 1.00 25.80 739 SER A C 1
ATOM 5756 O O . SER A 1 739 ? 42.335 -36.106 -67.789 1.00 25.80 739 SER A O 1
ATOM 57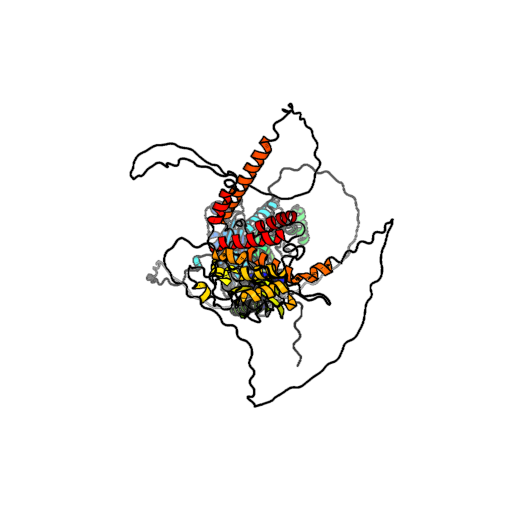58 N N . VAL A 1 740 ? 40.166 -35.562 -68.125 1.00 27.67 740 VAL A N 1
ATOM 5759 C CA . VAL A 1 740 ? 39.451 -36.656 -67.365 1.00 27.67 740 VAL A CA 1
ATOM 5760 C C . VAL A 1 740 ? 39.623 -36.674 -65.814 1.00 27.67 740 VAL A C 1
ATOM 5762 O O . VAL A 1 740 ? 40.722 -36.466 -65.323 1.00 27.67 740 VAL A O 1
ATOM 5765 N N . SER A 1 741 ? 38.614 -36.905 -64.943 1.00 26.72 741 SER A N 1
ATOM 5766 C CA . SER A 1 741 ? 37.194 -37.352 -65.068 1.00 26.72 741 SER A CA 1
ATOM 5767 C C . SER A 1 741 ? 36.356 -37.153 -63.778 1.00 26.72 741 SER A C 1
ATOM 5769 O O . SER A 1 741 ? 36.909 -37.354 -62.702 1.00 26.72 741 SER A O 1
ATOM 5771 N N . ASP A 1 742 ? 35.033 -36.943 -63.942 1.00 27.80 742 ASP A N 1
ATOM 5772 C CA . ASP A 1 742 ? 33.854 -37.437 -63.161 1.00 27.80 742 ASP A CA 1
ATOM 5773 C C . ASP A 1 742 ? 33.768 -37.215 -61.610 1.00 27.80 742 ASP A C 1
ATOM 5775 O O . ASP A 1 742 ? 34.767 -36.993 -60.945 1.00 27.80 742 ASP A O 1
ATOM 5779 N N . VAL A 1 743 ? 32.619 -37.221 -60.895 1.00 28.47 743 VAL A N 1
ATOM 5780 C CA . VAL A 1 743 ? 31.272 -37.814 -61.101 1.00 28.47 743 VAL A CA 1
ATOM 5781 C C . VAL A 1 743 ? 30.132 -36.941 -60.501 1.00 28.47 743 VAL A C 1
ATOM 5783 O O . VAL A 1 743 ? 30.144 -36.616 -59.320 1.00 28.47 743 VAL A O 1
ATOM 5786 N N . VAL A 1 744 ? 29.118 -36.659 -61.332 1.00 26.06 744 VAL A N 1
ATOM 5787 C CA . VAL A 1 744 ? 27.635 -36.583 -61.145 1.00 26.06 744 VAL A CA 1
ATOM 5788 C C . VAL A 1 744 ? 26.970 -36.571 -59.735 1.00 26.06 744 VAL A C 1
ATOM 5790 O O . VAL A 1 744 ? 27.249 -37.450 -58.923 1.00 26.06 744 VAL A O 1
ATOM 5793 N N . LYS A 1 745 ? 25.914 -35.725 -59.595 1.00 25.69 745 LYS A N 1
ATOM 5794 C CA . LYS A 1 745 ? 24.551 -35.919 -58.973 1.00 25.69 745 LYS A CA 1
ATOM 5795 C C . LYS A 1 745 ? 24.135 -34.737 -58.063 1.00 25.69 745 LYS A C 1
ATOM 5797 O O . LYS A 1 745 ? 24.971 -34.244 -57.324 1.00 25.69 745 LYS A O 1
ATOM 5802 N N . GLU A 1 746 ? 22.889 -34.244 -57.999 1.00 26.58 746 GLU A N 1
ATOM 5803 C CA . GLU A 1 746 ? 21.632 -34.486 -58.744 1.00 26.58 746 GLU A CA 1
ATOM 5804 C C . GLU A 1 746 ? 20.670 -33.276 -58.549 1.00 26.58 746 GLU A C 1
ATOM 5806 O O . GLU A 1 746 ? 20.727 -32.586 -57.535 1.00 26.58 746 GLU A O 1
ATOM 5811 N N . SER A 1 747 ? 19.758 -33.035 -59.495 1.00 30.64 747 SER A N 1
ATOM 5812 C CA . SER A 1 747 ? 18.508 -32.242 -59.356 1.00 30.64 747 SER A CA 1
ATOM 5813 C C . SER A 1 747 ? 17.397 -33.058 -60.050 1.00 30.64 747 SER A C 1
ATOM 5815 O O . SER A 1 747 ? 17.753 -33.851 -60.928 1.00 30.64 747 SER A O 1
ATOM 5817 N N . PRO A 1 748 ? 16.101 -32.990 -59.676 1.00 41.34 748 PRO A N 1
ATOM 5818 C CA . PRO A 1 748 ? 15.195 -31.846 -59.904 1.00 41.34 748 PRO A CA 1
ATOM 5819 C C . PRO A 1 748 ? 14.366 -31.564 -58.615 1.00 41.34 748 PRO A C 1
ATOM 5821 O O . PRO A 1 748 ? 14.866 -31.886 -57.542 1.00 41.34 748 PRO A O 1
ATOM 5824 N N . GLU A 1 749 ? 13.185 -30.935 -58.523 1.00 26.70 749 GLU A N 1
ATOM 5825 C CA . GLU A 1 749 ? 12.116 -30.386 -59.400 1.00 26.70 749 GLU A CA 1
ATOM 5826 C C . GLU A 1 749 ? 11.721 -28.979 -58.856 1.00 26.70 749 GLU A C 1
ATOM 5828 O O . GLU A 1 749 ? 12.198 -28.608 -57.786 1.00 26.70 749 GLU A O 1
ATOM 5833 N N . ALA A 1 750 ? 10.826 -28.135 -59.392 1.00 26.20 750 ALA A N 1
ATOM 5834 C CA . ALA A 1 750 ? 10.237 -27.795 -60.700 1.00 26.20 750 ALA A CA 1
ATOM 5835 C C . ALA A 1 750 ? 8.979 -26.928 -60.403 1.00 26.20 750 ALA A C 1
ATOM 5837 O O . ALA A 1 750 ? 8.202 -27.312 -59.541 1.00 26.20 750 ALA A O 1
ATOM 5838 N N . ALA A 1 751 ? 8.767 -25.839 -61.165 1.00 26.38 751 ALA A N 1
ATOM 5839 C CA . ALA A 1 751 ? 7.465 -25.266 -61.583 1.00 26.38 751 ALA A CA 1
ATOM 5840 C C . ALA A 1 751 ? 6.405 -24.809 -60.531 1.00 26.38 751 ALA A C 1
ATOM 5842 O O . ALA A 1 751 ? 6.224 -25.419 -59.492 1.00 26.38 751 ALA A O 1
ATOM 5843 N N . ALA A 1 752 ? 5.515 -23.833 -60.752 1.00 26.64 752 ALA A N 1
ATOM 5844 C CA . ALA A 1 752 ? 5.298 -22.720 -61.693 1.00 26.64 752 ALA A CA 1
ATOM 5845 C C . ALA A 1 752 ? 3.862 -22.171 -61.409 1.00 26.64 752 ALA A C 1
ATOM 5847 O O . ALA A 1 752 ? 3.136 -22.761 -60.614 1.00 26.64 752 ALA A O 1
ATOM 5848 N N . VAL A 1 753 ? 3.419 -21.151 -62.168 1.00 26.58 753 VAL A N 1
ATOM 5849 C CA . VAL A 1 753 ? 2.006 -20.735 -62.420 1.00 26.58 753 VAL A CA 1
ATOM 5850 C C . VAL A 1 753 ? 1.409 -19.582 -61.573 1.00 26.58 753 VAL A C 1
ATOM 5852 O O . VAL A 1 753 ? 0.872 -19.772 -60.491 1.00 26.58 753 VAL A O 1
ATOM 5855 N N . SER A 1 754 ? 1.421 -18.404 -62.216 1.00 25.33 754 SER A N 1
ATOM 5856 C CA . SER A 1 754 ? 0.348 -17.398 -62.402 1.00 25.33 754 SER A CA 1
ATOM 5857 C C . SER A 1 754 ? -0.459 -16.773 -61.251 1.00 25.33 754 SER A C 1
ATOM 5859 O O . SER A 1 754 ? -1.234 -17.448 -60.586 1.00 25.33 754 SER A O 1
ATOM 5861 N N . THR A 1 755 ? -0.545 -15.432 -61.305 1.00 28.12 755 THR A N 1
ATOM 5862 C CA . THR A 1 755 ? -1.802 -14.668 -61.113 1.00 28.12 755 THR A CA 1
ATOM 5863 C C . THR A 1 755 ? -1.864 -13.412 -62.001 1.00 28.12 755 THR A C 1
ATOM 5865 O O . THR A 1 755 ? -1.042 -12.511 -61.874 1.00 28.12 755 THR A O 1
ATOM 5868 N N . LEU A 1 756 ? -2.885 -13.358 -62.865 1.00 26.16 756 LEU A N 1
ATOM 5869 C CA . LEU A 1 756 ? -3.596 -12.143 -63.321 1.00 26.16 756 LEU A CA 1
ATOM 5870 C C . LEU A 1 756 ? -4.613 -11.761 -62.197 1.00 26.16 756 LEU A C 1
ATOM 5872 O O . LEU A 1 756 ? -4.874 -12.615 -61.353 1.00 26.16 756 LEU A O 1
ATOM 5876 N N . THR A 1 757 ? -5.257 -10.589 -62.053 1.00 26.89 757 THR A N 1
ATOM 5877 C CA . THR A 1 757 ? -5.601 -9.443 -62.938 1.00 26.89 757 THR A CA 1
ATOM 5878 C C . THR A 1 757 ? -6.175 -8.277 -62.081 1.00 26.89 757 THR A C 1
ATOM 5880 O O . THR A 1 757 ? -6.406 -8.494 -60.895 1.00 26.89 757 THR A O 1
ATOM 5883 N N . LEU A 1 758 ? -6.556 -7.151 -62.726 1.00 27.06 758 LEU A N 1
ATOM 5884 C CA . LEU A 1 758 ? -7.376 -6.000 -62.244 1.00 27.06 758 LEU A CA 1
ATOM 5885 C C . LEU A 1 758 ? -6.577 -4.878 -61.536 1.00 27.06 758 LEU A C 1
ATOM 5887 O O . LEU A 1 758 ? -6.081 -5.090 -60.437 1.00 27.06 758 LEU A O 1
ATOM 5891 N N . THR A 1 759 ? -6.199 -3.773 -62.206 1.00 28.19 759 THR A N 1
ATOM 5892 C CA . THR A 1 759 ? -6.963 -2.604 -62.752 1.00 28.19 759 THR A CA 1
ATOM 5893 C C . THR A 1 759 ? -7.302 -1.538 -61.711 1.00 28.19 759 THR A C 1
ATOM 5895 O O . THR A 1 759 ? -8.036 -1.849 -60.782 1.00 28.19 759 THR A O 1
ATOM 5898 N N . ASP A 1 760 ? -6.877 -0.292 -61.955 1.00 27.92 760 ASP A N 1
ATOM 5899 C CA . ASP A 1 760 ? -7.736 0.903 -61.858 1.00 27.92 760 ASP A CA 1
ATOM 5900 C C . ASP A 1 760 ? -7.109 2.115 -62.590 1.00 27.92 760 ASP A C 1
ATOM 5902 O O . ASP A 1 760 ? -5.887 2.273 -62.623 1.00 27.92 760 ASP A O 1
ATOM 5906 N N . ASP A 1 761 ? -7.974 2.928 -63.206 1.00 29.39 761 ASP A N 1
ATOM 5907 C CA . ASP A 1 761 ? -7.692 4.210 -63.884 1.00 29.39 761 ASP A CA 1
ATOM 5908 C C . ASP A 1 761 ? -7.519 5.372 -62.885 1.00 29.39 761 ASP A C 1
ATOM 5910 O O . ASP A 1 761 ? -8.044 5.321 -61.768 1.00 29.39 761 ASP A O 1
ATOM 5914 N N . PRO A 1 762 ? -6.927 6.497 -63.328 1.00 37.22 762 PRO A N 1
ATOM 5915 C CA . PRO A 1 762 ? -7.376 7.804 -62.852 1.00 37.22 762 PRO A CA 1
ATOM 5916 C C . PRO A 1 762 ? -7.599 8.827 -63.986 1.00 37.22 762 PRO A C 1
ATOM 5918 O O . PRO A 1 762 ? -6.675 9.178 -64.715 1.00 37.22 762 PRO A O 1
ATOM 5921 N N . ASP A 1 763 ? -8.805 9.404 -64.050 1.00 30.41 763 ASP A N 1
ATOM 5922 C CA . ASP A 1 763 ? -9.118 10.592 -64.861 1.00 30.41 763 ASP A CA 1
ATOM 5923 C C . ASP A 1 763 ? -9.852 11.665 -64.027 1.00 30.41 763 ASP A C 1
ATOM 5925 O O . ASP A 1 763 ? -10.626 11.360 -63.116 1.00 30.41 763 ASP A O 1
ATOM 5929 N N . THR A 1 764 ? -9.665 12.928 -64.422 1.00 33.53 764 THR A N 1
ATOM 5930 C CA . THR A 1 764 ? -10.345 14.165 -63.989 1.00 33.53 764 THR A CA 1
ATOM 5931 C C . THR A 1 764 ? -10.061 14.685 -62.562 1.00 33.53 764 THR A C 1
ATOM 5933 O O . THR A 1 764 ? -10.009 13.939 -61.596 1.00 33.53 764 THR A O 1
ATOM 5936 N N . SER A 1 765 ? -9.971 15.999 -62.297 1.00 29.67 765 SER A N 1
ATOM 5937 C CA . SER A 1 765 ? -9.805 17.188 -63.164 1.00 29.67 765 SER A CA 1
ATOM 5938 C C . SER A 1 765 ? -9.580 18.453 -62.310 1.00 29.67 765 SER A C 1
ATOM 5940 O O . SER A 1 765 ? -10.143 18.545 -61.218 1.00 29.67 765 SER A O 1
ATOM 5942 N N . ARG A 1 766 ? -8.900 19.485 -62.849 1.00 30.08 766 ARG A N 1
ATOM 5943 C CA . ARG A 1 766 ? -9.506 20.811 -63.159 1.00 30.08 766 ARG A CA 1
ATOM 5944 C C . ARG A 1 766 ? -8.502 21.837 -63.713 1.00 30.08 766 ARG A C 1
ATOM 5946 O O . ARG A 1 766 ? -7.365 21.906 -63.274 1.00 30.08 766 ARG A O 1
ATOM 5953 N N . ARG A 1 767 ? -8.987 22.638 -64.672 1.00 30.17 767 ARG A N 1
ATOM 5954 C CA . ARG A 1 767 ? -8.309 23.761 -65.354 1.00 30.17 767 ARG A CA 1
ATOM 5955 C C . ARG A 1 767 ? -8.601 25.102 -64.665 1.00 30.17 767 ARG A C 1
ATOM 5957 O O . ARG A 1 767 ? -9.599 25.182 -63.952 1.00 30.17 767 ARG A O 1
ATOM 5964 N N . TYR A 1 768 ? -7.844 26.147 -65.011 1.00 31.83 768 TYR A N 1
ATOM 5965 C CA . TYR A 1 768 ? -8.301 27.340 -65.770 1.00 31.83 768 TYR A CA 1
ATOM 5966 C C . TYR A 1 768 ? -7.052 28.120 -66.295 1.00 31.83 768 TYR A C 1
ATOM 5968 O O . TYR A 1 768 ? -5.957 27.749 -65.872 1.00 31.83 768 TYR A O 1
ATOM 5976 N N . PRO A 1 769 ? -7.164 29.029 -67.292 1.00 52.75 769 PRO A N 1
ATOM 5977 C CA . PRO A 1 769 ? -6.229 29.066 -68.432 1.00 52.75 769 PRO A CA 1
ATOM 5978 C C . PRO A 1 769 ? -5.744 30.503 -68.776 1.00 52.75 769 PRO A C 1
ATOM 5980 O O . PRO A 1 769 ? -5.796 31.358 -67.892 1.00 52.75 769 PRO A O 1
ATOM 5983 N N . ASP A 1 770 ? -5.373 30.725 -70.050 1.00 36.81 770 ASP A N 1
ATOM 5984 C CA . ASP A 1 770 ? -5.271 32.023 -70.762 1.00 36.81 770 ASP A CA 1
ATOM 5985 C C . ASP A 1 770 ? -3.976 32.827 -70.429 1.00 36.81 770 ASP A C 1
ATOM 5987 O O . ASP A 1 770 ? -3.585 32.900 -69.264 1.00 36.81 770 ASP A O 1
ATOM 5991 N N . ASP A 1 771 ? -3.194 33.412 -71.356 1.00 38.53 771 ASP A N 1
ATOM 5992 C CA . ASP A 1 771 ? -3.286 33.652 -72.822 1.00 38.53 771 ASP A CA 1
ATOM 5993 C C . ASP A 1 771 ? -1.858 33.814 -73.445 1.00 38.53 771 ASP A C 1
ATOM 5995 O O . ASP A 1 771 ? -0.932 34.094 -72.683 1.00 38.53 771 ASP A O 1
ATOM 5999 N N . ASP A 1 772 ? -1.739 33.677 -74.785 1.00 39.84 772 ASP A N 1
ATOM 6000 C CA . ASP A 1 772 ? -0.882 34.400 -75.783 1.00 39.84 772 ASP A CA 1
ATOM 6001 C C . ASP A 1 772 ? 0.656 34.598 -75.550 1.00 39.84 772 ASP A C 1
ATOM 6003 O O . ASP A 1 772 ? 1.114 34.777 -74.425 1.00 39.84 772 ASP A O 1
ATOM 6007 N N . ASP A 1 773 ? 1.574 34.649 -76.535 1.00 39.66 773 ASP A N 1
ATOM 6008 C CA . ASP A 1 773 ? 1.589 34.590 -78.023 1.00 39.66 773 ASP A CA 1
ATOM 6009 C C . ASP A 1 773 ? 3.033 34.204 -78.494 1.00 39.66 773 ASP A C 1
ATOM 6011 O O . ASP A 1 773 ? 3.944 34.243 -77.668 1.00 39.66 773 ASP A O 1
ATOM 6015 N N . ASP A 1 774 ? 3.208 33.859 -79.786 1.00 41.59 774 ASP A N 1
ATOM 6016 C CA . ASP A 1 774 ? 4.394 33.963 -80.697 1.00 41.59 774 ASP A CA 1
ATOM 6017 C C . ASP A 1 774 ? 5.848 33.973 -80.117 1.00 41.59 774 ASP A C 1
ATOM 6019 O O . ASP A 1 774 ? 6.184 34.727 -79.208 1.00 41.59 774 ASP A O 1
ATOM 6023 N N . ASP A 1 775 ? 6.820 33.200 -80.626 1.00 40.00 775 ASP A N 1
ATOM 6024 C CA . ASP A 1 775 ? 7.400 33.290 -81.985 1.00 40.00 775 ASP A CA 1
ATOM 6025 C C . ASP A 1 775 ? 8.276 32.048 -82.323 1.00 40.00 775 ASP A C 1
ATOM 6027 O O . ASP A 1 775 ? 8.730 31.332 -81.426 1.00 40.00 775 ASP A O 1
ATOM 6031 N N . ASP A 1 776 ? 8.543 31.820 -83.618 1.00 47.75 776 ASP A N 1
ATOM 6032 C CA . ASP A 1 776 ? 9.487 30.805 -84.127 1.00 47.75 776 ASP A CA 1
ATOM 6033 C C . ASP A 1 776 ? 10.963 31.218 -83.901 1.00 47.75 776 ASP A C 1
ATOM 6035 O O . ASP A 1 776 ? 11.347 32.319 -84.290 1.00 47.75 776 ASP A O 1
ATOM 6039 N N . ASP A 1 777 ? 11.814 30.303 -83.420 1.00 40.75 777 ASP A N 1
ATOM 6040 C CA . ASP A 1 777 ? 13.244 30.240 -83.783 1.00 40.75 777 ASP A CA 1
ATOM 6041 C C . ASP A 1 777 ? 13.766 28.800 -83.561 1.00 40.75 777 ASP A C 1
ATOM 6043 O O . ASP A 1 777 ? 13.921 28.340 -82.429 1.00 40.75 777 ASP A O 1
ATOM 6047 N N . ASP A 1 778 ? 14.013 28.074 -84.659 1.00 46.72 778 ASP A N 1
ATOM 6048 C CA . ASP A 1 778 ? 14.712 26.780 -84.658 1.00 46.72 778 ASP A CA 1
ATOM 6049 C C . ASP A 1 778 ? 16.227 27.021 -84.448 1.00 46.72 778 ASP A C 1
ATOM 6051 O O . ASP A 1 778 ? 16.954 27.274 -85.415 1.00 46.72 778 ASP A O 1
ATOM 6055 N N . GLU A 1 779 ? 16.729 26.910 -83.214 1.00 45.03 779 GLU A N 1
ATOM 6056 C CA . GLU A 1 779 ? 18.149 26.615 -82.955 1.00 45.03 779 GLU A CA 1
ATOM 6057 C C . GLU A 1 779 ? 18.289 25.167 -82.446 1.00 45.03 779 GLU A C 1
ATOM 6059 O O . GLU A 1 779 ? 17.491 24.699 -81.634 1.00 45.03 779 GLU A O 1
ATOM 6064 N N . ASP A 1 780 ? 19.277 24.435 -82.980 1.00 48.38 780 ASP A N 1
ATOM 6065 C CA . ASP A 1 780 ? 19.536 23.021 -82.671 1.00 48.38 780 ASP A CA 1
ATOM 6066 C C . ASP A 1 780 ? 20.096 22.849 -81.236 1.00 48.38 780 ASP A C 1
ATOM 6068 O O . ASP A 1 780 ? 21.299 22.643 -81.048 1.00 48.38 780 ASP A O 1
ATOM 6072 N N . ASP A 1 781 ? 19.231 22.906 -80.221 1.00 42.50 781 ASP A N 1
ATOM 6073 C CA . ASP A 1 781 ? 19.546 22.426 -78.871 1.00 42.50 781 ASP A CA 1
ATOM 6074 C C . ASP A 1 781 ? 19.613 20.883 -78.885 1.00 42.50 781 ASP A C 1
ATOM 6076 O O . ASP A 1 781 ? 18.596 20.191 -78.809 1.00 42.50 781 ASP A O 1
ATOM 6080 N N . GLU A 1 782 ? 20.826 20.321 -78.995 1.00 48.34 782 GLU A N 1
ATOM 6081 C CA . GLU A 1 782 ? 21.077 18.922 -78.609 1.00 48.34 782 GLU A CA 1
ATOM 6082 C C . GLU A 1 782 ? 20.710 18.770 -77.119 1.00 48.34 782 GLU A C 1
ATOM 6084 O O . GLU A 1 782 ? 21.298 19.462 -76.286 1.00 48.34 782 GLU A O 1
ATOM 6089 N N . ASP A 1 783 ? 19.755 17.886 -76.787 1.00 50.78 783 ASP A N 1
ATOM 6090 C CA . ASP A 1 783 ? 19.244 17.683 -75.420 1.00 50.78 783 ASP A CA 1
ATOM 6091 C C . ASP A 1 783 ? 20.401 17.615 -74.394 1.00 50.78 783 ASP A C 1
ATOM 6093 O O . ASP A 1 783 ? 21.207 16.678 -74.429 1.00 50.78 783 ASP A O 1
ATOM 6097 N N . GLU A 1 784 ? 20.490 18.581 -73.461 1.00 55.66 784 GLU A N 1
ATOM 6098 C CA . GLU A 1 784 ? 21.609 18.666 -72.495 1.00 55.66 784 GLU A CA 1
ATOM 6099 C C . GLU A 1 784 ? 21.795 17.342 -71.716 1.00 55.66 784 GLU A C 1
ATOM 6101 O O . GLU A 1 784 ? 22.926 16.914 -71.461 1.00 55.66 784 GLU A O 1
ATOM 6106 N N . ASP A 1 785 ? 20.687 16.645 -71.437 1.00 57.94 785 ASP A N 1
ATOM 6107 C CA . ASP A 1 785 ? 20.640 15.326 -70.797 1.00 57.94 785 ASP A CA 1
ATOM 6108 C C . ASP A 1 785 ? 21.407 14.233 -71.586 1.00 57.94 785 ASP A C 1
ATOM 6110 O O . ASP A 1 785 ? 22.078 13.394 -70.975 1.00 57.94 785 ASP A O 1
ATOM 6114 N N . GLU A 1 786 ? 21.381 14.230 -72.931 1.00 59.50 786 GLU A N 1
ATOM 6115 C CA . GLU A 1 786 ? 22.136 13.252 -73.743 1.00 59.50 786 GLU A CA 1
ATOM 6116 C C . GLU A 1 786 ? 23.654 13.509 -73.693 1.00 59.50 786 GLU A C 1
ATOM 6118 O O . GLU A 1 786 ? 24.462 12.572 -73.783 1.00 59.50 786 GLU A O 1
ATOM 6123 N N . VAL A 1 787 ? 24.067 14.768 -73.513 1.00 59.97 787 VAL A N 1
ATOM 6124 C CA . VAL A 1 787 ? 25.483 15.147 -73.396 1.00 59.97 787 VAL A CA 1
ATOM 6125 C C . VAL A 1 787 ? 26.043 14.767 -72.023 1.00 59.97 787 VAL A C 1
ATOM 6127 O O . VAL A 1 787 ? 27.179 14.282 -71.946 1.00 59.97 787 VAL A O 1
ATOM 6130 N N . GLU A 1 788 ? 25.270 14.925 -70.943 1.00 66.44 788 GLU A N 1
ATOM 6131 C CA . GLU A 1 788 ? 25.710 14.536 -69.597 1.00 66.44 788 GLU A CA 1
ATOM 6132 C C . GLU A 1 788 ? 25.869 13.011 -69.453 1.00 66.44 788 GLU A C 1
ATOM 6134 O O . GLU A 1 788 ? 26.916 12.537 -68.985 1.00 66.44 788 GLU A O 1
ATOM 6139 N N . ASP A 1 789 ? 24.895 12.224 -69.929 1.00 73.12 789 ASP A N 1
ATOM 6140 C CA . ASP A 1 789 ? 24.937 10.755 -69.845 1.00 73.12 789 ASP A CA 1
ATOM 6141 C C . ASP A 1 789 ? 26.091 10.157 -70.680 1.00 73.12 789 ASP A C 1
ATOM 6143 O O . ASP A 1 789 ? 26.694 9.148 -70.298 1.00 73.12 789 ASP A O 1
ATOM 6147 N N . ARG A 1 790 ? 26.491 10.819 -71.777 1.00 79.88 790 ARG A N 1
ATOM 6148 C CA . ARG A 1 790 ? 27.636 10.418 -72.618 1.00 79.88 790 ARG A CA 1
ATOM 6149 C C . ARG A 1 790 ? 28.979 10.457 -71.883 1.00 79.88 790 ARG A C 1
ATOM 6151 O O . ARG A 1 790 ? 29.855 9.637 -72.170 1.00 79.88 790 ARG A O 1
ATOM 6158 N N . TYR A 1 791 ? 29.164 11.392 -70.949 1.00 85.19 791 TYR A N 1
ATOM 6159 C CA . TYR A 1 791 ? 30.430 11.587 -70.226 1.00 85.19 791 TYR A CA 1
ATOM 6160 C C . TYR A 1 791 ? 30.364 11.208 -68.739 1.00 85.19 791 TYR A C 1
ATOM 6162 O O . TYR A 1 791 ? 31.359 11.369 -68.025 1.00 85.19 791 TYR A O 1
ATOM 6170 N N . ILE A 1 792 ? 29.254 10.618 -68.277 1.00 88.12 792 ILE A N 1
ATOM 6171 C CA . ILE A 1 792 ? 29.010 10.263 -66.869 1.00 88.12 792 ILE A CA 1
ATOM 6172 C C . ILE A 1 792 ? 30.141 9.457 -66.213 1.00 88.12 792 ILE A C 1
ATOM 6174 O O . ILE A 1 792 ? 30.454 9.668 -65.042 1.00 88.12 792 ILE A O 1
ATOM 6178 N N . GLY A 1 793 ? 30.821 8.579 -66.958 1.00 89.06 793 GLY A N 1
ATOM 6179 C CA . GLY A 1 793 ? 31.984 7.842 -66.458 1.00 89.06 793 GLY A CA 1
ATOM 6180 C C . GLY A 1 793 ? 33.204 8.731 -66.187 1.00 89.06 793 GLY A C 1
ATOM 6181 O O . GLY A 1 793 ? 33.885 8.548 -65.178 1.00 89.06 793 GLY A O 1
ATOM 6182 N N . VAL A 1 794 ? 33.451 9.746 -67.022 1.00 89.31 794 VAL A N 1
ATOM 6183 C CA . VAL A 1 794 ? 34.519 10.737 -66.808 1.00 89.31 794 VAL A CA 1
ATOM 6184 C C . VAL A 1 794 ? 34.169 11.663 -65.641 1.00 89.31 794 VAL A C 1
ATOM 6186 O O . VAL A 1 794 ? 35.031 11.90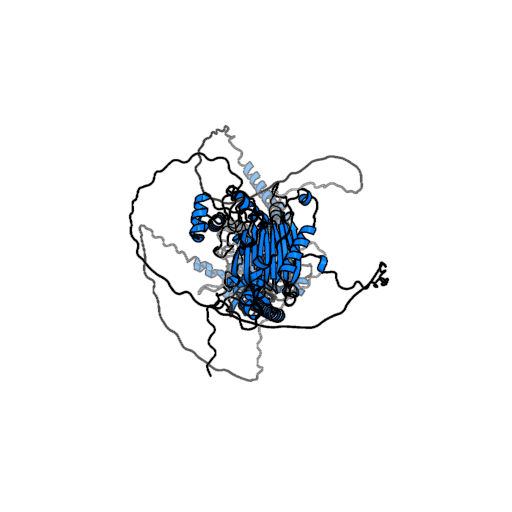5 -64.791 1.00 89.31 794 VAL A O 1
ATOM 6189 N N . TYR A 1 795 ? 32.910 12.108 -65.533 1.00 92.50 795 TYR A N 1
ATOM 6190 C CA . TYR A 1 795 ? 32.428 12.864 -64.370 1.00 92.50 795 TYR A CA 1
ATOM 6191 C C . TYR A 1 795 ? 32.574 12.059 -63.072 1.00 92.50 795 TYR A C 1
ATOM 6193 O O . TYR A 1 795 ? 33.079 12.584 -62.082 1.00 92.50 795 TYR A O 1
ATOM 6201 N N . SER A 1 796 ? 32.280 10.754 -63.085 1.00 94.25 796 SER A N 1
ATOM 6202 C CA . SER A 1 796 ? 32.519 9.862 -61.943 1.00 94.25 796 SER A CA 1
ATOM 6203 C C . SER A 1 796 ? 33.990 9.751 -61.531 1.00 94.25 796 SER A C 1
ATOM 6205 O O . SER A 1 796 ? 34.267 9.698 -60.332 1.00 94.25 796 SER A O 1
ATOM 6207 N N . VAL A 1 797 ? 34.949 9.752 -62.465 1.00 94.12 797 VAL A N 1
ATOM 6208 C CA . VAL A 1 797 ? 36.388 9.760 -62.120 1.00 94.12 797 VAL A CA 1
ATOM 6209 C C . VAL A 1 797 ? 36.827 11.130 -61.582 1.00 94.12 797 VAL A C 1
ATOM 6211 O O . VAL A 1 797 ? 37.599 11.195 -60.621 1.00 94.12 797 VAL A O 1
ATOM 6214 N N . ALA A 1 798 ? 36.303 12.221 -62.145 1.00 93.00 798 ALA A N 1
ATOM 6215 C CA . ALA A 1 798 ? 36.553 13.583 -61.675 1.00 93.00 798 ALA A CA 1
ATOM 6216 C C . ALA A 1 798 ? 36.017 13.817 -60.248 1.00 93.00 798 ALA A C 1
ATOM 6218 O O . ALA A 1 798 ? 36.750 14.299 -59.382 1.00 93.00 798 ALA A O 1
ATOM 6219 N N . ASP A 1 799 ? 34.779 13.404 -59.971 1.00 93.38 799 ASP A N 1
ATOM 6220 C CA . ASP A 1 799 ? 34.163 13.470 -58.643 1.00 93.38 799 ASP A CA 1
ATOM 6221 C C . ASP A 1 799 ? 34.886 12.544 -57.645 1.00 93.38 799 ASP A C 1
ATOM 6223 O O . ASP A 1 799 ? 35.220 12.962 -56.537 1.00 93.38 799 ASP A O 1
ATOM 6227 N N . ALA A 1 800 ? 35.275 11.326 -58.048 1.00 93.81 800 ALA A N 1
ATOM 6228 C CA . ALA A 1 800 ? 36.089 10.442 -57.207 1.00 93.81 800 ALA A CA 1
ATOM 6229 C C . ALA A 1 800 ? 37.423 11.086 -56.767 1.00 93.81 800 ALA A C 1
ATOM 6231 O O . ALA A 1 800 ? 37.822 10.923 -55.611 1.00 93.81 800 ALA A O 1
ATOM 6232 N N . LEU A 1 801 ? 38.086 11.862 -57.637 1.00 94.94 801 LEU A N 1
ATOM 6233 C CA . LEU A 1 801 ? 39.283 12.638 -57.285 1.00 94.94 801 LEU A CA 1
ATOM 6234 C C . LEU A 1 801 ? 38.978 13.747 -56.272 1.00 94.94 801 LEU A C 1
ATOM 6236 O O . LEU A 1 801 ? 39.694 13.879 -55.276 1.00 94.94 801 LEU A O 1
ATOM 6240 N N . ILE A 1 802 ? 37.913 14.522 -56.489 1.00 93.88 802 ILE A N 1
ATOM 6241 C CA . ILE A 1 802 ? 37.505 15.577 -55.553 1.00 93.88 802 ILE A CA 1
ATOM 6242 C C . ILE A 1 802 ? 37.132 14.977 -54.197 1.00 93.88 802 ILE A C 1
ATOM 6244 O O . ILE A 1 802 ? 37.616 15.462 -53.178 1.00 93.88 802 ILE A O 1
ATOM 6248 N N . ARG A 1 803 ? 36.356 13.889 -54.154 1.00 92.00 803 ARG A N 1
ATOM 6249 C CA . ARG A 1 803 ? 35.994 13.174 -52.919 1.00 92.00 803 ARG A CA 1
ATOM 6250 C C . ARG A 1 803 ? 37.223 12.640 -52.187 1.00 92.00 803 ARG A C 1
ATOM 6252 O O . ARG A 1 803 ? 37.351 12.896 -50.991 1.00 92.00 803 ARG A O 1
ATOM 6259 N N . LEU A 1 804 ? 38.156 11.984 -52.882 1.00 93.19 804 LEU A N 1
ATOM 6260 C CA . LEU A 1 804 ? 39.395 11.482 -52.278 1.00 93.19 804 LEU A CA 1
ATOM 6261 C C . LEU A 1 804 ? 40.180 12.608 -51.583 1.00 93.19 804 LEU A C 1
ATOM 6263 O O . LEU A 1 804 ? 40.570 12.453 -50.429 1.00 93.19 804 LEU A O 1
ATOM 6267 N N . LEU A 1 805 ? 40.352 13.760 -52.244 1.00 93.31 805 LEU A N 1
ATOM 6268 C CA . LEU A 1 805 ? 41.064 14.924 -51.695 1.00 93.31 805 LEU A CA 1
ATOM 6269 C C . LEU A 1 805 ? 40.273 15.639 -50.579 1.00 93.31 805 LEU A C 1
ATOM 6271 O O . LEU A 1 805 ? 40.838 16.031 -49.556 1.00 93.31 805 LEU A O 1
ATOM 6275 N N . LYS A 1 806 ? 38.954 15.786 -50.747 1.00 89.50 806 LYS A N 1
ATOM 6276 C CA . LYS A 1 806 ? 38.027 16.455 -49.813 1.00 89.50 806 LYS A CA 1
ATOM 6277 C C . LYS A 1 806 ? 37.824 15.675 -48.517 1.00 89.50 806 LYS A C 1
ATOM 6279 O O . LYS A 1 806 ? 37.476 16.281 -47.500 1.00 89.50 806 LYS A O 1
ATOM 6284 N N . TYR A 1 807 ? 38.031 14.360 -48.539 1.00 86.56 807 TYR A N 1
ATOM 6285 C CA . TYR A 1 807 ? 37.825 13.462 -47.402 1.00 86.56 807 TYR A CA 1
ATOM 6286 C C . TYR A 1 807 ? 39.112 12.939 -46.753 1.00 86.56 807 TYR A C 1
ATOM 6288 O O . TYR A 1 807 ? 39.036 12.113 -45.845 1.00 86.56 807 TYR A O 1
ATOM 6296 N N . LEU A 1 808 ? 40.283 13.456 -47.136 1.00 90.94 808 LEU A N 1
ATOM 6297 C CA . LEU A 1 808 ? 41.517 13.207 -46.388 1.00 90.94 808 LEU A CA 1
ATOM 6298 C C . LEU A 1 808 ? 41.329 13.581 -44.897 1.00 90.94 808 LEU A C 1
ATOM 6300 O O . LEU A 1 808 ? 40.725 14.629 -44.617 1.00 90.94 808 LEU A O 1
ATOM 6304 N N . PRO A 1 809 ? 41.864 12.795 -43.939 1.00 88.75 809 PRO A N 1
ATOM 6305 C CA . PRO A 1 809 ? 41.817 13.128 -42.510 1.00 88.75 809 PRO A CA 1
ATOM 6306 C C . PRO A 1 809 ? 42.460 14.486 -42.219 1.00 88.75 809 PRO A C 1
ATOM 6308 O O . PRO A 1 809 ? 41.929 15.290 -41.457 1.00 88.75 809 PRO A O 1
ATOM 6311 N N . GLU A 1 810 ? 43.563 14.762 -42.913 1.00 89.56 810 GLU A N 1
ATOM 6312 C CA . GLU A 1 810 ? 44.243 16.048 -42.949 1.00 89.56 810 GLU A CA 1
ATOM 6313 C C . GLU A 1 810 ? 44.218 16.591 -44.392 1.00 89.56 810 GLU A C 1
ATOM 6315 O O . GLU A 1 810 ? 44.566 15.857 -45.318 1.00 89.56 810 GLU A O 1
ATOM 6320 N N . PRO A 1 811 ? 43.754 17.834 -44.634 1.00 92.12 811 PRO A N 1
ATOM 6321 C CA . PRO A 1 811 ? 43.735 18.433 -45.970 1.00 92.12 811 PRO A CA 1
ATOM 6322 C C . PRO A 1 811 ? 45.124 18.518 -46.616 1.00 92.12 811 PRO A C 1
ATOM 6324 O O . PRO A 1 811 ? 46.148 18.530 -45.936 1.00 92.12 811 PRO A O 1
ATOM 6327 N N . VAL A 1 812 ? 45.148 18.631 -47.951 1.00 92.31 812 VAL A N 1
ATOM 6328 C CA . VAL A 1 812 ? 46.397 18.746 -48.726 1.00 92.31 812 VAL A CA 1
ATOM 6329 C C . VAL A 1 812 ? 47.253 19.909 -48.219 1.00 92.31 812 VAL A C 1
ATOM 6331 O O . VAL A 1 812 ? 48.453 19.729 -48.042 1.00 92.31 812 VAL A O 1
ATOM 6334 N N . VAL A 1 813 ? 46.646 21.055 -47.893 1.00 91.75 813 VAL A N 1
ATOM 6335 C CA . VAL A 1 813 ? 47.246 22.050 -46.993 1.00 91.75 813 VAL A CA 1
ATOM 6336 C C . VAL A 1 813 ? 46.791 21.721 -45.564 1.00 91.75 813 VAL A C 1
ATOM 6338 O O . VAL A 1 813 ? 45.612 21.932 -45.282 1.00 91.75 813 VAL A O 1
ATOM 6341 N N . PRO A 1 814 ? 47.664 21.222 -44.662 1.00 92.50 814 PRO A N 1
ATOM 6342 C CA . PRO A 1 814 ? 47.287 20.810 -43.311 1.00 92.50 814 PRO A CA 1
ATOM 6343 C C . PRO A 1 814 ? 46.634 21.923 -42.493 1.00 92.50 814 PRO A C 1
ATOM 6345 O O . PRO A 1 814 ? 46.899 23.109 -42.706 1.00 92.50 814 PRO A O 1
ATOM 6348 N N . PHE A 1 815 ? 45.826 21.540 -41.502 1.00 91.12 815 PHE A N 1
ATOM 6349 C CA . PHE A 1 815 ? 45.048 22.486 -40.695 1.00 91.12 815 PHE A CA 1
ATOM 6350 C C . PHE A 1 815 ? 45.911 23.574 -40.034 1.00 91.12 815 PHE A C 1
ATOM 6352 O O . PHE A 1 815 ? 45.531 24.742 -40.045 1.00 91.12 815 PHE A O 1
ATOM 6359 N N . ASP A 1 816 ? 47.103 23.224 -39.546 1.00 89.56 816 ASP A N 1
ATOM 6360 C CA . ASP A 1 816 ? 48.029 24.154 -38.879 1.00 89.56 816 ASP A CA 1
ATOM 6361 C C . ASP A 1 816 ? 48.681 25.178 -39.843 1.00 89.56 816 ASP A C 1
ATOM 6363 O O . ASP A 1 816 ? 49.347 26.125 -39.417 1.00 89.56 816 ASP A O 1
ATOM 6367 N N . TYR A 1 817 ? 48.485 25.013 -41.156 1.00 89.50 817 TYR A N 1
ATOM 6368 C CA . TYR A 1 817 ? 48.943 25.929 -42.206 1.00 89.50 817 TYR A CA 1
ATOM 6369 C C . TYR A 1 817 ? 47.798 26.795 -42.754 1.00 89.50 817 TYR A C 1
ATOM 6371 O O . TYR A 1 817 ? 48.070 27.756 -43.475 1.00 89.50 817 TYR A O 1
ATOM 6379 N N . PHE A 1 818 ? 46.538 26.512 -42.389 1.00 88.56 818 PHE A N 1
ATOM 6380 C CA . PHE A 1 818 ? 45.353 27.207 -42.903 1.00 88.56 818 PHE A CA 1
ATOM 6381 C C . PHE A 1 818 ? 45.429 28.725 -42.679 1.00 88.56 818 PHE A C 1
ATOM 6383 O O . PHE A 1 818 ? 45.436 29.486 -43.647 1.00 88.56 818 PHE A O 1
ATOM 6390 N N . ASP A 1 819 ? 45.584 29.164 -41.425 1.00 86.69 819 ASP A N 1
ATOM 6391 C CA . ASP A 1 819 ? 45.636 30.593 -41.080 1.00 86.69 819 ASP A CA 1
ATOM 6392 C C . ASP A 1 819 ? 46.828 31.301 -41.742 1.00 86.69 819 ASP A C 1
ATOM 6394 O O . ASP A 1 819 ? 46.700 32.431 -42.211 1.00 86.69 819 ASP A O 1
ATOM 6398 N N . ARG A 1 820 ? 47.977 30.618 -41.857 1.00 87.88 820 ARG A N 1
ATOM 6399 C CA . ARG A 1 820 ? 49.182 31.141 -42.526 1.00 87.88 820 ARG A CA 1
ATOM 6400 C C . ARG A 1 820 ? 48.954 31.352 -44.025 1.00 87.88 820 ARG A C 1
ATOM 6402 O O . ARG A 1 820 ? 49.384 32.371 -44.561 1.00 87.88 820 ARG A O 1
ATOM 6409 N N . CYS A 1 821 ? 48.278 30.418 -44.697 1.00 85.06 821 CYS A N 1
ATOM 6410 C CA . CYS A 1 821 ? 47.906 30.546 -46.107 1.00 85.06 821 CYS A CA 1
ATOM 6411 C C . CYS A 1 821 ? 46.884 31.669 -46.326 1.00 85.06 821 CYS A C 1
ATOM 6413 O O . CYS A 1 821 ? 47.049 32.476 -47.240 1.00 85.06 821 CYS A O 1
ATOM 6415 N N . VAL A 1 822 ? 45.860 31.754 -45.471 1.00 85.00 822 VAL A N 1
ATOM 6416 C CA . VAL A 1 822 ? 44.823 32.794 -45.538 1.00 85.00 822 VAL A CA 1
ATOM 6417 C C . VAL A 1 822 ? 45.420 34.185 -45.289 1.00 85.00 822 VAL A C 1
ATOM 6419 O O . VAL A 1 822 ? 45.164 35.109 -46.060 1.00 85.00 822 VAL A O 1
ATOM 6422 N N . GLU A 1 823 ? 46.277 34.344 -44.275 1.00 84.44 823 GLU A N 1
ATOM 6423 C CA . GLU A 1 823 ? 46.965 35.610 -43.998 1.00 84.44 823 GLU A CA 1
ATOM 6424 C C . GLU A 1 823 ? 47.904 36.018 -45.147 1.00 84.44 823 GLU A C 1
ATOM 6426 O O . GLU A 1 823 ? 47.914 37.182 -45.556 1.00 84.44 823 GLU A O 1
ATOM 6431 N N . ALA A 1 824 ? 48.667 35.072 -45.707 1.00 82.25 824 ALA A N 1
ATOM 6432 C CA . ALA A 1 824 ? 49.525 35.333 -46.861 1.00 82.25 824 ALA A CA 1
ATOM 6433 C C . ALA A 1 824 ? 48.714 35.767 -48.098 1.00 82.25 824 ALA A C 1
ATOM 6435 O O . ALA A 1 824 ? 49.120 36.705 -48.784 1.00 82.25 824 ALA A O 1
ATOM 6436 N N . GLY A 1 825 ? 47.545 35.161 -48.335 1.00 78.69 825 GLY A N 1
ATOM 6437 C CA . GLY A 1 825 ? 46.613 35.565 -49.391 1.00 78.69 825 GLY A CA 1
ATOM 6438 C C . GLY A 1 825 ? 46.073 36.987 -49.202 1.00 78.69 825 GLY A C 1
ATOM 6439 O O . GLY A 1 825 ? 46.173 37.807 -50.114 1.00 78.69 825 GLY A O 1
ATOM 6440 N N . TYR A 1 826 ? 45.584 37.328 -48.002 1.00 78.38 826 TYR A N 1
ATOM 6441 C CA . TYR A 1 826 ? 45.087 38.681 -47.707 1.00 78.38 826 TYR A CA 1
ATOM 6442 C C . TYR A 1 826 ? 46.146 39.772 -47.904 1.00 78.38 826 TYR A C 1
ATOM 6444 O O . TYR A 1 826 ? 45.815 40.867 -48.361 1.00 78.38 826 TYR A O 1
ATOM 6452 N N . ARG A 1 827 ? 47.417 39.491 -47.585 1.00 72.69 827 ARG A N 1
ATOM 6453 C CA . ARG A 1 827 ? 48.520 40.445 -47.796 1.00 72.69 827 ARG A CA 1
ATOM 6454 C C . ARG A 1 827 ? 48.706 40.780 -49.280 1.00 72.69 827 ARG A C 1
ATOM 6456 O O . ARG A 1 827 ? 48.851 41.957 -49.596 1.00 72.69 827 ARG A O 1
ATOM 6463 N N . ILE A 1 828 ? 48.617 39.788 -50.170 1.00 69.94 828 ILE A N 1
ATOM 6464 C CA . ILE A 1 828 ? 48.714 39.982 -51.628 1.00 69.94 828 ILE A CA 1
ATOM 6465 C C . ILE A 1 828 ? 47.549 40.846 -52.138 1.00 69.94 828 ILE A C 1
ATOM 6467 O O . ILE A 1 828 ? 47.774 41.846 -52.825 1.00 69.94 828 ILE A O 1
ATOM 6471 N N . THR A 1 829 ? 46.308 40.534 -51.748 1.00 65.94 829 THR A N 1
ATOM 6472 C CA . THR A 1 829 ? 45.126 41.319 -52.155 1.00 65.94 829 THR A CA 1
ATOM 6473 C C . THR A 1 829 ? 45.217 42.772 -51.672 1.00 65.94 829 THR A C 1
ATOM 6475 O O . THR A 1 829 ? 45.056 43.701 -52.463 1.00 65.94 829 THR A O 1
ATOM 6478 N N . ALA A 1 830 ? 45.588 42.990 -50.405 1.00 63.31 830 ALA A N 1
ATOM 6479 C CA . ALA A 1 830 ? 45.701 44.321 -49.803 1.00 63.31 830 ALA A CA 1
ATOM 6480 C C . ALA A 1 830 ? 46.898 45.159 -50.311 1.00 63.31 830 ALA A C 1
ATOM 6482 O O . ALA A 1 830 ? 46.985 46.359 -50.016 1.00 63.31 830 ALA A O 1
ATOM 6483 N N . GLU A 1 831 ? 47.853 44.556 -51.023 1.00 61.62 831 GLU A N 1
ATOM 6484 C CA . GLU A 1 831 ? 48.930 45.260 -51.738 1.00 61.62 831 GLU A CA 1
ATOM 6485 C C . GLU A 1 831 ? 48.534 45.573 -53.190 1.00 61.62 831 GLU A C 1
ATOM 6487 O O . GLU A 1 831 ? 48.792 46.686 -53.662 1.00 61.62 831 GLU A O 1
ATOM 6492 N N . SER A 1 832 ? 47.798 44.671 -53.849 1.00 61.00 832 SER A N 1
ATOM 6493 C CA . SER A 1 832 ? 47.174 44.903 -55.160 1.00 61.00 832 SER A CA 1
ATOM 6494 C C . SER A 1 832 ? 46.185 46.083 -55.130 1.00 61.00 832 SER A C 1
ATOM 6496 O O . SER A 1 832 ? 46.321 47.044 -55.895 1.00 61.00 832 SER A O 1
ATOM 6498 N N . GLU A 1 833 ? 45.261 46.101 -54.163 1.00 59.41 833 GLU A N 1
ATOM 6499 C CA . GLU A 1 833 ? 44.297 47.198 -53.965 1.00 59.41 833 GLU A CA 1
ATOM 6500 C C . GLU A 1 833 ? 44.988 48.545 -53.687 1.00 59.41 833 GLU A C 1
ATOM 6502 O O . GLU A 1 833 ? 44.579 49.593 -54.201 1.00 59.41 833 GLU A O 1
ATOM 6507 N N . ARG A 1 834 ? 46.096 48.527 -52.929 1.00 57.09 834 ARG A N 1
ATOM 6508 C CA . ARG A 1 834 ? 46.900 49.728 -52.650 1.00 57.09 834 ARG A CA 1
ATOM 6509 C C . ARG A 1 834 ? 47.556 50.308 -53.903 1.00 57.09 834 ARG A C 1
ATOM 6511 O O . ARG A 1 834 ? 47.717 51.526 -53.963 1.00 57.09 834 ARG A O 1
ATOM 6518 N N . ARG A 1 835 ? 47.891 49.495 -54.914 1.00 55.09 835 ARG A N 1
ATOM 6519 C CA . ARG A 1 835 ? 48.342 49.999 -56.225 1.00 55.09 835 ARG A CA 1
ATOM 6520 C C . ARG A 1 835 ? 47.199 50.584 -57.048 1.00 55.09 835 ARG A C 1
ATOM 6522 O O . ARG A 1 835 ? 47.380 51.660 -57.616 1.00 55.09 835 ARG A O 1
ATOM 6529 N N . GLY A 1 836 ? 46.028 49.942 -57.066 1.00 51.38 836 GLY A N 1
ATOM 6530 C CA . GLY A 1 836 ? 44.840 50.474 -57.749 1.00 51.38 836 GLY A CA 1
ATOM 6531 C C . GLY A 1 836 ? 44.477 51.885 -57.264 1.00 51.38 836 GLY A C 1
ATOM 6532 O O . GLY A 1 836 ? 44.310 52.803 -58.070 1.00 51.38 836 GLY A O 1
ATOM 6533 N N . SER A 1 837 ? 44.488 52.082 -55.942 1.00 46.19 837 SER A N 1
ATOM 6534 C CA . SER A 1 837 ? 44.169 53.351 -55.268 1.00 46.19 837 SER A CA 1
ATOM 6535 C C . SER A 1 837 ? 45.093 54.535 -55.619 1.00 46.19 837 SER A C 1
ATOM 6537 O O . SER A 1 837 ? 44.672 55.689 -55.542 1.00 46.19 837 SER A O 1
ATOM 6539 N N . ILE A 1 838 ? 46.335 54.289 -56.057 1.00 46.09 838 ILE A N 1
ATOM 6540 C CA . ILE A 1 838 ? 47.290 55.356 -56.424 1.00 46.09 838 ILE A CA 1
ATOM 6541 C C . ILE A 1 838 ? 46.988 55.940 -57.820 1.00 46.09 838 ILE A C 1
ATOM 6543 O O . ILE A 1 838 ? 47.411 57.053 -58.130 1.00 46.09 838 ILE A O 1
ATOM 6547 N N . SER A 1 839 ? 46.211 55.241 -58.655 1.00 43.25 839 SER A N 1
ATOM 6548 C CA . SER A 1 839 ? 45.856 55.708 -60.006 1.00 43.25 839 SER A CA 1
ATOM 6549 C C . SER A 1 839 ? 44.689 56.708 -60.055 1.00 43.25 839 SER A C 1
ATOM 6551 O O . SER A 1 839 ? 44.513 57.386 -61.066 1.00 43.25 839 SER A O 1
ATOM 6553 N N . SER A 1 840 ? 43.904 56.837 -58.976 1.00 41.09 840 SER A N 1
ATOM 6554 C CA . SER A 1 840 ? 42.604 57.529 -58.986 1.00 41.09 840 SER A CA 1
ATOM 6555 C C . SER A 1 840 ? 42.490 58.723 -58.024 1.00 41.09 840 SER A C 1
ATOM 6557 O O . SER A 1 840 ? 41.383 59.111 -57.653 1.00 41.09 840 SER A O 1
ATOM 6559 N N . SER A 1 841 ? 43.600 59.347 -57.609 1.00 36.69 841 SER A N 1
ATOM 6560 C CA . SER A 1 841 ? 43.567 60.537 -56.741 1.00 36.69 841 SER A CA 1
ATOM 6561 C C . SER A 1 841 ? 43.485 61.854 -57.532 1.00 36.69 841 SER A C 1
ATOM 6563 O O . SER A 1 841 ? 44.415 62.666 -57.522 1.00 36.69 841 SER A O 1
ATOM 6565 N N . ALA A 1 842 ? 42.354 62.098 -58.199 1.00 36.16 842 ALA A N 1
ATOM 6566 C CA . ALA A 1 842 ? 42.020 63.411 -58.747 1.00 36.16 842 ALA A CA 1
ATOM 6567 C C . ALA A 1 842 ? 40.541 63.759 -58.497 1.00 36.16 842 ALA A C 1
ATOM 6569 O O . ALA A 1 842 ? 39.657 63.067 -58.980 1.00 36.16 842 ALA A O 1
ATOM 6570 N N . HIS A 1 843 ? 40.324 64.909 -57.841 1.00 33.94 843 HIS A N 1
ATOM 6571 C CA . HIS A 1 843 ? 39.046 65.579 -57.523 1.00 33.94 843 HIS A CA 1
ATOM 6572 C C . HIS A 1 843 ? 38.228 65.078 -56.312 1.00 33.94 843 HIS A C 1
ATOM 6574 O O . HIS A 1 843 ? 37.807 63.933 -56.242 1.00 33.94 843 HIS A O 1
ATOM 6580 N N . GLY A 1 844 ? 37.881 66.036 -55.435 1.00 30.42 844 GLY A N 1
ATOM 6581 C CA . GLY A 1 844 ? 36.627 66.027 -54.661 1.00 30.42 844 GLY A CA 1
ATOM 6582 C C . GLY A 1 844 ? 36.714 65.642 -53.179 1.00 30.42 844 GLY A C 1
ATOM 6583 O O . GLY A 1 844 ? 36.484 64.493 -52.827 1.00 30.42 844 GLY A O 1
ATOM 6584 N N . GLN A 1 845 ? 36.954 66.617 -52.291 1.00 30.95 845 GLN A N 1
ATOM 6585 C CA . GLN A 1 845 ? 36.736 66.452 -50.841 1.00 30.95 845 GLN A CA 1
ATOM 6586 C C . GLN A 1 845 ? 35.246 66.639 -50.436 1.00 30.95 845 GLN A C 1
ATOM 6588 O O . GLN A 1 845 ? 34.458 67.117 -51.254 1.00 30.95 845 GLN A O 1
ATOM 6593 N N . PRO A 1 846 ? 34.836 66.227 -49.213 1.00 35.44 846 PRO A N 1
ATOM 6594 C CA . PRO A 1 846 ? 33.476 65.738 -48.959 1.00 35.44 846 PRO A CA 1
ATOM 6595 C C . PRO A 1 846 ? 32.466 66.745 -48.376 1.00 35.44 846 PRO A C 1
ATOM 6597 O O . PRO A 1 846 ? 32.798 67.843 -47.931 1.00 35.44 846 PRO A O 1
ATOM 6600 N N . LEU A 1 847 ? 31.212 66.280 -48.339 1.00 31.19 847 LEU A N 1
ATOM 6601 C CA . LEU A 1 847 ? 30.050 66.850 -47.647 1.00 31.19 847 LEU A CA 1
ATOM 6602 C C . LEU A 1 847 ? 30.236 66.954 -46.122 1.00 31.19 847 LEU A C 1
ATOM 6604 O O . LEU A 1 847 ? 31.043 66.243 -45.524 1.00 31.19 847 LEU A O 1
ATOM 6608 N N . GLY A 1 848 ? 29.395 67.767 -45.476 1.00 27.25 848 GLY A N 1
ATOM 6609 C CA . GLY A 1 848 ? 29.262 67.785 -44.021 1.00 27.25 848 GLY A CA 1
ATOM 6610 C C . GLY A 1 848 ? 27.869 68.199 -43.543 1.00 27.25 848 GLY A C 1
ATOM 6611 O O . GLY A 1 848 ? 27.121 68.821 -44.293 1.00 27.25 848 GLY A O 1
ATOM 6612 N N . LEU A 1 849 ? 27.620 67.927 -42.252 1.00 29.98 849 LEU A N 1
ATOM 6613 C CA . LEU A 1 849 ? 26.478 68.364 -41.424 1.00 29.98 849 LEU A CA 1
ATOM 6614 C C . LEU A 1 849 ? 25.120 67.689 -41.729 1.00 29.98 849 LEU A C 1
ATOM 6616 O O . LEU A 1 849 ? 24.823 67.401 -42.879 1.00 29.98 849 LEU A O 1
ATOM 6620 N N . THR A 1 850 ? 24.197 67.458 -40.784 1.00 30.05 850 THR A N 1
ATOM 6621 C CA . THR A 1 850 ? 24.217 67.204 -39.314 1.00 30.05 850 THR A CA 1
ATOM 6622 C C . THR A 1 850 ? 22.842 66.612 -38.948 1.00 30.05 850 THR A C 1
ATOM 6624 O O . THR A 1 850 ? 21.889 66.807 -39.694 1.00 30.05 850 THR A O 1
ATOM 6627 N N . GLY A 1 851 ? 22.735 65.918 -37.809 1.00 30.03 851 GLY A N 1
ATOM 6628 C CA . GLY A 1 851 ? 21.571 65.105 -37.433 1.00 30.03 851 GLY A CA 1
ATOM 6629 C C . GLY A 1 851 ? 20.241 65.805 -37.103 1.00 30.03 851 GLY A C 1
ATOM 6630 O O . GLY A 1 851 ? 20.098 67.023 -37.182 1.00 30.03 851 GLY A O 1
ATOM 6631 N N . GLY A 1 852 ? 19.277 64.976 -36.688 1.00 28.05 852 GLY A N 1
ATOM 6632 C CA . GLY A 1 852 ? 17.933 65.379 -36.276 1.00 28.05 852 GLY A CA 1
ATOM 6633 C C . GLY A 1 852 ? 17.024 64.183 -35.964 1.00 28.05 852 GLY A C 1
ATOM 6634 O O . GLY A 1 852 ? 16.398 63.650 -36.871 1.00 28.05 852 GLY A O 1
ATOM 6635 N N . ASP A 1 853 ? 16.930 63.814 -34.684 1.00 33.38 853 ASP A N 1
ATOM 6636 C CA . ASP A 1 853 ? 15.785 63.085 -34.100 1.00 33.38 853 ASP A CA 1
ATOM 6637 C C . ASP A 1 853 ? 14.739 64.119 -33.623 1.00 33.38 853 ASP A C 1
ATOM 6639 O O . ASP A 1 853 ? 15.131 65.237 -33.255 1.00 33.38 853 ASP A O 1
ATOM 6643 N N . PRO A 1 854 ? 13.423 63.804 -33.609 1.00 45.34 854 PRO A N 1
ATOM 6644 C CA . PRO A 1 854 ? 12.839 63.255 -32.372 1.00 45.34 854 PRO A CA 1
ATOM 6645 C C . PRO A 1 854 ? 11.664 62.249 -32.525 1.00 45.34 854 PRO A C 1
ATOM 6647 O O . PRO A 1 854 ? 11.064 62.107 -33.584 1.00 45.34 854 PRO A O 1
ATOM 6650 N N . ALA A 1 855 ? 11.354 61.616 -31.382 1.00 31.19 855 ALA A N 1
ATOM 6651 C CA . ALA A 1 855 ? 10.185 60.817 -30.944 1.00 31.19 855 ALA A CA 1
ATOM 6652 C C . ALA A 1 855 ? 8.817 61.043 -31.667 1.00 31.19 855 ALA A C 1
ATOM 6654 O O . ALA A 1 855 ? 8.565 62.123 -32.191 1.00 31.19 855 ALA A O 1
ATOM 6655 N N . ASP A 1 856 ? 7.839 60.113 -31.654 1.00 30.23 856 ASP A N 1
ATOM 6656 C CA . ASP A 1 856 ? 7.151 59.659 -30.420 1.00 30.23 856 ASP A CA 1
ATOM 6657 C C . ASP A 1 856 ? 6.159 58.455 -30.559 1.00 30.23 856 ASP A C 1
ATOM 6659 O O . ASP A 1 856 ? 5.776 58.082 -31.662 1.00 30.23 856 ASP A O 1
ATOM 6663 N N . PHE A 1 857 ? 5.741 57.899 -29.404 1.00 28.25 857 PHE A N 1
ATOM 6664 C CA . PHE A 1 857 ? 4.607 56.991 -29.049 1.00 28.25 857 PHE A CA 1
ATOM 6665 C C . PHE A 1 857 ? 3.969 55.938 -30.004 1.00 28.25 857 PHE A C 1
ATOM 6667 O O . PHE A 1 857 ? 3.481 56.247 -31.085 1.00 28.25 857 PHE A O 1
ATOM 6674 N N . GLY A 1 858 ? 3.641 54.762 -29.419 1.00 25.95 858 GLY A N 1
ATOM 6675 C CA . GLY A 1 858 ? 2.276 54.181 -29.547 1.00 25.95 858 GLY A CA 1
ATOM 6676 C C . GLY A 1 858 ? 2.125 52.664 -29.794 1.00 25.95 858 GLY A C 1
ATOM 6677 O O . GLY A 1 858 ? 1.835 52.257 -30.910 1.00 25.95 858 GLY A O 1
ATOM 6678 N N . GLY A 1 859 ? 2.261 51.817 -28.761 1.00 26.23 859 GLY A N 1
ATOM 6679 C CA . GLY A 1 859 ? 2.257 50.339 -28.871 1.00 26.23 859 GLY A CA 1
ATOM 6680 C C . GLY A 1 859 ? 0.945 49.611 -29.252 1.00 26.23 859 GLY A C 1
ATOM 6681 O O . GLY A 1 859 ? -0.138 50.188 -29.233 1.00 26.23 859 GLY A O 1
ATOM 6682 N N . GLY A 1 860 ? 1.049 48.295 -29.534 1.00 26.50 860 GLY A N 1
ATOM 6683 C CA . GLY A 1 860 ? -0.100 47.466 -29.955 1.00 26.50 860 GLY A CA 1
ATOM 6684 C C . GLY A 1 860 ? 0.132 45.962 -30.243 1.00 26.50 860 GLY A C 1
ATOM 6685 O O . GLY A 1 860 ? -0.281 45.498 -31.291 1.00 26.50 860 GLY A O 1
ATOM 6686 N N . ALA A 1 861 ? 0.754 45.216 -29.319 1.00 28.05 861 ALA A N 1
ATOM 6687 C CA . ALA A 1 861 ? 0.626 43.755 -29.078 1.00 28.05 861 ALA A CA 1
ATOM 6688 C C . ALA A 1 861 ? 0.659 42.676 -30.216 1.00 28.05 861 ALA A C 1
ATOM 6690 O O . ALA A 1 861 ? -0.263 42.558 -31.013 1.00 28.05 861 ALA A O 1
ATOM 6691 N N . ALA A 1 862 ? 1.585 41.710 -30.034 1.00 27.55 862 ALA A N 1
ATOM 6692 C CA . ALA A 1 862 ? 1.365 40.239 -29.985 1.00 27.55 862 ALA A CA 1
ATOM 6693 C C . ALA A 1 862 ? 2.029 39.294 -31.031 1.00 27.55 862 ALA A C 1
ATOM 6695 O O . ALA A 1 862 ? 1.737 39.319 -32.216 1.00 27.55 862 ALA A O 1
ATOM 6696 N N . MET A 1 863 ? 2.781 38.334 -30.459 1.00 26.23 863 MET A N 1
ATOM 6697 C CA . MET A 1 863 ? 3.225 37.007 -30.944 1.00 26.23 863 MET A CA 1
ATOM 6698 C C . MET A 1 863 ? 4.282 36.875 -32.061 1.00 26.23 863 MET A C 1
ATOM 6700 O O . MET A 1 863 ? 4.100 37.283 -33.198 1.00 26.23 863 MET A O 1
ATOM 6704 N N . GLY A 1 864 ? 5.372 36.177 -31.707 1.00 26.00 864 GLY A N 1
ATOM 6705 C CA . GLY A 1 864 ? 6.496 35.823 -32.583 1.00 26.00 864 GLY A CA 1
ATOM 6706 C C . GLY A 1 864 ? 7.755 35.470 -31.780 1.00 26.00 864 GLY A C 1
ATOM 6707 O O . GLY A 1 864 ? 8.755 36.176 -31.858 1.00 26.00 864 GLY A O 1
ATOM 6708 N N . ALA A 1 865 ? 7.697 34.439 -30.929 1.00 27.42 865 ALA A N 1
ATOM 6709 C CA . ALA A 1 865 ? 8.810 34.089 -30.043 1.00 27.42 865 ALA A CA 1
ATOM 6710 C C . ALA A 1 865 ? 9.873 33.235 -30.760 1.00 27.42 865 ALA A C 1
ATOM 6712 O O . ALA A 1 865 ? 9.661 32.049 -30.996 1.00 27.42 865 ALA A O 1
ATOM 6713 N N . SER A 1 866 ? 11.036 33.831 -31.027 1.00 24.98 866 SER A N 1
ATOM 6714 C CA . SER A 1 866 ? 12.299 33.119 -31.248 1.00 24.98 866 SER A CA 1
ATOM 6715 C C . SER A 1 866 ? 13.214 33.405 -30.058 1.00 24.98 866 SER A C 1
ATOM 6717 O O . SER A 1 866 ? 13.390 34.566 -29.683 1.00 24.98 866 SER A O 1
ATOM 6719 N N . VAL A 1 867 ? 13.745 32.361 -29.419 1.00 27.88 867 VAL A N 1
ATOM 6720 C CA . VAL A 1 867 ? 14.570 32.493 -28.209 1.00 27.88 867 VAL A CA 1
ATOM 6721 C C . VAL A 1 867 ? 16.042 32.361 -28.575 1.00 27.88 867 VAL A C 1
ATOM 6723 O O . VAL A 1 867 ? 16.527 31.270 -28.862 1.00 27.88 867 VAL A O 1
ATOM 6726 N N . ALA A 1 868 ? 16.757 33.482 -28.488 1.00 26.00 868 ALA A N 1
ATOM 6727 C CA . ALA A 1 868 ? 18.207 33.513 -28.374 1.00 26.00 868 ALA A CA 1
ATOM 6728 C C . ALA A 1 868 ? 18.591 33.941 -26.948 1.00 26.00 868 ALA A C 1
ATOM 6730 O O . ALA A 1 868 ? 18.158 34.985 -26.462 1.00 26.00 868 ALA A O 1
ATOM 6731 N N . THR A 1 869 ? 19.427 33.139 -26.293 1.00 27.22 869 THR A N 1
ATOM 6732 C CA . THR A 1 869 ? 19.963 33.346 -24.935 1.00 27.22 869 THR A CA 1
ATOM 6733 C C . THR A 1 869 ? 21.268 32.555 -24.830 1.00 27.22 869 THR A C 1
ATOM 6735 O O . THR A 1 869 ? 21.292 31.409 -25.259 1.00 27.22 869 THR A O 1
ATOM 6738 N N . THR A 1 870 ? 22.375 33.041 -24.265 1.00 29.64 870 THR A N 1
ATOM 6739 C CA . THR A 1 870 ? 22.744 34.404 -23.830 1.00 29.64 870 THR A CA 1
ATOM 6740 C C . THR A 1 870 ? 24.264 34.418 -23.649 1.00 29.64 870 THR A C 1
ATOM 6742 O O . THR A 1 870 ? 24.801 33.489 -23.052 1.00 29.64 870 THR A O 1
ATOM 6745 N N . GLY A 1 871 ? 24.959 35.468 -24.091 1.00 24.38 871 GLY A N 1
ATOM 6746 C CA . GLY A 1 871 ? 26.360 35.682 -23.713 1.00 24.38 871 GLY A CA 1
ATOM 6747 C C . GLY A 1 871 ? 26.467 36.269 -22.302 1.00 24.38 871 GLY A C 1
ATOM 6748 O O . GLY A 1 871 ? 25.679 37.143 -21.942 1.00 24.38 871 GLY A O 1
ATOM 6749 N N . LEU A 1 872 ? 27.443 35.818 -21.511 1.00 26.39 872 LEU A N 1
ATOM 6750 C CA . LEU A 1 872 ? 27.701 36.332 -20.163 1.00 26.39 872 LEU A CA 1
ATOM 6751 C C . LEU A 1 872 ? 29.207 36.572 -19.990 1.00 26.39 872 LEU A C 1
ATOM 6753 O O . LEU A 1 872 ? 30.012 35.656 -20.126 1.00 26.39 872 LEU A O 1
ATOM 6757 N N . ALA A 1 873 ? 29.584 37.825 -19.734 1.00 27.12 873 ALA A N 1
ATOM 6758 C CA . ALA A 1 873 ? 30.973 38.259 -19.609 1.00 27.12 873 ALA A CA 1
ATOM 6759 C C . ALA A 1 873 ? 31.378 38.408 -18.136 1.00 27.12 873 ALA A C 1
ATOM 6761 O O . ALA A 1 873 ? 30.611 38.961 -17.348 1.00 27.12 873 ALA A O 1
ATOM 6762 N N . VAL A 1 874 ? 32.606 38.007 -17.777 1.00 25.95 874 VAL A N 1
ATOM 6763 C CA . VAL A 1 874 ? 33.207 38.310 -16.464 1.00 25.95 874 VAL A CA 1
ATOM 6764 C C . VAL A 1 874 ? 34.691 38.696 -16.590 1.00 25.95 874 VAL A C 1
ATOM 6766 O O . VAL A 1 874 ? 35.565 37.850 -16.702 1.00 25.95 874 VAL A O 1
ATOM 6769 N N . VAL A 1 875 ? 34.923 40.013 -16.533 1.00 28.05 875 VAL A N 1
ATOM 6770 C CA . VAL A 1 875 ? 35.918 40.732 -15.701 1.00 28.05 875 VAL A CA 1
ATOM 6771 C C . VAL A 1 875 ? 37.401 40.296 -15.705 1.00 28.05 875 VAL A C 1
ATOM 6773 O O . VAL A 1 875 ? 37.787 39.248 -15.201 1.00 28.05 875 VAL A O 1
ATOM 6776 N N . SER A 1 876 ? 38.263 41.238 -16.107 1.00 28.83 876 SER A N 1
ATOM 6777 C CA . SER A 1 876 ? 39.719 41.258 -15.860 1.00 28.83 876 SER A CA 1
ATOM 6778 C C . SER A 1 876 ? 40.083 41.798 -14.466 1.00 28.83 876 SER A C 1
ATOM 6780 O O . SER A 1 876 ? 39.313 42.572 -13.893 1.00 28.83 876 SER A O 1
ATOM 6782 N N . PRO A 1 877 ? 41.322 41.564 -13.987 1.00 32.56 877 PRO A N 1
ATOM 6783 C CA . PRO A 1 877 ? 41.990 42.627 -13.226 1.00 32.56 877 PRO A CA 1
ATOM 6784 C C . PRO A 1 877 ? 43.494 42.824 -13.515 1.00 32.56 877 PRO A C 1
ATOM 6786 O O . PRO A 1 877 ? 44.267 41.878 -13.591 1.00 32.56 877 PRO A O 1
ATOM 6789 N N . GLY A 1 878 ? 43.914 44.095 -13.495 1.00 27.31 878 GLY A N 1
ATOM 6790 C CA . GLY A 1 878 ? 45.065 44.527 -12.683 1.00 27.31 878 GLY A CA 1
ATOM 6791 C C . GLY A 1 878 ? 46.487 44.397 -13.249 1.00 27.31 878 GLY A C 1
ATOM 6792 O O . GLY A 1 878 ? 47.179 43.414 -13.014 1.00 27.31 878 GLY A O 1
ATOM 6793 N N . LEU A 1 879 ? 46.998 45.489 -13.829 1.00 29.91 879 LEU A N 1
ATOM 6794 C CA . LEU A 1 879 ? 48.438 45.728 -14.006 1.00 29.91 879 LEU A CA 1
ATOM 6795 C C . LEU A 1 879 ? 49.140 46.014 -12.663 1.00 29.91 879 LEU A C 1
ATOM 6797 O O . LEU A 1 879 ? 48.672 46.843 -11.884 1.00 29.91 879 LEU A O 1
ATOM 6801 N N . GLY A 1 880 ? 50.326 45.433 -12.452 1.00 27.20 880 GLY A N 1
ATOM 6802 C CA . GLY A 1 880 ? 51.233 45.781 -11.352 1.00 27.20 880 GLY A CA 1
ATOM 6803 C C . GLY A 1 880 ? 52.706 45.667 -11.764 1.00 27.20 880 GLY A C 1
ATOM 6804 O O . GLY A 1 880 ? 53.150 44.606 -12.190 1.00 27.20 880 GLY A O 1
ATOM 6805 N N . ARG A 1 881 ? 53.478 46.758 -11.642 1.00 29.81 881 ARG A N 1
ATOM 6806 C CA . ARG A 1 881 ? 54.941 46.770 -11.864 1.00 29.81 881 ARG A CA 1
ATOM 6807 C C . ARG A 1 881 ? 55.678 46.555 -10.541 1.00 29.81 881 ARG A C 1
ATOM 6809 O O . ARG A 1 881 ? 55.464 47.325 -9.612 1.00 29.81 881 ARG A O 1
ATOM 6816 N N . ALA A 1 882 ? 56.641 45.635 -10.513 1.00 27.14 882 ALA A N 1
ATOM 6817 C CA . ALA A 1 882 ? 57.769 45.661 -9.579 1.00 27.14 882 ALA A CA 1
ATOM 6818 C C . ALA A 1 882 ? 58.997 44.972 -10.204 1.00 27.14 882 ALA A C 1
ATOM 6820 O O . ALA A 1 882 ? 58.867 44.088 -11.044 1.00 27.14 882 ALA A O 1
ATOM 6821 N N . SER A 1 883 ? 60.192 45.426 -9.831 1.00 28.31 883 SER A N 1
ATOM 6822 C CA . SER A 1 883 ? 61.488 45.071 -10.431 1.00 28.31 883 SER A CA 1
ATOM 6823 C C . SER A 1 883 ? 62.334 44.156 -9.539 1.00 28.31 883 SER A C 1
ATOM 6825 O O . SER A 1 883 ? 62.356 44.387 -8.331 1.00 28.31 883 SER A O 1
ATOM 6827 N N . GLY A 1 884 ? 63.157 43.259 -10.108 1.00 27.62 884 GLY A N 1
ATOM 6828 C CA . GLY A 1 884 ? 64.263 42.653 -9.343 1.00 27.62 884 GLY A CA 1
ATOM 6829 C C . GLY A 1 884 ? 65.045 41.479 -9.964 1.00 27.62 884 GLY A C 1
ATOM 6830 O O . GLY A 1 884 ? 64.667 40.339 -9.756 1.00 27.62 884 GLY A O 1
ATOM 6831 N N . GLY A 1 885 ? 66.199 41.776 -10.585 1.00 26.02 885 GLY A N 1
ATOM 6832 C CA . GLY A 1 885 ? 67.498 41.121 -10.294 1.00 26.02 885 GLY A CA 1
ATOM 6833 C C . GLY A 1 885 ? 67.875 39.727 -10.852 1.00 26.02 885 GLY A C 1
ATOM 6834 O O . GLY A 1 885 ? 67.268 38.732 -10.486 1.00 26.02 885 GLY A O 1
ATOM 6835 N N . SER A 1 886 ? 69.038 39.670 -11.541 1.00 28.55 886 SER A N 1
ATOM 6836 C CA . SER A 1 886 ? 69.887 38.486 -11.895 1.00 28.55 886 SER A CA 1
ATOM 6837 C C . SER A 1 886 ? 69.246 37.382 -12.767 1.00 28.55 886 SER A C 1
ATOM 6839 O O . SER A 1 886 ? 68.093 37.046 -12.575 1.00 28.55 886 SER A O 1
ATOM 6841 N N . GLY A 1 887 ? 69.888 36.738 -13.754 1.00 28.23 887 GLY A N 1
ATOM 6842 C CA . GLY A 1 887 ? 71.304 36.539 -14.139 1.00 28.23 887 GLY A CA 1
ATOM 6843 C C . GLY A 1 887 ? 71.489 35.024 -14.420 1.00 28.23 887 GLY A C 1
ATOM 6844 O O . GLY A 1 887 ? 70.885 34.238 -13.708 1.00 28.23 887 GLY A O 1
ATOM 6845 N N . SER A 1 888 ? 72.227 34.493 -15.405 1.00 29.91 888 SER A N 1
ATOM 6846 C CA . SER A 1 888 ? 73.236 35.040 -16.327 1.00 29.91 888 SER A CA 1
ATOM 6847 C C . SER A 1 888 ? 73.512 34.094 -17.522 1.00 29.91 888 SER A C 1
ATOM 6849 O O . SER A 1 888 ? 73.628 32.895 -17.299 1.00 29.91 888 SER A O 1
ATOM 6851 N N . GLY A 1 889 ? 73.807 34.658 -18.706 1.00 28.91 889 GLY A N 1
ATOM 6852 C CA . GLY A 1 889 ? 74.821 34.159 -19.667 1.00 28.91 889 GLY A CA 1
ATOM 6853 C C . GLY A 1 889 ? 74.432 33.027 -20.644 1.00 28.91 889 GLY A C 1
ATOM 6854 O O . GLY A 1 889 ? 73.684 32.132 -20.289 1.00 28.91 889 GLY A O 1
ATOM 6855 N N . GLY A 1 890 ? 74.938 32.991 -21.886 1.00 27.20 890 GLY A N 1
ATOM 6856 C CA . GLY A 1 890 ? 75.759 33.983 -22.599 1.00 27.20 890 GLY A CA 1
ATOM 6857 C C . GLY A 1 890 ? 76.331 33.460 -23.934 1.00 27.20 890 GLY A C 1
ATOM 6858 O O . GLY A 1 890 ? 76.524 32.261 -24.089 1.00 27.20 890 GLY A O 1
ATOM 6859 N N . GLY A 1 891 ? 76.656 34.378 -24.858 1.00 27.67 891 GLY A N 1
ATOM 6860 C CA . GLY A 1 891 ? 77.328 34.103 -26.144 1.00 27.67 891 GLY A CA 1
ATOM 6861 C C . GLY A 1 891 ? 76.373 33.905 -27.339 1.00 27.67 891 GLY A C 1
ATOM 6862 O O . GLY A 1 891 ? 75.415 33.156 -27.234 1.00 27.67 891 GLY A O 1
ATOM 6863 N N . GLY A 1 892 ? 76.548 34.535 -28.506 1.00 26.08 892 GLY A N 1
ATOM 6864 C CA . GLY A 1 892 ? 77.511 35.576 -28.894 1.00 26.08 892 GLY A CA 1
ATOM 6865 C C . GLY A 1 892 ? 78.047 35.374 -30.317 1.00 26.08 892 GLY A C 1
ATOM 6866 O O . GLY A 1 892 ? 78.836 34.464 -30.537 1.00 26.08 892 GLY A O 1
ATOM 6867 N N . GLY A 1 893 ? 77.675 36.246 -31.260 1.00 26.39 893 GLY A N 1
ATOM 6868 C CA . GLY A 1 893 ? 78.214 36.227 -32.626 1.00 26.39 893 GLY A CA 1
ATOM 6869 C C . GLY A 1 893 ? 77.510 37.203 -33.574 1.00 26.39 893 GLY A C 1
ATOM 6870 O O . GLY A 1 893 ? 76.354 36.996 -33.923 1.00 26.39 893 GLY A O 1
ATOM 6871 N N . GLY A 1 894 ? 78.211 38.264 -33.992 1.00 24.73 894 GLY A N 1
ATOM 6872 C CA . GLY A 1 894 ? 77.873 39.002 -35.221 1.00 24.73 894 GLY A CA 1
ATOM 6873 C C . GLY A 1 894 ? 78.304 38.207 -36.470 1.00 24.73 894 GLY A C 1
ATOM 6874 O O . GLY A 1 894 ? 78.763 37.079 -36.348 1.00 24.73 894 GLY A O 1
ATOM 6875 N N . SER A 1 895 ? 78.278 38.746 -37.688 1.00 23.94 895 SER A N 1
ATOM 6876 C CA . SER A 1 895 ? 78.325 40.162 -38.060 1.00 23.94 895 SER A CA 1
ATOM 6877 C C . SER A 1 895 ? 78.038 40.345 -39.562 1.00 23.94 895 SER A C 1
ATOM 6879 O O . SER A 1 895 ? 78.346 39.453 -40.341 1.00 23.94 895 SER A O 1
ATOM 6881 N N . LEU A 1 896 ? 77.520 41.524 -39.928 1.00 25.33 896 LEU A N 1
ATOM 6882 C CA . LEU A 1 896 ? 77.497 42.176 -41.253 1.00 25.33 896 LEU A CA 1
ATOM 6883 C C . LEU A 1 896 ? 77.350 41.321 -42.534 1.00 25.33 896 LEU A C 1
ATOM 6885 O O . LEU A 1 896 ? 78.282 40.671 -42.998 1.00 25.33 896 LEU A O 1
ATOM 6889 N N . ALA A 1 897 ? 76.239 41.550 -43.239 1.00 22.95 897 ALA A N 1
ATOM 6890 C CA . ALA A 1 897 ? 76.168 41.350 -44.683 1.00 22.95 897 ALA A CA 1
ATOM 6891 C C . ALA A 1 897 ? 76.990 42.413 -45.447 1.00 22.95 897 ALA A C 1
ATOM 6893 O O . ALA A 1 897 ? 76.964 43.598 -45.104 1.00 22.95 897 ALA A O 1
ATOM 6894 N N . THR A 1 898 ? 77.645 42.006 -46.539 1.00 25.53 898 THR A N 1
ATOM 6895 C CA . THR A 1 898 ? 78.158 42.903 -47.588 1.00 25.53 898 THR A CA 1
ATOM 6896 C C . THR A 1 898 ? 77.721 42.392 -48.953 1.00 25.53 898 THR A C 1
ATOM 6898 O O . THR A 1 898 ? 78.279 41.421 -49.459 1.00 25.53 898 THR A O 1
ATOM 6901 N N . THR A 1 899 ? 76.762 43.072 -49.577 1.00 25.98 899 THR A N 1
ATOM 6902 C CA . THR A 1 899 ? 76.368 42.817 -50.970 1.00 25.98 899 THR A CA 1
ATOM 6903 C C . THR A 1 899 ? 76.223 44.128 -51.723 1.00 25.98 899 THR A C 1
ATOM 6905 O O . THR A 1 899 ? 75.245 44.857 -51.565 1.00 25.98 899 THR A O 1
ATOM 6908 N N . SER A 1 900 ? 77.207 44.414 -52.573 1.00 22.98 900 SER A N 1
ATOM 6909 C CA . SER A 1 900 ? 77.080 45.388 -53.651 1.00 22.98 900 SER A CA 1
ATOM 6910 C C . SER A 1 900 ? 76.204 44.813 -54.765 1.00 22.98 900 SER A C 1
ATOM 6912 O O . SER A 1 900 ? 76.465 43.724 -55.272 1.00 22.98 900 SER A O 1
ATOM 6914 N N . THR A 1 901 ? 75.181 45.570 -55.143 1.00 26.69 901 THR A N 1
ATOM 6915 C CA . THR A 1 901 ? 74.177 45.277 -56.175 1.00 26.69 901 THR A CA 1
ATOM 6916 C C . THR A 1 901 ? 74.732 44.928 -57.558 1.00 26.69 901 THR A C 1
ATOM 6918 O O . THR A 1 901 ? 75.618 45.616 -58.065 1.00 26.69 901 THR A O 1
ATOM 6921 N N . THR A 1 902 ? 74.041 44.037 -58.273 1.00 25.36 902 THR A N 1
ATOM 6922 C CA . THR A 1 902 ? 73.645 44.298 -59.673 1.00 25.36 902 THR A CA 1
ATOM 6923 C C . THR A 1 902 ? 72.258 43.682 -59.929 1.00 25.36 902 THR A C 1
ATOM 6925 O O . THR A 1 902 ? 71.869 42.734 -59.256 1.00 25.36 902 THR A O 1
ATOM 6928 N N . THR A 1 903 ? 71.469 44.303 -60.804 1.00 34.59 903 THR A N 1
ATOM 6929 C CA . THR A 1 903 ? 69.989 44.282 -60.824 1.00 34.59 903 THR A CA 1
ATOM 6930 C C . THR A 1 903 ? 69.358 43.384 -61.890 1.00 34.59 903 THR A C 1
ATOM 6932 O O . THR A 1 903 ? 69.877 43.363 -63.003 1.00 34.59 903 THR A O 1
ATOM 6935 N N . LEU A 1 904 ? 68.163 42.822 -61.623 1.00 26.44 904 LEU A N 1
ATOM 6936 C CA . LEU A 1 904 ? 67.132 42.513 -62.640 1.00 26.44 904 LEU A CA 1
ATOM 6937 C C . LEU A 1 904 ? 65.762 42.148 -62.012 1.00 26.44 904 LEU A C 1
ATOM 6939 O O . LEU A 1 904 ? 65.701 41.213 -61.225 1.00 26.44 904 LEU A O 1
ATOM 6943 N N . GLY A 1 905 ? 64.684 42.833 -62.435 1.00 28.83 905 GLY A N 1
ATOM 6944 C CA . GLY A 1 905 ? 63.270 42.410 -62.298 1.00 28.83 905 GLY A CA 1
ATOM 6945 C C . GLY A 1 905 ? 62.608 42.564 -60.915 1.00 28.83 905 GLY A C 1
ATOM 6946 O O . GLY A 1 905 ? 63.124 42.059 -59.928 1.00 28.83 905 GLY A O 1
ATOM 6947 N N . ASN A 1 906 ? 61.443 43.228 -60.845 1.00 36.62 906 ASN A N 1
ATOM 6948 C CA . ASN A 1 906 ? 60.746 43.522 -59.576 1.00 36.62 906 ASN A CA 1
ATOM 6949 C C . ASN A 1 906 ? 59.402 42.775 -59.389 1.00 36.62 906 ASN A C 1
ATOM 6951 O O . ASN A 1 906 ? 58.785 42.912 -58.338 1.00 36.62 906 ASN A O 1
ATOM 6955 N N . ASP A 1 907 ? 58.965 41.973 -60.370 1.00 38.41 907 ASP A N 1
ATOM 6956 C CA . ASP A 1 907 ? 57.650 41.294 -60.369 1.00 38.41 907 ASP A CA 1
ATOM 6957 C C . ASP A 1 907 ? 57.636 39.953 -59.602 1.00 38.41 907 ASP A C 1
ATOM 6959 O O . ASP A 1 907 ? 56.593 39.331 -59.421 1.00 38.41 907 ASP A O 1
ATOM 6963 N N . THR A 1 908 ? 58.794 39.475 -59.140 1.00 44.31 908 THR A N 1
ATOM 6964 C CA . THR A 1 908 ? 58.939 38.177 -58.454 1.00 44.31 908 THR A CA 1
ATOM 6965 C C . THR A 1 908 ? 58.727 38.234 -56.942 1.00 44.31 908 THR A C 1
ATOM 6967 O O . THR A 1 908 ? 58.565 37.187 -56.321 1.00 44.31 908 THR A O 1
ATOM 6970 N N . ILE A 1 909 ? 58.713 39.422 -56.329 1.00 43.06 909 ILE A N 1
ATOM 6971 C CA . ILE A 1 909 ? 58.691 39.564 -54.863 1.00 43.06 909 ILE A CA 1
ATOM 6972 C C . ILE A 1 909 ? 57.293 39.276 -54.281 1.00 43.06 909 ILE A C 1
ATOM 6974 O O . ILE A 1 909 ? 57.186 38.711 -53.192 1.00 43.06 909 ILE A O 1
ATOM 6978 N N . GLU A 1 910 ? 56.221 39.586 -55.010 1.00 48.78 910 GLU A N 1
ATOM 6979 C CA . GLU A 1 910 ? 54.853 39.636 -54.462 1.00 48.78 910 GLU A CA 1
ATOM 6980 C C . GLU A 1 910 ? 54.196 38.257 -54.257 1.00 48.78 910 GLU A C 1
ATOM 6982 O O . GLU A 1 910 ? 53.385 38.099 -53.351 1.00 48.78 910 GLU A O 1
ATOM 6987 N N . ASN A 1 911 ? 54.616 37.213 -54.983 1.00 55.91 911 ASN A N 1
ATOM 6988 C CA . ASN A 1 911 ? 54.148 35.839 -54.724 1.00 55.91 911 ASN A CA 1
ATOM 6989 C C . ASN A 1 911 ? 54.936 35.109 -53.611 1.00 55.91 911 ASN A C 1
ATOM 6991 O O . ASN A 1 911 ? 54.549 34.016 -53.189 1.00 55.91 911 ASN A O 1
ATOM 6995 N N . THR A 1 912 ? 56.046 35.679 -53.123 1.00 61.78 912 THR A N 1
ATOM 6996 C CA . THR A 1 912 ? 57.016 34.959 -52.272 1.00 61.78 912 THR A CA 1
ATOM 6997 C C . THR A 1 912 ? 56.415 34.466 -50.953 1.00 61.78 912 THR A C 1
ATOM 6999 O O . THR A 1 912 ? 56.779 33.393 -50.485 1.00 61.78 912 THR A O 1
ATOM 7002 N N . ALA A 1 913 ? 55.485 35.213 -50.348 1.00 67.31 913 ALA A N 1
ATOM 7003 C CA . ALA A 1 913 ? 54.925 34.866 -49.039 1.00 67.31 913 ALA A CA 1
ATOM 7004 C C . ALA A 1 913 ? 54.044 33.603 -49.076 1.00 67.31 913 ALA A C 1
ATOM 7006 O O . ALA A 1 913 ? 54.134 32.776 -48.173 1.00 67.31 913 ALA A O 1
ATOM 7007 N N . VAL A 1 914 ? 53.229 33.426 -50.123 1.00 73.75 914 VAL A N 1
ATOM 7008 C CA . VAL A 1 914 ? 52.420 32.208 -50.298 1.00 73.75 914 VAL A CA 1
ATOM 7009 C C . VAL A 1 914 ? 53.317 31.030 -50.669 1.00 73.75 914 VAL A C 1
ATOM 7011 O O . VAL A 1 914 ? 53.197 29.975 -50.049 1.00 73.75 914 VAL A O 1
ATOM 7014 N N . PHE A 1 915 ? 54.273 31.214 -51.590 1.00 77.56 915 PHE A N 1
ATOM 7015 C CA . PHE A 1 915 ? 55.237 30.159 -51.920 1.00 77.56 915 PHE A CA 1
ATOM 7016 C C . PHE A 1 915 ? 56.040 29.701 -50.694 1.00 77.56 915 PHE A C 1
ATOM 7018 O O . PHE A 1 915 ? 56.141 28.506 -50.475 1.00 77.56 915 PHE A O 1
ATOM 7025 N N . GLN A 1 916 ? 56.479 30.601 -49.807 1.00 79.19 916 GLN A N 1
ATOM 7026 C CA . GLN A 1 916 ? 57.149 30.222 -48.551 1.00 79.19 916 GLN A CA 1
ATOM 7027 C C . GLN A 1 916 ? 56.287 29.367 -47.608 1.00 79.19 916 GLN A C 1
ATOM 7029 O O . GLN A 1 916 ? 56.830 28.541 -46.873 1.00 79.19 916 GLN A O 1
ATOM 7034 N N . VAL A 1 917 ? 54.962 29.556 -47.581 1.00 83.31 917 VAL A N 1
ATOM 7035 C CA . VAL A 1 917 ? 54.076 28.700 -46.774 1.00 83.31 917 VAL A CA 1
ATOM 7036 C C . VAL A 1 917 ? 53.894 27.340 -47.450 1.00 83.31 917 VAL A C 1
ATOM 7038 O O . VAL A 1 917 ? 54.016 26.323 -46.767 1.00 83.31 917 VAL A O 1
ATOM 7041 N N . ILE A 1 918 ? 53.692 27.311 -48.772 1.00 85.00 918 ILE A N 1
ATOM 7042 C CA . ILE A 1 918 ? 53.552 26.077 -49.562 1.00 85.00 918 ILE A CA 1
ATOM 7043 C C . ILE A 1 918 ? 54.844 25.240 -49.549 1.00 85.00 918 ILE A C 1
ATOM 7045 O O . ILE A 1 918 ? 54.788 24.056 -49.237 1.00 85.00 918 ILE A O 1
ATOM 7049 N N . ASP A 1 919 ? 56.013 25.840 -49.765 1.00 85.44 919 ASP A N 1
ATOM 7050 C CA . ASP A 1 919 ? 57.321 25.164 -49.714 1.00 85.44 919 ASP A CA 1
ATOM 7051 C C . ASP A 1 919 ? 57.655 24.619 -48.311 1.00 85.44 919 ASP A C 1
ATOM 7053 O O . ASP A 1 919 ? 58.521 23.757 -48.167 1.00 85.44 919 ASP A O 1
ATOM 7057 N N . SER A 1 920 ? 56.963 25.101 -47.267 1.00 87.25 920 SER A N 1
ATOM 7058 C CA . SER A 1 920 ? 57.082 24.589 -45.893 1.00 87.25 920 SER A CA 1
ATOM 7059 C C . SER A 1 920 ? 56.137 23.421 -45.565 1.00 87.25 920 SER A C 1
ATOM 7061 O O . SER A 1 920 ? 56.152 22.939 -44.434 1.00 87.25 920 SER A O 1
ATOM 7063 N N . LEU A 1 921 ? 55.320 22.959 -46.519 1.00 88.06 921 LEU A N 1
ATOM 7064 C CA . LEU A 1 921 ? 54.434 21.804 -46.341 1.00 88.06 921 LEU A CA 1
ATOM 7065 C C . LEU A 1 921 ? 55.217 20.478 -46.220 1.00 88.06 921 LEU A C 1
ATOM 7067 O O . LEU A 1 921 ? 56.308 20.346 -46.780 1.00 88.06 921 LEU A O 1
ATOM 7071 N N . PRO A 1 922 ? 54.649 19.447 -45.558 1.00 88.00 922 PRO A N 1
ATOM 7072 C CA . PRO A 1 922 ? 55.203 18.092 -45.584 1.00 88.00 922 PRO A CA 1
ATOM 7073 C C . PRO A 1 922 ? 55.416 17.591 -47.019 1.00 88.00 922 PRO A C 1
ATOM 7075 O O . PRO A 1 922 ? 54.614 17.877 -47.905 1.00 88.00 922 PRO A O 1
ATOM 7078 N N . ARG A 1 923 ? 56.472 16.804 -47.265 1.00 84.00 923 ARG A N 1
ATOM 7079 C CA . ARG A 1 923 ? 56.910 16.443 -48.631 1.00 84.00 923 ARG A CA 1
ATOM 7080 C C . ARG A 1 923 ? 55.804 15.820 -49.497 1.00 84.00 923 ARG A C 1
ATOM 7082 O O . ARG A 1 923 ? 55.667 16.199 -50.656 1.00 84.00 923 ARG A O 1
ATOM 7089 N N . ALA A 1 924 ? 55.003 14.905 -48.944 1.00 84.31 924 ALA A N 1
ATOM 7090 C CA . ALA A 1 924 ? 53.873 14.301 -49.657 1.00 84.31 924 ALA A CA 1
ATOM 7091 C C . ALA A 1 924 ? 52.779 15.338 -49.986 1.00 84.31 924 ALA A C 1
ATOM 7093 O O . ALA A 1 924 ? 52.316 15.411 -51.123 1.00 84.31 924 ALA A O 1
ATOM 7094 N N . ASN A 1 925 ? 52.420 16.187 -49.020 1.00 90.88 925 ASN A N 1
ATOM 7095 C CA . ASN A 1 925 ? 51.454 17.276 -49.175 1.00 90.88 925 ASN A CA 1
ATOM 7096 C C . ASN A 1 925 ? 51.895 18.303 -50.228 1.00 90.88 925 ASN A C 1
ATOM 7098 O O . ASN A 1 925 ? 51.101 18.647 -51.099 1.00 90.88 925 ASN A O 1
ATOM 7102 N N . LEU A 1 926 ? 53.160 18.742 -50.196 1.00 89.25 926 LEU A N 1
ATOM 7103 C CA . LEU A 1 926 ? 53.746 19.650 -51.187 1.00 89.25 926 LEU A CA 1
ATOM 7104 C C . LEU A 1 926 ? 53.673 19.057 -52.599 1.00 89.25 926 LEU A C 1
ATOM 7106 O O . LEU A 1 926 ? 53.187 19.708 -53.523 1.00 89.25 926 LEU A O 1
ATOM 7110 N N . ASN A 1 927 ? 54.106 17.806 -52.765 1.00 89.00 927 ASN A N 1
ATOM 7111 C CA . ASN A 1 927 ? 54.081 17.133 -54.060 1.00 89.00 927 ASN A CA 1
ATOM 7112 C C . ASN A 1 927 ? 52.651 16.987 -54.603 1.00 89.00 927 ASN A C 1
ATOM 7114 O O . ASN A 1 927 ? 52.415 17.273 -55.774 1.00 89.00 927 ASN A O 1
ATOM 7118 N N . VAL A 1 928 ? 51.690 16.581 -53.762 1.00 91.81 928 VAL A N 1
ATOM 7119 C CA . VAL A 1 928 ? 50.270 16.474 -54.144 1.00 91.81 928 VAL A CA 1
ATOM 7120 C C . VAL A 1 928 ? 49.692 17.846 -54.491 1.00 91.81 928 VAL A C 1
ATOM 7122 O O . VAL A 1 928 ? 49.014 17.967 -55.508 1.00 91.81 928 VAL A O 1
ATOM 7125 N N . PHE A 1 929 ? 49.997 18.887 -53.711 1.00 91.25 929 PHE A N 1
ATOM 7126 C CA . PHE A 1 929 ? 49.569 20.258 -53.992 1.00 91.25 929 PHE A CA 1
ATOM 7127 C C . PHE A 1 929 ? 50.076 20.729 -55.360 1.00 91.25 929 PHE A C 1
ATOM 7129 O O . PHE A 1 929 ? 49.281 21.138 -56.204 1.00 91.25 929 PHE A O 1
ATOM 7136 N N . VAL A 1 930 ? 51.382 20.610 -55.620 1.00 89.31 930 VAL A N 1
ATOM 7137 C CA . VAL A 1 930 ? 51.989 21.002 -56.902 1.00 89.31 930 VAL A CA 1
ATOM 7138 C C . VAL A 1 930 ? 51.416 20.181 -58.059 1.00 89.31 930 VAL A C 1
ATOM 7140 O O . VAL A 1 930 ? 51.095 20.753 -59.101 1.00 89.31 930 VAL A O 1
ATOM 7143 N N . PHE A 1 931 ? 51.234 18.870 -57.885 1.00 90.56 931 PHE A N 1
ATOM 7144 C CA . PHE A 1 931 ? 50.699 17.982 -58.919 1.00 90.56 931 PHE A CA 1
ATOM 7145 C C . PHE A 1 931 ? 49.246 18.326 -59.281 1.00 90.56 931 PHE A C 1
ATOM 7147 O O . PHE A 1 931 ? 48.953 18.564 -60.452 1.00 90.56 931 PHE A O 1
ATOM 7154 N N . VAL A 1 932 ? 48.360 18.453 -58.284 1.00 90.94 932 VAL A N 1
ATOM 7155 C CA . VAL A 1 932 ? 46.946 18.817 -58.488 1.00 90.94 932 VAL A CA 1
ATOM 7156 C C . VAL A 1 932 ? 46.820 20.219 -59.091 1.00 90.94 932 VAL A C 1
ATOM 7158 O O . VAL A 1 932 ? 46.094 20.392 -60.066 1.00 90.94 932 VAL A O 1
ATOM 7161 N N . ILE A 1 933 ? 47.554 21.216 -58.582 1.00 88.38 933 ILE A N 1
ATOM 7162 C CA . ILE A 1 933 ? 47.519 22.590 -59.115 1.00 88.38 933 ILE A CA 1
ATOM 7163 C C . ILE A 1 933 ? 48.061 22.659 -60.551 1.00 88.38 933 ILE A C 1
ATOM 7165 O O . ILE A 1 933 ? 47.548 23.432 -61.358 1.00 88.38 933 ILE A O 1
ATOM 7169 N N . THR A 1 934 ? 49.079 21.866 -60.896 1.00 88.62 934 THR A N 1
ATOM 7170 C CA . THR A 1 934 ? 49.608 21.812 -62.271 1.00 88.62 934 THR A CA 1
ATOM 7171 C C . THR A 1 934 ? 48.594 21.180 -63.218 1.00 88.62 934 THR A C 1
ATOM 7173 O O . THR A 1 934 ? 48.294 21.755 -64.259 1.00 88.62 934 THR A O 1
ATOM 7176 N N . PHE A 1 935 ? 48.001 20.052 -62.830 1.00 89.62 935 PHE A N 1
ATOM 7177 C CA . PHE A 1 935 ? 46.959 19.386 -63.608 1.00 89.62 935 PHE A CA 1
ATOM 7178 C C . PHE A 1 935 ? 45.715 20.271 -63.816 1.00 89.62 935 PHE A C 1
ATOM 7180 O O . PHE A 1 935 ? 45.234 20.409 -64.936 1.00 89.62 935 PHE A O 1
ATOM 7187 N N . MET A 1 936 ? 45.238 20.949 -62.770 1.00 88.75 936 MET A N 1
ATOM 7188 C CA . MET A 1 936 ? 44.064 21.829 -62.852 1.00 88.75 936 MET A CA 1
ATOM 7189 C C . MET A 1 936 ? 44.291 23.067 -63.737 1.00 88.75 936 MET A C 1
ATOM 7191 O O . MET A 1 936 ? 43.337 23.594 -64.306 1.00 88.75 936 MET A O 1
ATOM 7195 N N . LYS A 1 937 ? 45.544 23.512 -63.919 1.00 85.25 937 LYS A N 1
ATOM 7196 C CA . LYS A 1 937 ? 45.885 24.534 -64.924 1.00 85.25 937 LYS A CA 1
ATOM 7197 C C . LYS A 1 937 ? 45.738 24.008 -66.350 1.00 85.25 937 LYS A C 1
ATOM 7199 O O . LYS A 1 937 ? 45.229 24.739 -67.190 1.00 85.25 937 LYS A O 1
ATOM 7204 N N . GLU A 1 938 ? 46.137 22.765 -66.621 1.00 86.38 938 GLU A N 1
ATOM 7205 C CA . GLU A 1 938 ? 45.942 22.138 -67.938 1.00 86.38 938 GLU A CA 1
ATOM 7206 C C . GLU A 1 938 ? 44.446 21.963 -68.253 1.00 86.38 938 GLU A C 1
ATOM 7208 O O . GLU A 1 938 ? 44.023 22.270 -69.362 1.00 86.38 938 GLU A O 1
ATOM 7213 N N . VAL A 1 939 ? 43.629 21.577 -67.261 1.00 86.31 939 VAL A N 1
ATOM 7214 C CA . VAL A 1 939 ? 42.156 21.536 -67.384 1.00 86.31 939 VAL A CA 1
ATOM 7215 C C . VAL A 1 939 ? 41.596 22.920 -67.731 1.00 86.31 939 VAL A C 1
ATOM 7217 O O . VAL A 1 939 ? 40.847 23.065 -68.693 1.00 86.31 939 VAL A O 1
ATOM 7220 N N . ALA A 1 940 ? 42.004 23.964 -67.002 1.00 83.50 940 ALA A N 1
ATOM 7221 C CA . ALA A 1 940 ? 41.553 25.330 -67.267 1.00 83.50 940 ALA A CA 1
ATOM 7222 C C . ALA A 1 940 ? 42.007 25.873 -68.639 1.00 83.50 940 ALA A C 1
ATOM 7224 O O . ALA A 1 940 ? 41.340 26.736 -69.201 1.00 83.50 940 ALA A O 1
ATOM 7225 N N . LEU A 1 941 ? 43.132 25.391 -69.184 1.00 84.31 941 LEU A N 1
ATOM 7226 C CA . LEU A 1 941 ? 43.623 25.738 -70.526 1.00 84.31 941 LEU A CA 1
ATOM 7227 C C . LEU A 1 941 ? 42.896 24.995 -71.657 1.00 84.31 941 LEU A C 1
ATOM 7229 O O . LEU A 1 941 ? 42.934 25.464 -72.792 1.00 84.31 941 LEU A O 1
ATOM 7233 N N . ALA A 1 942 ? 42.278 23.850 -71.364 1.00 80.62 942 ALA A N 1
ATOM 7234 C CA . ALA A 1 942 ? 41.530 23.046 -72.330 1.00 80.62 942 ALA A CA 1
ATOM 7235 C C . ALA A 1 942 ? 40.028 23.396 -72.389 1.00 80.62 942 ALA A C 1
ATOM 7237 O O . ALA A 1 942 ? 39.362 23.051 -73.363 1.00 80.62 942 ALA A O 1
ATOM 7238 N N . ALA A 1 943 ? 39.504 24.099 -71.379 1.00 78.00 943 ALA A N 1
ATOM 7239 C CA . ALA A 1 943 ? 38.118 24.564 -71.338 1.00 78.00 943 ALA A CA 1
ATOM 7240 C C . ALA A 1 943 ? 37.826 25.666 -72.389 1.00 78.00 943 ALA A C 1
ATOM 7242 O O . ALA A 1 943 ? 38.696 26.512 -72.616 1.00 78.00 943 ALA A O 1
ATOM 7243 N N . PRO A 1 944 ? 36.603 25.727 -72.969 1.00 69.75 944 PRO A N 1
ATOM 7244 C CA . PRO A 1 944 ? 36.229 26.749 -73.956 1.00 69.75 944 PRO A CA 1
ATOM 7245 C C . PRO A 1 944 ? 36.412 28.186 -73.441 1.00 69.75 944 PRO A C 1
ATOM 7247 O O . PRO A 1 944 ? 37.089 28.990 -74.078 1.00 69.75 944 PRO A O 1
ATOM 7250 N N . ASP A 1 945 ? 35.899 28.474 -72.238 1.00 71.81 945 ASP A N 1
ATOM 7251 C CA . ASP A 1 945 ? 36.056 29.761 -71.551 1.00 71.81 945 ASP A CA 1
ATOM 7252 C C . ASP A 1 945 ? 37.122 29.681 -70.455 1.00 71.81 945 ASP A C 1
ATOM 7254 O O . ASP A 1 945 ? 36.842 29.547 -69.259 1.00 71.81 945 ASP A O 1
ATOM 7258 N N . CYS A 1 946 ? 38.380 29.777 -70.884 1.00 64.69 946 CYS A N 1
ATOM 7259 C CA . CYS A 1 946 ? 39.570 29.604 -70.048 1.00 64.69 946 CYS A CA 1
ATOM 7260 C C . CYS A 1 946 ? 39.569 30.453 -68.754 1.00 64.69 946 CYS A C 1
ATOM 7262 O O . CYS A 1 946 ? 40.052 29.994 -67.719 1.00 64.69 946 CYS A O 1
ATOM 7264 N N . ASP A 1 947 ? 39.029 31.677 -68.768 1.00 64.25 947 ASP A N 1
ATOM 7265 C CA . ASP A 1 947 ? 39.016 32.553 -67.583 1.00 64.25 947 ASP A CA 1
ATOM 7266 C C . ASP A 1 947 ? 37.865 32.247 -66.608 1.00 64.25 947 ASP A C 1
ATOM 7268 O O . ASP A 1 947 ? 38.094 32.206 -65.397 1.00 64.25 947 ASP A O 1
ATOM 7272 N N . ILE A 1 948 ? 36.670 31.914 -67.109 1.00 62.19 948 ILE A N 1
ATOM 7273 C CA . ILE A 1 948 ? 35.535 31.472 -66.274 1.00 62.19 948 ILE A CA 1
ATOM 7274 C C . ILE A 1 948 ? 35.869 30.126 -65.609 1.00 62.19 948 ILE A C 1
ATOM 7276 O O . ILE A 1 948 ? 35.596 29.917 -64.423 1.00 62.19 948 ILE A O 1
ATOM 7280 N N . ALA A 1 949 ? 36.525 29.224 -66.347 1.00 72.00 949 ALA A N 1
ATOM 7281 C CA . ALA A 1 949 ? 36.999 27.947 -65.825 1.00 72.00 949 ALA A CA 1
ATOM 7282 C C . ALA A 1 949 ? 38.019 28.123 -64.685 1.00 72.00 949 ALA A C 1
ATOM 7284 O O . ALA A 1 949 ? 37.911 27.443 -63.663 1.00 72.00 949 ALA A O 1
ATOM 7285 N N . LYS A 1 950 ? 38.973 29.065 -64.801 1.00 76.94 950 LYS A N 1
ATOM 7286 C CA . LYS A 1 950 ? 39.949 29.363 -63.730 1.00 76.94 950 LYS A CA 1
ATOM 7287 C C . LYS A 1 950 ? 39.275 29.784 -62.430 1.00 76.94 950 LYS A C 1
ATOM 7289 O O . LYS A 1 950 ? 39.695 29.318 -61.372 1.00 76.94 950 LYS A O 1
ATOM 7294 N N . GLU A 1 951 ? 38.267 30.653 -62.485 1.00 81.56 951 GLU A N 1
ATOM 7295 C CA . GLU A 1 951 ? 37.587 31.146 -61.282 1.00 81.56 951 GLU A CA 1
ATOM 7296 C C . GLU A 1 951 ? 36.806 30.021 -60.587 1.00 81.56 951 GLU A C 1
ATOM 7298 O O . GLU A 1 951 ? 37.039 29.744 -59.405 1.00 81.56 951 GLU A O 1
ATOM 7303 N N . LYS A 1 952 ? 35.967 29.292 -61.340 1.00 83.50 952 LYS A N 1
ATOM 7304 C CA . LYS A 1 952 ? 35.187 28.159 -60.814 1.00 83.50 952 LYS A CA 1
ATOM 7305 C C . LYS A 1 952 ? 36.087 27.058 -60.226 1.00 83.50 952 LYS A C 1
ATOM 7307 O O . LYS A 1 952 ? 35.836 26.586 -59.116 1.00 83.50 952 LYS A O 1
ATOM 7312 N N . LEU A 1 953 ? 37.171 26.685 -60.919 1.00 85.88 953 LEU A N 1
ATOM 7313 C CA . LEU A 1 953 ? 38.131 25.686 -60.427 1.00 85.88 953 LEU A CA 1
ATOM 7314 C C . LEU A 1 953 ? 38.903 26.186 -59.199 1.00 85.88 953 LEU A C 1
ATOM 7316 O O . LEU A 1 953 ? 39.144 25.410 -58.276 1.00 85.88 953 LEU A O 1
ATOM 7320 N N . SER A 1 954 ? 39.250 27.474 -59.130 1.00 85.19 954 SER A N 1
ATOM 7321 C CA . SER A 1 954 ? 39.932 28.042 -57.956 1.00 85.19 954 SER A CA 1
ATOM 7322 C C . SER A 1 954 ? 39.068 27.958 -56.695 1.00 85.19 954 SER A C 1
ATOM 7324 O O . SER A 1 954 ? 39.580 27.614 -55.629 1.00 85.19 954 SER A O 1
ATOM 7326 N N . LEU A 1 955 ? 37.756 28.195 -56.808 1.00 86.62 955 LEU A N 1
ATOM 7327 C CA . LEU A 1 955 ? 36.811 28.062 -55.692 1.00 86.62 955 LEU A CA 1
ATOM 7328 C C . LEU A 1 955 ? 36.654 26.599 -55.228 1.00 86.62 955 LEU A C 1
ATOM 7330 O O . LEU A 1 955 ? 36.678 26.312 -54.024 1.00 86.62 955 LEU A O 1
ATOM 7334 N N . LEU A 1 956 ? 36.555 25.660 -56.174 1.00 88.06 956 LEU A N 1
ATOM 7335 C CA . LEU A 1 956 ? 36.513 24.223 -55.885 1.00 88.06 956 LEU A CA 1
ATOM 7336 C C . LEU A 1 956 ? 37.796 23.746 -55.181 1.00 88.06 956 LEU A C 1
ATOM 7338 O O . LEU A 1 956 ? 37.741 23.022 -54.184 1.00 88.06 956 LEU A O 1
ATOM 7342 N N . LEU A 1 957 ? 38.961 24.185 -55.658 1.00 88.00 957 LEU A N 1
ATOM 7343 C CA . LEU A 1 957 ? 40.254 23.821 -55.080 1.00 88.00 957 LEU A CA 1
ATOM 7344 C C . LEU A 1 957 ? 40.480 24.466 -53.713 1.00 88.00 957 LEU A C 1
ATOM 7346 O O . LEU A 1 957 ? 40.995 23.796 -52.822 1.00 88.00 957 LEU A O 1
ATOM 7350 N N . ALA A 1 958 ? 40.044 25.711 -53.502 1.00 85.12 958 ALA A N 1
ATOM 7351 C CA . ALA A 1 958 ? 40.093 26.349 -52.189 1.00 85.12 958 ALA A CA 1
ATOM 7352 C C . ALA A 1 958 ? 39.293 25.543 -51.152 1.00 85.12 958 ALA A C 1
ATOM 7354 O O . ALA A 1 958 ? 39.827 25.181 -50.107 1.00 85.12 958 ALA A O 1
ATOM 7355 N N . THR A 1 959 ? 38.050 25.170 -51.468 1.00 84.81 959 THR A N 1
ATOM 7356 C CA . THR A 1 959 ? 37.185 24.401 -50.549 1.00 84.81 959 THR A CA 1
ATOM 7357 C C . THR A 1 959 ? 37.607 22.936 -50.362 1.00 84.81 959 THR A C 1
ATOM 7359 O O . THR A 1 959 ? 37.253 22.321 -49.353 1.00 84.81 959 THR A O 1
ATOM 7362 N N . THR A 1 960 ? 38.392 22.379 -51.290 1.00 88.12 960 THR A N 1
ATOM 7363 C CA . THR A 1 960 ? 38.877 20.987 -51.247 1.00 88.12 960 THR A CA 1
ATOM 7364 C C . THR A 1 960 ? 40.246 20.860 -50.566 1.00 88.12 960 THR A C 1
ATOM 7366 O O . THR A 1 960 ? 40.421 20.034 -49.669 1.00 88.12 960 THR A O 1
ATOM 7369 N N . LEU A 1 961 ? 41.220 21.683 -50.969 1.00 91.12 961 LEU A N 1
ATOM 7370 C CA . LEU A 1 961 ? 42.623 21.583 -50.548 1.00 91.12 961 LEU A CA 1
ATOM 7371 C C . LEU A 1 961 ? 42.936 22.372 -49.268 1.00 91.12 961 LEU A C 1
ATOM 7373 O O . LEU A 1 961 ? 43.851 21.985 -48.543 1.00 91.12 961 LEU A O 1
ATOM 7377 N N . LEU A 1 962 ? 42.195 23.454 -48.994 1.00 88.88 962 LEU A N 1
ATOM 7378 C CA . LEU A 1 962 ? 42.430 24.400 -47.897 1.00 88.88 962 LEU A CA 1
ATOM 7379 C C . LEU A 1 962 ? 41.187 24.469 -46.990 1.00 88.88 962 LEU A C 1
ATOM 7381 O O . LEU A 1 962 ? 40.355 25.367 -47.093 1.00 88.88 962 LEU A O 1
ATOM 7385 N N . ARG A 1 963 ? 41.043 23.487 -46.093 1.00 89.00 963 ARG A N 1
ATOM 7386 C CA . ARG A 1 963 ? 39.883 23.371 -45.189 1.00 89.00 963 ARG A CA 1
ATOM 7387 C C . ARG A 1 963 ? 40.221 23.905 -43.788 1.00 89.00 963 ARG A C 1
ATOM 7389 O O . ARG A 1 963 ? 41.267 23.529 -43.261 1.00 89.00 963 ARG A O 1
ATOM 7396 N N . PRO A 1 964 ? 39.354 24.711 -43.144 1.00 85.50 964 PRO A N 1
ATOM 7397 C CA . PRO A 1 964 ? 39.544 25.098 -41.749 1.00 85.50 964 PRO A CA 1
ATOM 7398 C C . PRO A 1 964 ? 39.334 23.894 -40.826 1.00 85.50 964 PRO A C 1
ATOM 7400 O O . PRO A 1 964 ? 38.521 23.007 -41.106 1.00 85.50 964 PRO A O 1
ATOM 7403 N N . LYS A 1 965 ? 40.025 23.882 -39.683 1.00 81.25 965 LYS A N 1
ATOM 7404 C CA . LYS A 1 965 ? 39.771 22.900 -38.624 1.00 81.25 965 LYS A CA 1
ATOM 7405 C C . LYS A 1 965 ? 38.375 23.160 -38.056 1.00 81.25 965 LYS A C 1
ATOM 7407 O O . LYS A 1 965 ? 38.105 24.263 -37.582 1.00 81.25 965 LYS A O 1
ATOM 7412 N N . LYS A 1 966 ? 37.476 22.171 -38.113 1.00 73.44 966 LYS A N 1
ATOM 7413 C CA . LYS A 1 966 ? 36.170 22.291 -37.444 1.00 73.44 966 LYS A CA 1
ATOM 7414 C C . LYS A 1 966 ? 36.412 22.524 -35.944 1.00 73.44 966 LYS A C 1
ATOM 7416 O O . LYS A 1 966 ? 37.255 21.819 -35.384 1.00 73.44 966 LYS A O 1
ATOM 7421 N N . PRO A 1 967 ? 35.714 23.473 -35.292 1.00 47.28 967 PRO A N 1
ATOM 7422 C CA . PRO A 1 967 ? 35.746 23.561 -33.839 1.00 47.28 967 PRO A CA 1
ATOM 7423 C C . PRO A 1 967 ? 35.220 22.241 -33.262 1.00 47.28 967 PRO A C 1
ATOM 7425 O O . PRO A 1 967 ? 34.192 21.737 -33.717 1.00 47.28 967 PRO A O 1
ATOM 7428 N N . THR A 1 968 ? 35.985 21.677 -32.328 1.00 33.59 968 THR A N 1
ATOM 7429 C CA . THR A 1 968 ? 35.687 20.437 -31.594 1.00 33.59 968 THR A CA 1
ATOM 7430 C C . THR A 1 968 ? 34.653 20.668 -30.508 1.00 33.59 968 THR A C 1
ATOM 7432 O O . THR A 1 968 ? 34.871 21.644 -29.751 1.00 33.59 968 THR A O 1
#

Organism: NCBI:txid78921

pLDDT: mean 71.78, std 27.45, range [22.95, 98.69]

InterPro domains:
  IPR000198 Rho GTPase-activating protein domain [PS50238] (704-968)
  IPR000198 Rho GTPase-activating protein domain [SM00324] (636-968)
  IPR000300 Inositol polyphosphate-related phosphatase [PF22669] (55-228)
  IPR000300 Inositol polyphosphate-related phosphatase [PF22669] (333-454)
  IPR000300 Inositol polyphosphate-related phosphatase [SM00128] (48-464)
  IPR008936 Rho GTPase activation protein [G3DSA:1.10.555.10] (622-699)
  IPR008936 Rho GTPase activation protein [G3DSA:1.10.555.10] (774-968)
  IPR008936 Rho GTPase activation protein [SSF48350] (634-965)
  IPR013783 Immunoglobulin-like fold [G3DSA:2.60.40.10] (490-614)
  IPR036691 Endonuclease/exonuclease/phosphatase superfamily [G3DSA:3.60.10.10] (25-489)
  IPR036691 Endonuclease/exonuclease/phosphatase superfamily [SSF56219] (30-485)
  IPR046985 Inositol 5-phosphatase [PTHR11200] (22-631)
  IPR048869 OCRL-1/2, ASH domain [PF21310] (492-600)

Sequence (968 aa):
MDAPAEPRADAPGLDYDTFAHNLTSKPVKDAWIQGEMKDREAQFTDYHDIRVFTGTWNVNGRLPTQPLDPWLQAILEDAPPAGESTAPPGTPTEPELLILGFQELDLRAEAYLVYDGSKEMAWCKAIEEALGVKAALYRKATSKQLIGMLIVVYVRRDVAEHVRDLVVDSAGCGIMGMIGNKGAVAVRFDYRDSPICVVNCHLAANMNQVERRNQDFHEICRRLTFTARADAVNMESTNEPLPPVLPPVLPAGLSPLEIPGGSEAVPDSAVSDPTIPTGLPEIDPDTSAVDSAAPVTATAPVAPPNPTSTAALTVADLARRRATSVTLGAQPHALFDHDYVIWMGDLNYRIPLSGAKILTLLEGKEYKYLQDFDQLNIQKMNRKAFTGFRERGIRFPPTYRFEIGSHHRYDPKRVPAWCDRVLWWSPYGTDYVAQLTYQSHPALLISDHKPVSSLFRIRTRAIRRAEQAVIHSQLLRELDKFENECKPTAKLSDTQLDFGPVEYEKSVTRTVTLQNTGRVPVQFRFIPKLDDTEFCRPWLAVNPATGTVLPGCQITIYFTIVVTNASAPTLNTSQEELRDILILHLENGKDYFISVQGNYLPTCFGTGLDVLARLPKPIRHMTLEEIQALGEESQFSVPKEIWRLIDFIYSYGLGVPNLFFIEGKQSLINDIRNCLDTGADWDLATLLPMTEGGESTKVPGRRSSLEMAVMGVGASAGDAEVVVAAIPSSKDDQGEYGSVSDVVKESPEAAAVSTLTLTDDPDTSRRYPDDDDDDDDDEDDEDEDEVEDRYIGVYSVADALIRLLKYLPEPVVPFDYFDRCVEAGYRITAESERRGSISSSAHGQPLGLTGGDPADFGGGAAMGASVATTGLAVVSPGLGRASGGSGSGGGGGGSLATTSTTTLGNDTIENTAVFQVIDSLPRANLNVFVFVITFMKEVALAAPDCDIAKEKLSLLLATTLLRPKKPT

Foldseek 3Di:
DDDDDDDDPPDPDDPCVVVLVPLVDPLVLVLVLVVLLVVCVVVFKDKDKFKAKEWAEEQQLDFCPDACLLVCVQQVDQDDPPPPDPDDPPDGSHGQKYKYKYFCLDPDPCLQPDDDCPSVVRVVVSVLVSCPPVSVQWDWPDKDDASGIIMTMIGGPVQVVQWAQKFKDWAQCPVVGGHNNWAWIKIWTGRQNFIEIEIATHFDADAPCLLRLLVSQVRNLVPDWTFRDPVPPPDPDDPDDDDDDDDDDDDDDDDDDDDDDDDDDDDDDDDDDDDDDDDDDDDDDDDDDDDDDDDDDDDDDDDDDDDDDPDDQALVNVLVVLSDDDDPDRGIDGQNNGQKYKYWYQSNWFQPDQQVVLVVCVVVLVLVVSVVRTSVSVCCVVSSHCPQKDFPRDSEFAFAAADQQALPHHDNVDRGGNRTGIIMHGPVPPVQKDFPDWYWRSVDRSHRGTMIMTMMTGIHMNGNVVVSVVVSVVSVVVSVVVSVLSAWDKDKPDQEAEQEEDEAQDKTKDKIKIFGQGQAKKKKAKDPDVPDPDQDDPQKDKPPRIDIAHHGGMDMIMIMGHHYLVCLQCPLLVVDFQWDWIWIDIVSHDIGIHITHYDYQHFLFQYALQLQQQDPAQSNVDDSVRSNVGDRDGPHLERPLLVVLLVVCVQPPLQAPCQLNDAADVVLLVVSRVCRNHVPDDPCCVLQPDDPDDDDPRPPDDDDPPVCVVVPDDDDDDDDDDDDDDDDDDDDDDDDDDDDDDDDDDDDDDDDDDDDDDDDDDDDDDDDDDDDDDDDDDDDDPPVVVSCVNRSSSSSSSNSSLSRQQSHPAFLQGQVLQVLLVVLVVVLVVVVVVVVVVVPPDDDDDDDDDDDDDDDDDDDDDDDDDDDDDDDDDDDDDDDDDDDDDDDYDDDDDDDDDDDDDDDDDPPPSCVSNVVSLVPDDSSSSSNVVVVVVSQLSSLVSHPNSVVSVVVVVVSCCSRRRPHDDDD

Radius of gyration: 57.94 Å; chains: 1; bounding box: 144×106×163 Å

=== Feature glossary ===
The record interleaves many kinds of information about one protein. Here is each kind framed as the question it answers.

Q: What are the backbone torsion angles?
A: φ (phi) and ψ (psi) are the two rotatable backbone dihedrals per residue: φ is the C(i-1)–N–Cα–C torsion, ψ is the N–Cα–C–N(i+1) torsion, both in degrees on (−180°, 180°]. α-helical residues cluster near (−60°, −45°); β-strand residues near (−120°, +130°). A Ramachandran plot is simply a scatter of (φ, ψ) for every residue.

Q: What is the amino-acid chain?
A: This is the polypeptide sequence — one letter per residue, N-terminus first. Length ranges from a few dozen residues for small domains to over a thousand for large multi-domain proteins.

Q: How mobile is each atom in the crystal?
A: For experimental (PDB) structures, the B-factor (temperature factor) quantifies the positional spread of each atom in the crystal — a combination of thermal vibration and static disorder — in units of Å². High B-factors mark flexible loops or poorly resolved regions; low B-factors mark the rigid, well-ordered core.

Q: Are the domains correctly placed relative to each other?
A: Predicted Aligned Error (PAE) is an AlphaFold confidence matrix: entry (i, j) is the expected error in the position of residue j, in ångströms, when the prediction is superimposed on the true structure at residue i. Low PAE within a block of residues means that block is internally rigid and well-predicted; high PAE between two blocks means their relative placement is uncertain even if each block individually is confident.

Q: How confident is the AlphaFold model at each residue?
A: pLDDT is the predicted lDDT-Cα score: AlphaFold's confidence that the local environment of each residue (all inter-atomic distances within 15 Å) is correctly placed. It is a per-residue number between 0 and 100, with higher meaning more reliable.

Q: What family and function is it annotated with?
A: Functional annotations link the protein to curated databases. InterPro entries identify conserved domains and families by matching the sequence against member-database signatures (Pfam, PROSITE, CDD, …). Gene Ontology (GO) terms describe molecular function, biological process, and cellular component in a controlled vocabulary. CATH places the structure in a hierarchical fold classification (Class/Architecture/Topology/Homologous-superfamily). The organism is the source species.

Q: How big and how compact is the whole molecule?
A: Three whole-structure scalars: the radius of gyration (RMS distance of Cα from centroid, in Å), the count of Cα–Cα contacts (pairs closer than 8 Å and separated by more than four residues in sequence — i.e. tertiary, not local, contacts), and the bounding-box dimensions. Together they distinguish compact globular folds from extended fibres or disordered chains.

Q: What known structures does this most resemble?
A: The Foldseek neighbor list gives the closest experimentally determined structures in the PDB, ranked by structural alignment. TM-score near 1 means near-identical fold; near 0.3 means only rough topology match. This is how one finds what a novel AlphaFold prediction most resembles in the solved-structure universe.

Q: Which residues are buried vs exposed?
A: SASA measures how much of the protein is reachable by solvent. It is computed by rolling a water-sized probe over the atomic surface and summing the exposed area (Å²). Per-residue SASA distinguishes core (buried, low SASA) from surface (exposed, high SASA) residues; total SASA is a whole-molecule size measure.

Q: Which residues are in helices, strands, or loops?
A: Eight-state secondary structure (DSSP): H is the canonical α-helix, G the tighter 3₁₀-helix, I the wider π-helix; E/B are β-structure, T and S are turns and bends, and '-' is everything else. DSSP derives these from the pattern of main-chain N–H···O=C hydrogen bonds, not from the sequence.

Q: Where is each backbone atom in 3D?
A: Structure coordinates are given as an mmCIF _atom_site loop: one row per atom with element, residue name, chain id, sequence number, and x/y/z position in Å. Only the four main-chain atoms per residue are included here; side chains are omitted to keep the record compact.

Q: What if only a Cα trace is available?
A: Three-state secondary structure (P-SEA) collapses the eight DSSP classes into helix (a), strand (b), and coil (c). P-SEA assigns these from Cα geometry alone — distances and angles — without requiring backbone oxygens, so it works on any Cα trace.

Q: What do the rendered images show?
A: The six renders are orthographic views along the three Cartesian axes in both directions. Representation (cartoon, sticks, or surface) and color scheme (sequence-rainbow or by-chain) vary across proteins so the training set covers all the common visualization conventions.

Q: What does the local fold look like, residue by residue?
A: Foldseek's 3Di representation compresses backbone geometry into a per-residue letter drawn from a learned twenty-state alphabet. It captures the tertiary interaction pattern around each residue — which residues are packed against it in space, regardless of where they are in sequence.

Q: What do the diagnostic plots show?
A: The contact map is a binary N×N matrix image: pixel (i, j) is dark where Cα_i and Cα_j are within 8 Å and |i−j|>4. Because the |i−j|>4 filter removes local helical contacts, off-diagonal stripes parallel to the main diagonal indicate parallel β-sheets; stripes perpendicular to it indicate antiparallel β-sheets. The Ramachandran plot scatters every residue's (φ, ψ) pair against the sterically allowed regions. The PAE heatmap renders the predicted-aligned-error matrix.